Protein AF-0000000067176881 (afdb_homodimer)

pLDDT: mean 97.34, std 2.78, range [65.88, 98.94]

Structure (mmCIF, N/CA/C/O backbone):
data_AF-0000000067176881-model_v1
#
loop_
_entity.id
_entity.type
_entity.pdbx_description
1 polymer '5-oxovalerate dehydrogenase'
#
loop_
_atom_site.group_PDB
_atom_site.id
_atom_site.type_symbol
_atom_site.label_atom_id
_atom_site.label_alt_id
_atom_site.label_comp_id
_atom_site.label_asym_id
_atom_site.label_entity_id
_atom_site.label_seq_id
_atom_site.pdbx_PDB_ins_code
_atom_site.Cartn_x
_atom_site.Cartn_y
_atom_site.Cartn_z
_atom_site.occupancy
_atom_site.B_iso_or_equiv
_atom_site.auth_seq_id
_atom_site.auth_comp_id
_atom_site.auth_asym_id
_atom_site.auth_atom_id
_atom_site.pdbx_PDB_model_num
ATOM 1 N N . MET A 1 1 ? 21.344 -35.719 -14.578 1 79.88 1 MET A N 1
ATOM 2 C CA . MET A 1 1 ? 22.547 -35.281 -13.867 1 79.88 1 MET A CA 1
ATOM 3 C C . MET A 1 1 ? 22.172 -34.5 -12.602 1 79.88 1 MET A C 1
ATOM 5 O O . MET A 1 1 ? 21.234 -33.719 -12.602 1 79.88 1 MET A O 1
ATOM 9 N N . THR A 1 2 ? 22.891 -34.812 -11.594 1 92.94 2 THR A N 1
ATOM 10 C CA . THR A 1 2 ? 22.672 -34.188 -10.305 1 92.94 2 THR A CA 1
ATOM 11 C C . THR A 1 2 ? 23.344 -32.812 -10.25 1 92.94 2 THR A C 1
ATOM 13 O O . THR A 1 2 ? 24.516 -32.688 -10.633 1 92.94 2 THR A O 1
ATOM 16 N N . VAL A 1 3 ? 22.625 -31.844 -9.852 1 96.12 3 VAL A N 1
ATOM 17 C CA . VAL A 1 3 ? 23.125 -30.484 -9.836 1 96.12 3 VAL A CA 1
ATOM 18 C C . VAL A 1 3 ? 23.641 -30.125 -8.445 1 96.12 3 VAL A C 1
ATOM 20 O O . VAL A 1 3 ? 23.016 -30.484 -7.438 1 96.12 3 VAL A O 1
ATOM 23 N N . GLU A 1 4 ? 24.766 -29.531 -8.414 1 97.38 4 GLU A N 1
ATOM 24 C CA . GLU A 1 4 ? 25.234 -28.875 -7.188 1 97.38 4 GLU A CA 1
ATOM 25 C C . GLU A 1 4 ? 24.844 -27.391 -7.172 1 97.38 4 GLU A C 1
ATOM 27 O O . GLU A 1 4 ? 25.469 -26.578 -7.844 1 97.38 4 GLU A O 1
ATOM 32 N N . GLY A 1 5 ? 23.844 -27.125 -6.387 1 98.06 5 GLY A N 1
ATOM 33 C CA . GLY A 1 5 ? 23.328 -25.766 -6.34 1 98.06 5 GLY A CA 1
ATOM 34 C C . GLY A 1 5 ? 24.156 -24.844 -5.48 1 98.06 5 GLY A C 1
ATOM 35 O O . GLY A 1 5 ? 25.016 -25.281 -4.73 1 98.06 5 GLY A O 1
ATOM 36 N N . ALA A 1 6 ? 23.891 -23.562 -5.547 1 98.69 6 ALA A N 1
ATOM 37 C CA . ALA A 1 6 ? 24.641 -22.531 -4.82 1 98.69 6 ALA A CA 1
ATOM 38 C C . ALA A 1 6 ? 23.781 -21.297 -4.562 1 98.69 6 ALA A C 1
ATOM 40 O O . ALA A 1 6 ? 22.75 -21.109 -5.211 1 98.69 6 ALA A O 1
ATOM 41 N N . ASN A 1 7 ? 24.188 -20.578 -3.52 1 98.88 7 ASN A N 1
ATOM 42 C CA . ASN A 1 7 ? 23.797 -19.172 -3.445 1 98.88 7 ASN A CA 1
ATOM 43 C C . ASN A 1 7 ? 24.562 -18.312 -4.441 1 98.88 7 ASN A C 1
ATOM 45 O O . ASN A 1 7 ? 25.594 -18.75 -4.973 1 98.88 7 ASN A O 1
ATOM 49 N N . PHE A 1 8 ? 24.047 -17.219 -4.789 1 98.94 8 PHE A N 1
ATOM 50 C CA . PHE A 1 8 ? 24.797 -16.172 -5.488 1 98.94 8 PHE A CA 1
ATOM 51 C C . PHE A 1 8 ? 24.859 -14.898 -4.656 1 98.94 8 PHE A C 1
ATOM 53 O O . PHE A 1 8 ? 23.859 -14.195 -4.512 1 98.94 8 PHE A O 1
ATOM 60 N N . ILE A 1 9 ? 26 -14.594 -4.078 1 98.44 9 ILE A N 1
ATOM 61 C CA . ILE A 1 9 ? 26.156 -13.461 -3.172 1 98.44 9 ILE A CA 1
ATOM 62 C C . ILE A 1 9 ? 27.453 -12.727 -3.502 1 98.44 9 ILE A C 1
ATOM 64 O O . ILE A 1 9 ? 28.516 -13.344 -3.611 1 98.44 9 ILE A O 1
ATOM 68 N N . ASP A 1 10 ? 27.359 -11.445 -3.73 1 95.5 10 ASP A N 1
ATOM 69 C CA . ASP A 1 10 ? 28.5 -10.578 -3.986 1 95.5 10 ASP A CA 1
ATOM 70 C C . ASP A 1 10 ? 29.281 -11.047 -5.211 1 95.5 10 ASP A C 1
ATOM 72 O O . ASP A 1 10 ? 30.516 -11.117 -5.18 1 95.5 10 ASP A O 1
ATOM 76 N N . GLY A 1 11 ? 28.5 -11.539 -6.152 1 96.94 11 GLY A N 1
ATOM 77 C CA . GLY A 1 11 ? 29.078 -11.875 -7.445 1 96.94 11 GLY A CA 1
ATOM 78 C C . GLY A 1 11 ? 29.672 -13.266 -7.488 1 96.94 11 GLY A C 1
ATOM 79 O O . GLY A 1 11 ? 30.375 -13.617 -8.445 1 96.94 11 GLY A O 1
ATOM 80 N N . GLN A 1 12 ? 29.375 -14.047 -6.492 1 98.12 12 GLN A N 1
ATOM 81 C CA . GLN A 1 12 ? 29.984 -15.375 -6.43 1 98.12 12 GLN A CA 1
ATOM 82 C C . GLN A 1 12 ? 28.938 -16.438 -6.121 1 98.12 12 GLN A C 1
ATOM 84 O O . GLN A 1 12 ? 28.031 -16.219 -5.305 1 98.12 12 GLN A O 1
ATOM 89 N N . TRP A 1 13 ? 29.047 -17.547 -6.867 1 98.75 13 TRP A N 1
ATOM 90 C CA . TRP A 1 13 ? 28.297 -18.734 -6.488 1 98.75 13 TRP A CA 1
ATOM 91 C C . TRP A 1 13 ? 28.938 -19.422 -5.293 1 98.75 13 TRP A C 1
ATOM 93 O O . TRP A 1 13 ? 30.094 -19.875 -5.367 1 98.75 13 TRP A O 1
ATOM 103 N N . ILE A 1 14 ? 28.25 -19.516 -4.102 1 98.62 14 ILE A N 1
ATOM 104 C CA . ILE A 1 14 ? 28.875 -19.984 -2.873 1 98.62 14 ILE A CA 1
ATOM 105 C C . ILE A 1 14 ? 27.922 -20.875 -2.104 1 98.62 14 ILE A C 1
ATOM 107 O O . ILE A 1 14 ? 26.703 -20.781 -2.285 1 98.62 14 ILE A O 1
ATOM 111 N N . PRO A 1 15 ? 28.391 -21.797 -1.251 1 98.5 15 PRO A N 1
ATOM 112 C CA . PRO A 1 15 ? 27.547 -22.578 -0.352 1 98.5 15 PRO A CA 1
ATOM 113 C C . PRO A 1 15 ? 26.953 -21.734 0.783 1 98.5 15 PRO A C 1
ATOM 115 O O . PRO A 1 15 ? 27.297 -20.562 0.923 1 98.5 15 PRO A O 1
ATOM 118 N N . ALA A 1 16 ? 26.109 -22.297 1.553 1 98.75 16 ALA A N 1
ATOM 119 C CA . ALA A 1 16 ? 25.656 -21.641 2.777 1 98.75 16 ALA A CA 1
ATOM 120 C C . ALA A 1 16 ? 26.828 -21.438 3.744 1 98.75 16 ALA A C 1
ATOM 122 O O . ALA A 1 16 ? 27.719 -22.266 3.85 1 98.75 16 ALA A O 1
ATOM 123 N N . ALA A 1 17 ? 26.734 -20.359 4.438 1 98.5 17 ALA A N 1
ATOM 124 C CA . ALA A 1 17 ? 27.797 -20.078 5.41 1 98.5 17 ALA A CA 1
ATOM 125 C C . ALA A 1 17 ? 27.922 -21.219 6.422 1 98.5 17 ALA A C 1
ATOM 127 O O . ALA A 1 17 ? 29.031 -21.547 6.863 1 98.5 17 ALA A O 1
ATOM 128 N N . SER A 1 18 ? 26.875 -21.844 6.793 1 98.31 18 SER A N 1
ATOM 129 C CA . SER A 1 18 ? 26.859 -22.906 7.785 1 98.31 18 SER A CA 1
ATOM 130 C C . SER A 1 18 ? 27.375 -24.219 7.199 1 98.31 18 SER A C 1
ATOM 132 O O . SER A 1 18 ? 27.688 -25.156 7.938 1 98.31 18 SER A O 1
ATOM 134 N N . GLY A 1 19 ? 27.297 -24.391 5.859 1 98.31 19 GLY A N 1
ATOM 135 C CA . GLY A 1 19 ? 27.625 -25.641 5.184 1 98.31 19 GLY A CA 1
ATOM 136 C C . GLY A 1 19 ? 26.453 -26.578 5.035 1 98.31 19 GLY A C 1
ATOM 137 O O . GLY A 1 19 ? 26.547 -27.609 4.371 1 98.31 19 GLY A O 1
ATOM 138 N N . ARG A 1 20 ? 25.344 -26.172 5.574 1 98.56 20 ARG A N 1
ATOM 139 C CA . ARG A 1 20 ? 24.156 -27.031 5.516 1 98.56 20 ARG A CA 1
ATOM 140 C C . ARG A 1 20 ? 23.578 -27.062 4.109 1 98.56 20 ARG A C 1
ATOM 142 O O . ARG A 1 20 ? 23.688 -26.078 3.361 1 98.56 20 ARG A O 1
ATOM 149 N N . THR A 1 21 ? 22.953 -28.203 3.723 1 98.62 21 THR A N 1
ATOM 150 C CA . THR A 1 21 ? 22.344 -28.375 2.406 1 98.62 21 THR A CA 1
ATOM 151 C C . THR A 1 21 ? 21.016 -29.109 2.518 1 98.62 21 THR A C 1
ATOM 153 O O . THR A 1 21 ? 20.656 -29.625 3.586 1 98.62 21 THR A O 1
ATOM 156 N N . PHE A 1 22 ? 20.266 -29.047 1.536 1 98.44 22 PHE A N 1
ATOM 157 C CA . PHE A 1 22 ? 19.094 -29.891 1.372 1 98.44 22 PHE A CA 1
ATOM 158 C C . PHE A 1 22 ? 19.031 -30.469 -0.035 1 98.44 22 PHE A C 1
ATOM 160 O O . PHE A 1 22 ? 19.625 -29.922 -0.965 1 98.44 22 PHE A O 1
ATOM 167 N N . ALA A 1 23 ? 18.359 -31.578 -0.17 1 98.44 23 ALA A N 1
ATOM 168 C CA . ALA A 1 23 ? 18.234 -32.281 -1.452 1 98.44 23 ALA A CA 1
ATOM 169 C C . ALA A 1 23 ? 16.859 -32.031 -2.076 1 98.44 23 ALA A C 1
ATOM 171 O O . ALA A 1 23 ? 15.852 -32 -1.369 1 98.44 23 ALA A O 1
ATOM 172 N N . ARG A 1 24 ? 16.875 -31.859 -3.365 1 98.5 24 ARG A N 1
ATOM 173 C CA . ARG A 1 24 ? 15.633 -31.875 -4.133 1 98.5 24 ARG A CA 1
ATOM 174 C C . ARG A 1 24 ? 15.539 -33.125 -5.004 1 98.5 24 ARG A C 1
ATOM 176 O O . ARG A 1 24 ? 16.469 -33.438 -5.746 1 98.5 24 ARG A O 1
ATOM 183 N N . HIS A 1 25 ? 14.414 -33.75 -4.859 1 98.38 25 HIS A N 1
ATOM 184 C CA . HIS A 1 25 ? 14.164 -34.969 -5.641 1 98.38 25 HIS A CA 1
ATOM 185 C C . HIS A 1 25 ? 13.016 -34.75 -6.621 1 98.38 25 HIS A C 1
ATOM 187 O O . HIS A 1 25 ? 12.141 -33.938 -6.391 1 98.38 25 HIS A O 1
ATOM 193 N N . ASN A 1 26 ? 13.039 -35.5 -7.699 1 98.56 26 ASN A N 1
ATOM 194 C CA . ASN A 1 26 ? 11.984 -35.531 -8.703 1 98.56 26 ASN A CA 1
ATOM 195 C C . ASN A 1 26 ? 10.68 -36.094 -8.133 1 98.56 26 ASN A C 1
ATOM 197 O O . ASN A 1 26 ? 10.617 -37.25 -7.707 1 98.56 26 ASN A O 1
ATOM 201 N N . PRO A 1 27 ? 9.602 -35.281 -8.117 1 98.62 27 PRO A N 1
ATOM 202 C CA . PRO A 1 27 ? 8.367 -35.781 -7.5 1 98.62 27 PRO A CA 1
ATOM 203 C C . PRO A 1 27 ? 7.746 -36.938 -8.242 1 98.62 27 PRO A C 1
ATOM 205 O O . PRO A 1 27 ? 6.965 -37.719 -7.664 1 98.62 27 PRO A O 1
ATOM 208 N N . ALA A 1 28 ? 8.039 -37.094 -9.539 1 98.25 28 ALA A N 1
ATOM 209 C CA . ALA A 1 28 ? 7.555 -38.25 -10.312 1 98.25 28 ALA A CA 1
ATOM 210 C C . ALA A 1 28 ? 8.367 -39.5 -10.016 1 98.25 28 ALA A C 1
ATOM 212 O O . ALA A 1 28 ? 7.891 -40.625 -10.211 1 98.25 28 ALA A O 1
ATOM 213 N N . ASP A 1 29 ? 9.609 -39.312 -9.57 1 97.88 29 ASP A N 1
ATOM 214 C CA . ASP A 1 29 ? 10.539 -40.375 -9.203 1 97.88 29 ASP A CA 1
ATOM 215 C C . ASP A 1 29 ? 11.43 -39.969 -8.039 1 97.88 29 ASP A C 1
ATOM 217 O O . ASP A 1 29 ? 12.586 -39.594 -8.242 1 97.88 29 ASP A O 1
ATOM 221 N N . PRO A 1 30 ? 10.953 -40.219 -6.855 1 96.81 30 PRO A N 1
ATOM 222 C CA . PRO A 1 30 ? 11.641 -39.688 -5.68 1 96.81 30 PRO A CA 1
ATOM 223 C C . PRO A 1 30 ? 13.062 -40.219 -5.531 1 96.81 30 PRO A C 1
ATOM 225 O O . PRO A 1 30 ? 13.852 -39.688 -4.742 1 96.81 30 PRO A O 1
ATOM 228 N N . ASP A 1 31 ? 13.445 -41.219 -6.246 1 97.06 31 ASP A N 1
ATOM 229 C CA . ASP A 1 31 ? 14.805 -41.75 -6.227 1 97.06 31 ASP A CA 1
ATOM 230 C C . ASP A 1 31 ? 15.719 -40.938 -7.141 1 97.06 31 ASP A C 1
ATOM 232 O O . ASP A 1 31 ? 16.953 -41.062 -7.074 1 97.06 31 ASP A O 1
ATOM 236 N N . ASP A 1 32 ? 15.148 -40.156 -8.008 1 98 32 ASP A N 1
ATOM 237 C CA . ASP A 1 32 ? 15.898 -39.312 -8.922 1 98 32 ASP A CA 1
ATOM 238 C C . ASP A 1 32 ? 16.281 -38 -8.25 1 98 32 ASP A C 1
ATOM 240 O O . ASP A 1 32 ? 15.461 -37.094 -8.109 1 98 32 ASP A O 1
ATOM 244 N N . LEU A 1 33 ? 17.547 -37.938 -7.84 1 98.44 33 LEU A N 1
ATOM 245 C CA . LEU A 1 33 ? 18.094 -36.719 -7.207 1 98.44 33 LEU A CA 1
ATOM 246 C C . LEU A 1 33 ? 18.344 -35.656 -8.242 1 98.44 33 LEU A C 1
ATOM 248 O O . LEU A 1 33 ? 19.219 -35.781 -9.102 1 98.44 33 LEU A O 1
ATOM 252 N N . VAL A 1 34 ? 17.578 -34.562 -8.172 1 98.38 34 VAL A N 1
ATOM 253 C CA . VAL A 1 34 ? 17.75 -33.406 -9.055 1 98.38 34 VAL A CA 1
ATOM 254 C C . VAL A 1 34 ? 19.047 -32.688 -8.703 1 98.38 34 VAL A C 1
ATOM 256 O O . VAL A 1 34 ? 19.844 -32.375 -9.586 1 98.38 34 VAL A O 1
ATOM 259 N N . GLY A 1 35 ? 19.125 -32.375 -7.359 1 98.5 35 GLY A N 1
ATOM 260 C CA . GLY A 1 35 ? 20.328 -31.703 -6.914 1 98.5 35 GLY A CA 1
ATOM 261 C C . GLY A 1 35 ? 20.359 -31.453 -5.418 1 98.5 35 GLY A C 1
ATOM 262 O O . GLY A 1 35 ? 19.438 -31.828 -4.703 1 98.5 35 GLY A O 1
ATOM 263 N N . VAL A 1 36 ? 21.531 -30.969 -4.969 1 98.69 36 VAL A N 1
ATOM 264 C CA . VAL A 1 36 ? 21.75 -30.562 -3.586 1 98.69 36 VAL A CA 1
ATOM 265 C C . VAL A 1 36 ? 22 -29.062 -3.521 1 98.69 36 VAL A C 1
ATOM 267 O O . VAL A 1 36 ? 22.812 -28.531 -4.293 1 98.69 36 VAL A O 1
ATOM 270 N N . PHE A 1 37 ? 21.344 -28.375 -2.621 1 98.81 37 PHE A N 1
ATOM 271 C CA . PHE A 1 37 ? 21.344 -26.922 -2.6 1 98.81 37 PHE A CA 1
ATOM 272 C C . PHE A 1 37 ? 21.641 -26.391 -1.198 1 98.81 37 PHE A C 1
ATOM 274 O O . PHE A 1 37 ? 21.453 -27.109 -0.211 1 98.81 37 PHE A O 1
ATOM 281 N N . PRO A 1 38 ? 22.047 -25.141 -1.071 1 98.81 38 PRO A N 1
ATOM 282 C CA . PRO A 1 38 ? 22.359 -24.562 0.241 1 98.81 38 PRO A CA 1
ATOM 283 C C . PRO A 1 38 ? 21.109 -24.406 1.115 1 98.81 38 PRO A C 1
ATOM 285 O O . PRO A 1 38 ? 20.062 -23.969 0.633 1 98.81 38 PRO A O 1
ATOM 288 N N . ALA A 1 39 ? 21.172 -24.859 2.361 1 98.81 39 ALA A N 1
ATOM 289 C CA . ALA A 1 39 ? 20.203 -24.531 3.395 1 98.81 39 ALA A CA 1
ATOM 290 C C . ALA A 1 39 ? 20.625 -23.281 4.176 1 98.81 39 ALA A C 1
ATOM 292 O O . ALA A 1 39 ? 21.141 -23.391 5.293 1 98.81 39 ALA A O 1
ATOM 293 N N . SER A 1 40 ? 20.344 -22.109 3.588 1 98.75 40 SER A N 1
ATOM 294 C CA . SER A 1 40 ? 20.859 -20.844 4.086 1 98.75 40 SER A CA 1
ATOM 295 C C . SER A 1 40 ? 20.016 -20.312 5.238 1 98.75 40 SER A C 1
ATOM 297 O O . SER A 1 40 ? 18.891 -20.781 5.461 1 98.75 40 SER A O 1
ATOM 299 N N . ASP A 1 41 ? 20.578 -19.391 6 1 98 41 ASP A N 1
ATOM 300 C CA . ASP A 1 41 ? 19.891 -18.781 7.133 1 98 41 ASP A CA 1
ATOM 301 C C . ASP A 1 41 ? 20.156 -17.281 7.195 1 98 41 ASP A C 1
ATOM 303 O O . ASP A 1 41 ? 20.453 -16.656 6.172 1 98 41 ASP A O 1
ATOM 307 N N . GLY A 1 42 ? 20.016 -16.688 8.367 1 98.44 42 GLY A N 1
ATOM 308 C CA . GLY A 1 42 ? 20.109 -15.242 8.547 1 98.44 42 GLY A CA 1
ATOM 309 C C . GLY A 1 42 ? 21.484 -14.688 8.219 1 98.44 42 GLY A C 1
ATOM 310 O O . GLY A 1 42 ? 21.609 -13.555 7.746 1 98.44 42 GLY A O 1
ATOM 311 N N . VAL A 1 43 ? 22.5 -15.484 8.406 1 98.62 43 VAL A N 1
ATOM 312 C CA . VAL A 1 43 ? 23.859 -15.047 8.125 1 98.62 43 VAL A CA 1
ATOM 313 C C . VAL A 1 43 ? 24.031 -14.812 6.625 1 98.62 43 VAL A C 1
ATOM 315 O O . VAL A 1 43 ? 24.594 -13.805 6.211 1 98.62 43 VAL A O 1
ATOM 318 N N . ASP A 1 44 ? 23.578 -15.766 5.84 1 98.81 44 ASP A N 1
ATOM 319 C CA . ASP A 1 44 ? 23.656 -15.656 4.387 1 98.81 44 ASP A CA 1
ATOM 320 C C . ASP A 1 44 ? 22.859 -14.445 3.883 1 98.81 44 ASP A C 1
ATOM 322 O O . ASP A 1 44 ? 23.344 -13.711 3.018 1 98.81 44 ASP A O 1
ATOM 326 N N . VAL A 1 45 ? 21.703 -14.242 4.465 1 98.88 45 VAL A N 1
ATOM 327 C CA . VAL A 1 45 ? 20.844 -13.133 4.074 1 98.88 45 VAL A CA 1
ATOM 328 C C . VAL A 1 45 ? 21.531 -11.805 4.406 1 98.88 45 VAL A C 1
ATOM 330 O O . VAL A 1 45 ? 21.562 -10.898 3.574 1 98.88 45 VAL A O 1
ATOM 333 N N . ARG A 1 46 ? 22.062 -11.664 5.582 1 98.62 46 ARG A N 1
ATOM 334 C CA . ARG A 1 46 ? 22.75 -10.445 5.992 1 98.62 46 ARG A CA 1
ATOM 335 C C . ARG A 1 46 ? 23.906 -10.125 5.07 1 98.62 46 ARG A C 1
ATOM 337 O O . ARG A 1 46 ? 24.109 -8.969 4.688 1 98.62 46 ARG A O 1
ATOM 344 N N . THR A 1 47 ? 24.672 -11.148 4.711 1 98.69 47 THR A N 1
ATOM 345 C CA . THR A 1 47 ? 25.797 -10.969 3.811 1 98.69 47 THR A CA 1
ATOM 346 C C . THR A 1 47 ? 25.328 -10.492 2.439 1 98.69 47 THR A C 1
ATOM 348 O O . THR A 1 47 ? 25.938 -9.609 1.839 1 98.69 47 THR A O 1
ATOM 351 N N . ALA A 1 48 ? 24.281 -11.117 1.982 1 98.88 48 ALA A N 1
ATOM 352 C CA . ALA A 1 48 ? 23.703 -10.719 0.705 1 98.88 48 ALA A CA 1
ATOM 353 C C . ALA A 1 48 ? 23.25 -9.266 0.744 1 98.88 48 ALA A C 1
ATOM 355 O O . ALA A 1 48 ? 23.516 -8.492 -0.182 1 98.88 48 ALA A O 1
ATOM 356 N N . VAL A 1 49 ? 22.594 -8.875 1.823 1 98.81 49 VAL A N 1
ATOM 357 C CA . VAL A 1 49 ? 22.062 -7.52 1.964 1 98.81 49 VAL A CA 1
ATOM 358 C C . VAL A 1 49 ? 23.219 -6.523 2.035 1 98.81 49 VAL A C 1
ATOM 360 O O . VAL A 1 49 ? 23.156 -5.441 1.448 1 98.81 49 VAL A O 1
ATOM 363 N N . ASP A 1 50 ? 24.281 -6.855 2.762 1 98.62 50 ASP A N 1
ATOM 364 C CA . ASP A 1 50 ? 25.469 -6.008 2.828 1 98.62 50 ASP A CA 1
ATOM 365 C C . ASP A 1 50 ? 25.984 -5.688 1.43 1 98.62 50 ASP A C 1
ATOM 367 O O . ASP A 1 50 ? 26.297 -4.531 1.123 1 98.62 50 ASP A O 1
ATOM 371 N N . ALA A 1 51 ? 26.109 -6.664 0.647 1 98.44 51 ALA A N 1
ATOM 372 C CA . ALA A 1 51 ? 26.641 -6.516 -0.705 1 98.44 51 ALA A CA 1
ATOM 373 C C . ALA A 1 51 ? 25.688 -5.688 -1.575 1 98.44 51 ALA A C 1
ATOM 375 O O . ALA A 1 51 ? 26.141 -4.793 -2.303 1 98.44 51 ALA A O 1
ATOM 376 N N . LEU A 1 52 ? 24.406 -5.98 -1.531 1 98.69 52 LEU A N 1
ATOM 377 C CA . LEU A 1 52 ? 23.406 -5.277 -2.334 1 98.69 52 LEU A CA 1
ATOM 378 C C . LEU A 1 52 ? 23.328 -3.809 -1.93 1 98.69 52 LEU A C 1
ATOM 380 O O . LEU A 1 52 ? 23.125 -2.936 -2.779 1 98.69 52 LEU A O 1
ATOM 384 N N . ASP A 1 53 ? 23.406 -3.572 -0.627 1 98 53 ASP A N 1
ATOM 385 C CA . ASP A 1 53 ? 23.328 -2.211 -0.105 1 98 53 ASP A CA 1
ATOM 386 C C . ASP A 1 53 ? 24.438 -1.341 -0.68 1 98 53 ASP A C 1
ATOM 388 O O . ASP A 1 53 ? 24.219 -0.18 -1.029 1 98 53 ASP A O 1
ATOM 392 N N . LYS A 1 54 ? 25.609 -1.893 -0.802 1 95.88 54 LYS A N 1
ATOM 393 C CA . LYS A 1 54 ? 26.766 -1.188 -1.359 1 95.88 54 LYS A CA 1
ATOM 394 C C . LYS A 1 54 ? 26.547 -0.883 -2.84 1 95.88 54 LYS A C 1
ATOM 396 O O . LYS A 1 54 ? 26.984 0.167 -3.328 1 95.88 54 LYS A O 1
ATOM 401 N N . ALA A 1 55 ? 25.875 -1.721 -3.518 1 93.81 55 ALA A N 1
ATOM 402 C CA . ALA A 1 55 ? 25.734 -1.64 -4.973 1 93.81 55 ALA A CA 1
ATOM 403 C C . ALA A 1 55 ? 24.5 -0.839 -5.371 1 93.81 55 ALA A C 1
ATOM 405 O O . ALA A 1 55 ? 24.375 -0.423 -6.523 1 93.81 55 ALA A O 1
ATOM 406 N N . ALA A 1 56 ? 23.609 -0.59 -4.484 1 95.38 56 ALA A N 1
ATOM 407 C CA . ALA A 1 56 ? 22.281 -0.043 -4.754 1 95.38 56 ALA A CA 1
ATOM 408 C C . ALA A 1 56 ? 22.375 1.293 -5.484 1 95.38 56 ALA A C 1
ATOM 410 O O . ALA A 1 56 ? 21.703 1.504 -6.5 1 95.38 56 ALA A O 1
ATOM 411 N N . PRO A 1 57 ? 23.297 2.189 -5.07 1 94.38 57 PRO A N 1
ATOM 412 C CA . PRO A 1 57 ? 23.344 3.49 -5.742 1 94.38 57 PRO A CA 1
ATOM 413 C C . PRO A 1 57 ? 23.766 3.381 -7.207 1 94.38 57 PRO A C 1
ATOM 415 O O . PRO A 1 57 ? 23.219 4.086 -8.062 1 94.38 57 PRO A O 1
ATOM 418 N N . GLU A 1 58 ? 24.656 2.502 -7.469 1 95.94 58 GLU A N 1
ATOM 419 C CA . GLU A 1 58 ? 25.141 2.342 -8.844 1 95.94 58 GLU A CA 1
ATOM 420 C C . GLU A 1 58 ? 24.031 1.789 -9.742 1 95.94 58 GLU A C 1
ATOM 422 O O . GLU A 1 58 ? 23.828 2.275 -10.859 1 95.94 58 GLU A O 1
ATOM 427 N N . TRP A 1 59 ? 23.375 0.797 -9.32 1 97.81 59 TRP A N 1
ATOM 428 C CA . TRP A 1 59 ? 22.297 0.225 -10.117 1 97.81 59 TRP A CA 1
ATOM 429 C C . TRP A 1 59 ? 21.172 1.239 -10.328 1 97.81 59 TRP A C 1
ATOM 431 O O . TRP A 1 59 ? 20.625 1.346 -11.43 1 97.81 59 TRP A O 1
ATOM 441 N N . ALA A 1 60 ? 20.844 1.978 -9.32 1 96.88 60 ALA A N 1
ATOM 442 C CA . ALA A 1 60 ? 19.812 3.006 -9.406 1 96.88 60 ALA A CA 1
ATOM 443 C C . ALA A 1 60 ? 20.172 4.059 -10.453 1 96.88 60 ALA A C 1
ATOM 445 O O . ALA A 1 60 ? 19.297 4.594 -11.141 1 96.88 60 ALA A O 1
ATOM 446 N N . ALA A 1 61 ? 21.453 4.301 -10.57 1 95.5 61 ALA A N 1
ATOM 447 C CA . ALA A 1 61 ? 21.922 5.352 -11.469 1 95.5 61 ALA A CA 1
ATOM 448 C C . ALA A 1 61 ? 22.062 4.836 -12.891 1 95.5 61 ALA A C 1
ATOM 450 O O . ALA A 1 61 ? 22.25 5.621 -13.828 1 95.5 61 ALA A O 1
ATOM 451 N N . THR A 1 62 ? 21.984 3.512 -13.086 1 97.5 62 THR A N 1
ATOM 452 C CA . THR A 1 62 ? 22.078 2.932 -14.422 1 97.5 62 THR A CA 1
ATOM 453 C C . THR A 1 62 ? 20.938 3.43 -15.305 1 97.5 62 THR A C 1
ATOM 455 O O . THR A 1 62 ? 19.766 3.418 -14.891 1 97.5 62 THR A O 1
ATOM 458 N N . PRO A 1 63 ? 21.234 3.895 -16.516 1 97.12 63 PRO A N 1
ATOM 459 C CA . PRO A 1 63 ? 20.188 4.41 -17.391 1 97.12 63 PRO A CA 1
ATOM 460 C C . PRO A 1 63 ? 19.094 3.381 -17.688 1 97.12 63 PRO A C 1
ATOM 462 O O . PRO A 1 63 ? 19.391 2.191 -17.844 1 97.12 63 PRO A O 1
ATOM 465 N N . PRO A 1 64 ? 17.875 3.857 -17.812 1 97.5 64 PRO A N 1
ATOM 466 C CA . PRO A 1 64 ? 16.766 2.932 -18.062 1 97.5 64 PRO A CA 1
ATOM 467 C C . PRO A 1 64 ? 16.953 2.117 -19.344 1 97.5 64 PRO A C 1
ATOM 469 O O . PRO A 1 64 ? 16.547 0.958 -19.406 1 97.5 64 PRO A O 1
ATOM 472 N N . GLU A 1 65 ? 17.594 2.717 -20.328 1 98.38 65 GLU A N 1
ATOM 473 C CA . GLU A 1 65 ? 17.844 2.006 -21.578 1 98.38 65 GLU A CA 1
ATOM 474 C C . GLU A 1 65 ? 18.75 0.795 -21.359 1 98.38 65 GLU A C 1
ATOM 476 O O . GLU A 1 65 ? 18.547 -0.254 -21.969 1 98.38 65 GLU A O 1
ATOM 481 N N . ARG A 1 66 ? 19.688 0.967 -20.516 1 98.56 66 ARG A N 1
ATOM 482 C CA . ARG A 1 66 ? 20.594 -0.132 -20.203 1 98.56 66 ARG A CA 1
ATOM 483 C C . ARG A 1 66 ? 19.891 -1.212 -19.391 1 98.56 66 ARG A C 1
ATOM 485 O O . ARG A 1 66 ? 20.078 -2.404 -19.641 1 98.56 66 ARG A O 1
ATOM 492 N N . ARG A 1 67 ? 19.109 -0.849 -18.422 1 98.62 67 ARG A N 1
ATOM 493 C CA . ARG A 1 67 ? 18.328 -1.818 -17.656 1 98.62 67 ARG A CA 1
ATOM 494 C C . ARG A 1 67 ? 17.375 -2.604 -18.547 1 98.62 67 ARG A C 1
ATOM 496 O O . ARG A 1 67 ? 17.281 -3.826 -18.422 1 98.62 67 ARG A O 1
ATOM 503 N N . ALA A 1 68 ? 16.734 -1.896 -19.484 1 98.75 68 ALA A N 1
ATOM 504 C CA . ALA A 1 68 ? 15.836 -2.533 -20.453 1 98.75 68 ALA A CA 1
ATOM 505 C C . ALA A 1 68 ? 16.594 -3.539 -21.312 1 98.75 68 ALA A C 1
ATOM 507 O O . ALA A 1 68 ? 16.125 -4.664 -21.516 1 98.75 68 ALA A O 1
ATOM 508 N N . ALA A 1 69 ? 17.719 -3.121 -21.781 1 98.81 69 ALA A N 1
ATOM 509 C CA . ALA A 1 69 ? 18.531 -3.973 -22.656 1 98.81 69 ALA A CA 1
ATOM 510 C C . ALA A 1 69 ? 18.953 -5.25 -21.938 1 98.81 69 ALA A C 1
ATOM 512 O O . ALA A 1 69 ? 19 -6.324 -22.531 1 98.81 69 ALA A O 1
ATOM 513 N N . ILE A 1 70 ? 19.281 -5.117 -20.703 1 98.81 70 ILE A N 1
ATOM 514 C CA . ILE A 1 70 ? 19.703 -6.258 -19.891 1 98.81 70 ILE A CA 1
ATOM 515 C C . ILE A 1 70 ? 18.547 -7.25 -19.75 1 98.81 70 ILE A C 1
ATOM 517 O O . ILE A 1 70 ? 18.734 -8.461 -19.922 1 98.81 70 ILE A O 1
ATOM 521 N N . LEU A 1 71 ? 17.344 -6.797 -19.453 1 98.88 71 LEU A N 1
ATOM 522 C CA . LEU A 1 71 ? 16.188 -7.664 -19.328 1 98.88 71 LEU A CA 1
ATOM 523 C C . LEU A 1 71 ? 15.859 -8.336 -20.656 1 98.88 71 LEU A C 1
ATOM 525 O O . LEU A 1 71 ? 15.508 -9.516 -20.703 1 98.88 71 LEU A O 1
ATOM 529 N N . GLU A 1 72 ? 16.016 -7.617 -21.75 1 98.81 72 GLU A N 1
ATOM 530 C CA . GLU A 1 72 ? 15.812 -8.18 -23.078 1 98.81 72 GLU A CA 1
ATOM 531 C C . GLU A 1 72 ? 16.828 -9.281 -23.375 1 98.81 72 GLU A C 1
ATOM 533 O O . GLU A 1 72 ? 16.484 -10.336 -23.906 1 98.81 72 GLU A O 1
ATOM 538 N N . ALA A 1 73 ? 18.016 -8.977 -23.031 1 98.88 73 ALA A N 1
ATOM 539 C CA . ALA A 1 73 ? 19.078 -9.953 -23.25 1 98.88 73 ALA A CA 1
ATOM 540 C C . ALA A 1 73 ? 18.859 -11.203 -22.406 1 98.88 73 ALA A C 1
ATOM 542 O O . ALA A 1 73 ? 19.109 -12.32 -22.859 1 98.88 73 ALA A O 1
ATOM 543 N N . ALA A 1 74 ? 18.422 -11.008 -21.188 1 98.88 74 ALA A N 1
ATOM 544 C CA . ALA A 1 74 ? 18.109 -12.148 -20.344 1 98.88 74 ALA A CA 1
ATOM 545 C C . ALA A 1 74 ? 16.984 -12.984 -20.938 1 98.88 74 ALA A C 1
ATOM 547 O O . ALA A 1 74 ? 17.016 -14.219 -20.859 1 98.88 74 ALA A O 1
ATOM 548 N N . ALA A 1 75 ? 15.992 -12.305 -21.516 1 98.88 75 ALA A N 1
ATOM 549 C CA . ALA A 1 75 ? 14.914 -13.008 -22.203 1 98.88 75 ALA A CA 1
ATOM 550 C C . ALA A 1 75 ? 15.461 -13.891 -23.312 1 98.88 75 ALA A C 1
ATOM 552 O O . ALA A 1 75 ? 15.062 -15.055 -23.453 1 98.88 75 ALA A O 1
ATOM 553 N N . VAL A 1 76 ? 16.375 -13.406 -24.031 1 98.75 76 VAL A N 1
ATOM 554 C CA . VAL A 1 76 ? 16.984 -14.141 -25.141 1 98.75 76 VAL A CA 1
ATOM 555 C C . VAL A 1 76 ? 17.75 -15.344 -24.594 1 98.75 76 VAL A C 1
ATOM 557 O O . VAL A 1 76 ? 17.703 -16.438 -25.172 1 98.75 76 VAL A O 1
ATOM 560 N N . GLN A 1 77 ? 18.438 -15.141 -23.469 1 98.69 77 GLN A N 1
ATOM 561 C CA . GLN A 1 77 ? 19.156 -16.234 -22.844 1 98.69 77 GLN A CA 1
ATOM 562 C C . GLN A 1 77 ? 18.203 -17.359 -22.438 1 98.69 77 GLN A C 1
ATOM 564 O O . GLN A 1 77 ? 18.5 -18.547 -22.656 1 98.69 77 GLN A O 1
ATOM 569 N N . LEU A 1 78 ? 17.094 -17.031 -21.906 1 98.75 78 LEU A N 1
ATOM 570 C CA . LEU A 1 78 ? 16.094 -18.016 -21.516 1 98.75 78 LEU A CA 1
ATOM 571 C C . LEU A 1 78 ? 15.555 -18.75 -22.75 1 98.75 78 LEU A C 1
ATOM 573 O O . LEU A 1 78 ? 15.414 -19.984 -22.719 1 98.75 78 LEU A O 1
ATOM 577 N N . GLU A 1 79 ? 15.266 -18.031 -23.75 1 98.62 79 GLU A N 1
ATOM 578 C CA . GLU A 1 79 ? 14.734 -18.609 -24.984 1 98.62 79 GLU A CA 1
ATOM 579 C C . GLU A 1 79 ? 15.734 -19.578 -25.609 1 98.62 79 GLU A C 1
ATOM 581 O O . GLU A 1 79 ? 15.352 -20.641 -26.109 1 98.62 79 GLU A O 1
ATOM 586 N N . SER A 1 80 ? 16.969 -19.234 -25.531 1 98.31 80 SER A N 1
ATOM 587 C CA . SER A 1 80 ? 18 -20.062 -26.141 1 98.31 80 SER A CA 1
ATOM 588 C C . SER A 1 80 ? 18.188 -21.375 -25.406 1 98.31 80 SER A C 1
ATOM 590 O O . SER A 1 80 ? 18.703 -22.344 -25.953 1 98.31 80 SER A O 1
ATOM 592 N N . ARG A 1 81 ? 17.703 -21.406 -24.172 1 97.69 81 ARG A N 1
ATOM 593 C CA . ARG A 1 81 ? 17.875 -22.578 -23.328 1 97.69 81 ARG A CA 1
ATOM 594 C C . ARG A 1 81 ? 16.547 -23.266 -23.062 1 97.69 81 ARG A C 1
ATOM 596 O O . ARG A 1 81 ? 16.422 -24.062 -22.141 1 97.69 81 ARG A O 1
ATOM 603 N N . ALA A 1 82 ? 15.555 -22.969 -23.812 1 98.44 82 ALA A N 1
ATOM 604 C CA . ALA A 1 82 ? 14.172 -23.328 -23.516 1 98.44 82 ALA A CA 1
ATOM 605 C C . ALA A 1 82 ? 14.031 -24.844 -23.344 1 98.44 82 ALA A C 1
ATOM 607 O O . ALA A 1 82 ? 13.43 -25.312 -22.375 1 98.44 82 ALA A O 1
ATOM 608 N N . ALA A 1 83 ? 14.602 -25.656 -24.25 1 98.25 83 ALA A N 1
ATOM 609 C CA . ALA A 1 83 ? 14.445 -27.109 -24.219 1 98.25 83 ALA A CA 1
ATOM 610 C C . ALA A 1 83 ? 15.023 -27.688 -22.922 1 98.25 83 ALA A C 1
ATOM 612 O O . ALA A 1 83 ? 14.398 -28.516 -22.281 1 98.25 83 ALA A O 1
ATOM 613 N N . GLU A 1 84 ? 16.172 -27.234 -22.578 1 98.12 84 GLU A N 1
ATOM 614 C CA . GLU A 1 84 ? 16.828 -27.672 -21.359 1 98.12 84 GLU A CA 1
ATOM 615 C C . GLU A 1 84 ? 16.031 -27.234 -20.125 1 98.12 84 GLU A C 1
ATOM 617 O O . GLU A 1 84 ? 15.852 -28.016 -19.188 1 98.12 84 GLU A O 1
ATOM 622 N N . LEU A 1 85 ? 15.586 -26.047 -20.125 1 98.69 85 LEU A N 1
ATOM 623 C CA . LEU A 1 85 ? 14.836 -25.5 -19 1 98.69 85 LEU A CA 1
ATOM 624 C C . LEU A 1 85 ? 13.523 -26.266 -18.812 1 98.69 85 LEU A C 1
ATOM 626 O O . LEU A 1 85 ? 13.117 -26.531 -17.688 1 98.69 85 LEU A O 1
ATOM 630 N N . ILE A 1 86 ? 12.852 -26.578 -19.906 1 98.69 86 ILE A N 1
ATOM 631 C CA . ILE A 1 86 ? 11.602 -27.328 -19.844 1 98.69 86 ILE A CA 1
ATOM 632 C C . ILE A 1 86 ? 11.852 -28.688 -19.219 1 98.69 86 ILE A C 1
ATOM 634 O O . ILE A 1 86 ? 11.125 -29.109 -18.297 1 98.69 86 ILE A O 1
ATOM 638 N N . ALA A 1 87 ? 12.891 -29.359 -19.641 1 98.44 87 ALA A N 1
ATOM 639 C CA . ALA A 1 87 ? 13.219 -30.688 -19.109 1 98.44 87 ALA A CA 1
ATOM 640 C C . ALA A 1 87 ? 13.539 -30.609 -17.625 1 98.44 87 ALA A C 1
ATOM 642 O O . ALA A 1 87 ? 13.078 -31.438 -16.844 1 98.44 87 ALA A O 1
ATOM 643 N N . GLU A 1 88 ? 14.305 -29.625 -17.25 1 98.56 88 GLU A N 1
ATOM 644 C CA . GLU A 1 88 ? 14.672 -29.453 -15.844 1 98.56 88 GLU A CA 1
ATOM 645 C C . GLU A 1 88 ? 13.453 -29.125 -14.984 1 98.56 88 GLU A C 1
ATOM 647 O O . GLU A 1 88 ? 13.336 -29.594 -13.859 1 98.56 88 GLU A O 1
ATOM 652 N N . LEU A 1 89 ? 12.609 -28.281 -15.531 1 98.75 89 LEU A N 1
ATOM 653 C CA . LEU A 1 89 ? 11.406 -27.875 -14.812 1 98.75 89 LEU A CA 1
ATOM 654 C C . LEU A 1 89 ? 10.5 -29.078 -14.555 1 98.75 89 LEU A C 1
ATOM 656 O O . LEU A 1 89 ? 10 -29.266 -13.445 1 98.75 89 LEU A O 1
ATOM 660 N N . ILE A 1 90 ? 10.281 -29.906 -15.547 1 98.69 90 ILE A N 1
ATOM 661 C CA . ILE A 1 90 ? 9.469 -31.109 -15.398 1 98.69 90 ILE A CA 1
ATOM 662 C C . ILE A 1 90 ? 10.086 -32.031 -14.344 1 98.69 90 ILE A C 1
ATOM 664 O O . ILE A 1 90 ? 9.383 -32.531 -13.461 1 98.69 90 ILE A O 1
ATOM 668 N N . ARG A 1 91 ? 11.383 -32.156 -14.43 1 98.56 91 ARG A N 1
ATOM 669 C CA . ARG A 1 91 ? 12.102 -33.062 -13.523 1 98.56 91 ARG A CA 1
ATOM 670 C C . ARG A 1 91 ? 12.031 -32.531 -12.086 1 98.56 91 ARG A C 1
ATOM 672 O O . ARG A 1 91 ? 11.828 -33.312 -11.156 1 98.56 91 ARG A O 1
ATOM 679 N N . GLU A 1 92 ? 12.133 -31.266 -11.898 1 98.62 92 GLU A N 1
ATOM 680 C CA . GLU A 1 92 ? 12.227 -30.688 -10.562 1 98.62 92 GLU A CA 1
ATOM 681 C C . GLU A 1 92 ? 10.844 -30.5 -9.945 1 98.62 92 GLU A C 1
ATOM 683 O O . GLU A 1 92 ? 10.648 -30.766 -8.75 1 98.62 92 GLU A O 1
ATOM 688 N N . GLU A 1 93 ? 9.867 -30.031 -10.68 1 98.38 93 GLU A N 1
ATOM 689 C CA . GLU A 1 93 ? 8.578 -29.594 -10.148 1 98.38 93 GLU A CA 1
ATOM 690 C C . GLU A 1 93 ? 7.48 -30.609 -10.469 1 98.38 93 GLU A C 1
ATOM 692 O O . GLU A 1 93 ? 6.523 -30.75 -9.711 1 98.38 93 GLU A O 1
ATOM 697 N N . GLY A 1 94 ? 7.578 -31.281 -11.648 1 98.25 94 GLY A N 1
ATOM 698 C CA . GLY A 1 94 ? 6.691 -32.406 -11.914 1 98.25 94 GLY A CA 1
ATOM 699 C C . GLY A 1 94 ? 5.633 -32.094 -12.953 1 98.25 94 GLY A C 1
ATOM 700 O O . GLY A 1 94 ? 4.973 -32.969 -13.469 1 98.25 94 GLY A O 1
ATOM 701 N N . LYS A 1 95 ? 5.43 -30.781 -13.414 1 98.44 95 LYS A N 1
ATOM 702 C CA . LYS A 1 95 ? 4.336 -30.453 -14.32 1 98.44 95 LYS A CA 1
ATOM 703 C C . LYS A 1 95 ? 4.535 -31.094 -15.688 1 98.44 95 LYS A C 1
ATOM 705 O O . LYS A 1 95 ? 5.621 -31.594 -15.992 1 98.44 95 LYS A O 1
ATOM 710 N N . THR A 1 96 ? 3.502 -31.094 -16.5 1 98.44 96 THR A N 1
ATOM 711 C CA . THR A 1 96 ? 3.51 -31.75 -17.797 1 98.44 96 THR A CA 1
ATOM 712 C C . THR A 1 96 ? 4.355 -30.953 -18.797 1 98.44 96 THR A C 1
ATOM 714 O O . THR A 1 96 ? 4.652 -29.781 -18.562 1 98.44 96 THR A O 1
ATOM 717 N N . THR A 1 97 ? 4.703 -31.578 -19.828 1 98.31 97 THR A N 1
ATOM 718 C CA . THR A 1 97 ? 5.484 -30.922 -20.875 1 98.31 97 THR A CA 1
ATOM 719 C C . THR A 1 97 ? 4.762 -29.703 -21.422 1 98.31 97 THR A C 1
ATOM 721 O O . THR A 1 97 ? 5.375 -28.656 -21.625 1 98.31 97 THR A O 1
ATOM 724 N N . ALA A 1 98 ? 3.482 -29.828 -21.641 1 97.69 98 ALA A N 1
ATOM 725 C CA . ALA A 1 98 ? 2.697 -28.703 -22.141 1 97.69 98 ALA A CA 1
ATOM 726 C C . ALA A 1 98 ? 2.725 -27.531 -21.172 1 97.69 98 ALA A C 1
ATOM 728 O O . ALA A 1 98 ? 2.934 -26.375 -21.578 1 97.69 98 ALA A O 1
ATOM 729 N N . GLU A 1 99 ? 2.531 -27.781 -19.922 1 98 99 GLU A N 1
ATOM 730 C CA . GLU A 1 99 ? 2.52 -26.75 -18.891 1 98 99 GLU A CA 1
ATOM 731 C C . GLU A 1 99 ? 3.9 -26.109 -18.719 1 98 99 GLU A C 1
ATOM 733 O O . GLU A 1 99 ? 4.02 -24.906 -18.562 1 98 99 GLU A O 1
ATOM 738 N N . ALA A 1 100 ? 4.945 -26.906 -18.719 1 98.62 100 ALA A N 1
ATOM 739 C CA . ALA A 1 100 ? 6.312 -26.406 -18.609 1 98.62 100 ALA A CA 1
ATOM 740 C C . ALA A 1 100 ? 6.668 -25.531 -19.812 1 98.62 100 ALA A C 1
ATOM 742 O O . ALA A 1 100 ? 7.301 -24.484 -19.641 1 98.62 100 ALA A O 1
ATOM 743 N N . THR A 1 101 ? 6.266 -26.031 -20.984 1 98.19 101 THR A N 1
ATOM 744 C CA . THR A 1 101 ? 6.523 -25.266 -22.203 1 98.19 101 THR A CA 1
ATOM 745 C C . THR A 1 101 ? 5.863 -23.891 -22.125 1 98.19 101 THR A C 1
ATOM 747 O O . THR A 1 101 ? 6.484 -22.875 -22.469 1 98.19 101 THR A O 1
ATOM 750 N N . MET A 1 102 ? 4.672 -23.875 -21.688 1 96.94 102 MET A N 1
ATOM 751 C CA . MET A 1 102 ? 3.953 -22.609 -21.547 1 96.94 102 MET A CA 1
ATOM 752 C C . MET A 1 102 ? 4.676 -21.688 -20.578 1 96.94 102 MET A C 1
ATOM 754 O O . MET A 1 102 ? 4.898 -20.516 -20.891 1 96.94 102 MET A O 1
ATOM 758 N N . GLU A 1 103 ? 5.078 -22.156 -19.453 1 97.88 103 GLU A N 1
ATOM 759 C CA . GLU A 1 103 ? 5.719 -21.312 -18.438 1 97.88 103 GLU A CA 1
ATOM 760 C C . GLU A 1 103 ? 7.066 -20.797 -18.938 1 97.88 103 GLU A C 1
ATOM 762 O O . GLU A 1 103 ? 7.359 -19.609 -18.797 1 97.88 103 GLU A O 1
ATOM 767 N N . VAL A 1 104 ? 7.871 -21.656 -19.484 1 98.44 104 VAL A N 1
ATOM 768 C CA . VAL A 1 104 ? 9.195 -21.281 -19.953 1 98.44 104 VAL A CA 1
ATOM 769 C C . VAL A 1 104 ? 9.07 -20.25 -21.078 1 98.44 104 VAL A C 1
ATOM 771 O O . VAL A 1 104 ? 9.891 -19.344 -21.203 1 98.44 104 VAL A O 1
ATOM 774 N N . SER A 1 105 ? 7.984 -20.375 -21.859 1 96.81 105 SER A N 1
ATOM 775 C CA . SER A 1 105 ? 7.777 -19.453 -22.969 1 96.81 105 SER A CA 1
ATOM 776 C C . SER A 1 105 ? 7.254 -18.109 -22.484 1 96.81 105 SER A C 1
ATOM 778 O O . SER A 1 105 ? 7.562 -17.062 -23.078 1 96.81 105 SER A O 1
ATOM 780 N N . ARG A 1 106 ? 6.512 -18.078 -21.422 1 96.5 106 ARG A N 1
ATOM 781 C CA . ARG A 1 106 ? 5.91 -16.875 -20.891 1 96.5 106 ARG A CA 1
ATOM 782 C C . ARG A 1 106 ? 6.941 -16.047 -20.125 1 96.5 106 ARG A C 1
ATOM 784 O O . ARG A 1 106 ? 6.836 -14.812 -20.062 1 96.5 106 ARG A O 1
ATOM 791 N N . THR A 1 107 ? 7.914 -16.656 -19.641 1 98.06 107 THR A N 1
ATOM 792 C CA . THR A 1 107 ? 8.875 -16.016 -18.75 1 98.06 107 THR A CA 1
ATOM 793 C C . THR A 1 107 ? 9.648 -14.93 -19.484 1 98.06 107 THR A C 1
ATOM 795 O O . THR A 1 107 ? 9.719 -13.789 -19.031 1 98.06 107 THR A O 1
ATOM 798 N N . PRO A 1 108 ? 10.203 -15.219 -20.719 1 98.44 108 PRO A N 1
ATOM 799 C CA . PRO A 1 108 ? 10.859 -14.148 -21.469 1 98.44 108 PRO A CA 1
ATOM 800 C C . PRO A 1 108 ? 9.922 -12.992 -21.812 1 98.44 108 PRO A C 1
ATOM 802 O O . PRO A 1 108 ? 10.344 -11.836 -21.828 1 98.44 108 PRO A O 1
ATOM 805 N N . ALA A 1 109 ? 8.695 -13.344 -22.062 1 97.44 109 ALA A N 1
ATOM 806 C CA . ALA A 1 109 ? 7.715 -12.312 -22.391 1 97.44 109 ALA A CA 1
ATOM 807 C C . ALA A 1 109 ? 7.52 -11.352 -21.219 1 97.44 109 ALA A C 1
ATOM 809 O O . ALA A 1 109 ? 7.379 -10.141 -21.422 1 97.44 109 ALA A O 1
ATOM 810 N N . ASN A 1 110 ? 7.512 -11.867 -20.031 1 97.75 110 ASN A N 1
ATOM 811 C CA . ASN A 1 110 ? 7.418 -11.023 -18.844 1 97.75 110 ASN A CA 1
ATOM 812 C C . ASN A 1 110 ? 8.602 -10.062 -18.75 1 97.75 110 ASN A C 1
ATOM 814 O O . ASN A 1 110 ? 8.414 -8.867 -18.5 1 97.75 110 ASN A O 1
ATOM 818 N N . LEU A 1 111 ? 9.797 -10.602 -18.922 1 98.69 111 LEU A N 1
ATOM 819 C CA . LEU A 1 111 ? 11 -9.773 -18.844 1 98.69 111 LEU A CA 1
ATOM 820 C C . LEU A 1 111 ? 10.961 -8.656 -19.891 1 98.69 111 LEU A C 1
ATOM 822 O O . LEU A 1 111 ? 11.312 -7.516 -19.594 1 98.69 111 LEU A O 1
ATOM 826 N N . ARG A 1 112 ? 10.469 -8.984 -21.094 1 98.56 112 ARG A N 1
ATOM 827 C CA . ARG A 1 112 ? 10.375 -7.988 -22.156 1 98.56 112 ARG A CA 1
ATOM 828 C C . ARG A 1 112 ? 9.344 -6.922 -21.828 1 98.56 112 ARG A C 1
ATOM 830 O O . ARG A 1 112 ? 9.547 -5.738 -22.109 1 98.56 112 ARG A O 1
ATOM 837 N N . PHE A 1 113 ? 8.242 -7.352 -21.281 1 98.12 113 PHE A N 1
ATOM 838 C CA . PHE A 1 113 ? 7.215 -6.395 -20.891 1 98.12 113 PHE A CA 1
ATOM 839 C C . PHE A 1 113 ? 7.777 -5.355 -19.922 1 98.12 113 PHE A C 1
ATOM 841 O O . PHE A 1 113 ? 7.602 -4.152 -20.125 1 98.12 113 PHE A O 1
ATOM 848 N N . TYR A 1 114 ? 8.516 -5.758 -18.969 1 98.25 114 TYR A N 1
ATOM 849 C CA . TYR A 1 114 ? 8.992 -4.824 -17.953 1 98.25 114 TYR A CA 1
ATOM 850 C C . TYR A 1 114 ? 10.242 -4.094 -18.438 1 98.25 114 TYR A C 1
ATOM 852 O O . TYR A 1 114 ? 10.57 -3.016 -17.938 1 98.25 114 TYR A O 1
ATOM 860 N N . ALA A 1 115 ? 10.961 -4.711 -19.391 1 98.62 115 ALA A N 1
ATOM 861 C CA . ALA A 1 115 ? 11.961 -3.908 -20.094 1 98.62 115 ALA A CA 1
ATOM 862 C C . ALA A 1 115 ? 11.328 -2.654 -20.703 1 98.62 115 ALA A C 1
ATOM 864 O O . ALA A 1 115 ? 11.898 -1.563 -20.609 1 98.62 115 ALA A O 1
ATOM 865 N N . GLY A 1 116 ? 10.18 -2.895 -21.312 1 98.25 116 GLY A N 1
ATOM 866 C CA . GLY A 1 116 ? 9.438 -1.753 -21.828 1 98.25 116 GLY A CA 1
ATOM 867 C C . GLY A 1 116 ? 9.047 -0.762 -20.734 1 98.25 116 GLY A C 1
ATOM 868 O O . GLY A 1 116 ? 9.141 0.451 -20.938 1 98.25 116 GLY A O 1
ATOM 869 N N . GLU A 1 117 ? 8.625 -1.244 -19.609 1 97.12 117 GLU A N 1
ATOM 870 C CA . GLU A 1 117 ? 8.188 -0.381 -18.516 1 97.12 117 GLU A CA 1
ATOM 871 C C . GLU A 1 117 ? 9.359 0.426 -17.953 1 97.12 117 GLU A C 1
ATOM 873 O O . GLU A 1 117 ? 9.164 1.528 -17.438 1 97.12 117 GLU A O 1
ATOM 878 N N . ALA A 1 118 ? 10.57 -0.097 -18.031 1 96.94 118 ALA A N 1
ATOM 879 C CA . ALA A 1 118 ? 11.75 0.652 -17.594 1 96.94 118 ALA A CA 1
ATOM 880 C C . ALA A 1 118 ? 11.836 1.993 -18.328 1 96.94 118 ALA A C 1
ATOM 882 O O . ALA A 1 118 ? 12.297 2.984 -17.75 1 96.94 118 ALA A O 1
ATOM 883 N N . LEU A 1 119 ? 11.328 2.037 -19.547 1 96.19 119 LEU A N 1
ATOM 884 C CA . LEU A 1 119 ? 11.461 3.209 -20.406 1 96.19 119 LEU A CA 1
ATOM 885 C C . LEU A 1 119 ? 10.266 4.137 -20.25 1 96.19 119 LEU A C 1
ATOM 887 O O . LEU A 1 119 ? 10.242 5.23 -20.812 1 96.19 119 LEU A O 1
ATOM 891 N N . ARG A 1 120 ? 9.32 3.684 -19.469 1 92.44 120 ARG A N 1
ATOM 892 C CA . ARG A 1 120 ? 8.07 4.43 -19.375 1 92.44 120 ARG A CA 1
ATOM 893 C C . ARG A 1 120 ? 7.82 4.902 -17.938 1 92.44 120 ARG A C 1
ATOM 895 O O . ARG A 1 120 ? 6.684 5.191 -17.562 1 92.44 120 ARG A O 1
ATOM 902 N N . SER A 1 121 ? 8.805 4.969 -17.141 1 89.12 121 SER A N 1
ATOM 903 C CA . SER A 1 121 ? 8.664 5.48 -15.773 1 89.12 121 SER A CA 1
ATOM 904 C C . SER A 1 121 ? 8.672 7.004 -15.75 1 89.12 121 SER A C 1
ATOM 906 O O . SER A 1 121 ? 9.719 7.625 -15.555 1 89.12 121 SER A O 1
ATOM 908 N N . THR A 1 122 ? 7.535 7.586 -15.883 1 91.62 122 THR A N 1
ATOM 909 C CA . THR A 1 122 ? 7.434 9.031 -16.031 1 91.62 122 THR A CA 1
ATOM 910 C C . THR A 1 122 ? 6.859 9.672 -14.766 1 91.62 122 THR A C 1
ATOM 912 O O . THR A 1 122 ? 6.195 9 -13.977 1 91.62 122 THR A O 1
ATOM 915 N N . GLY A 1 123 ? 7.258 11.008 -14.539 1 94.12 123 GLY A N 1
ATOM 916 C CA . GLY A 1 123 ? 6.535 11.859 -13.609 1 94.12 123 GLY A CA 1
ATOM 917 C C . GLY A 1 123 ? 5.398 12.625 -14.258 1 94.12 123 GLY A C 1
ATOM 918 O O . GLY A 1 123 ? 5 12.32 -15.383 1 94.12 123 GLY A O 1
ATOM 919 N N . THR A 1 124 ? 4.742 13.43 -13.461 1 95.69 124 THR A N 1
ATOM 920 C CA . THR A 1 124 ? 3.629 14.258 -13.898 1 95.69 124 THR A CA 1
ATOM 921 C C . THR A 1 124 ? 3.877 15.727 -13.562 1 95.69 124 THR A C 1
ATOM 923 O O . THR A 1 124 ? 4.441 16.031 -12.508 1 95.69 124 THR A O 1
ATOM 926 N N . THR A 1 125 ? 3.539 16.594 -14.484 1 96.69 125 THR A N 1
ATOM 927 C CA . THR A 1 125 ? 3.512 18.016 -14.18 1 96.69 125 THR A CA 1
ATOM 928 C C . THR A 1 125 ? 2.105 18.469 -13.789 1 96.69 125 THR A C 1
ATOM 930 O O . THR A 1 125 ? 1.117 17.953 -14.312 1 96.69 125 THR A O 1
ATOM 933 N N . TYR A 1 126 ? 2.057 19.391 -12.828 1 95.62 126 TYR A N 1
ATOM 934 C CA . TYR A 1 126 ? 0.778 19.891 -12.344 1 95.62 126 TYR A CA 1
ATOM 935 C C . TYR A 1 126 ? 0.69 21.406 -12.523 1 95.62 126 TYR A C 1
ATOM 937 O O . TYR A 1 126 ? 1.691 22.109 -12.383 1 95.62 126 TYR A O 1
ATOM 945 N N . PRO A 1 127 ? -0.515 21.906 -12.82 1 91.62 127 PRO A N 1
ATOM 946 C CA . PRO A 1 127 ? -0.678 23.359 -12.836 1 91.62 127 PRO A CA 1
ATOM 947 C C . PRO A 1 127 ? -0.306 24 -11.508 1 91.62 127 PRO A C 1
ATOM 949 O O . PRO A 1 127 ? -0.613 23.453 -10.438 1 91.62 127 PRO A O 1
ATOM 952 N N . ALA A 1 128 ? 0.454 25.031 -11.555 1 90.25 128 ALA A N 1
ATOM 953 C CA . ALA A 1 128 ? 0.901 25.781 -10.383 1 90.25 128 ALA A CA 1
ATOM 954 C C . ALA A 1 128 ? 0.732 27.281 -10.602 1 90.25 128 ALA A C 1
ATOM 956 O O . ALA A 1 128 ? 0.705 27.75 -11.742 1 90.25 128 ALA A O 1
ATOM 957 N N . PRO A 1 129 ? 0.556 28.016 -9.531 1 85.06 129 PRO A N 1
ATOM 958 C CA . PRO A 1 129 ? 0.422 29.469 -9.688 1 85.06 129 PRO A CA 1
ATOM 959 C C . PRO A 1 129 ? 1.709 30.141 -10.172 1 85.06 129 PRO A C 1
ATOM 961 O O . PRO A 1 129 ? 2.807 29.656 -9.875 1 85.06 129 PRO A O 1
ATOM 964 N N . GLY A 1 130 ? 1.482 31.281 -10.945 1 87.69 130 GLY A N 1
ATOM 965 C CA . GLY A 1 130 ? 2.615 32.094 -11.367 1 87.69 130 GLY A CA 1
ATOM 966 C C . GLY A 1 130 ? 3.611 31.312 -12.219 1 87.69 130 GLY A C 1
ATOM 967 O O . GLY A 1 130 ? 3.225 30.609 -13.148 1 87.69 130 GLY A O 1
ATOM 968 N N . GLU A 1 131 ? 4.891 31.531 -11.852 1 87 131 GLU A N 1
ATOM 969 C CA . GLU A 1 131 ? 5.961 30.906 -12.617 1 87 131 GLU A CA 1
ATOM 970 C C . GLU A 1 131 ? 6.457 29.641 -11.922 1 87 131 GLU A C 1
ATOM 972 O O . GLU A 1 131 ? 7.516 29.109 -12.273 1 87 131 GLU A O 1
ATOM 977 N N . GLY A 1 132 ? 5.695 29.203 -11.047 1 91.06 132 GLY A N 1
ATOM 978 C CA . GLY A 1 132 ? 6.066 28 -10.312 1 91.06 132 GLY A CA 1
ATOM 979 C C . GLY A 1 132 ? 5.848 26.734 -11.109 1 91.06 132 GLY A C 1
ATOM 980 O O . GLY A 1 132 ? 5.086 26.719 -12.078 1 91.06 132 GLY A O 1
ATOM 981 N N . LEU A 1 133 ? 6.578 25.75 -10.812 1 93.56 133 LEU A N 1
ATOM 982 C CA . LEU A 1 133 ? 6.438 24.422 -11.398 1 93.56 133 LEU A CA 1
ATOM 983 C C . LEU A 1 133 ? 6.281 23.359 -10.312 1 93.56 133 LEU A C 1
ATOM 985 O O . LEU A 1 133 ? 7.008 23.375 -9.312 1 93.56 133 LEU A O 1
ATOM 989 N N . VAL A 1 134 ? 5.25 22.516 -10.422 1 97.31 134 VAL A N 1
ATOM 990 C CA . VAL A 1 134 ? 5.066 21.359 -9.57 1 97.31 134 VAL A CA 1
ATOM 991 C C . VAL A 1 134 ? 5.129 20.078 -10.414 1 97.31 134 VAL A C 1
ATOM 993 O O . VAL A 1 134 ? 4.414 19.953 -11.414 1 97.31 134 VAL A O 1
ATOM 996 N N . TYR A 1 135 ? 6.043 19.219 -10.109 1 97.38 135 TYR A N 1
ATOM 997 C CA . TYR A 1 135 ? 6.168 17.969 -10.852 1 97.38 135 TYR A CA 1
ATOM 998 C C . TYR A 1 135 ? 6.574 16.828 -9.93 1 97.38 135 TYR A C 1
ATOM 1000 O O . TYR A 1 135 ? 6.941 17.047 -8.773 1 97.38 135 TYR A O 1
ATOM 1008 N N . THR A 1 136 ? 6.457 15.609 -10.43 1 97.44 136 THR A N 1
ATOM 1009 C CA . THR A 1 136 ? 6.852 14.445 -9.641 1 97.44 136 THR A CA 1
ATOM 1010 C C . THR A 1 136 ? 8.008 13.703 -10.305 1 97.44 136 THR A C 1
ATOM 1012 O O . THR A 1 136 ? 8.195 13.805 -11.523 1 97.44 136 THR A O 1
ATOM 1015 N N . LEU A 1 137 ? 8.797 13.109 -9.492 1 96.25 137 LEU A N 1
ATOM 1016 C CA . LEU A 1 137 ? 9.867 12.203 -9.891 1 96.25 137 LEU A CA 1
ATOM 1017 C C . LEU A 1 137 ? 9.633 10.805 -9.328 1 96.25 137 LEU A C 1
ATOM 1019 O O . LEU A 1 137 ? 9.117 10.656 -8.219 1 96.25 137 LEU A O 1
ATOM 1023 N N . ARG A 1 138 ? 9.984 9.797 -10.133 1 95.19 138 ARG A N 1
ATOM 1024 C CA . ARG A 1 138 ? 9.953 8.422 -9.656 1 95.19 138 ARG A CA 1
ATOM 1025 C C . ARG A 1 138 ? 11.367 7.887 -9.43 1 95.19 138 ARG A C 1
ATOM 1027 O O . ARG A 1 138 ? 12.273 8.156 -10.227 1 95.19 138 ARG A O 1
ATOM 1034 N N . GLU A 1 139 ? 11.531 7.25 -8.352 1 94.94 139 GLU A N 1
ATOM 1035 C CA . GLU A 1 139 ? 12.828 6.691 -7.984 1 94.94 139 GLU A CA 1
ATOM 1036 C C . GLU A 1 139 ? 12.68 5.273 -7.438 1 94.94 139 GLU A C 1
ATOM 1038 O O . GLU A 1 139 ? 11.617 4.91 -6.918 1 94.94 139 GLU A O 1
ATOM 1043 N N . PRO A 1 140 ? 13.75 4.41 -7.586 1 97.12 140 PRO A N 1
ATOM 1044 C CA . PRO A 1 140 ? 13.664 3.062 -7.016 1 97.12 140 PRO A CA 1
ATOM 1045 C C . PRO A 1 140 ? 13.469 3.076 -5.5 1 97.12 140 PRO A C 1
ATOM 1047 O O . PRO A 1 140 ? 13.914 4.008 -4.828 1 97.12 140 PRO A O 1
ATOM 1050 N N . VAL A 1 141 ? 12.875 2.051 -4.961 1 97.19 141 VAL A N 1
ATOM 1051 C CA . VAL A 1 141 ? 12.539 1.996 -3.539 1 97.19 141 VAL A CA 1
ATOM 1052 C C . VAL A 1 141 ? 13.773 1.568 -2.738 1 97.19 141 VAL A C 1
ATOM 1054 O O . VAL A 1 141 ? 13.867 1.853 -1.543 1 97.19 141 VAL A O 1
ATOM 1057 N N . GLY A 1 142 ? 14.719 0.833 -3.322 1 97.56 142 GLY A N 1
ATOM 1058 C CA . GLY 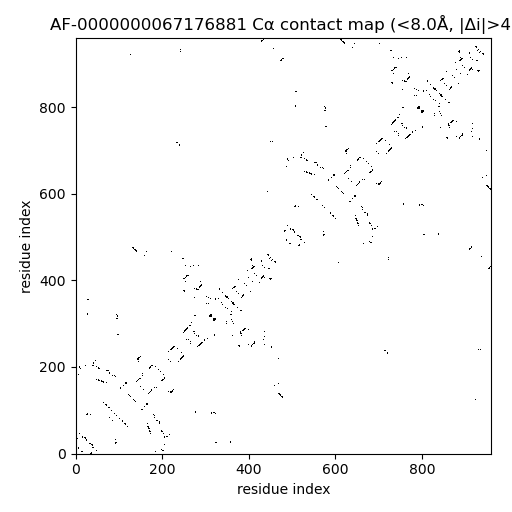A 1 142 ? 15.836 0.204 -2.645 1 97.56 142 GLY A CA 1
ATOM 1059 C C . GLY A 1 142 ? 15.898 -1.298 -2.854 1 97.56 142 GLY A C 1
ATOM 1060 O O . GLY A 1 142 ? 15.375 -1.812 -3.848 1 97.56 142 GLY A O 1
ATOM 1061 N N . ILE A 1 143 ? 16.531 -2.027 -1.913 1 98.75 143 ILE A N 1
ATOM 1062 C CA . ILE A 1 143 ? 16.672 -3.475 -2.035 1 98.75 143 ILE A CA 1
ATOM 1063 C C . ILE A 1 143 ? 15.281 -4.121 -1.967 1 98.75 143 ILE A C 1
ATOM 1065 O O . ILE A 1 143 ? 14.516 -3.861 -1.04 1 98.75 143 ILE A O 1
ATOM 1069 N N . VAL A 1 144 ? 14.977 -4.934 -2.951 1 98.88 144 VAL A N 1
ATOM 1070 C CA . VAL A 1 144 ? 13.719 -5.668 -2.986 1 98.88 144 VAL A CA 1
ATOM 1071 C C . VAL A 1 144 ? 13.969 -7.137 -2.641 1 98.88 144 VAL A C 1
ATOM 1073 O O . VAL A 1 144 ? 14.766 -7.809 -3.297 1 98.88 144 VAL A O 1
ATOM 1076 N N . GLY A 1 145 ? 13.391 -7.578 -1.534 1 98.88 145 GLY A N 1
ATOM 1077 C CA . GLY A 1 145 ? 13.352 -9 -1.238 1 98.88 145 GLY A CA 1
ATOM 1078 C C . GLY A 1 145 ? 12.219 -9.727 -1.936 1 98.88 145 GLY A C 1
ATOM 1079 O O . GLY A 1 145 ? 11.047 -9.422 -1.711 1 98.88 145 GLY A O 1
ATOM 1080 N N . ALA A 1 146 ? 12.523 -10.68 -2.787 1 98.94 146 ALA A N 1
ATOM 1081 C CA . ALA A 1 146 ? 11.531 -11.469 -3.514 1 98.94 146 ALA A CA 1
ATOM 1082 C C . ALA A 1 146 ? 11.492 -12.906 -3.01 1 98.94 146 ALA A C 1
ATOM 1084 O O . ALA A 1 146 ? 12.469 -13.648 -3.156 1 98.94 146 ALA A O 1
ATOM 1085 N N . ILE A 1 147 ? 10.406 -13.289 -2.396 1 98.88 147 ILE A N 1
ATOM 1086 C CA . ILE A 1 147 ? 10.172 -14.648 -1.919 1 98.88 147 ILE A CA 1
ATOM 1087 C C . ILE A 1 147 ? 9.102 -15.312 -2.779 1 98.88 147 ILE A C 1
ATOM 1089 O O . ILE A 1 147 ? 7.945 -14.898 -2.777 1 98.88 147 ILE A O 1
ATOM 1093 N N . THR A 1 148 ? 9.477 -16.344 -3.506 1 98.69 148 THR A N 1
ATOM 1094 C CA . THR A 1 148 ? 8.594 -16.812 -4.566 1 98.69 148 THR A CA 1
ATOM 1095 C C . THR A 1 148 ? 8.219 -18.281 -4.355 1 98.69 148 THR A C 1
ATOM 1097 O O . THR A 1 148 ? 8.938 -19.016 -3.684 1 98.69 148 THR A O 1
ATOM 1100 N N . PRO A 1 149 ? 7.113 -18.719 -4.883 1 98.25 149 PRO A N 1
ATOM 1101 C CA . PRO A 1 149 ? 6.605 -20.078 -4.695 1 98.25 149 PRO A CA 1
ATOM 1102 C C . PRO A 1 149 ? 7.195 -21.078 -5.695 1 98.25 149 PRO A C 1
ATOM 1104 O O . PRO A 1 149 ? 8 -20.703 -6.547 1 98.25 149 PRO A O 1
ATOM 1107 N N . TRP A 1 150 ? 6.77 -22.312 -5.562 1 98.56 150 TRP A N 1
ATOM 1108 C CA . TRP A 1 150 ? 7.379 -23.375 -6.352 1 98.56 150 TRP A CA 1
ATOM 1109 C C . TRP A 1 150 ? 6.512 -23.734 -7.555 1 98.56 150 TRP A C 1
ATOM 1111 O O . TRP A 1 150 ? 6.961 -24.422 -8.477 1 98.56 150 TRP A O 1
ATOM 1121 N N . ASN A 1 151 ? 5.285 -23.25 -7.586 1 98.12 151 ASN A N 1
ATOM 1122 C CA . ASN A 1 151 ? 4.371 -23.812 -8.578 1 98.12 151 ASN A CA 1
ATOM 1123 C C . ASN A 1 151 ? 4.582 -23.172 -9.953 1 98.12 151 ASN A C 1
ATOM 1125 O O . ASN A 1 151 ? 4.281 -23.797 -10.977 1 98.12 151 ASN A O 1
ATOM 1129 N N . PHE A 1 152 ? 4.996 -21.922 -10.008 1 98.31 152 PHE A N 1
ATOM 1130 C CA . PHE A 1 152 ? 5.488 -21.266 -11.219 1 98.31 152 PHE A CA 1
ATOM 1131 C C . PHE A 1 152 ? 6.867 -20.672 -10.984 1 98.31 152 PHE A C 1
ATOM 1133 O O . PHE A 1 152 ? 7.012 -19.438 -10.922 1 98.31 152 PHE A O 1
ATOM 1140 N N . PRO A 1 153 ? 7.848 -21.469 -10.984 1 98.56 153 PRO A N 1
ATOM 1141 C CA . PRO A 1 153 ? 9.156 -21.062 -10.477 1 98.56 153 PRO A CA 1
ATOM 1142 C C . PRO A 1 153 ? 9.938 -20.203 -11.461 1 98.56 153 PRO A C 1
ATOM 1144 O O . PRO A 1 153 ? 11.016 -19.703 -11.133 1 98.56 153 PRO A O 1
ATOM 1147 N N . PHE A 1 154 ? 9.406 -19.984 -12.688 1 98.31 154 PHE A N 1
ATOM 1148 C CA . PHE A 1 154 ? 9.961 -19.031 -13.641 1 98.31 154 PHE A CA 1
ATOM 1149 C C . PHE A 1 154 ? 9.047 -17.828 -13.805 1 98.31 154 PHE A C 1
ATOM 1151 O O . PHE A 1 154 ? 9.477 -16.688 -13.664 1 98.31 154 PHE A O 1
ATOM 1158 N N . ASN A 1 155 ? 7.82 -18.156 -13.969 1 97.81 155 ASN A N 1
ATOM 1159 C CA . ASN A 1 155 ? 6.848 -17.109 -14.305 1 97.81 155 ASN A CA 1
ATOM 1160 C C . ASN A 1 155 ? 6.684 -16.109 -13.172 1 97.81 155 ASN A C 1
ATOM 1162 O O . ASN A 1 155 ? 6.82 -14.898 -13.383 1 97.81 155 ASN A O 1
ATOM 1166 N N . ILE A 1 156 ? 6.422 -16.562 -11.977 1 98.25 156 ILE A N 1
ATOM 1167 C CA . ILE A 1 156 ? 6.133 -15.672 -10.859 1 98.25 156 ILE A CA 1
ATOM 1168 C C . ILE A 1 156 ? 7.383 -14.875 -10.492 1 98.25 156 ILE A C 1
ATOM 1170 O O . ILE A 1 156 ? 7.34 -13.648 -10.398 1 98.25 156 ILE A O 1
ATOM 1174 N N . PRO A 1 157 ? 8.562 -15.5 -10.375 1 98.62 157 PRO A N 1
ATOM 1175 C CA . PRO A 1 157 ? 9.75 -14.695 -10.07 1 98.62 157 PRO A CA 1
ATOM 1176 C C . PRO A 1 157 ? 10.062 -13.68 -11.164 1 98.62 157 PRO A C 1
ATOM 1178 O O . PRO A 1 157 ? 10.562 -12.586 -10.875 1 98.62 157 PRO A O 1
ATOM 1181 N N . SER A 1 158 ? 9.836 -14.023 -12.414 1 98.31 158 SER A N 1
ATOM 1182 C CA . SER A 1 158 ? 10.133 -13.078 -13.484 1 98.31 158 SER A CA 1
ATOM 1183 C C . SER A 1 158 ? 9.273 -11.828 -13.375 1 98.31 158 SER A C 1
ATOM 1185 O O . SER A 1 158 ? 9.703 -10.742 -13.758 1 98.31 158 SER A O 1
ATOM 1187 N N . ARG A 1 159 ? 8.094 -11.992 -12.82 1 97.56 159 ARG A N 1
ATOM 1188 C CA . ARG A 1 159 ? 7.168 -10.875 -12.633 1 97.56 159 ARG A CA 1
ATOM 1189 C C . ARG A 1 159 ? 7.496 -10.094 -11.367 1 97.56 159 ARG A C 1
ATOM 1191 O O . ARG A 1 159 ? 6.883 -9.062 -11.094 1 97.56 159 ARG A O 1
ATOM 1198 N N . LYS A 1 160 ? 8.391 -10.57 -10.594 1 98.62 160 LYS A N 1
ATOM 1199 C CA . LYS A 1 160 ? 8.836 -9.859 -9.398 1 98.62 160 LYS A CA 1
ATOM 1200 C C . LYS A 1 160 ? 10.227 -9.258 -9.609 1 98.62 160 LYS A C 1
ATOM 1202 O O . LYS A 1 160 ? 10.422 -8.055 -9.406 1 98.62 160 LYS A O 1
ATOM 1207 N N . LEU A 1 161 ? 11.164 -10.055 -10.148 1 98.88 161 LEU A N 1
ATOM 1208 C CA . LEU A 1 161 ? 12.523 -9.594 -10.383 1 98.88 161 LEU A CA 1
ATOM 1209 C C . LEU A 1 161 ? 12.57 -8.609 -11.547 1 98.88 161 LEU A C 1
ATOM 1211 O O . LEU A 1 161 ? 13.273 -7.598 -11.484 1 98.88 161 LEU A O 1
ATOM 1215 N N . GLY A 1 162 ? 11.82 -8.898 -12.602 1 98.69 162 GLY A N 1
ATOM 1216 C CA . GLY A 1 162 ? 11.805 -8.062 -13.797 1 98.69 162 GLY A CA 1
ATOM 1217 C C . GLY A 1 162 ? 11.492 -6.605 -13.5 1 98.69 162 GLY A C 1
ATOM 1218 O O . GLY A 1 162 ? 12.328 -5.73 -13.734 1 98.69 162 GLY A O 1
ATOM 1219 N N . PRO A 1 163 ? 10.297 -6.371 -12.914 1 98.56 163 PRO A N 1
ATOM 1220 C CA . PRO A 1 163 ? 9.945 -4.977 -12.633 1 98.56 163 PRO A CA 1
ATOM 1221 C C . PRO A 1 163 ? 10.852 -4.34 -11.578 1 98.56 163 PRO A C 1
ATOM 1223 O O . PRO A 1 163 ? 11.125 -3.139 -11.641 1 98.56 163 PRO A O 1
ATOM 1226 N N . ALA A 1 164 ? 11.305 -5.102 -10.594 1 98.75 164 ALA A N 1
ATOM 1227 C CA . ALA A 1 164 ? 12.227 -4.562 -9.594 1 98.75 164 ALA A CA 1
ATOM 1228 C C . ALA A 1 164 ? 13.508 -4.059 -10.242 1 98.75 164 ALA A C 1
ATOM 1230 O O . ALA A 1 164 ? 13.922 -2.918 -10.016 1 98.75 164 ALA A O 1
ATOM 1231 N N . LEU A 1 165 ? 14.078 -4.887 -11.062 1 98.88 165 LEU A N 1
ATOM 1232 C CA . LEU A 1 165 ? 15.312 -4.539 -11.75 1 98.88 165 LEU A CA 1
ATOM 1233 C C . LEU A 1 165 ? 15.078 -3.41 -12.75 1 98.88 165 LEU A C 1
ATOM 1235 O O . LEU A 1 165 ? 15.906 -2.504 -12.867 1 98.88 165 LEU A O 1
ATOM 1239 N N . ALA A 1 166 ? 13.953 -3.465 -13.453 1 98.69 166 ALA A N 1
ATOM 1240 C CA . ALA A 1 166 ? 13.602 -2.426 -14.414 1 98.69 166 ALA A CA 1
ATOM 1241 C C . ALA A 1 166 ? 13.547 -1.056 -13.75 1 98.69 166 ALA A C 1
ATOM 1243 O O . ALA A 1 166 ? 13.945 -0.053 -14.344 1 98.69 166 ALA A O 1
ATOM 1244 N N . ALA A 1 167 ? 13.094 -1.007 -12.531 1 98.19 167 ALA A N 1
ATOM 1245 C CA . ALA A 1 167 ? 12.898 0.247 -11.812 1 98.19 167 ALA A CA 1
ATOM 1246 C C . ALA A 1 167 ? 14.211 0.735 -11.203 1 98.19 167 ALA A C 1
ATOM 1248 O O . ALA A 1 167 ? 14.289 1.853 -10.688 1 98.19 167 ALA A O 1
ATOM 1249 N N . GLY A 1 168 ? 15.258 -0.133 -11.188 1 98.31 168 GLY A N 1
ATOM 1250 C CA . GLY A 1 168 ? 16.547 0.264 -10.672 1 98.31 168 GLY A CA 1
ATOM 1251 C C . GLY A 1 168 ? 16.812 -0.249 -9.266 1 98.31 168 GLY A C 1
ATOM 1252 O O . GLY A 1 168 ? 17.688 0.272 -8.562 1 98.31 168 GLY A O 1
ATOM 1253 N N . ASN A 1 169 ? 16.062 -1.208 -8.812 1 98.75 169 ASN A N 1
ATOM 1254 C CA . ASN A 1 169 ? 16.234 -1.814 -7.496 1 98.75 169 ASN A CA 1
ATOM 1255 C C . ASN A 1 169 ? 17.109 -3.059 -7.566 1 98.75 169 ASN A C 1
ATOM 1257 O O . ASN A 1 169 ? 16.891 -3.934 -8.406 1 98.75 169 ASN A O 1
ATOM 1261 N N . PRO A 1 170 ? 18.141 -3.184 -6.695 1 98.75 170 PRO A N 1
ATOM 1262 C CA . PRO A 1 170 ? 18.719 -4.52 -6.547 1 98.75 170 PRO A CA 1
ATOM 1263 C C . PRO A 1 170 ? 17.766 -5.52 -5.914 1 98.75 170 PRO A C 1
ATOM 1265 O O . PRO A 1 170 ? 16.812 -5.121 -5.227 1 98.75 170 PRO A O 1
ATOM 1268 N N . VAL A 1 171 ? 18.031 -6.797 -6.16 1 98.88 171 VAL A N 1
ATOM 1269 C CA . VAL A 1 171 ? 17.062 -7.793 -5.734 1 98.88 171 VAL A CA 1
ATOM 1270 C C . VAL A 1 171 ? 17.75 -8.867 -4.898 1 98.88 171 VAL A C 1
ATOM 1272 O O . VAL A 1 171 ? 18.812 -9.367 -5.27 1 98.88 171 VAL A O 1
ATOM 1275 N N . LEU A 1 172 ? 17.25 -9.156 -3.75 1 98.94 172 LEU A N 1
ATOM 1276 C CA . LEU A 1 172 ? 17.516 -10.359 -2.971 1 98.94 172 LEU A CA 1
ATOM 1277 C C . LEU A 1 172 ? 16.453 -11.422 -3.238 1 98.94 172 LEU A C 1
ATOM 1279 O O . LEU A 1 172 ? 15.312 -11.297 -2.77 1 98.94 172 LEU A O 1
ATOM 1283 N N . TYR A 1 173 ? 16.844 -12.438 -3.961 1 98.94 173 TYR A N 1
ATOM 1284 C CA . TYR A 1 173 ? 15.891 -13.438 -4.441 1 98.94 173 TYR A CA 1
ATOM 1285 C C . TYR A 1 173 ? 15.977 -14.711 -3.605 1 98.94 173 TYR A C 1
ATOM 1287 O O . TYR A 1 173 ? 17.062 -15.297 -3.461 1 98.94 173 TYR A O 1
ATOM 1295 N N . LYS A 1 174 ? 14.922 -15.086 -2.969 1 98.94 174 LYS A N 1
ATOM 1296 C CA . LYS A 1 174 ? 14.773 -16.344 -2.234 1 98.94 174 LYS A CA 1
ATOM 1297 C C . LYS A 1 174 ? 13.703 -17.234 -2.865 1 98.94 174 LYS A C 1
ATOM 1299 O O . LYS A 1 174 ? 12.523 -17.125 -2.531 1 98.94 174 LYS A O 1
ATOM 1304 N N . PRO A 1 175 ? 14.062 -18.203 -3.697 1 98.81 175 PRO A N 1
ATOM 1305 C CA . PRO A 1 175 ? 13.094 -19.141 -4.277 1 98.81 175 PRO A CA 1
ATOM 1306 C C . PRO A 1 175 ? 12.648 -20.219 -3.295 1 98.81 175 PRO A C 1
ATOM 1308 O O . PRO A 1 175 ? 13.203 -20.328 -2.197 1 98.81 175 PRO A O 1
ATOM 1311 N N . SER A 1 176 ? 11.641 -20.938 -3.674 1 98.69 176 SER A N 1
ATOM 1312 C CA . SER A 1 176 ? 11.164 -22.062 -2.861 1 98.69 176 SER A CA 1
ATOM 1313 C C . SER A 1 176 ? 12.188 -23.188 -2.822 1 98.69 176 SER A C 1
ATOM 1315 O O . SER A 1 176 ? 12.859 -23.453 -3.822 1 98.69 176 SER A O 1
ATOM 1317 N N . GLU A 1 177 ? 12.266 -23.875 -1.729 1 98.31 177 GLU A N 1
ATOM 1318 C CA . GLU A 1 177 ? 13.141 -25.031 -1.574 1 98.31 177 GLU A CA 1
ATOM 1319 C C . GLU A 1 177 ? 12.664 -26.203 -2.42 1 98.31 177 GLU A C 1
ATOM 1321 O O . GLU A 1 177 ? 13.398 -27.172 -2.611 1 98.31 177 GLU A O 1
ATOM 1326 N N . LEU A 1 178 ? 11.477 -26.094 -3.006 1 98.5 178 LEU A N 1
ATOM 1327 C CA . LEU A 1 178 ? 10.953 -27.156 -3.85 1 98.5 178 LEU A CA 1
ATOM 1328 C C . LEU A 1 178 ? 11.367 -26.969 -5.305 1 98.5 178 LEU A C 1
ATOM 1330 O O . LEU A 1 178 ? 11.258 -27.875 -6.117 1 98.5 178 LEU A O 1
ATOM 1334 N N . THR A 1 179 ? 11.797 -25.734 -5.648 1 98.69 179 THR A N 1
ATOM 1335 C CA . THR A 1 179 ? 12.273 -25.469 -7.004 1 98.69 179 THR A CA 1
ATOM 1336 C C . THR A 1 179 ? 13.508 -24.578 -6.98 1 98.69 179 THR A C 1
ATOM 1338 O O . THR A 1 179 ? 13.539 -23.547 -7.656 1 98.69 179 THR A O 1
ATOM 1341 N N . PRO A 1 180 ? 14.516 -24.938 -6.301 1 98.81 180 PRO A N 1
ATOM 1342 C CA . PRO A 1 180 ? 15.727 -24.125 -6.184 1 98.81 180 PRO A CA 1
ATOM 1343 C C . PRO A 1 180 ? 16.5 -24.031 -7.492 1 98.81 180 PRO A C 1
ATOM 1345 O O . PRO A 1 180 ? 17.141 -23.016 -7.77 1 98.81 180 PRO A O 1
ATOM 1348 N N . LEU A 1 181 ? 16.469 -25.078 -8.273 1 98.75 181 LEU A N 1
ATOM 1349 C CA . LEU A 1 181 ? 17.219 -25.094 -9.523 1 98.75 181 LEU A CA 1
ATOM 1350 C C . LEU A 1 181 ? 16.672 -24.062 -10.508 1 98.75 181 LEU A C 1
ATOM 1352 O O . LEU A 1 181 ? 17.453 -23.328 -11.133 1 98.75 181 LEU A O 1
ATOM 1356 N N . MET A 1 182 ? 15.359 -24.016 -10.633 1 98.69 182 MET A N 1
ATOM 1357 C CA . MET A 1 182 ? 14.758 -23.016 -11.516 1 98.69 182 MET A CA 1
ATOM 1358 C C . MET A 1 182 ? 15.117 -21.594 -11.062 1 98.69 182 MET A C 1
ATOM 1360 O O . MET A 1 182 ? 15.352 -20.719 -11.891 1 98.69 182 MET A O 1
ATOM 1364 N N . GLY A 1 183 ? 15.117 -21.391 -9.734 1 98.69 183 GLY A N 1
ATOM 1365 C CA . GLY A 1 183 ? 15.57 -20.109 -9.227 1 98.69 183 GLY A CA 1
ATOM 1366 C C . GLY A 1 183 ? 16.984 -19.766 -9.656 1 98.69 183 GLY A C 1
ATOM 1367 O O . GLY A 1 183 ? 17.234 -18.641 -10.102 1 98.69 183 GLY A O 1
ATOM 1368 N N . GLN A 1 184 ? 17.844 -20.719 -9.516 1 98.81 184 GLN A N 1
ATOM 1369 C CA . GLN A 1 184 ? 19.234 -20.531 -9.914 1 98.81 184 GLN A CA 1
ATOM 1370 C C . GLN A 1 184 ? 19.344 -20.25 -11.414 1 98.81 184 GLN A C 1
ATOM 1372 O O . GLN A 1 184 ? 20.094 -19.375 -11.828 1 98.81 184 GLN A O 1
ATOM 1377 N N . ARG A 1 185 ? 18.594 -21.031 -12.258 1 98.75 185 ARG A N 1
ATOM 1378 C CA . ARG A 1 185 ? 18.625 -20.859 -13.711 1 98.75 185 ARG A CA 1
ATOM 1379 C C . ARG A 1 185 ? 18.188 -19.453 -14.109 1 98.75 185 ARG A C 1
ATOM 1381 O O . ARG A 1 185 ? 18.734 -18.875 -15.047 1 98.75 185 ARG A O 1
ATOM 1388 N N . LEU A 1 186 ? 17.172 -18.906 -13.383 1 98.88 186 LEU A N 1
ATOM 1389 C CA . LEU A 1 186 ? 16.703 -17.562 -13.68 1 98.88 186 LEU A CA 1
ATOM 1390 C C . LEU A 1 186 ? 17.797 -16.531 -13.406 1 98.88 186 LEU A C 1
ATOM 1392 O O . LEU A 1 186 ? 18.031 -15.633 -14.219 1 98.88 186 LEU A O 1
ATOM 1396 N N . VAL A 1 187 ? 18.484 -16.641 -12.281 1 98.88 187 VAL A N 1
ATOM 1397 C CA . VAL A 1 187 ? 19.562 -15.719 -11.93 1 98.88 187 VAL A CA 1
ATOM 1398 C C . VAL A 1 187 ? 20.703 -15.836 -12.945 1 98.88 187 VAL A C 1
ATOM 1400 O O . VAL A 1 187 ? 21.25 -14.828 -13.383 1 98.88 187 VAL A O 1
ATOM 1403 N N . GLU A 1 188 ? 21.031 -17.109 -13.352 1 98.81 188 GLU A N 1
ATOM 1404 C CA . GLU A 1 188 ? 22.047 -17.312 -14.383 1 98.81 188 GLU A CA 1
ATOM 1405 C C . GLU A 1 188 ? 21.688 -16.594 -15.672 1 98.81 188 GLU A C 1
ATOM 1407 O O . GLU A 1 188 ? 22.547 -15.945 -16.281 1 98.81 188 GLU A O 1
ATOM 1412 N N . ALA A 1 189 ? 20.438 -16.688 -16.047 1 98.81 189 ALA A N 1
ATOM 1413 C CA . ALA A 1 189 ? 20 -16.031 -17.281 1 98.81 189 ALA A CA 1
ATOM 1414 C C . ALA A 1 189 ? 20.141 -14.516 -17.172 1 98.81 189 ALA A C 1
ATOM 1416 O O . ALA A 1 189 ? 20.516 -13.852 -18.125 1 98.81 189 ALA A O 1
ATOM 1417 N N . LEU A 1 190 ? 19.766 -13.938 -16.031 1 98.88 190 LEU A N 1
ATOM 1418 C CA . LEU A 1 190 ? 19.906 -12.508 -15.797 1 98.88 190 LEU A CA 1
ATOM 1419 C C . LEU A 1 190 ? 21.375 -12.078 -15.891 1 98.88 190 LEU A C 1
ATOM 1421 O O . LEU A 1 190 ? 21.688 -11.086 -16.547 1 98.88 190 LEU A O 1
ATOM 1425 N N . LEU A 1 191 ? 22.25 -12.867 -15.258 1 98.81 191 LEU A N 1
ATOM 1426 C CA . LEU A 1 191 ? 23.672 -12.578 -15.297 1 98.81 191 LEU A CA 1
ATOM 1427 C C . LEU A 1 191 ? 24.219 -12.672 -16.719 1 98.81 191 LEU A C 1
ATOM 1429 O O . LEU A 1 191 ? 24.938 -11.781 -17.172 1 98.81 191 LEU A O 1
ATOM 1433 N N . ASP A 1 192 ? 23.828 -13.711 -17.406 1 98.69 192 ASP A N 1
ATOM 1434 C CA . ASP A 1 192 ? 24.266 -13.906 -18.781 1 98.69 192 ASP A CA 1
ATOM 1435 C C . ASP A 1 192 ? 23.734 -12.789 -19.688 1 98.69 192 ASP A C 1
ATOM 1437 O O . ASP A 1 192 ? 24.344 -12.477 -20.719 1 98.69 192 ASP A O 1
ATOM 1441 N N . GLY A 1 193 ? 22.609 -12.234 -19.297 1 98.56 193 GLY A N 1
ATOM 1442 C CA . GLY A 1 193 ? 22.047 -11.109 -20.031 1 98.56 193 GLY A CA 1
ATOM 1443 C C . GLY A 1 193 ? 22.766 -9.805 -19.75 1 98.56 193 GLY A C 1
ATOM 1444 O O . GLY A 1 193 ? 22.453 -8.773 -20.359 1 98.56 193 GLY A O 1
ATOM 1445 N N . GLY A 1 194 ? 23.656 -9.805 -18.797 1 98.56 194 GLY A N 1
ATOM 1446 C CA . GLY A 1 194 ? 24.469 -8.625 -18.562 1 98.56 194 GLY A CA 1
ATOM 1447 C C . GLY A 1 194 ? 24.125 -7.926 -17.25 1 98.56 194 GLY A C 1
ATOM 1448 O O . GLY A 1 194 ? 24.625 -6.828 -16.984 1 98.56 194 GLY A O 1
ATOM 1449 N N . LEU A 1 195 ? 23.297 -8.461 -16.453 1 98.75 195 LEU A N 1
ATOM 1450 C CA . LEU A 1 195 ? 23.016 -7.863 -15.148 1 98.75 195 LEU A CA 1
ATOM 1451 C C . LEU A 1 195 ? 24.281 -7.789 -14.297 1 98.75 195 LEU A C 1
ATOM 1453 O O . LEU A 1 195 ? 25 -8.781 -14.164 1 98.75 195 LEU A O 1
ATOM 1457 N N . PRO A 1 196 ? 24.609 -6.582 -13.781 1 98.38 196 PRO A N 1
ATOM 1458 C CA . PRO A 1 196 ? 25.75 -6.535 -12.867 1 98.38 196 PRO A CA 1
ATOM 1459 C C . PRO A 1 196 ? 25.625 -7.512 -11.703 1 98.38 196 PRO A C 1
ATOM 1461 O O . PRO A 1 196 ? 24.578 -7.551 -11.039 1 98.38 196 PRO A O 1
ATOM 1464 N N . PRO A 1 197 ? 26.609 -8.273 -11.461 1 98.06 197 PRO A N 1
ATOM 1465 C CA . PRO A 1 197 ? 26.531 -9.258 -10.375 1 98.06 197 PRO A CA 1
ATOM 1466 C C . PRO A 1 197 ? 26.156 -8.625 -9.039 1 98.06 197 PRO A C 1
ATOM 1468 O O . PRO A 1 197 ? 25.578 -9.297 -8.18 1 98.06 197 PRO A O 1
ATOM 1471 N N . SER A 1 198 ? 26.453 -7.422 -8.859 1 96.75 198 SER A N 1
ATOM 1472 C CA . SER A 1 198 ? 26.203 -6.738 -7.598 1 96.75 198 SER A CA 1
ATOM 1473 C C . SER A 1 198 ? 24.734 -6.344 -7.469 1 96.75 198 SER A C 1
ATOM 1475 O O . SER A 1 198 ? 24.281 -5.957 -6.391 1 96.75 198 SER A O 1
ATOM 1477 N N . ALA A 1 199 ? 23.906 -6.441 -8.539 1 98.25 199 ALA A N 1
ATOM 1478 C CA . ALA A 1 199 ? 22.531 -5.969 -8.531 1 98.25 199 ALA A CA 1
ATOM 1479 C C . ALA A 1 199 ? 21.562 -7.086 -8.141 1 98.25 199 ALA A C 1
ATOM 1481 O O . ALA A 1 199 ? 20.359 -6.875 -8.07 1 98.25 199 ALA A O 1
ATOM 1482 N N . VAL A 1 200 ? 22.109 -8.312 -7.91 1 98.88 200 VAL A N 1
ATOM 1483 C CA . VAL A 1 200 ? 21.234 -9.422 -7.559 1 98.88 200 VAL A CA 1
ATOM 1484 C C . VAL A 1 200 ? 21.938 -10.359 -6.582 1 98.88 200 VAL A C 1
ATOM 1486 O O . VAL A 1 200 ? 23.156 -10.523 -6.652 1 98.88 200 VAL A O 1
ATOM 1489 N N . ALA A 1 201 ? 21.234 -10.859 -5.66 1 98.94 201 ALA A N 1
ATOM 1490 C CA . ALA A 1 201 ? 21.656 -11.953 -4.797 1 98.94 201 ALA A CA 1
ATOM 1491 C C . ALA A 1 201 ? 20.609 -13.062 -4.77 1 98.94 201 ALA A C 1
ATOM 1493 O O . ALA A 1 201 ? 19.406 -12.797 -4.789 1 98.94 201 ALA A O 1
ATOM 1494 N N . LEU A 1 202 ? 21.047 -14.258 -4.793 1 98.94 202 LEU A N 1
ATOM 1495 C CA . LEU A 1 202 ? 20.219 -15.453 -4.637 1 98.94 202 LEU A CA 1
ATOM 1496 C C . LEU A 1 202 ? 20.547 -16.172 -3.328 1 98.94 202 LEU A C 1
ATOM 1498 O O . LEU A 1 202 ? 21.688 -16.516 -3.072 1 98.94 202 LEU A O 1
ATOM 1502 N N . VAL A 1 203 ? 19.594 -16.328 -2.525 1 98.94 203 VAL A N 1
ATOM 1503 C CA . VAL A 1 203 ? 19.75 -17.094 -1.289 1 98.94 203 VAL A CA 1
ATOM 1504 C C . VAL A 1 203 ? 18.766 -18.266 -1.28 1 98.94 203 VAL A C 1
ATOM 1506 O O . VAL A 1 203 ? 17.547 -18.078 -1.259 1 98.94 203 VAL A O 1
ATOM 1509 N N . GLN A 1 204 ? 19.312 -19.469 -1.314 1 98.81 204 GLN A N 1
ATOM 1510 C CA . GLN A 1 204 ? 18.516 -20.703 -1.252 1 98.81 204 GLN A CA 1
ATOM 1511 C C . GLN A 1 204 ? 18.172 -21.062 0.19 1 98.81 204 GLN A C 1
ATOM 1513 O O . GLN A 1 204 ? 18.828 -20.594 1.126 1 98.81 204 GLN A O 1
ATOM 1518 N N . GLY A 1 205 ? 17.156 -21.828 0.344 1 98.31 205 GLY A N 1
ATOM 1519 C CA . GLY A 1 205 ? 16.797 -22.281 1.678 1 98.31 205 GLY A CA 1
ATOM 1520 C C . GLY A 1 205 ? 15.297 -22.359 1.896 1 98.31 205 GLY A C 1
ATOM 1521 O O . GLY A 1 205 ? 14.516 -22.188 0.956 1 98.31 205 GLY A O 1
ATOM 1522 N N . ASP A 1 206 ? 14.914 -22.672 3.158 1 97.5 206 ASP A N 1
ATOM 1523 C CA . ASP A 1 206 ? 13.508 -22.828 3.5 1 97.5 206 ASP A CA 1
ATOM 1524 C C . ASP A 1 206 ? 12.969 -21.594 4.215 1 97.5 206 ASP A C 1
ATOM 1526 O O . ASP A 1 206 ? 13.352 -20.469 3.883 1 97.5 206 ASP A O 1
ATOM 1530 N N . GLY A 1 207 ? 12.016 -21.766 5.047 1 96.81 207 GLY A N 1
ATOM 1531 C CA . GLY A 1 207 ? 11.352 -20.672 5.738 1 96.81 207 GLY A CA 1
ATOM 1532 C C . GLY A 1 207 ? 12.289 -19.844 6.594 1 96.81 207 GLY A C 1
ATOM 1533 O O . GLY A 1 207 ? 12.047 -18.656 6.805 1 96.81 207 GLY A O 1
ATOM 1534 N N . VAL A 1 208 ? 13.352 -20.438 7.059 1 97.62 208 VAL A N 1
ATOM 1535 C CA . VAL A 1 208 ? 14.32 -19.719 7.883 1 97.62 208 VAL A CA 1
ATOM 1536 C C . VAL A 1 208 ? 14.961 -18.594 7.066 1 97.62 208 VAL A C 1
ATOM 1538 O O . VAL A 1 208 ? 15.047 -17.453 7.523 1 97.62 208 VAL A O 1
ATOM 1541 N N . ALA A 1 209 ? 15.43 -18.875 5.883 1 98.25 209 ALA A N 1
ATOM 1542 C CA . ALA A 1 209 ? 15.992 -17.875 4.988 1 98.25 209 ALA A CA 1
ATOM 1543 C C . ALA A 1 209 ? 14.945 -16.828 4.617 1 98.25 209 ALA A C 1
ATOM 1545 O O . ALA A 1 209 ? 15.234 -15.625 4.609 1 98.25 209 ALA A O 1
ATOM 1546 N N . GLY A 1 210 ? 13.75 -17.312 4.316 1 98.12 210 GLY A N 1
ATOM 1547 C CA . GLY A 1 210 ? 12.672 -16.406 3.961 1 98.12 210 GLY A CA 1
ATOM 1548 C C . GLY A 1 210 ? 12.352 -15.414 5.062 1 98.12 210 GLY A C 1
ATOM 1549 O O . GLY A 1 210 ? 12.188 -14.219 4.801 1 98.12 210 GLY A O 1
ATOM 1550 N N . ALA A 1 211 ? 12.219 -15.898 6.273 1 98.06 211 ALA A N 1
ATOM 1551 C CA . ALA A 1 211 ? 11.93 -15.039 7.418 1 98.06 211 ALA A CA 1
ATOM 1552 C C . ALA A 1 211 ? 13.023 -14 7.625 1 98.06 211 ALA A C 1
ATOM 1554 O O . ALA A 1 211 ? 12.742 -12.859 7.996 1 98.06 211 ALA A O 1
ATOM 1555 N N . ALA A 1 212 ? 14.281 -14.414 7.355 1 98.5 212 ALA A N 1
ATOM 1556 C CA . ALA A 1 212 ? 15.414 -13.5 7.5 1 98.5 212 ALA A CA 1
ATOM 1557 C C . ALA A 1 212 ? 15.344 -12.375 6.477 1 98.5 212 ALA A C 1
ATOM 1559 O O . ALA A 1 212 ? 15.695 -11.227 6.781 1 98.5 212 ALA A O 1
ATOM 1560 N N . VAL A 1 213 ? 14.922 -12.656 5.262 1 98.56 213 VAL A N 1
ATOM 1561 C CA . VAL A 1 213 ? 14.758 -11.641 4.223 1 98.56 213 VAL A CA 1
ATOM 1562 C C . VAL A 1 213 ? 13.766 -10.578 4.684 1 98.56 213 VAL A C 1
ATOM 1564 O O . VAL A 1 213 ? 14.047 -9.383 4.602 1 98.56 213 VAL A O 1
ATOM 1567 N N . ALA A 1 214 ? 12.625 -10.992 5.223 1 97.88 214 ALA A N 1
ATOM 1568 C CA . ALA A 1 214 ? 11.562 -10.086 5.652 1 97.88 214 ALA A CA 1
ATOM 1569 C C . ALA A 1 214 ? 11.984 -9.297 6.887 1 97.88 214 ALA A C 1
ATOM 1571 O O . ALA A 1 214 ? 11.547 -8.164 7.09 1 97.88 214 ALA A O 1
ATOM 1572 N N . ALA A 1 215 ? 12.859 -9.852 7.652 1 97.31 215 ALA A N 1
ATOM 1573 C CA . ALA A 1 215 ? 13.203 -9.273 8.953 1 97.31 215 ALA A CA 1
ATOM 1574 C C . ALA A 1 215 ? 14.266 -8.188 8.805 1 97.31 215 ALA A C 1
ATOM 1576 O O . ALA A 1 215 ? 14.414 -7.34 9.68 1 97.31 215 ALA A O 1
ATOM 1577 N N . ASP A 1 216 ? 15.094 -8.211 7.742 1 98.06 216 ASP A N 1
ATOM 1578 C CA . ASP A 1 216 ? 16.172 -7.246 7.59 1 98.06 216 ASP A CA 1
ATOM 1579 C C . ASP A 1 216 ? 15.633 -5.867 7.227 1 98.06 216 ASP A C 1
ATOM 1581 O O . ASP A 1 216 ? 15.047 -5.684 6.156 1 98.06 216 ASP A O 1
ATOM 1585 N N . PRO A 1 217 ? 15.828 -4.852 8.086 1 95.94 217 PRO A N 1
ATOM 1586 C CA . PRO A 1 217 ? 15.227 -3.537 7.867 1 95.94 217 PRO A CA 1
ATOM 1587 C C . PRO A 1 217 ? 15.797 -2.814 6.648 1 95.94 217 PRO A C 1
ATOM 1589 O O . PRO A 1 217 ? 15.219 -1.829 6.184 1 95.94 217 PRO A O 1
ATOM 1592 N N . ARG A 1 218 ? 16.969 -3.244 6.145 1 97.38 218 ARG A N 1
ATOM 1593 C CA . ARG A 1 218 ? 17.578 -2.617 4.969 1 97.38 218 ARG A CA 1
ATOM 1594 C C . ARG A 1 218 ? 16.859 -3.059 3.693 1 97.38 218 ARG A C 1
ATOM 1596 O O . ARG A 1 218 ? 17.031 -2.436 2.641 1 97.38 218 ARG A O 1
ATOM 1603 N N . VAL A 1 219 ? 16.078 -4.18 3.721 1 98.56 219 VAL A N 1
ATOM 1604 C CA . VAL A 1 219 ? 15.219 -4.562 2.609 1 98.56 219 VAL A CA 1
ATOM 1605 C C . VAL A 1 219 ? 13.992 -3.645 2.562 1 98.56 219 VAL A C 1
ATOM 1607 O O . VAL A 1 219 ? 13.055 -3.811 3.346 1 98.56 219 VAL A O 1
ATOM 1610 N N . ALA A 1 220 ? 14.008 -2.807 1.6 1 97.94 220 ALA A N 1
ATOM 1611 C CA . ALA A 1 220 ? 13.047 -1.709 1.562 1 97.94 220 ALA A CA 1
ATOM 1612 C C . ALA A 1 220 ? 11.664 -2.207 1.155 1 97.94 220 ALA A C 1
ATOM 1614 O O . ALA A 1 220 ? 10.648 -1.615 1.529 1 97.94 220 ALA A O 1
ATOM 1615 N N . ALA A 1 221 ? 11.594 -3.238 0.38 1 98.5 221 ALA A N 1
ATOM 1616 C CA . ALA A 1 221 ? 10.336 -3.807 -0.098 1 98.5 221 ALA A CA 1
ATOM 1617 C C . ALA A 1 221 ? 10.406 -5.332 -0.137 1 98.5 221 ALA A C 1
ATOM 1619 O O . ALA A 1 221 ? 11.422 -5.902 -0.534 1 98.5 221 ALA A O 1
ATOM 1620 N N . VAL A 1 222 ? 9.359 -5.953 0.337 1 98.62 222 VAL A N 1
ATOM 1621 C CA . VAL A 1 222 ? 9.242 -7.406 0.27 1 98.62 222 VAL A CA 1
ATOM 1622 C C . VAL A 1 222 ? 8.062 -7.789 -0.617 1 98.62 222 VAL A C 1
ATOM 1624 O O . VAL A 1 222 ? 6.938 -7.32 -0.406 1 98.62 222 VAL A O 1
ATOM 1627 N N . THR A 1 223 ? 8.273 -8.523 -1.651 1 98.69 223 THR A N 1
ATOM 1628 C CA . THR A 1 223 ? 7.23 -9.133 -2.473 1 98.69 223 THR A CA 1
ATOM 1629 C C . THR A 1 223 ? 7.195 -10.648 -2.268 1 98.69 223 THR A C 1
ATOM 1631 O O . THR A 1 223 ? 8.242 -11.305 -2.266 1 98.69 223 THR A O 1
ATOM 1634 N N . PHE A 1 224 ? 5.98 -11.125 -2.033 1 98.62 224 PHE A N 1
ATOM 1635 C CA . PHE A 1 224 ? 5.824 -12.523 -1.633 1 98.62 224 PHE A CA 1
ATOM 1636 C C . PHE A 1 224 ? 4.645 -13.164 -2.352 1 98.62 224 PHE A C 1
ATOM 1638 O O . PHE A 1 224 ? 3.609 -12.523 -2.549 1 98.62 224 PHE A O 1
ATOM 1645 N N . THR A 1 225 ? 4.805 -14.328 -2.807 1 98.5 225 THR A N 1
ATOM 1646 C CA . THR A 1 225 ? 3.713 -15.211 -3.205 1 98.5 225 THR A CA 1
ATOM 1647 C C . THR A 1 225 ? 3.797 -16.547 -2.467 1 98.5 225 THR A C 1
ATOM 1649 O O . THR A 1 225 ? 4.844 -17.203 -2.471 1 98.5 225 THR A O 1
ATOM 1652 N N . GLY A 1 226 ? 2.771 -16.938 -1.798 1 97.25 226 GLY A N 1
ATOM 1653 C CA . GLY A 1 226 ? 2.719 -18.188 -1.035 1 97.25 226 GLY A CA 1
ATOM 1654 C C . GLY A 1 226 ? 1.476 -18.297 -0.174 1 97.25 226 GLY A C 1
ATOM 1655 O O . GLY A 1 226 ? 0.405 -17.812 -0.552 1 97.25 226 GLY A O 1
ATOM 1656 N N . SER A 1 227 ? 1.601 -18.984 0.931 1 95.62 227 SER A N 1
ATOM 1657 C CA . SER A 1 227 ? 0.436 -19.25 1.769 1 95.62 227 SER A CA 1
ATOM 1658 C C . SER A 1 227 ? 0.006 -18 2.533 1 95.62 227 SER A C 1
ATOM 1660 O O . SER A 1 227 ? 0.827 -17.125 2.816 1 95.62 227 SER A O 1
ATOM 1662 N N . THR A 1 228 ? -1.259 -17.953 2.879 1 95.25 228 THR A N 1
ATOM 1663 C CA . THR A 1 228 ? -1.832 -16.844 3.623 1 95.25 228 THR A CA 1
ATOM 1664 C C . THR A 1 228 ? -1.173 -16.703 4.992 1 95.25 228 THR A C 1
ATOM 1666 O O . THR A 1 228 ? -0.872 -15.594 5.438 1 95.25 228 THR A O 1
ATOM 1669 N N . ALA A 1 229 ? -0.899 -17.812 5.613 1 94.88 229 ALA A N 1
ATOM 1670 C CA . ALA A 1 229 ? -0.29 -17.812 6.941 1 94.88 229 ALA A CA 1
ATOM 1671 C C . ALA A 1 229 ? 1.09 -17.156 6.906 1 94.88 229 ALA A C 1
ATOM 1673 O O . ALA A 1 229 ? 1.405 -16.312 7.746 1 94.88 229 ALA A O 1
ATOM 1674 N N . VAL A 1 230 ? 1.881 -17.516 5.945 1 96.19 230 VAL A N 1
ATOM 1675 C CA . VAL A 1 230 ? 3.223 -16.953 5.816 1 96.19 230 VAL A CA 1
ATOM 1676 C C . VAL A 1 230 ? 3.131 -15.484 5.438 1 96.19 230 VAL A C 1
ATOM 1678 O O . VAL A 1 230 ? 3.879 -14.656 5.957 1 96.19 230 VAL A O 1
ATOM 1681 N N . GLY A 1 231 ? 2.201 -15.172 4.504 1 97.12 231 GLY A N 1
ATOM 1682 C CA . GLY A 1 231 ? 1.994 -13.781 4.145 1 97.12 231 GLY A CA 1
ATOM 1683 C C . GLY A 1 231 ? 1.669 -12.898 5.336 1 97.12 231 GLY A C 1
ATOM 1684 O O . GLY A 1 231 ? 2.217 -11.805 5.473 1 97.12 231 GLY A O 1
ATOM 1685 N N . ARG A 1 232 ? 0.795 -13.352 6.215 1 95.81 232 ARG A N 1
ATOM 1686 C CA . ARG A 1 232 ? 0.425 -12.617 7.418 1 95.81 232 ARG A CA 1
ATOM 1687 C C . ARG A 1 232 ? 1.633 -12.406 8.328 1 95.81 232 ARG A C 1
ATOM 1689 O O . ARG A 1 232 ? 1.813 -11.328 8.883 1 95.81 232 ARG A O 1
ATOM 1696 N N . ALA A 1 233 ? 2.457 -13.414 8.422 1 96.19 233 ALA A N 1
ATOM 1697 C CA . ALA A 1 233 ? 3.658 -13.32 9.242 1 96.19 233 ALA A CA 1
ATOM 1698 C C . ALA A 1 233 ? 4.629 -12.281 8.688 1 96.19 233 ALA A C 1
ATOM 1700 O O . ALA A 1 233 ? 5.223 -11.508 9.438 1 96.19 233 ALA A O 1
ATOM 1701 N N . ILE A 1 234 ? 4.824 -12.289 7.379 1 97.06 234 ILE A N 1
ATOM 1702 C CA . ILE A 1 234 ? 5.703 -11.336 6.719 1 97.06 234 ILE A CA 1
ATOM 1703 C C . ILE A 1 234 ? 5.188 -9.914 6.949 1 97.06 234 ILE A C 1
ATOM 1705 O O . ILE A 1 234 ? 5.953 -9.016 7.301 1 97.06 234 ILE A O 1
ATOM 1709 N N . HIS A 1 235 ? 3.883 -9.688 6.777 1 96.25 235 HIS A N 1
ATOM 1710 C CA . HIS A 1 235 ? 3.281 -8.375 6.98 1 96.25 235 HIS A CA 1
ATOM 1711 C C . HIS A 1 235 ? 3.545 -7.855 8.391 1 96.25 235 HIS A C 1
ATOM 1713 O O . HIS A 1 235 ? 3.848 -6.676 8.578 1 96.25 235 HIS A O 1
ATOM 1719 N N . GLN A 1 236 ? 3.447 -8.727 9.328 1 93.25 236 GLN A N 1
ATOM 1720 C CA . GLN A 1 236 ? 3.645 -8.352 10.727 1 93.25 236 GLN A CA 1
ATOM 1721 C C . GLN A 1 236 ? 5.082 -7.902 10.977 1 93.25 236 GLN A C 1
ATOM 1723 O O . GLN A 1 236 ? 5.332 -7.062 11.836 1 93.25 236 GLN A O 1
ATOM 1728 N N . GLN A 1 237 ? 5.945 -8.461 10.164 1 92.94 237 GLN A N 1
ATOM 1729 C CA . GLN A 1 237 ? 7.363 -8.164 10.352 1 92.94 237 GLN A CA 1
ATOM 1730 C C . GLN A 1 237 ? 7.746 -6.863 9.648 1 92.94 237 GLN A C 1
ATOM 1732 O O . GLN A 1 237 ? 8.68 -6.176 10.07 1 92.94 237 GLN A O 1
ATOM 1737 N N . VAL A 1 238 ? 7.074 -6.586 8.594 1 94.31 238 VAL A N 1
ATOM 1738 C CA . VAL A 1 238 ? 7.406 -5.426 7.777 1 94.31 238 VAL A CA 1
ATOM 1739 C C . VAL A 1 238 ? 6.684 -4.191 8.312 1 94.31 238 VAL A C 1
ATOM 1741 O O . VAL A 1 238 ? 5.453 -4.121 8.273 1 94.31 238 VAL A O 1
ATOM 1744 N N . GLY A 1 239 ? 7.234 -3.26 8.938 1 91.5 239 GLY A N 1
ATOM 1745 C CA . GLY A 1 239 ? 6.672 -2.029 9.461 1 91.5 239 GLY A CA 1
ATOM 1746 C C . GLY A 1 239 ? 6.238 -1.058 8.383 1 91.5 239 GLY A C 1
ATOM 1747 O O . GLY A 1 239 ? 6.488 -1.291 7.195 1 91.5 239 GLY A O 1
ATOM 1748 N N . PRO A 1 240 ? 5.633 0.057 8.742 1 94.56 240 PRO A N 1
ATOM 1749 C CA . PRO A 1 240 ? 5.059 1.006 7.785 1 94.56 240 PRO A CA 1
ATOM 1750 C C . PRO A 1 240 ? 6.125 1.743 6.973 1 94.56 240 PRO A C 1
ATOM 1752 O O . PRO A 1 240 ? 5.82 2.311 5.922 1 94.56 240 PRO A O 1
ATOM 1755 N N . GLN A 1 241 ? 7.371 1.73 7.438 1 95.31 241 GLN A N 1
ATOM 1756 C CA . GLN A 1 241 ? 8.43 2.469 6.762 1 95.31 241 GLN A CA 1
ATOM 1757 C C . GLN A 1 241 ? 9 1.665 5.598 1 95.31 241 GLN A C 1
ATOM 1759 O O . GLN A 1 241 ? 9.891 2.143 4.879 1 95.31 241 GLN A O 1
ATOM 1764 N N . ARG A 1 242 ? 8.586 0.406 5.422 1 96.31 242 ARG A N 1
ATOM 1765 C CA . ARG A 1 242 ? 8.938 -0.482 4.32 1 96.31 242 ARG A CA 1
ATOM 1766 C C . ARG A 1 242 ? 7.703 -0.884 3.525 1 96.31 242 ARG A C 1
ATOM 1768 O O . ARG A 1 242 ? 6.586 -0.485 3.861 1 96.31 242 ARG A O 1
ATOM 1775 N N . ARG A 1 243 ? 7.91 -1.554 2.4 1 97.12 243 ARG A N 1
ATOM 1776 C CA . ARG A 1 243 ? 6.816 -1.987 1.538 1 97.12 243 ARG A CA 1
ATOM 1777 C C . ARG A 1 243 ? 6.641 -3.502 1.597 1 97.12 243 ARG A C 1
ATOM 1779 O O . ARG A 1 243 ? 7.609 -4.238 1.79 1 97.12 243 ARG A O 1
ATOM 1786 N N . VAL A 1 244 ? 5.395 -3.895 1.411 1 97.19 244 VAL A N 1
ATOM 1787 C CA . VAL A 1 244 ? 5.113 -5.324 1.35 1 97.19 244 VAL A CA 1
ATOM 1788 C C . VAL A 1 244 ? 3.977 -5.59 0.367 1 97.19 244 VAL A C 1
ATOM 1790 O O . VAL A 1 244 ? 3 -4.836 0.322 1 97.19 244 VAL A O 1
ATOM 1793 N N . GLN A 1 245 ? 4.102 -6.465 -0.504 1 97.25 245 GLN A N 1
ATOM 1794 C CA . GLN A 1 245 ? 3.072 -6.973 -1.408 1 97.25 245 GLN A CA 1
ATOM 1795 C C . GLN A 1 245 ? 2.984 -8.492 -1.341 1 97.25 245 GLN A C 1
ATOM 1797 O O . GLN A 1 245 ? 3.984 -9.188 -1.54 1 97.25 245 GLN A O 1
ATOM 1802 N N . LEU A 1 246 ? 1.778 -8.984 -1.104 1 97.88 246 LEU A N 1
ATOM 1803 C CA . LEU A 1 246 ? 1.562 -10.398 -0.83 1 97.88 246 LEU A CA 1
ATOM 1804 C C . LEU A 1 246 ? 0.519 -10.984 -1.777 1 97.88 246 LEU A C 1
ATOM 1806 O O . LEU A 1 246 ? -0.572 -10.43 -1.925 1 97.88 246 LEU A O 1
ATOM 1810 N N . GLU A 1 247 ? 0.848 -11.945 -2.479 1 97.56 247 GLU A N 1
ATOM 1811 C CA . GLU A 1 247 ? -0.084 -12.812 -3.191 1 97.56 247 GLU A CA 1
ATOM 1812 C C . GLU A 1 247 ? -0.254 -14.148 -2.475 1 97.56 247 GLU A C 1
ATOM 1814 O O . GLU A 1 247 ? 0.711 -14.898 -2.307 1 97.56 247 GLU A O 1
ATOM 1819 N N . MET A 1 248 ? -1.47 -14.406 -2.111 1 97.06 248 MET A N 1
ATOM 1820 C CA . MET A 1 248 ? -1.693 -15.5 -1.167 1 97.06 248 MET A CA 1
ATOM 1821 C C . MET A 1 248 ? -2.777 -16.438 -1.674 1 97.06 248 MET A C 1
ATOM 1823 O O . MET A 1 248 ? -2.945 -16.609 -2.883 1 97.06 248 MET A O 1
ATOM 1827 N N . GLY A 1 249 ? -3.354 -17.172 -0.766 1 94.31 249 GLY A N 1
ATOM 1828 C CA . GLY A 1 249 ? -4.203 -18.297 -1.148 1 94.31 249 GLY A CA 1
ATOM 1829 C C . GLY A 1 249 ? -5.5 -17.859 -1.802 1 94.31 249 GLY A C 1
ATOM 1830 O O . GLY A 1 249 ? -5.816 -16.672 -1.842 1 94.31 249 GLY A O 1
ATOM 1831 N N . GLY A 1 250 ? -6.199 -18.844 -2.385 1 96.19 250 GLY A N 1
ATOM 1832 C CA . GLY A 1 250 ? -7.5 -18.656 -3.01 1 96.19 250 GLY A CA 1
ATOM 1833 C C . GLY A 1 250 ? -8.414 -19.844 -2.861 1 96.19 250 GLY A C 1
ATOM 1834 O O . GLY A 1 250 ? -7.969 -20.938 -2.5 1 96.19 250 GLY A O 1
ATOM 1835 N N . LYS A 1 251 ? -9.648 -19.672 -2.973 1 98.25 251 LYS A N 1
ATOM 1836 C CA . LYS A 1 251 ? -10.711 -20.688 -3.057 1 98.25 251 LYS A CA 1
ATOM 1837 C C . LYS A 1 251 ? -11.68 -20.359 -4.184 1 98.25 251 LYS A C 1
ATOM 1839 O O . LYS A 1 251 ? -12.852 -20.047 -3.936 1 98.25 251 LYS A O 1
ATOM 1844 N N . ASN A 1 252 ? -11.289 -20.562 -5.375 1 98.81 252 ASN A N 1
ATOM 1845 C CA . ASN A 1 252 ? -11.805 -19.922 -6.586 1 98.81 252 ASN A CA 1
ATOM 1846 C C . ASN A 1 252 ? -13.023 -20.672 -7.133 1 98.81 252 ASN A C 1
ATOM 1848 O O . ASN A 1 252 ? -12.922 -21.844 -7.504 1 98.81 252 ASN A O 1
ATOM 1852 N N . PRO A 1 253 ? -14.164 -20.031 -7.254 1 98.88 253 PRO A N 1
ATOM 1853 C CA . PRO A 1 253 ? -15.398 -20.672 -7.715 1 98.88 253 PRO A CA 1
ATOM 1854 C C . PRO A 1 253 ? -15.641 -20.469 -9.211 1 98.88 253 PRO A C 1
ATOM 1856 O O . PRO A 1 253 ? -15.266 -19.438 -9.766 1 98.88 253 PRO A O 1
ATOM 1859 N N . VAL A 1 254 ? -16.234 -21.453 -9.797 1 98.88 254 VAL A N 1
ATOM 1860 C CA . VAL A 1 254 ? -16.906 -21.312 -11.086 1 98.88 254 VAL A CA 1
ATOM 1861 C C . VAL A 1 254 ? -18.422 -21.406 -10.898 1 98.88 254 VAL A C 1
ATOM 1863 O O . VAL A 1 254 ? -18.922 -22.453 -10.461 1 98.88 254 VAL A O 1
ATOM 1866 N N . VAL A 1 255 ? -19.031 -20.344 -11.172 1 98.88 255 VAL A N 1
ATOM 1867 C CA . VAL A 1 255 ? -20.5 -20.328 -11.172 1 98.88 255 VAL A CA 1
ATOM 1868 C C . VAL A 1 255 ? -21.016 -20.734 -12.547 1 98.88 255 VAL A C 1
ATOM 1870 O O . VAL A 1 255 ? -20.547 -20.25 -13.57 1 98.88 255 VAL A O 1
ATOM 1873 N N . VAL A 1 256 ? -21.984 -21.688 -12.594 1 98.81 256 VAL A N 1
ATOM 1874 C CA . VAL A 1 256 ? -22.531 -22.141 -13.867 1 98.81 256 VAL A CA 1
ATOM 1875 C C . VAL A 1 256 ? -24.031 -21.859 -13.914 1 98.81 256 VAL A C 1
ATOM 1877 O O . VAL A 1 256 ? -24.797 -22.422 -13.133 1 98.81 256 VAL A O 1
ATOM 1880 N N . ALA A 1 257 ? -24.406 -21 -14.844 1 98.19 257 ALA A N 1
ATOM 1881 C CA . ALA A 1 257 ? -25.797 -20.578 -15 1 98.19 257 ALA A CA 1
ATOM 1882 C C . ALA A 1 257 ? -26.609 -21.609 -15.781 1 98.19 257 ALA A C 1
ATOM 1884 O O . ALA A 1 257 ? -26.031 -22.531 -16.375 1 98.19 257 ALA A O 1
ATOM 1885 N N . GLY A 1 258 ? -27.953 -21.391 -15.781 1 97.5 258 GLY A N 1
ATOM 1886 C CA . GLY A 1 258 ? -28.859 -22.344 -16.422 1 97.5 258 GLY A CA 1
ATOM 1887 C C . GLY A 1 258 ? -28.703 -22.375 -17.938 1 97.5 258 GLY A C 1
ATOM 1888 O O . GLY A 1 258 ? -29.016 -23.391 -18.562 1 97.5 258 GLY A O 1
ATOM 1889 N N . ASP A 1 259 ? -28.156 -21.375 -18.516 1 96.31 259 ASP A N 1
ATOM 1890 C CA . ASP A 1 259 ? -28.062 -21.266 -19.969 1 96.31 259 ASP A CA 1
ATOM 1891 C C . ASP A 1 259 ? -26.672 -21.703 -20.453 1 96.31 259 ASP A C 1
ATOM 1893 O O . ASP A 1 259 ? -26.359 -21.578 -21.641 1 96.31 259 ASP A O 1
ATOM 1897 N N . ALA A 1 260 ? -25.844 -22.219 -19.562 1 96.31 260 ALA A N 1
ATOM 1898 C CA . ALA A 1 260 ? -24.453 -22.547 -19.891 1 96.31 260 ALA A CA 1
ATOM 1899 C C . ALA A 1 260 ? -24.375 -23.719 -20.859 1 96.31 260 ALA A C 1
ATOM 1901 O O . ALA A 1 260 ? -25.188 -24.641 -20.797 1 96.31 260 ALA A O 1
ATOM 1902 N N . ASP A 1 261 ? -23.391 -23.641 -21.719 1 96.25 261 ASP A N 1
ATOM 1903 C CA . ASP A 1 261 ? -22.984 -24.844 -22.453 1 96.25 261 ASP A CA 1
ATOM 1904 C C . ASP A 1 261 ? -22.25 -25.812 -21.531 1 96.25 261 ASP A C 1
ATOM 1906 O O . ASP A 1 261 ? -21.109 -25.578 -21.141 1 96.25 261 ASP A O 1
ATOM 1910 N N . LEU A 1 262 ? -22.859 -26.906 -21.281 1 97.44 262 LEU A N 1
ATOM 1911 C CA . LEU A 1 262 ? -22.375 -27.781 -20.219 1 97.44 262 LEU A CA 1
ATOM 1912 C C . LEU A 1 262 ? -21.078 -28.469 -20.641 1 97.44 262 LEU A C 1
ATOM 1914 O O . LEU A 1 262 ? -20.219 -28.75 -19.797 1 97.44 262 LEU A O 1
ATOM 1918 N N . ASP A 1 263 ? -20.953 -28.797 -21.922 1 97.62 263 ASP A N 1
ATOM 1919 C CA . ASP A 1 263 ? -19.703 -29.391 -22.375 1 97.62 263 ASP A CA 1
ATOM 1920 C C . ASP A 1 263 ? -18.531 -28.422 -22.234 1 97.62 263 ASP A C 1
ATOM 1922 O O . ASP A 1 263 ? -17.453 -28.797 -21.75 1 97.62 263 ASP A O 1
ATOM 1926 N N . ALA A 1 264 ? -18.781 -27.266 -22.625 1 96.94 264 ALA A N 1
ATOM 1927 C CA . ALA A 1 264 ? -17.766 -26.219 -22.5 1 96.94 264 ALA A CA 1
ATOM 1928 C C . ALA A 1 264 ? -17.453 -25.938 -21.031 1 96.94 264 ALA A C 1
ATOM 1930 O O . ALA A 1 264 ? -16.281 -25.766 -20.656 1 96.94 264 ALA A O 1
ATOM 1931 N N . ALA A 1 265 ? -18.5 -25.844 -20.25 1 98 265 ALA A N 1
ATOM 1932 C CA . ALA A 1 265 ? -18.328 -25.609 -18.828 1 98 265 ALA A CA 1
ATOM 1933 C C . ALA A 1 265 ? -17.484 -26.719 -18.188 1 98 265 ALA A C 1
ATOM 1935 O O . ALA A 1 265 ? -16.562 -26.438 -17.422 1 98 265 ALA A O 1
ATOM 1936 N N . ALA A 1 266 ? -17.828 -27.938 -18.531 1 98.69 266 ALA A N 1
ATOM 1937 C CA . ALA A 1 266 ? -17.094 -29.062 -17.984 1 98.69 266 ALA A CA 1
ATOM 1938 C C . ALA A 1 266 ? -15.617 -29 -18.375 1 98.69 266 ALA A C 1
ATOM 1940 O O . ALA A 1 266 ? -14.734 -29.25 -17.547 1 98.69 266 ALA A O 1
ATOM 1941 N N . ALA A 1 267 ? -15.422 -28.734 -19.609 1 97.81 267 ALA A N 1
ATOM 1942 C CA . ALA A 1 267 ? -14.055 -28.656 -20.109 1 97.81 267 ALA A CA 1
ATOM 1943 C C . ALA A 1 267 ? -13.258 -27.594 -19.359 1 97.81 267 ALA A C 1
ATOM 1945 O O . ALA A 1 267 ? -12.125 -27.828 -18.938 1 97.81 267 ALA A O 1
ATOM 1946 N N . LEU A 1 268 ? -13.836 -26.422 -19.219 1 97.38 268 LEU A N 1
ATOM 1947 C CA . LEU A 1 268 ? -13.141 -25.328 -18.562 1 97.38 268 LEU A CA 1
ATOM 1948 C C . LEU A 1 268 ? -12.914 -25.609 -17.078 1 97.38 268 LEU A C 1
ATOM 1950 O O . LEU A 1 268 ? -11.883 -25.234 -16.516 1 97.38 268 LEU A O 1
ATOM 1954 N N . ILE A 1 269 ? -13.875 -26.203 -16.406 1 98.69 269 ILE A N 1
ATOM 1955 C CA . ILE A 1 269 ? -13.758 -26.562 -15 1 98.69 269 ILE A CA 1
ATOM 1956 C C . ILE A 1 269 ? -12.602 -27.547 -14.812 1 98.69 269 ILE A C 1
ATOM 1958 O O . ILE A 1 269 ? -11.766 -27.375 -13.93 1 98.69 269 ILE A O 1
ATOM 1962 N N . VAL A 1 270 ? -12.57 -28.562 -15.672 1 98.75 270 VAL A N 1
ATOM 1963 C CA . VAL A 1 270 ? -11.547 -29.609 -15.578 1 98.75 270 VAL A CA 1
ATOM 1964 C C . VAL A 1 270 ? -10.172 -29 -15.828 1 98.75 270 VAL A C 1
ATOM 1966 O O . VAL A 1 270 ? -9.219 -29.281 -15.109 1 98.75 270 VAL A O 1
ATOM 1969 N N . LYS A 1 271 ? -10.117 -28.188 -16.766 1 97.81 271 LYS A N 1
ATOM 1970 C CA . LYS A 1 271 ? -8.859 -27.516 -17.062 1 97.81 271 LYS A CA 1
ATOM 1971 C C . LYS A 1 271 ? -8.398 -26.672 -15.883 1 97.81 271 LYS A C 1
ATOM 1973 O O . LYS A 1 271 ? -7.23 -26.75 -15.484 1 97.81 271 LYS A O 1
ATOM 1978 N N . GLY A 1 272 ? -9.258 -25.891 -15.312 1 98.44 272 GLY A N 1
ATOM 1979 C CA . GLY A 1 272 ? -8.93 -25.016 -14.195 1 98.44 272 GLY A CA 1
ATOM 1980 C C . GLY A 1 272 ? -8.625 -25.766 -12.914 1 98.44 272 GLY A C 1
ATOM 1981 O O . GLY A 1 272 ? -7.781 -25.344 -12.125 1 98.44 272 GLY A O 1
ATOM 1982 N N . ALA A 1 273 ? -9.266 -26.844 -12.68 1 98.75 273 ALA A N 1
ATOM 1983 C CA . ALA A 1 273 ? -9.195 -27.562 -11.406 1 98.75 273 ALA A CA 1
ATOM 1984 C C . ALA A 1 273 ? -7.992 -28.5 -11.375 1 98.75 273 ALA A C 1
ATOM 1986 O O . ALA A 1 273 ? -7.363 -28.672 -10.328 1 98.75 273 ALA A O 1
ATOM 1987 N N . PHE A 1 274 ? -7.684 -29.062 -12.523 1 98.69 274 PHE A N 1
ATOM 1988 C CA . PHE A 1 274 ? -6.75 -30.188 -12.469 1 98.69 274 PHE A CA 1
ATOM 1989 C C . PHE A 1 274 ? -5.477 -29.859 -13.25 1 98.69 274 PHE A C 1
ATOM 1991 O O . PHE A 1 274 ? -4.5 -30.609 -13.172 1 98.69 274 PHE A O 1
ATOM 1998 N N . GLY A 1 275 ? -5.543 -28.672 -14.008 1 97.81 275 GLY A N 1
ATOM 1999 C CA . GLY A 1 275 ? -4.27 -28.188 -14.523 1 97.81 275 GLY A CA 1
ATOM 2000 C C . GLY A 1 275 ? -3.229 -27.984 -13.438 1 97.81 275 GLY A C 1
ATOM 2001 O O . GLY A 1 275 ? -3.555 -27.516 -12.344 1 97.81 275 GLY A O 1
ATOM 2002 N N . LEU A 1 276 ? -1.982 -28.328 -13.781 1 97.94 276 LEU A N 1
ATOM 2003 C CA . LEU A 1 276 ? -0.889 -28.234 -12.82 1 97.94 276 LEU A CA 1
ATOM 2004 C C . LEU A 1 276 ? -1.196 -29.031 -11.562 1 97.94 276 LEU A C 1
ATOM 2006 O O . LEU A 1 276 ? -0.875 -28.609 -10.453 1 97.94 276 LEU A O 1
ATOM 2010 N N . SER A 1 277 ? -1.96 -30.109 -11.734 1 98.25 277 SER A N 1
ATOM 2011 C CA . SER A 1 277 ? -2.391 -30.984 -10.641 1 98.25 277 SER A CA 1
ATOM 2012 C C . SER A 1 277 ? -3.111 -30.172 -9.562 1 98.25 277 SER A C 1
ATOM 2014 O O . SER A 1 277 ? -2.92 -30.422 -8.367 1 98.25 277 SER A O 1
ATOM 2016 N N . GLY A 1 278 ? -3.791 -29.172 -9.953 1 98.19 278 GLY A N 1
ATOM 2017 C CA . GLY A 1 278 ? -4.566 -28.344 -9.039 1 98.19 278 GLY A CA 1
ATOM 2018 C C . GLY A 1 278 ? -3.707 -27.438 -8.18 1 98.19 278 GLY A C 1
ATOM 2019 O O . GLY A 1 278 ? -4.195 -26.844 -7.219 1 98.19 278 GLY A O 1
ATOM 2020 N N . GLN A 1 279 ? -2.428 -27.312 -8.5 1 98.12 279 GLN A N 1
ATOM 2021 C CA . GLN A 1 279 ? -1.496 -26.547 -7.676 1 98.12 279 GLN A CA 1
ATOM 2022 C C . GLN A 1 279 ? -1.25 -25.172 -8.273 1 98.12 279 GLN A C 1
ATOM 2024 O O . GLN A 1 279 ? -0.101 -24.75 -8.43 1 98.12 279 GLN A O 1
ATOM 2029 N N . ALA A 1 280 ? -2.305 -24.484 -8.555 1 97.5 280 ALA A N 1
ATOM 2030 C CA . ALA A 1 280 ? -2.326 -23.094 -9.008 1 97.5 280 ALA A CA 1
ATOM 2031 C C . ALA A 1 280 ? -3.141 -22.219 -8.055 1 97.5 280 ALA A C 1
ATOM 2033 O O . ALA A 1 280 ? -4.246 -22.594 -7.656 1 97.5 280 ALA A O 1
ATOM 2034 N N . CYS A 1 281 ? -2.639 -21.094 -7.715 1 96.44 281 CYS A N 1
ATOM 2035 C CA . CYS A 1 281 ? -3.311 -20.219 -6.762 1 96.44 281 CYS A CA 1
ATOM 2036 C C . CYS A 1 281 ? -4.691 -19.812 -7.266 1 96.44 281 CYS A C 1
ATOM 2038 O O . CYS A 1 281 ? -5.621 -19.641 -6.477 1 96.44 281 CYS A O 1
ATOM 2040 N N . THR A 1 282 ? -4.812 -19.688 -8.609 1 97.81 282 THR A N 1
ATOM 2041 C CA . THR A 1 282 ? -6.086 -19.297 -9.203 1 97.81 282 THR A CA 1
ATOM 2042 C C . THR A 1 282 ? -6.871 -20.531 -9.648 1 97.81 282 THR A C 1
ATOM 2044 O O . THR A 1 282 ? -7.871 -20.406 -10.359 1 97.81 282 THR A O 1
ATOM 2047 N N . GLY A 1 283 ? -6.488 -21.688 -9.328 1 98.44 283 GLY A N 1
ATOM 2048 C CA . GLY A 1 283 ? -7.137 -22.922 -9.766 1 98.44 283 GLY A CA 1
ATOM 2049 C C . GLY A 1 283 ? -8.578 -23.031 -9.305 1 98.44 283 GLY A C 1
ATOM 2050 O O . GLY A 1 283 ? -8.914 -22.625 -8.188 1 98.44 283 GLY A O 1
ATOM 2051 N N . THR A 1 284 ? -9.414 -23.625 -10.133 1 98.69 284 THR A N 1
ATOM 2052 C CA . THR A 1 284 ? -10.805 -23.859 -9.766 1 98.69 284 THR A CA 1
ATOM 2053 C C . THR A 1 284 ? -10.906 -24.859 -8.609 1 98.69 284 THR A C 1
ATOM 2055 O O . THR A 1 284 ? -10.398 -25.969 -8.695 1 98.69 284 THR A O 1
ATOM 2058 N N . SER A 1 285 ? -11.516 -24.484 -7.57 1 98.31 285 SER A N 1
ATOM 2059 C CA . SER A 1 285 ? -11.586 -25.328 -6.387 1 98.31 285 SER A CA 1
ATOM 2060 C C . SER A 1 285 ? -13.031 -25.656 -6.031 1 98.31 285 SER A C 1
ATOM 2062 O O . SER A 1 285 ? -13.297 -26.625 -5.305 1 98.31 285 SER A O 1
ATOM 2064 N N . ARG A 1 286 ? -13.93 -24.797 -6.52 1 98.75 286 ARG A N 1
ATOM 2065 C CA . ARG A 1 286 ? -15.359 -24.969 -6.281 1 98.75 286 ARG A CA 1
ATOM 2066 C C . ARG A 1 286 ? -16.156 -24.75 -7.559 1 98.75 286 ARG A C 1
ATOM 2068 O O . ARG A 1 286 ? -15.781 -23.938 -8.406 1 98.75 286 ARG A O 1
ATOM 2075 N N . VAL A 1 287 ? -17.203 -25.516 -7.652 1 98.94 287 VAL A N 1
ATOM 2076 C CA . VAL A 1 287 ? -18.188 -25.312 -8.703 1 98.94 287 VAL A CA 1
ATOM 2077 C C . VAL A 1 287 ? -19.562 -25.094 -8.086 1 98.94 287 VAL A C 1
ATOM 2079 O O . VAL A 1 287 ? -20 -25.906 -7.258 1 98.94 287 VAL A O 1
ATOM 2082 N N . ILE A 1 288 ? -20.156 -24.031 -8.406 1 98.94 288 ILE A N 1
ATOM 2083 C CA . ILE A 1 288 ? -21.5 -23.734 -7.938 1 98.94 288 ILE A CA 1
ATOM 2084 C C . ILE A 1 288 ? -22.453 -23.656 -9.125 1 98.94 288 ILE A C 1
ATOM 2086 O O . ILE A 1 288 ? -22.484 -22.656 -9.844 1 98.94 288 ILE A O 1
ATOM 2090 N N . ALA A 1 289 ? -23.266 -24.672 -9.289 1 98.81 289 ALA A N 1
ATOM 2091 C CA . ALA A 1 289 ? -24.172 -24.766 -10.43 1 98.81 289 ALA A CA 1
ATOM 2092 C C . ALA A 1 289 ? -25.625 -24.625 -9.984 1 98.81 289 ALA A C 1
ATOM 2094 O O . ALA A 1 289 ? -26.016 -25.141 -8.938 1 98.81 289 ALA A O 1
ATOM 2095 N N . VAL A 1 290 ? -26.375 -23.938 -10.781 1 98.5 290 VAL A N 1
ATOM 2096 C CA . VAL A 1 290 ? -27.797 -23.859 -10.484 1 98.5 290 VAL A CA 1
ATOM 2097 C C . VAL A 1 290 ? -28.438 -25.234 -10.664 1 98.5 290 VAL A C 1
ATOM 2099 O O . VAL A 1 290 ? -27.938 -26.062 -11.445 1 98.5 290 VAL A O 1
ATOM 2102 N N . ASP A 1 291 ? -29.531 -25.406 -10.031 1 97.88 291 ASP A N 1
ATOM 2103 C CA . ASP A 1 291 ? -30.172 -26.703 -9.883 1 97.88 291 ASP A CA 1
ATOM 2104 C C . ASP A 1 291 ? -30.438 -27.344 -11.242 1 97.88 291 ASP A C 1
ATOM 2106 O O . ASP A 1 291 ? -30.156 -28.531 -11.438 1 97.88 291 ASP A O 1
ATOM 2110 N N . GLU A 1 292 ? -30.812 -26.625 -12.164 1 97.19 292 GLU A N 1
ATOM 2111 C CA . GLU A 1 292 ? -31.266 -27.094 -13.469 1 97.19 292 GLU A CA 1
ATOM 2112 C C . GLU A 1 292 ? -30.125 -27.812 -14.211 1 97.19 292 GLU A C 1
ATOM 2114 O O . GLU A 1 292 ? -30.375 -28.719 -15.008 1 97.19 292 GLU A O 1
ATOM 2119 N N . VAL A 1 293 ? -28.891 -27.438 -13.953 1 98.12 293 VAL A N 1
ATOM 2120 C CA . VAL A 1 293 ? -27.797 -27.953 -14.773 1 98.12 293 VAL A CA 1
ATOM 2121 C C . VAL A 1 293 ? -26.828 -28.719 -13.891 1 98.12 293 VAL A C 1
ATOM 2123 O O . VAL A 1 293 ? -25.875 -29.344 -14.391 1 98.12 293 VAL A O 1
ATOM 2126 N N . HIS A 1 294 ? -27.047 -28.75 -12.633 1 98.56 294 HIS A N 1
ATOM 2127 C CA . HIS A 1 294 ? -26.062 -29.234 -11.656 1 98.56 294 HIS A CA 1
ATOM 2128 C C . HIS A 1 294 ? -25.672 -30.672 -11.938 1 98.56 294 HIS A C 1
ATOM 2130 O O . HIS A 1 294 ? -24.484 -30.969 -12.141 1 98.56 294 HIS A O 1
ATOM 2136 N N . ASP A 1 295 ? -26.625 -31.609 -12.016 1 98.69 295 ASP A N 1
ATOM 2137 C CA . ASP A 1 295 ? -26.328 -33.031 -12.102 1 98.69 295 ASP A CA 1
ATOM 2138 C C . ASP A 1 295 ? -25.688 -33.375 -13.445 1 98.69 295 ASP A C 1
ATOM 2140 O O . ASP A 1 295 ? -24.719 -34.156 -13.508 1 98.69 295 ASP A O 1
ATOM 2144 N N . ALA A 1 296 ? -26.266 -32.812 -14.469 1 98.75 296 ALA A N 1
ATOM 2145 C CA . ALA A 1 296 ? -25.719 -33.062 -15.805 1 98.75 296 ALA A CA 1
ATOM 2146 C C . ALA A 1 296 ? -24.281 -32.562 -15.906 1 98.75 296 ALA A C 1
ATOM 2148 O O . ALA A 1 296 ? -23.438 -33.219 -16.531 1 98.75 296 ALA A O 1
ATOM 2149 N N . LEU A 1 297 ? -24 -31.453 -15.352 1 98.81 297 LEU A N 1
ATOM 2150 C CA . LEU A 1 297 ? -22.641 -30.891 -15.352 1 98.81 297 LEU A CA 1
ATOM 2151 C C . LEU A 1 297 ? -21.703 -31.766 -14.523 1 98.81 297 LEU A C 1
ATOM 2153 O O . LEU A 1 297 ? -20.594 -32.062 -14.961 1 98.81 297 LEU A O 1
ATOM 2157 N N . LEU A 1 298 ? -22.125 -32.125 -13.359 1 98.88 298 LEU A N 1
ATOM 2158 C CA . LEU A 1 298 ? -21.328 -32.969 -12.469 1 98.88 298 LEU A CA 1
ATOM 2159 C C . LEU A 1 298 ? -20.891 -34.25 -13.172 1 98.88 298 LEU A C 1
ATOM 2161 O O . LEU A 1 298 ? -19.719 -34.656 -13.117 1 98.88 298 LEU A O 1
ATOM 2165 N N . ASP A 1 299 ? -21.844 -34.875 -13.828 1 98.81 299 ASP A N 1
ATOM 2166 C CA . ASP A 1 299 ? -21.562 -36.125 -14.531 1 98.81 299 ASP A CA 1
ATOM 2167 C C . ASP A 1 299 ? -20.469 -35.906 -15.586 1 98.81 299 ASP A C 1
ATOM 2169 O O . ASP A 1 299 ? -19.578 -36.75 -15.742 1 98.81 299 ASP A O 1
ATOM 2173 N N . ARG A 1 300 ? -20.594 -34.844 -16.281 1 98.75 300 ARG A N 1
ATOM 2174 C CA . ARG A 1 300 ? -19.625 -34.562 -17.328 1 98.75 300 ARG A CA 1
ATOM 2175 C C . ARG A 1 300 ? -18.234 -34.281 -16.734 1 98.75 300 ARG A C 1
ATOM 2177 O O . ARG A 1 300 ? -17.234 -34.75 -17.281 1 98.75 300 ARG A O 1
ATOM 2184 N N . VAL A 1 301 ? -18.188 -33.531 -15.656 1 98.88 301 VAL A N 1
ATOM 2185 C CA . VAL A 1 301 ? -16.906 -33.219 -15.016 1 98.88 301 VAL A CA 1
ATOM 2186 C C . VAL A 1 301 ? -16.281 -34.5 -14.469 1 98.88 301 VAL A C 1
ATOM 2188 O O . VAL A 1 301 ? -15.078 -34.719 -14.609 1 98.88 301 VAL A O 1
ATOM 2191 N N . VAL A 1 302 ? -17.094 -35.375 -13.852 1 98.81 302 VAL A N 1
ATOM 2192 C CA . VAL A 1 302 ? -16.625 -36.625 -13.312 1 98.81 302 VAL A CA 1
ATOM 2193 C C . VAL A 1 302 ? -16.031 -37.469 -14.438 1 98.81 302 VAL A C 1
ATOM 2195 O O . VAL A 1 302 ? -14.945 -38.031 -14.297 1 98.81 302 VAL A O 1
ATOM 2198 N N . ALA A 1 303 ? -16.75 -37.531 -15.508 1 98.75 303 ALA A N 1
ATOM 2199 C CA . ALA A 1 303 ? -16.312 -38.344 -16.641 1 98.75 303 ALA A CA 1
ATOM 2200 C C . ALA A 1 303 ? -14.969 -37.844 -17.172 1 98.75 303 ALA A C 1
ATOM 2202 O O . ALA A 1 303 ? -14.062 -38.625 -17.453 1 98.75 303 ALA A O 1
ATOM 2203 N N . LYS A 1 304 ? -14.883 -36.594 -17.328 1 98.62 304 LYS A N 1
ATOM 2204 C CA . LYS A 1 304 ? -13.641 -36 -17.828 1 98.62 304 LYS A CA 1
ATOM 2205 C C . LYS A 1 304 ? -12.5 -36.156 -16.828 1 98.62 304 LYS A C 1
ATOM 2207 O O . LYS A 1 304 ? -11.367 -36.438 -17.219 1 98.62 304 LYS A O 1
ATOM 2212 N N . ALA A 1 305 ? -12.766 -36 -15.555 1 98.5 305 ALA A N 1
ATOM 2213 C CA . ALA A 1 305 ? -11.758 -36.156 -14.516 1 98.5 305 ALA A CA 1
ATOM 2214 C C . ALA A 1 305 ? -11.234 -37.594 -14.492 1 98.5 305 ALA A C 1
ATOM 2216 O O . ALA A 1 305 ? -10.023 -37.812 -14.391 1 98.5 305 ALA A O 1
ATOM 2217 N N . ASP A 1 306 ? -12.156 -38.5 -14.633 1 97.25 306 ASP A N 1
ATOM 2218 C CA . ASP A 1 306 ? -11.812 -39.938 -14.602 1 97.25 306 ASP A CA 1
ATOM 2219 C C . ASP A 1 306 ? -10.969 -40.312 -15.812 1 97.25 306 ASP A C 1
ATOM 2221 O O . ASP A 1 306 ? -10.172 -41.25 -15.75 1 97.25 306 ASP A O 1
ATOM 2225 N N . ALA A 1 307 ? -11.109 -39.594 -16.828 1 97.5 307 ALA A N 1
ATOM 2226 C CA . ALA A 1 307 ? -10.453 -39.906 -18.094 1 97.5 307 ALA A CA 1
ATOM 2227 C C . ALA A 1 307 ? -9.047 -39.344 -18.141 1 97.5 307 ALA A C 1
ATOM 2229 O O . ALA A 1 307 ? -8.25 -39.688 -19.016 1 97.5 307 ALA A O 1
ATOM 2230 N N . LEU A 1 308 ? -8.695 -38.469 -17.25 1 97.88 308 LEU A N 1
ATOM 2231 C CA . LEU A 1 308 ? -7.379 -37.844 -17.266 1 97.88 308 LEU A CA 1
ATOM 2232 C C . LEU A 1 308 ? -6.273 -38.875 -17.078 1 97.88 308 LEU A C 1
ATOM 2234 O O . LEU A 1 308 ? -6.348 -39.688 -16.156 1 97.88 308 LEU A O 1
ATOM 2238 N N . GLN A 1 309 ? -5.305 -38.812 -17.891 1 97.75 309 GLN A N 1
ATOM 2239 C CA . GLN A 1 309 ? -4.133 -39.688 -17.734 1 97.75 309 GLN A CA 1
ATOM 2240 C C . GLN A 1 309 ? -3.119 -39.062 -16.766 1 97.75 309 GLN A C 1
ATOM 2242 O O . GLN A 1 309 ? -2.562 -38 -17.062 1 97.75 309 GLN A O 1
ATOM 2247 N N . VAL A 1 310 ? -2.867 -39.75 -15.672 1 98.12 310 VAL A N 1
ATOM 2248 C CA . VAL A 1 310 ? -1.938 -39.281 -14.641 1 98.12 310 VAL A CA 1
ATOM 2249 C C . VAL A 1 310 ? -0.604 -40.031 -14.789 1 98.12 310 VAL A C 1
ATOM 2251 O O . VAL A 1 310 ? -0.571 -41.25 -15.016 1 98.12 310 VAL A O 1
ATOM 2254 N N . GLY A 1 311 ? 0.446 -39.281 -14.773 1 97.88 311 GLY A N 1
ATOM 2255 C CA . GLY A 1 311 ? 1.763 -39.875 -14.898 1 97.88 311 GLY A CA 1
ATOM 2256 C C . GLY A 1 311 ? 2.887 -38.875 -14.914 1 97.88 311 GLY A C 1
ATOM 2257 O O . GLY A 1 311 ? 2.662 -37.688 -14.664 1 97.88 311 GLY A O 1
ATOM 2258 N N . PRO A 1 312 ? 4.074 -39.375 -15.133 1 97.94 312 PRO A N 1
ATOM 2259 C CA . PRO A 1 312 ? 5.211 -38.438 -15.219 1 97.94 312 PRO A CA 1
ATOM 2260 C C . PRO A 1 312 ? 5.027 -37.375 -16.312 1 97.94 312 PRO A C 1
ATOM 2262 O O . PRO A 1 312 ? 4.574 -37.688 -17.406 1 97.94 312 PRO A O 1
ATOM 2265 N N . GLY A 1 313 ? 5.34 -36.188 -16 1 97.19 313 GLY A N 1
ATOM 2266 C CA . GLY A 1 313 ? 5.051 -35.031 -16.844 1 97.19 313 GLY A CA 1
ATOM 2267 C C . GLY A 1 313 ? 5.711 -35.094 -18.203 1 97.19 313 GLY A C 1
ATOM 2268 O O . GLY A 1 313 ? 5.258 -34.469 -19.156 1 97.19 313 GLY A O 1
ATOM 2269 N N . ASN A 1 314 ? 6.789 -35.812 -18.281 1 96.75 314 ASN A N 1
ATOM 2270 C CA . ASN A 1 314 ? 7.535 -35.906 -19.531 1 96.75 314 ASN A CA 1
ATOM 2271 C C . ASN A 1 314 ? 7.035 -37.031 -20.422 1 96.75 314 ASN A C 1
ATOM 2273 O O . ASN A 1 314 ? 7.555 -37.25 -21.516 1 96.75 314 ASN A O 1
ATOM 2277 N N . GLU A 1 315 ? 6.059 -37.781 -20 1 97 315 GLU A N 1
ATOM 2278 C CA . GLU A 1 315 ? 5.512 -38.875 -20.797 1 97 315 GLU A CA 1
ATOM 2279 C C . GLU A 1 315 ? 4.426 -38.406 -21.734 1 97 315 GLU A C 1
ATOM 2281 O O . GLU A 1 315 ? 3.561 -37.625 -21.344 1 97 315 GLU A O 1
ATOM 2286 N N . PRO A 1 316 ? 4.477 -38.875 -22.938 1 96.44 316 PRO A N 1
ATOM 2287 C CA . PRO A 1 316 ? 3.461 -38.438 -23.906 1 96.44 316 PRO A CA 1
ATOM 2288 C C . PRO A 1 316 ? 2.047 -38.812 -23.484 1 96.44 316 PRO A C 1
ATOM 2290 O O . PRO A 1 316 ? 1.828 -39.938 -22.953 1 96.44 316 PRO A O 1
ATOM 2293 N N . GLY A 1 317 ? 1.204 -37.969 -23.641 1 95.5 317 GLY A N 1
ATOM 2294 C CA . GLY A 1 317 ? -0.201 -38.25 -23.391 1 95.5 317 GLY A CA 1
ATOM 2295 C C . GLY A 1 317 ? -0.625 -37.906 -21.969 1 95.5 317 GLY A C 1
ATOM 2296 O O . GLY A 1 317 ? -1.819 -37.812 -21.672 1 95.5 317 GLY A O 1
ATOM 2297 N N . VAL A 1 318 ? 0.334 -37.812 -21.062 1 97.31 318 VAL A N 1
ATOM 2298 C CA . VAL A 1 318 ? 0.022 -37.469 -19.672 1 97.31 318 VAL A CA 1
ATOM 2299 C C . VAL A 1 318 ? -0.6 -36.094 -19.609 1 97.31 318 VAL A C 1
ATOM 2301 O O . VAL A 1 318 ? -0.086 -35.125 -20.203 1 97.31 318 VAL A O 1
ATOM 2304 N N . GLN A 1 319 ? -1.682 -36 -18.859 1 97.69 319 GLN A N 1
ATOM 2305 C CA . GLN A 1 319 ? -2.43 -34.75 -18.766 1 97.69 319 GLN A CA 1
ATOM 2306 C C . GLN A 1 319 ? -2.34 -34.188 -17.359 1 97.69 319 GLN A C 1
ATOM 2308 O O . GLN A 1 319 ? -2.682 -33 -17.141 1 97.69 319 GLN A O 1
ATOM 2313 N N . MET A 1 320 ? -1.896 -34.906 -16.438 1 98.44 320 MET A N 1
ATOM 2314 C CA . MET A 1 320 ? -1.706 -34.438 -15.062 1 98.44 320 MET A CA 1
ATOM 2315 C C . MET A 1 320 ? -0.471 -35.062 -14.43 1 98.44 320 MET A C 1
ATOM 2317 O O . MET A 1 320 ? -0.329 -36.281 -14.422 1 98.44 320 MET A O 1
ATOM 2321 N N . GLY A 1 321 ? 0.423 -34.219 -14.008 1 98.5 321 GLY A N 1
ATOM 2322 C CA . GLY A 1 321 ? 1.649 -34.656 -13.367 1 98.5 321 GLY A CA 1
ATOM 2323 C C . GLY A 1 321 ? 1.479 -34.969 -11.891 1 98.5 321 GLY A C 1
ATOM 2324 O O . GLY A 1 321 ? 0.355 -35.031 -11.383 1 98.5 321 GLY A O 1
ATOM 2325 N N . PRO A 1 322 ? 2.555 -35.25 -11.219 1 98.69 322 PRO A N 1
ATOM 2326 C CA . PRO A 1 322 ? 2.518 -35.5 -9.781 1 98.69 322 PRO A CA 1
ATOM 2327 C C . PRO A 1 322 ? 2.279 -34.219 -8.969 1 98.69 322 PRO A C 1
ATOM 2329 O O . PRO A 1 322 ? 2.389 -33.125 -9.508 1 98.69 322 PRO A O 1
ATOM 2332 N N . LEU A 1 323 ? 1.869 -34.438 -7.727 1 98.62 323 LEU A N 1
ATOM 2333 C CA . LEU A 1 323 ? 1.99 -33.344 -6.77 1 98.62 323 LEU A CA 1
ATOM 2334 C C . LEU A 1 323 ? 3.455 -33.031 -6.477 1 98.62 323 LEU A C 1
ATOM 2336 O O . LEU A 1 323 ? 4.316 -33.906 -6.621 1 98.62 323 LEU A O 1
ATOM 2340 N N . ALA A 1 324 ? 3.785 -31.844 -6.059 1 98.12 324 ALA A N 1
ATOM 2341 C CA . ALA A 1 324 ? 5.141 -31.297 -6.043 1 98.12 324 ALA A CA 1
ATOM 2342 C C . ALA A 1 324 ? 5.98 -31.953 -4.949 1 98.12 324 ALA A C 1
ATOM 2344 O O . ALA A 1 324 ? 7.211 -31.906 -4.996 1 98.12 324 ALA A O 1
ATOM 2345 N N . SER A 1 325 ? 5.355 -32.531 -3.914 1 98.12 325 SER A N 1
ATOM 2346 C CA . SER A 1 325 ? 6.078 -33.125 -2.797 1 98.12 325 SER A CA 1
ATOM 2347 C C . SER A 1 325 ? 5.207 -34.125 -2.053 1 98.12 325 SER A C 1
ATOM 2349 O O . SER A 1 325 ? 4.004 -34.219 -2.301 1 98.12 325 SER A O 1
ATOM 2351 N N . ALA A 1 326 ? 5.883 -34.844 -1.148 1 97.81 326 ALA A N 1
ATOM 2352 C CA . ALA A 1 326 ? 5.156 -35.781 -0.279 1 97.81 326 ALA A CA 1
ATOM 2353 C C . ALA A 1 326 ? 4.18 -35.031 0.619 1 97.81 326 ALA A C 1
ATOM 2355 O O . ALA A 1 326 ? 3.061 -35.5 0.854 1 97.81 326 ALA A O 1
ATOM 2356 N N . ALA A 1 327 ? 4.598 -33.906 1.07 1 97.75 327 ALA A N 1
ATOM 2357 C CA . ALA A 1 327 ? 3.746 -33.094 1.933 1 97.75 327 ALA A CA 1
ATOM 2358 C C . ALA A 1 327 ? 2.484 -32.656 1.199 1 97.75 327 ALA A C 1
ATOM 2360 O O . ALA A 1 327 ? 1.398 -32.625 1.783 1 97.75 327 ALA A O 1
ATOM 2361 N N . GLN A 1 328 ? 2.605 -32.281 -0.083 1 98.12 328 GLN A N 1
ATOM 2362 C CA . GLN A 1 328 ? 1.45 -31.875 -0.884 1 98.12 328 GLN A CA 1
ATOM 2363 C C . GLN A 1 328 ? 0.49 -33.031 -1.075 1 98.12 328 GLN A C 1
ATOM 2365 O O . GLN A 1 328 ? -0.729 -32.875 -1.063 1 98.12 328 GLN A O 1
ATOM 2370 N N . ARG A 1 329 ? 1.07 -34.219 -1.276 1 98.19 329 ARG A N 1
ATOM 2371 C CA . ARG A 1 329 ? 0.235 -35.406 -1.413 1 98.19 329 ARG A CA 1
ATOM 2372 C C . ARG A 1 329 ? -0.534 -35.688 -0.126 1 98.19 329 ARG A C 1
ATOM 2374 O O . ARG A 1 329 ? -1.735 -35.969 -0.161 1 98.19 329 ARG A O 1
ATOM 2381 N N . GLU A 1 330 ? 0.172 -35.625 0.975 1 98.25 330 GLU A N 1
ATOM 2382 C CA . GLU A 1 330 ? -0.469 -35.844 2.266 1 98.25 330 GLU A CA 1
ATOM 2383 C C . GLU A 1 330 ? -1.569 -34.812 2.529 1 98.25 330 GLU A C 1
ATOM 2385 O O . GLU A 1 330 ? -2.633 -35.188 3.051 1 98.25 330 GLU A O 1
ATOM 2390 N N . LYS A 1 331 ? -1.289 -33.625 2.191 1 98.31 331 LYS A N 1
ATOM 2391 C CA . LYS A 1 331 ? -2.285 -32.562 2.34 1 98.31 331 LYS A CA 1
ATOM 2392 C C . LYS A 1 331 ? -3.527 -32.875 1.5 1 98.31 331 LYS A C 1
ATOM 2394 O O . LYS A 1 331 ? -4.652 -32.719 1.982 1 98.31 331 LYS A O 1
ATOM 2399 N N . PHE A 1 332 ? -3.33 -33.219 0.278 1 98.56 332 PHE A N 1
ATOM 2400 C CA . PHE A 1 332 ? -4.43 -33.594 -0.61 1 98.56 332 PHE A CA 1
ATOM 2401 C C . PHE A 1 332 ? -5.27 -34.719 -0.01 1 98.56 332 PHE A C 1
ATOM 2403 O O . PHE A 1 332 ? -6.496 -34.594 0.079 1 98.56 332 PHE A O 1
ATOM 2410 N N . LEU A 1 333 ? -4.602 -35.719 0.414 1 98.69 333 LEU A N 1
ATOM 2411 C CA . LEU A 1 333 ? -5.305 -36.875 0.964 1 98.69 333 LEU A CA 1
ATOM 2412 C C . LEU A 1 333 ? -6.043 -36.5 2.246 1 98.69 333 LEU A C 1
ATOM 2414 O O . LEU A 1 333 ? -7.129 -37.031 2.512 1 98.69 333 LEU A O 1
ATOM 2418 N N . HIS A 1 334 ? -5.434 -35.688 2.988 1 98.69 334 HIS A N 1
ATOM 2419 C CA . HIS A 1 334 ? -6.078 -35.188 4.191 1 98.69 334 HIS A CA 1
ATOM 2420 C C . HIS A 1 334 ? -7.41 -34.531 3.859 1 98.69 334 HIS A C 1
ATOM 2422 O O . HIS A 1 334 ? -8.414 -34.75 4.535 1 98.69 334 HIS A O 1
ATOM 2428 N N . TYR A 1 335 ? -7.484 -33.75 2.828 1 98.81 335 TYR A N 1
ATOM 2429 C CA . TYR A 1 335 ? -8.711 -33.031 2.471 1 98.81 335 TYR A CA 1
ATOM 2430 C C . TYR A 1 335 ? -9.719 -33.969 1.837 1 98.81 335 TYR A C 1
ATOM 2432 O O . TYR A 1 335 ? -10.93 -33.812 2.012 1 98.81 335 TYR A O 1
ATOM 2440 N N . VAL A 1 336 ? -9.234 -34.938 1.095 1 98.81 336 VAL A N 1
ATOM 2441 C CA . VAL A 1 336 ? -10.148 -35.938 0.584 1 98.81 336 VAL A CA 1
ATOM 2442 C C . VAL A 1 336 ? -10.859 -36.625 1.748 1 98.81 336 VAL A C 1
ATOM 2444 O O . VAL A 1 336 ? -12.086 -36.75 1.745 1 98.81 336 VAL A O 1
ATOM 2447 N N . HIS A 1 337 ? -10.086 -37 2.713 1 98.75 337 HIS A N 1
ATOM 2448 C CA . HIS A 1 337 ? -10.648 -37.656 3.895 1 98.75 337 HIS A CA 1
ATOM 2449 C C . HIS A 1 337 ? -11.617 -36.719 4.613 1 98.75 337 HIS A C 1
ATOM 2451 O O . HIS A 1 337 ? -12.695 -37.125 5.047 1 98.75 337 HIS A O 1
ATOM 2457 N N . ALA A 1 338 ? -11.266 -35.5 4.758 1 98.75 338 ALA A N 1
ATOM 2458 C CA . ALA A 1 338 ? -12.125 -34.5 5.406 1 98.75 338 ALA A CA 1
ATOM 2459 C C . ALA A 1 338 ? -13.453 -34.344 4.672 1 98.75 338 ALA A C 1
ATOM 2461 O O . ALA A 1 338 ? -14.516 -34.281 5.301 1 98.75 338 ALA A O 1
ATOM 2462 N N . GLY A 1 339 ? -13.383 -34.25 3.301 1 98.62 339 GLY A N 1
ATOM 2463 C CA . GLY A 1 339 ? -14.609 -34.156 2.52 1 98.62 339 GLY A CA 1
ATOM 2464 C C . GLY A 1 339 ? -15.562 -35.312 2.764 1 98.62 339 GLY A C 1
ATOM 2465 O O . GLY A 1 339 ? -16.766 -35.125 2.979 1 98.62 339 GLY A O 1
ATOM 2466 N N . ILE A 1 340 ? -15.016 -36.5 2.834 1 98.56 340 ILE A N 1
ATOM 2467 C CA . ILE A 1 340 ? -15.82 -37.688 3.049 1 98.56 340 ILE A CA 1
ATOM 2468 C C . ILE A 1 340 ? -16.406 -37.688 4.461 1 98.56 340 ILE A C 1
ATOM 2470 O O . ILE A 1 340 ? -17.609 -37.875 4.645 1 98.56 340 ILE A O 1
ATOM 2474 N N . THR A 1 341 ? -15.555 -37.375 5.418 1 98.44 341 THR A N 1
ATOM 2475 C CA . THR A 1 341 ? -15.945 -37.438 6.824 1 98.44 341 THR A CA 1
ATOM 2476 C C . THR A 1 341 ? -16.984 -36.344 7.137 1 98.44 341 THR A C 1
ATOM 2478 O O . THR A 1 341 ? -17.875 -36.562 7.973 1 98.44 341 THR A O 1
ATOM 2481 N N . GLU A 1 342 ? -16.891 -35.312 6.445 1 98.5 342 GLU A N 1
ATOM 2482 C CA . GLU A 1 342 ? -17.797 -34.188 6.73 1 98.5 342 GLU A CA 1
ATOM 2483 C C . GLU A 1 342 ? -19.094 -34.312 5.938 1 98.5 342 GLU A C 1
ATOM 2485 O O . GLU A 1 342 ? -20 -33.5 6.094 1 98.5 342 GLU A O 1
ATOM 2490 N N . GLY A 1 343 ? -19.172 -35.25 5.082 1 98.31 343 GLY A N 1
ATOM 2491 C CA . GLY A 1 343 ? -20.469 -35.625 4.555 1 98.31 343 GLY A CA 1
ATOM 2492 C C . GLY A 1 343 ? -20.609 -35.344 3.068 1 98.31 343 GLY A C 1
ATOM 2493 O O . GLY A 1 343 ? -21.672 -35.594 2.484 1 98.31 343 GLY A O 1
ATOM 2494 N N . ALA A 1 344 ? -19.594 -34.812 2.395 1 98.69 344 ALA A N 1
ATOM 2495 C CA . ALA A 1 344 ? -19.641 -34.688 0.939 1 98.69 344 ALA A CA 1
ATOM 2496 C C . ALA A 1 344 ? -19.562 -36.062 0.268 1 98.69 344 ALA A C 1
ATOM 2498 O O . ALA A 1 344 ? -19.156 -37.062 0.895 1 98.69 344 ALA A O 1
ATOM 2499 N N . THR A 1 345 ? -20.016 -36.125 -0.918 1 98.81 345 THR A N 1
ATOM 2500 C CA . THR A 1 345 ? -20 -37.375 -1.655 1 98.81 345 THR A CA 1
ATOM 2501 C C . THR A 1 345 ? -18.844 -37.406 -2.656 1 98.81 345 THR A C 1
ATOM 2503 O O . THR A 1 345 ? -18.828 -36.625 -3.611 1 98.81 345 THR A O 1
ATOM 2506 N N . LEU A 1 346 ? -17.906 -38.281 -2.432 1 98.81 346 LEU A N 1
ATOM 2507 C CA . LEU A 1 346 ? -16.828 -38.469 -3.395 1 98.81 346 LEU A CA 1
ATOM 2508 C C . LEU A 1 346 ? -17.328 -39.188 -4.645 1 98.81 346 LEU A C 1
ATOM 2510 O O . LEU A 1 346 ? -17.734 -40.344 -4.578 1 98.81 346 LEU A O 1
ATOM 2514 N N . ARG A 1 347 ? -17.328 -38.531 -5.762 1 98.69 347 ARG A N 1
ATOM 2515 C CA . ARG A 1 347 ? -17.891 -39.062 -6.996 1 98.69 347 ARG A CA 1
ATOM 2516 C C . ARG A 1 347 ? -16.828 -39.781 -7.809 1 98.69 347 ARG A C 1
ATOM 2518 O O . ARG A 1 347 ? -17.156 -40.719 -8.562 1 98.69 347 ARG A O 1
ATOM 2525 N N . CYS A 1 348 ? -15.586 -39.344 -7.695 1 97.94 348 CYS A N 1
ATOM 2526 C CA . CYS A 1 348 ? -14.484 -40.062 -8.328 1 97.94 348 CYS A CA 1
ATOM 2527 C C . CYS A 1 348 ? -13.148 -39.625 -7.738 1 97.94 348 CYS A C 1
ATOM 2529 O O . CYS A 1 348 ? -13.062 -38.625 -7.051 1 97.94 348 CYS A O 1
ATOM 2531 N N . GLY A 1 349 ? -12.141 -40.469 -7.91 1 98.19 349 GLY A N 1
ATOM 2532 C CA . GLY A 1 349 ? -10.75 -40.156 -7.605 1 98.19 349 GLY A CA 1
ATOM 2533 C C . GLY A 1 349 ? -10.461 -40.125 -6.117 1 98.19 349 GLY A C 1
ATOM 2534 O O . GLY A 1 349 ? -11.016 -40.906 -5.352 1 98.19 349 GLY A O 1
ATOM 2535 N N . GLY A 1 350 ? -9.422 -39.312 -5.688 1 97.75 350 GLY A N 1
ATOM 2536 C CA . GLY A 1 350 ? -9.07 -39.125 -4.289 1 97.75 350 GLY A CA 1
ATOM 2537 C C . GLY A 1 350 ? -8.094 -40.156 -3.762 1 97.75 350 GLY A C 1
ATOM 2538 O O . GLY A 1 350 ? -7.891 -40.25 -2.551 1 97.75 350 GLY A O 1
ATOM 2539 N N . THR A 1 351 ? -7.508 -40.844 -4.688 1 97.81 351 THR A N 1
ATOM 2540 C CA . THR A 1 351 ? -6.578 -41.906 -4.27 1 97.81 351 THR A CA 1
ATOM 2541 C C . THR A 1 351 ? -5.203 -41.688 -4.895 1 97.81 351 THR A C 1
ATOM 2543 O O . THR A 1 351 ? -5.062 -40.906 -5.848 1 97.81 351 THR A O 1
ATOM 2546 N N . THR A 1 352 ? -4.242 -42.344 -4.328 1 97.75 352 THR A N 1
ATOM 2547 C CA . THR A 1 352 ? -2.91 -42.344 -4.922 1 97.75 352 THR A CA 1
ATOM 2548 C C . THR A 1 352 ? -2.875 -43.188 -6.184 1 97.75 352 THR A C 1
ATOM 2550 O O . THR A 1 352 ? -3.74 -44.062 -6.379 1 97.75 352 THR A O 1
ATOM 2553 N N . VAL A 1 353 ? -2.018 -42.844 -7.047 1 96.62 353 VAL A N 1
ATOM 2554 C CA . VAL A 1 353 ? -1.77 -43.656 -8.242 1 96.62 353 VAL A CA 1
ATOM 2555 C C . VAL A 1 353 ? -0.385 -44.281 -8.164 1 96.62 353 VAL A C 1
ATOM 2557 O O . VAL A 1 353 ? 0.625 -43.594 -8.07 1 96.62 353 VAL A O 1
ATOM 2560 N N . GLY A 1 354 ? -0.369 -45.594 -8.188 1 91.69 354 GLY A N 1
ATOM 2561 C CA . GLY A 1 354 ? 0.903 -46.281 -8.109 1 91.69 354 GLY A CA 1
ATOM 2562 C C . GLY A 1 354 ? 1.567 -46.156 -6.75 1 91.69 354 GLY A C 1
ATOM 2563 O O . GLY A 1 354 ? 0.988 -45.594 -5.816 1 91.69 354 GLY A O 1
ATOM 2564 N N . ASP A 1 355 ? 2.812 -46.719 -6.641 1 89.62 355 ASP A N 1
ATOM 2565 C CA . ASP A 1 355 ? 3.508 -46.75 -5.355 1 89.62 355 ASP A CA 1
ATOM 2566 C C . ASP A 1 355 ? 4.801 -45.938 -5.414 1 89.62 355 ASP A C 1
ATOM 2568 O O . ASP A 1 355 ? 5.594 -45.938 -4.473 1 89.62 355 ASP A O 1
ATOM 2572 N N . HIS A 1 356 ? 4.969 -45.375 -6.52 1 93.5 356 HIS A N 1
ATOM 2573 C CA . HIS A 1 356 ? 6.188 -44.594 -6.715 1 93.5 356 HIS A CA 1
ATOM 2574 C C . HIS A 1 356 ? 5.875 -43.219 -7.305 1 93.5 356 HIS A C 1
ATOM 2576 O O . HIS A 1 356 ? 5.16 -43.125 -8.305 1 93.5 356 HIS A O 1
ATOM 2582 N N . GLY A 1 357 ? 6.367 -42.156 -6.684 1 97.06 357 GLY A N 1
ATOM 2583 C CA . GLY A 1 357 ? 6.035 -40.781 -7.082 1 97.06 357 GLY A CA 1
ATOM 2584 C C . GLY A 1 357 ? 4.809 -40.25 -6.375 1 97.06 357 GLY A C 1
ATOM 2585 O O . GLY A 1 357 ? 4.094 -40.969 -5.699 1 97.06 357 GLY A O 1
ATOM 2586 N N . PHE A 1 358 ? 4.578 -39 -6.469 1 98.56 358 PHE A N 1
ATOM 2587 C CA . PHE A 1 358 ? 3.508 -38.375 -5.707 1 98.56 358 PHE A CA 1
ATOM 2588 C C . PHE A 1 358 ? 2.283 -38.125 -6.582 1 98.56 358 PHE A C 1
ATOM 2590 O O . PHE A 1 358 ? 1.807 -37 -6.703 1 98.56 358 PHE A O 1
ATOM 2597 N N . PHE A 1 359 ? 1.754 -39.219 -7.211 1 98.69 359 PHE A N 1
ATOM 2598 C CA . PHE A 1 359 ? 0.627 -39.188 -8.141 1 98.69 359 PHE A CA 1
ATOM 2599 C C . PHE A 1 359 ? -0.684 -39.438 -7.406 1 98.69 359 PHE A C 1
ATOM 2601 O O . PHE A 1 359 ? -0.744 -40.312 -6.52 1 98.69 359 PHE A O 1
ATOM 2608 N N . VAL A 1 360 ? -1.702 -38.688 -7.766 1 98.69 360 VAL A N 1
ATOM 2609 C CA . VAL A 1 360 ? -3.039 -38.938 -7.227 1 98.69 360 VAL A CA 1
ATOM 2610 C C . VAL A 1 360 ? -4.07 -38.844 -8.352 1 98.69 360 VAL A C 1
ATOM 2612 O O . VAL A 1 360 ? -3.803 -38.25 -9.406 1 98.69 360 VAL A O 1
ATOM 2615 N N . ARG A 1 361 ? -5.207 -39.438 -8.164 1 98.44 361 ARG A N 1
ATOM 2616 C CA . ARG A 1 361 ? -6.359 -39.25 -9.039 1 98.44 361 ARG A CA 1
ATOM 2617 C C . ARG A 1 361 ? -7.129 -37.969 -8.648 1 98.44 361 ARG A C 1
ATOM 2619 O O . ARG A 1 361 ? -7.367 -37.75 -7.465 1 98.44 361 ARG A O 1
ATOM 2626 N N . PRO A 1 362 ? -7.473 -37.188 -9.625 1 98.69 362 PRO A N 1
ATOM 2627 C CA . PRO A 1 362 ? -8.25 -36 -9.289 1 98.69 362 PRO A CA 1
ATOM 2628 C C . PRO A 1 362 ? -9.57 -36.312 -8.594 1 98.69 362 PRO A C 1
ATOM 2630 O O . PRO A 1 362 ? -10.25 -37.281 -8.977 1 98.69 362 PRO A O 1
ATOM 2633 N N . ALA A 1 363 ? -9.922 -35.531 -7.598 1 98.88 363 ALA A N 1
ATOM 2634 C CA . ALA A 1 363 ? -11.102 -35.812 -6.785 1 98.88 363 ALA A CA 1
ATOM 2635 C C . ALA A 1 363 ? -12.234 -34.844 -7.117 1 98.88 363 ALA A C 1
ATOM 2637 O O . ALA A 1 363 ? -12.016 -33.625 -7.211 1 98.88 363 ALA A O 1
ATOM 2638 N N . VAL A 1 364 ? -13.414 -35.375 -7.34 1 98.94 364 VAL A N 1
ATOM 2639 C CA . VAL A 1 364 ? -14.617 -34.562 -7.523 1 98.94 364 VAL A CA 1
ATOM 2640 C C . VAL A 1 364 ? -15.633 -34.875 -6.426 1 98.94 364 VAL A C 1
ATOM 2642 O O . VAL A 1 364 ? -16.031 -36.062 -6.266 1 98.94 364 VAL A O 1
ATOM 2645 N N . PHE A 1 365 ? -15.977 -33.906 -5.66 1 98.94 365 PHE A N 1
ATOM 2646 C CA . PHE A 1 365 ? -16.953 -34.062 -4.59 1 98.94 365 PHE A CA 1
ATOM 2647 C C . PHE A 1 365 ? -18.297 -33.438 -4.977 1 98.94 365 PHE A C 1
ATOM 2649 O O . PHE A 1 365 ? -18.328 -32.344 -5.551 1 98.94 365 PHE A O 1
ATOM 2656 N N . ALA A 1 366 ? -19.359 -34.094 -4.73 1 98.69 366 ALA A N 1
ATOM 2657 C CA . ALA A 1 366 ? -20.703 -33.531 -4.773 1 98.69 366 ALA A CA 1
ATOM 2658 C C . ALA A 1 366 ? -21.234 -33.281 -3.369 1 98.69 366 ALA A C 1
ATOM 2660 O O . ALA A 1 366 ? -20.609 -33.656 -2.379 1 98.69 366 ALA A O 1
ATOM 2661 N N . ASP A 1 367 ? -22.312 -32.531 -3.289 1 98.44 367 ASP A N 1
ATOM 2662 C CA . ASP A 1 367 ? -23.047 -32.281 -2.047 1 98.44 367 ASP A CA 1
ATOM 2663 C C . ASP A 1 367 ? -22.172 -31.547 -1.034 1 98.44 367 ASP A C 1
ATOM 2665 O O . ASP A 1 367 ? -22.203 -31.844 0.16 1 98.44 367 ASP A O 1
ATOM 2669 N N . ALA A 1 368 ? -21.297 -30.719 -1.53 1 98.5 368 ALA A N 1
ATOM 2670 C CA . ALA A 1 368 ? -20.453 -29.969 -0.619 1 98.5 368 ALA A CA 1
ATOM 2671 C C . ALA A 1 368 ? -21.234 -28.812 0.025 1 98.5 368 ALA A C 1
ATOM 2673 O O . ALA A 1 368 ? -21.875 -28.031 -0.669 1 98.5 368 ALA A O 1
ATOM 2674 N N . LEU A 1 369 ? -21.156 -28.703 1.286 1 97.88 369 LEU A N 1
ATOM 2675 C CA . LEU A 1 369 ? -21.812 -27.641 2.039 1 97.88 369 LEU A CA 1
ATOM 2676 C C . LEU A 1 369 ? -20.844 -26.5 2.322 1 97.88 369 LEU A C 1
ATOM 2678 O O . LEU A 1 369 ? -19.625 -26.703 2.373 1 97.88 369 LEU A O 1
ATOM 2682 N N . PRO A 1 370 ? -21.406 -25.297 2.531 1 97.19 370 PRO A N 1
ATOM 2683 C CA . PRO A 1 370 ? -20.578 -24.109 2.695 1 97.19 370 PRO A CA 1
ATOM 2684 C C . PRO A 1 370 ? -19.641 -24.203 3.906 1 97.19 370 PRO A C 1
ATOM 2686 O O . PRO A 1 370 ? -18.625 -23.516 3.965 1 97.19 370 PRO A O 1
ATOM 2689 N N . THR A 1 371 ? -19.891 -25.047 4.816 1 97.06 371 THR A N 1
ATOM 2690 C CA . THR A 1 371 ? -19.156 -25.078 6.066 1 97.06 371 THR A CA 1
ATOM 2691 C C . THR A 1 371 ? -18.031 -26.109 6.012 1 97.06 371 THR A C 1
ATOM 2693 O O . THR A 1 371 ? -17.188 -26.172 6.91 1 97.06 371 THR A O 1
ATOM 2696 N N . MET A 1 372 ? -18.016 -26.969 4.984 1 98.44 372 MET A N 1
ATOM 2697 C CA . MET A 1 372 ? -17.031 -28.047 4.891 1 98.44 372 MET A CA 1
ATOM 2698 C C . MET A 1 372 ? -15.641 -27.469 4.609 1 98.44 372 MET A C 1
ATOM 2700 O O . MET A 1 372 ? -15.508 -26.484 3.875 1 98.44 372 MET A O 1
ATOM 2704 N N . ARG A 1 373 ? -14.664 -28.172 5.102 1 98.06 373 ARG A N 1
ATOM 2705 C CA . ARG A 1 373 ? -13.281 -27.719 4.953 1 98.06 373 ARG A CA 1
ATOM 2706 C C . ARG A 1 373 ? -12.859 -27.719 3.488 1 98.06 373 ARG A C 1
ATOM 2708 O O . ARG A 1 373 ? -12.07 -26.875 3.062 1 98.06 373 ARG A O 1
ATOM 2715 N N . ILE A 1 374 ? -13.305 -28.547 2.645 1 98.75 374 ILE A N 1
ATOM 2716 C CA . ILE A 1 374 ? -12.961 -28.625 1.229 1 98.75 374 ILE A CA 1
ATOM 2717 C C . ILE A 1 374 ? -13.586 -27.453 0.484 1 98.75 374 ILE A C 1
ATOM 2719 O O . ILE A 1 374 ? -13.273 -27.203 -0.684 1 98.75 374 ILE A O 1
ATOM 2723 N N . VAL A 1 375 ? -14.484 -26.688 1.151 1 98.62 375 VAL A N 1
ATOM 2724 C CA . VAL A 1 375 ? -15.109 -25.5 0.573 1 98.62 375 VAL A CA 1
ATOM 2725 C C . VAL A 1 375 ? -14.453 -24.25 1.145 1 98.62 375 VAL A C 1
ATOM 2727 O O . VAL A 1 375 ? -14.297 -23.25 0.44 1 98.62 375 VAL A O 1
ATOM 2730 N N . THR A 1 376 ? -13.945 -24.25 2.398 1 97.69 376 THR A N 1
ATOM 2731 C CA . THR A 1 376 ? -13.562 -23.031 3.094 1 97.69 376 THR A CA 1
ATOM 2732 C C . THR A 1 376 ? -12.039 -22.875 3.105 1 97.69 376 THR A C 1
ATOM 2734 O O . THR A 1 376 ? -11.531 -21.75 3.246 1 97.69 376 THR A O 1
ATOM 2737 N N . GLU A 1 377 ? -11.266 -23.953 2.994 1 97.81 377 GLU A N 1
ATOM 2738 C CA . GLU A 1 377 ? -9.812 -23.922 3.121 1 97.81 377 GLU A CA 1
ATOM 2739 C C . GLU A 1 377 ? -9.133 -24.203 1.782 1 97.81 377 GLU A C 1
ATOM 2741 O O . GLU A 1 377 ? -9.703 -24.875 0.925 1 97.81 377 GLU A O 1
ATOM 2746 N N . GLU A 1 378 ? -8 -23.672 1.585 1 97.62 378 GLU A N 1
ATOM 2747 C CA . GLU A 1 378 ? -7.242 -23.906 0.362 1 97.62 378 GLU A CA 1
ATOM 2748 C C . GLU A 1 378 ? -6.578 -25.281 0.386 1 97.62 378 GLU A C 1
ATOM 2750 O O . GLU A 1 378 ? -5.766 -25.578 1.265 1 97.62 378 GLU A O 1
ATOM 2755 N N . VAL A 1 379 ? -6.895 -26.062 -0.568 1 97.5 379 VAL A N 1
ATOM 2756 C CA . VAL A 1 379 ? -6.344 -27.406 -0.707 1 97.5 379 VAL A CA 1
ATOM 2757 C C . VAL A 1 379 ? -5.039 -27.344 -1.496 1 97.5 379 VAL A C 1
ATOM 2759 O O . VAL A 1 379 ? -4.027 -27.922 -1.083 1 97.5 379 VAL A O 1
ATOM 2762 N N . PHE A 1 380 ? -5.035 -26.578 -2.549 1 97.88 380 PHE A N 1
ATOM 2763 C CA . PHE A 1 380 ? -3.893 -26.469 -3.447 1 97.88 380 PHE A CA 1
ATOM 2764 C C . PHE A 1 380 ? -3.494 -27.844 -3.988 1 97.88 380 PHE A C 1
ATOM 2766 O O . PHE A 1 380 ? -2.328 -28.234 -3.906 1 97.88 380 PHE A O 1
ATOM 2773 N N . GLY A 1 381 ? -4.402 -28.562 -4.504 1 98.44 381 GLY A N 1
ATOM 2774 C CA . GLY A 1 381 ? -4.363 -29.875 -5.102 1 98.44 381 GLY A CA 1
ATOM 2775 C C . GLY A 1 381 ? -5.531 -30.156 -6.027 1 98.44 381 GLY A C 1
ATOM 2776 O O . GLY A 1 381 ? -6.441 -29.328 -6.148 1 98.44 381 GLY A O 1
ATOM 2777 N N . PRO A 1 382 ? -5.527 -31.281 -6.691 1 98.75 382 PRO A N 1
ATOM 2778 C CA . PRO A 1 382 ? -6.535 -31.578 -7.715 1 98.75 382 PRO A CA 1
ATOM 2779 C C . PRO A 1 382 ? -7.855 -32.062 -7.125 1 98.75 382 PRO A C 1
ATOM 2781 O O . PRO A 1 382 ? -8.234 -33.219 -7.332 1 98.75 382 PRO A O 1
ATOM 2784 N N . LEU A 1 383 ? -8.508 -31.188 -6.422 1 98.88 383 LEU A N 1
ATOM 2785 C CA . LEU A 1 383 ? -9.797 -31.438 -5.781 1 98.88 383 LEU A CA 1
ATOM 2786 C C . LEU A 1 383 ? -10.797 -30.344 -6.109 1 98.88 383 LEU A C 1
ATOM 2788 O O . LEU A 1 383 ? -10.484 -29.156 -5.973 1 98.88 383 LEU A O 1
ATOM 2792 N N . VAL A 1 384 ? -11.984 -30.688 -6.605 1 98.81 384 VAL A N 1
ATOM 2793 C CA . VAL A 1 384 ? -13.031 -29.703 -6.859 1 98.81 384 VAL A CA 1
ATOM 2794 C C . VAL A 1 384 ? -14.305 -30.109 -6.121 1 98.81 384 VAL A C 1
ATOM 2796 O O . VAL A 1 384 ? -14.656 -31.281 -6.066 1 98.81 384 VAL A O 1
ATOM 2799 N N . ALA A 1 385 ? -14.922 -29.188 -5.457 1 98.88 385 ALA A N 1
ATOM 2800 C CA . ALA A 1 385 ? -16.141 -29.406 -4.691 1 98.88 385 ALA A CA 1
ATOM 2801 C C . ALA A 1 385 ? -17.344 -28.781 -5.395 1 98.88 385 ALA A C 1
ATOM 2803 O O . ALA A 1 385 ? -17.328 -27.594 -5.727 1 98.88 385 ALA A O 1
ATOM 2804 N N . PHE A 1 386 ? -18.391 -29.578 -5.59 1 98.88 386 PHE A N 1
ATOM 2805 C CA . PHE A 1 386 ? -19.609 -29.109 -6.234 1 98.88 386 PHE A CA 1
ATOM 2806 C C . PHE A 1 386 ? -20.641 -28.672 -5.199 1 98.88 386 PHE A C 1
ATOM 2808 O O . PHE A 1 386 ? -20.891 -29.391 -4.227 1 98.88 386 PHE A O 1
ATOM 2815 N N . GLN A 1 387 ? -21.125 -27.562 -5.418 1 98.81 387 GLN A N 1
ATOM 2816 C CA . GLN A 1 387 ? -22.25 -27.031 -4.668 1 98.81 387 GLN A CA 1
ATOM 2817 C C . GLN A 1 387 ? -23.438 -26.766 -5.59 1 98.81 387 GLN A C 1
ATOM 2819 O O . GLN A 1 387 ? -23.266 -26.484 -6.777 1 98.81 387 GLN A O 1
ATOM 2824 N N . ARG A 1 388 ? -24.625 -26.969 -5.027 1 98.44 388 ARG A N 1
ATOM 2825 C CA . ARG A 1 388 ? -25.891 -26.719 -5.73 1 98.44 388 ARG A CA 1
ATOM 2826 C C . ARG A 1 388 ? -26.531 -25.422 -5.254 1 98.44 388 ARG A C 1
ATOM 2828 O O . ARG A 1 388 ? -26.562 -25.141 -4.055 1 98.44 388 ARG A O 1
ATOM 2835 N N . ALA A 1 389 ? -26.938 -24.594 -6.207 1 98.56 389 ALA A N 1
ATOM 2836 C CA . ALA A 1 389 ? -27.641 -23.359 -5.867 1 98.56 389 ALA A CA 1
ATOM 2837 C C . ALA A 1 389 ? -29.031 -23.328 -6.48 1 98.56 389 ALA A C 1
ATOM 2839 O O . ALA A 1 389 ? -29.234 -23.781 -7.613 1 98.56 389 ALA A O 1
ATOM 2840 N N . ALA A 1 390 ? -29.984 -22.703 -5.801 1 98 390 ALA A N 1
ATOM 2841 C CA . ALA A 1 390 ? -31.359 -22.641 -6.27 1 98 390 ALA A CA 1
ATOM 2842 C C . ALA A 1 390 ? -31.547 -21.531 -7.305 1 98 390 ALA A C 1
ATOM 2844 O O . ALA A 1 390 ? -32.5 -21.531 -8.062 1 98 390 ALA A O 1
ATOM 2845 N N . SER A 1 391 ? -30.672 -20.578 -7.273 1 97.75 391 SER A N 1
ATOM 2846 C CA . SER A 1 391 ? -30.719 -19.438 -8.18 1 97.75 391 SER A CA 1
ATOM 2847 C C . SER A 1 391 ? -29.312 -18.891 -8.438 1 97.75 391 SER A C 1
ATOM 2849 O O . SER A 1 391 ? -28.359 -19.234 -7.742 1 97.75 391 SER A O 1
ATOM 2851 N N . LEU A 1 392 ? -29.234 -18.094 -9.445 1 97.38 392 LEU A N 1
ATOM 2852 C CA . LEU A 1 392 ? -27.953 -17.453 -9.75 1 97.38 392 LEU A CA 1
ATOM 2853 C C . LEU A 1 392 ? -27.531 -16.531 -8.609 1 97.38 392 LEU A C 1
ATOM 2855 O O . LEU A 1 392 ? -26.344 -16.438 -8.281 1 97.38 392 LEU A O 1
ATOM 2859 N N . ASP A 1 393 ? -28.484 -15.859 -7.965 1 97.5 393 ASP A N 1
ATOM 2860 C CA . ASP A 1 393 ? -28.188 -14.984 -6.832 1 97.5 393 ASP A CA 1
ATOM 2861 C C . ASP A 1 393 ? -27.578 -15.773 -5.676 1 97.5 393 ASP A C 1
ATOM 2863 O O . ASP A 1 393 ? -26.609 -15.328 -5.059 1 97.5 393 ASP A O 1
ATOM 2867 N N . GLU A 1 394 ? -28.172 -16.875 -5.426 1 98.25 394 GLU A N 1
ATOM 2868 C CA . GLU A 1 394 ? -27.625 -17.719 -4.379 1 98.25 394 GLU A CA 1
ATOM 2869 C C . GLU A 1 394 ? -26.219 -18.219 -4.75 1 98.25 394 GLU A C 1
ATOM 2871 O O . GLU A 1 394 ? -25.344 -18.297 -3.895 1 98.25 394 GLU A O 1
ATOM 2876 N N . ALA A 1 395 ? -26.047 -18.562 -6.027 1 98.56 395 ALA A N 1
ATOM 2877 C CA . ALA A 1 395 ? -24.734 -19.016 -6.492 1 98.56 395 ALA A CA 1
ATOM 2878 C C . ALA A 1 395 ? -23.672 -17.953 -6.254 1 98.56 395 ALA A C 1
ATOM 2880 O O . ALA A 1 395 ? -22.562 -18.266 -5.797 1 98.56 395 ALA A O 1
ATOM 2881 N N . VAL A 1 396 ? -24.016 -16.734 -6.539 1 98.25 396 VAL A N 1
ATOM 2882 C CA . VAL A 1 396 ? -23.078 -15.633 -6.352 1 98.25 396 VAL A CA 1
ATOM 2883 C C . VAL A 1 396 ? -22.797 -15.453 -4.863 1 98.25 396 VAL A C 1
ATOM 2885 O O . VAL A 1 396 ? -21.641 -15.219 -4.469 1 98.25 396 VAL A O 1
ATOM 2888 N N . ALA A 1 397 ? -23.812 -15.547 -4.031 1 98.12 397 ALA A N 1
ATOM 2889 C CA . ALA A 1 397 ? -23.625 -15.445 -2.584 1 98.12 397 ALA A CA 1
ATOM 2890 C C . ALA A 1 397 ? -22.688 -16.516 -2.068 1 98.12 397 ALA A C 1
ATOM 2892 O O . ALA A 1 397 ? -21.797 -16.234 -1.258 1 98.12 397 ALA A O 1
ATOM 2893 N N . LEU A 1 398 ? -22.859 -17.734 -2.533 1 98.44 398 LEU A N 1
ATOM 2894 C CA . LEU A 1 398 ? -22 -18.844 -2.152 1 98.44 398 LEU A CA 1
ATOM 2895 C C . LEU A 1 398 ? -20.562 -18.609 -2.635 1 98.44 398 LEU A C 1
ATOM 2897 O O . LEU A 1 398 ? -19.609 -18.891 -1.913 1 98.44 398 LEU A O 1
ATOM 2901 N N . ALA A 1 399 ? -20.453 -18.094 -3.83 1 98.56 399 ALA A N 1
ATOM 2902 C CA . ALA A 1 399 ? -19.141 -17.812 -4.406 1 98.56 399 ALA A CA 1
ATOM 2903 C C . ALA A 1 399 ? -18.359 -16.828 -3.539 1 98.56 399 ALA A C 1
ATOM 2905 O O . ALA A 1 399 ? -17.141 -16.953 -3.383 1 98.56 399 ALA A O 1
ATOM 2906 N N . ASN A 1 400 ? -19.047 -15.898 -2.939 1 97.94 400 ASN A N 1
ATOM 2907 C CA . ASN A 1 400 ? -18.422 -14.828 -2.174 1 97.94 400 ASN A CA 1
ATOM 2908 C C . ASN A 1 400 ? -18.188 -15.242 -0.723 1 97.94 400 ASN A C 1
ATOM 2910 O O . ASN A 1 400 ? -17.516 -14.523 0.029 1 97.94 400 ASN A O 1
ATOM 2914 N N . ALA A 1 401 ? -18.703 -16.438 -0.33 1 97.12 401 ALA A N 1
ATOM 2915 C CA . ALA A 1 401 ? -18.797 -16.766 1.088 1 97.12 401 ALA A CA 1
ATOM 2916 C C . ALA A 1 401 ? -17.578 -17.531 1.562 1 97.12 401 ALA A C 1
ATOM 2918 O O . ALA A 1 401 ? -17.688 -18.578 2.207 1 97.12 401 ALA A O 1
ATOM 2919 N N . THR A 1 402 ? -16.375 -17.062 1.303 1 96.94 402 THR A N 1
ATOM 2920 C CA . THR A 1 402 ? -15.109 -17.547 1.84 1 96.94 402 THR A CA 1
ATOM 2921 C C . THR A 1 402 ? -14.211 -16.375 2.238 1 96.94 402 THR A C 1
ATOM 2923 O O . THR A 1 402 ? -14.508 -15.219 1.921 1 96.94 402 THR A O 1
ATOM 2926 N N . GLU A 1 403 ? -13.188 -16.641 2.986 1 96.31 403 GLU A N 1
ATOM 2927 C CA . GLU A 1 403 ? -12.281 -15.57 3.393 1 96.31 403 GLU A CA 1
ATOM 2928 C C . GLU A 1 403 ? -11.383 -15.141 2.234 1 96.31 403 GLU A C 1
ATOM 2930 O O . GLU A 1 403 ? -10.703 -14.109 2.316 1 96.31 403 GLU A O 1
ATOM 2935 N N . TYR A 1 404 ? -11.453 -15.852 1.134 1 97.69 404 TYR A N 1
ATOM 2936 C CA . TYR A 1 404 ? -10.578 -15.602 -0.008 1 97.69 404 TYR A CA 1
ATOM 2937 C C . TYR A 1 404 ? -11.297 -14.797 -1.083 1 97.69 404 TYR A C 1
ATOM 2939 O O . TYR A 1 404 ? -12.531 -14.75 -1.104 1 97.69 404 TYR A O 1
ATOM 2947 N N . GLY A 1 405 ? -10.578 -14.109 -1.955 1 98.06 405 GLY A N 1
ATOM 2948 C CA . GLY A 1 405 ? -11.117 -13.336 -3.062 1 98.06 405 GLY A CA 1
ATOM 2949 C C . GLY A 1 405 ? -10.141 -13.172 -4.211 1 98.06 405 GLY A C 1
ATOM 2950 O O . GLY A 1 405 ? -9.961 -12.07 -4.734 1 98.06 405 GLY A O 1
ATOM 2951 N N . LEU A 1 406 ? -9.508 -14.266 -4.652 1 98.06 406 LEU A N 1
ATOM 2952 C CA . LEU A 1 406 ? -8.492 -14.188 -5.703 1 98.06 406 LEU A CA 1
ATOM 2953 C C . LEU A 1 406 ? -9.148 -14.164 -7.082 1 98.06 406 LEU A C 1
ATOM 2955 O O . LEU A 1 406 ? -9.156 -13.133 -7.75 1 98.06 406 LEU A O 1
ATOM 2959 N N . ALA A 1 407 ? -9.812 -15.258 -7.461 1 98.56 407 ALA A N 1
ATOM 2960 C CA . ALA A 1 407 ? -10.414 -15.367 -8.789 1 98.56 407 ALA A CA 1
ATOM 2961 C C . ALA A 1 407 ? -11.797 -16.016 -8.711 1 98.56 407 ALA A C 1
ATOM 2963 O O . ALA A 1 407 ? -12.062 -16.828 -7.824 1 98.56 407 ALA A O 1
ATOM 2964 N N . ALA A 1 408 ? -12.664 -15.664 -9.602 1 98.75 408 ALA A N 1
ATOM 2965 C CA . ALA A 1 408 ? -13.977 -16.281 -9.781 1 98.75 408 ALA A CA 1
ATOM 2966 C C . ALA A 1 408 ? -14.375 -16.281 -11.258 1 98.75 408 ALA A C 1
ATOM 2968 O O . ALA A 1 408 ? -13.945 -15.43 -12.031 1 98.75 408 ALA A O 1
ATOM 2969 N N . SER A 1 409 ? -15.164 -17.234 -11.617 1 98.69 409 SER A N 1
ATOM 2970 C CA . SER A 1 409 ? -15.625 -17.359 -13 1 98.69 409 SER A CA 1
ATOM 2971 C C . SER A 1 409 ? -17.125 -17.625 -13.062 1 98.69 409 SER A C 1
ATOM 2973 O O . SER A 1 409 ? -17.703 -18.172 -12.125 1 98.69 409 SER A O 1
ATOM 2975 N N . ILE A 1 410 ? -17.703 -17.219 -14.164 1 98.62 410 ILE A N 1
ATOM 2976 C CA . ILE A 1 410 ? -19.078 -17.594 -14.477 1 98.62 410 ILE A CA 1
ATOM 2977 C C . ILE A 1 410 ? -19.156 -18.109 -15.914 1 98.62 410 ILE A C 1
ATOM 2979 O O . ILE A 1 410 ? -18.469 -17.609 -16.797 1 98.62 410 ILE A O 1
ATOM 2983 N N . VAL A 1 411 ? -19.922 -19.156 -16.109 1 98.38 411 VAL A N 1
ATOM 2984 C CA . VAL A 1 411 ? -20.266 -19.656 -17.438 1 98.38 411 VAL A CA 1
ATOM 2985 C C . VAL A 1 411 ? -21.719 -19.344 -17.75 1 98.38 411 VAL A C 1
ATOM 2987 O O . VAL A 1 411 ? -22.625 -19.875 -17.094 1 98.38 411 VAL A O 1
ATOM 2990 N N . THR A 1 412 ? -21.938 -18.484 -18.688 1 97.56 412 THR A N 1
ATOM 2991 C CA . THR A 1 412 ? -23.266 -18.062 -19.078 1 97.56 412 THR A CA 1
ATOM 2992 C C . THR A 1 412 ? -23.266 -17.422 -20.469 1 97.56 412 THR A C 1
ATOM 2994 O O . THR A 1 412 ? -22.219 -16.953 -20.922 1 97.56 412 THR A O 1
ATOM 2997 N N . SER A 1 413 ? -24.344 -17.531 -21.141 1 95.75 413 SER A N 1
ATOM 2998 C CA . SER A 1 413 ? -24.516 -16.828 -22.406 1 95.75 413 SER A CA 1
ATOM 2999 C C . SER A 1 413 ? -25.344 -15.555 -22.219 1 95.75 413 SER A C 1
ATOM 3001 O O . SER A 1 413 ? -25.562 -14.805 -23.172 1 95.75 413 SER A O 1
ATOM 3003 N N . ASP A 1 414 ? -25.797 -15.297 -21.016 1 95.5 414 ASP A N 1
ATOM 3004 C CA . ASP A 1 414 ? -26.641 -14.148 -20.688 1 95.5 414 ASP A CA 1
ATOM 3005 C C . ASP A 1 414 ? -25.797 -12.945 -20.281 1 95.5 414 ASP A C 1
ATOM 3007 O O . ASP A 1 414 ? -25.125 -12.969 -19.25 1 95.5 414 ASP A O 1
ATOM 3011 N N . LEU A 1 415 ? -25.906 -11.93 -21.078 1 94.62 415 LEU A N 1
ATOM 3012 C CA . LEU A 1 415 ? -25.125 -10.727 -20.859 1 94.62 415 LEU A CA 1
ATOM 3013 C C . LEU A 1 415 ? -25.453 -10.094 -19.5 1 94.62 415 LEU A C 1
ATOM 3015 O O . LEU A 1 415 ? -24.547 -9.594 -18.812 1 94.62 415 LEU A O 1
ATOM 3019 N N . ALA A 1 416 ? -26.656 -10.055 -19.141 1 96.25 416 ALA A N 1
ATOM 3020 C CA . ALA A 1 416 ? -27.062 -9.469 -17.859 1 96.25 416 ALA A CA 1
ATOM 3021 C C . ALA A 1 416 ? -26.469 -10.242 -16.688 1 96.25 416 ALA A C 1
ATOM 3023 O O . ALA A 1 416 ? -26 -9.641 -15.719 1 96.25 416 ALA A O 1
ATOM 3024 N N . ALA A 1 417 ? -26.469 -11.586 -16.812 1 96.19 417 ALA A N 1
ATOM 3025 C CA . ALA A 1 417 ? -25.891 -12.422 -15.766 1 96.19 417 ALA A CA 1
ATOM 3026 C C . ALA A 1 417 ? -24.391 -12.195 -15.648 1 96.19 417 ALA A C 1
ATOM 3028 O O . ALA A 1 417 ? -23.859 -12.062 -14.539 1 96.19 417 ALA A O 1
ATOM 302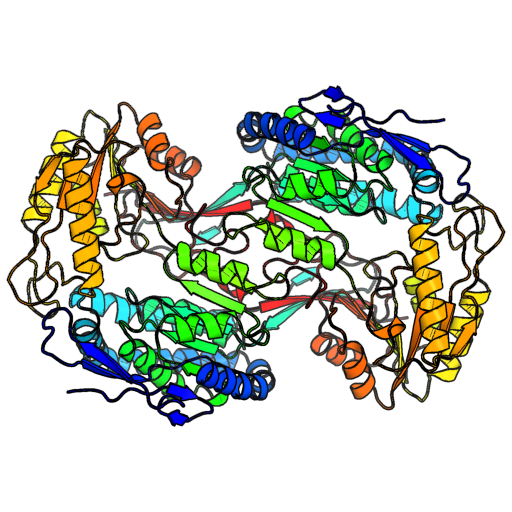9 N N . ALA A 1 418 ? -23.719 -12.141 -16.781 1 96.88 418 ALA A N 1
ATOM 3030 C CA . ALA A 1 418 ? -22.281 -11.938 -16.812 1 96.88 418 ALA A CA 1
ATOM 3031 C C . ALA A 1 418 ? -21.891 -10.602 -16.188 1 96.88 418 ALA A C 1
ATOM 3033 O O . ALA A 1 418 ? -20.984 -10.531 -15.352 1 96.88 418 ALA A O 1
ATOM 3034 N N . THR A 1 419 ? -22.594 -9.555 -16.531 1 95.75 419 THR A N 1
ATOM 3035 C CA . THR A 1 419 ? -22.297 -8.203 -16.062 1 95.75 419 THR A CA 1
ATOM 3036 C C . THR A 1 419 ? -22.594 -8.086 -14.562 1 95.75 419 THR A C 1
ATOM 3038 O O . THR A 1 419 ? -21.797 -7.492 -13.828 1 95.75 419 THR A O 1
ATOM 3041 N N . ARG A 1 420 ? -23.672 -8.656 -14.18 1 96.25 420 ARG A N 1
ATOM 3042 C CA . ARG A 1 420 ? -24.016 -8.648 -12.766 1 96.25 420 ARG A CA 1
ATOM 3043 C C . ARG A 1 420 ? -22.984 -9.398 -11.938 1 96.25 420 ARG A C 1
ATOM 3045 O O . ARG A 1 420 ? -22.594 -8.945 -10.859 1 96.25 420 ARG A O 1
ATOM 3052 N N . PHE A 1 421 ? -22.547 -10.508 -12.445 1 97.69 421 PHE A N 1
ATOM 3053 C CA . PHE A 1 421 ? -21.531 -11.297 -11.758 1 97.69 421 PHE A CA 1
ATOM 3054 C C . PHE A 1 421 ? -20.234 -10.508 -11.625 1 97.69 421 PHE A C 1
ATOM 3056 O O . PHE A 1 421 ? -19.609 -10.5 -10.555 1 97.69 421 PHE A O 1
ATOM 3063 N N . ALA A 1 422 ? -19.797 -9.867 -12.656 1 97.44 422 ALA A N 1
ATOM 3064 C CA . ALA A 1 422 ? -18.578 -9.062 -12.625 1 97.44 422 ALA A CA 1
ATOM 3065 C C . ALA A 1 422 ? -18.656 -7.984 -11.547 1 97.44 422 ALA A C 1
ATOM 3067 O O . ALA A 1 422 ? -17.672 -7.715 -10.859 1 97.44 422 ALA A O 1
ATOM 3068 N N . ARG A 1 423 ? -19.812 -7.438 -11.328 1 95.31 423 ARG A N 1
ATOM 3069 C CA . ARG A 1 423 ? -1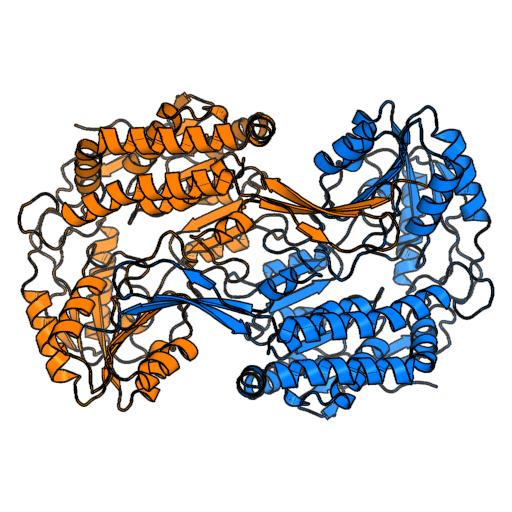9.984 -6.348 -10.375 1 95.31 423 ARG A CA 1
ATOM 3070 C C . ARG A 1 423 ? -20.109 -6.883 -8.953 1 95.31 423 ARG A C 1
ATOM 3072 O O . ARG A 1 423 ? -19.672 -6.234 -7.996 1 95.31 423 ARG A O 1
ATOM 3079 N N . GLN A 1 424 ? -20.672 -8.086 -8.836 1 96.69 424 GLN A N 1
ATOM 3080 C CA . GLN A 1 424 ? -21.031 -8.562 -7.504 1 96.69 424 GLN A CA 1
ATOM 3081 C C . GLN A 1 424 ? -19.953 -9.469 -6.93 1 96.69 424 GLN A C 1
ATOM 3083 O O . GLN A 1 424 ? -19.922 -9.727 -5.723 1 96.69 424 GLN A O 1
ATOM 3088 N N . SER A 1 425 ? -19.125 -10.016 -7.809 1 98.06 425 SER A N 1
ATOM 3089 C CA . SER A 1 425 ? -18.062 -10.891 -7.328 1 98.06 425 SER A CA 1
ATOM 3090 C C . SER A 1 425 ? -17.094 -10.141 -6.422 1 98.06 425 SER A C 1
ATOM 3092 O O . SER A 1 425 ? -16.641 -9.039 -6.758 1 98.06 425 SER A O 1
ATOM 3094 N N . LYS A 1 426 ? -16.812 -10.688 -5.262 1 97.44 426 LYS A N 1
ATOM 3095 C CA . LYS A 1 426 ? -15.867 -10.086 -4.328 1 97.44 426 LYS A CA 1
ATOM 3096 C C . LYS A 1 426 ? -14.469 -10.688 -4.492 1 97.44 426 LYS A C 1
ATOM 3098 O O . LYS A 1 426 ? -13.859 -11.125 -3.516 1 97.44 426 LYS A O 1
ATOM 3103 N N . THR A 1 427 ? -14.008 -10.703 -5.738 1 98.25 427 THR A N 1
ATOM 3104 C CA . THR A 1 427 ? -12.695 -11.211 -6.125 1 98.25 427 THR A CA 1
ATOM 3105 C C . THR A 1 427 ? -11.945 -10.195 -6.973 1 98.25 427 THR A C 1
ATOM 3107 O O . THR A 1 427 ? -12.555 -9.336 -7.613 1 98.25 427 THR A O 1
ATOM 3110 N N . GLY A 1 428 ? -10.617 -10.305 -6.93 1 97.88 428 GLY A N 1
ATOM 3111 C CA . GLY A 1 428 ? -9.805 -9.391 -7.715 1 97.88 428 GLY A CA 1
ATOM 3112 C C . GLY A 1 428 ? -9.781 -9.727 -9.195 1 97.88 428 GLY A C 1
ATOM 3113 O O . GLY A 1 428 ? -9.555 -8.852 -10.031 1 97.88 428 GLY A O 1
ATOM 3114 N N . LEU A 1 429 ? -9.992 -10.969 -9.555 1 98.44 429 LEU A N 1
ATOM 3115 C CA . LEU A 1 429 ? -10.07 -11.453 -10.93 1 98.44 429 LEU A CA 1
ATOM 3116 C C . LEU A 1 429 ? -11.438 -12.062 -11.211 1 98.44 429 LEU A C 1
ATOM 3118 O O . LEU A 1 429 ? -11.906 -12.922 -10.461 1 98.44 429 LEU A O 1
ATOM 3122 N N . VAL A 1 430 ? -12.062 -11.633 -12.242 1 98.69 430 VAL A N 1
ATOM 3123 C CA . VAL A 1 430 ? -13.352 -12.195 -12.656 1 98.69 430 VAL A CA 1
ATOM 3124 C C . VAL A 1 430 ? -13.258 -12.688 -14.094 1 98.69 430 VAL A C 1
ATOM 3126 O O . VAL A 1 430 ? -12.867 -11.938 -14.992 1 98.69 430 VAL A O 1
ATOM 3129 N N . LYS A 1 431 ? -13.602 -13.945 -14.258 1 98.31 431 LYS A N 1
ATOM 3130 C CA . LYS A 1 431 ? -13.57 -14.602 -15.562 1 98.31 431 LYS A CA 1
ATOM 3131 C C . LYS A 1 431 ? -14.977 -14.898 -16.062 1 98.31 431 LYS A C 1
ATOM 3133 O O . LYS A 1 431 ? -15.797 -15.469 -15.328 1 98.31 431 LYS A O 1
ATOM 3138 N N . ILE A 1 432 ? -15.242 -14.445 -17.234 1 97.88 432 ILE A N 1
ATOM 3139 C CA . ILE A 1 432 ? -16.5 -14.797 -17.891 1 97.88 432 ILE A CA 1
ATOM 3140 C C . ILE A 1 432 ? -16.234 -15.773 -19.031 1 97.88 432 ILE A C 1
ATOM 3142 O O . ILE A 1 432 ? -15.602 -15.414 -20.031 1 97.88 432 ILE A O 1
ATOM 3146 N N . ASN A 1 433 ? -16.688 -16.984 -18.875 1 97.06 433 ASN A N 1
ATOM 3147 C CA . ASN A 1 433 ? -16.531 -18.078 -19.844 1 97.06 433 ASN A CA 1
ATOM 3148 C C . ASN A 1 433 ? -15.07 -18.438 -20.047 1 97.06 433 ASN A C 1
ATOM 3150 O O . ASN A 1 433 ? -14.648 -18.703 -21.172 1 97.06 433 ASN A O 1
ATOM 3154 N N . GLN A 1 434 ? -14.352 -18.422 -18.984 1 96.38 434 GLN A N 1
ATOM 3155 C CA . GLN A 1 434 ? -12.953 -18.844 -18.891 1 96.38 434 GLN A CA 1
ATOM 3156 C C . GLN A 1 434 ? -12.68 -19.562 -17.578 1 96.38 434 GLN A C 1
ATOM 3158 O O . GLN A 1 434 ? -13.43 -19.406 -16.609 1 96.38 434 GLN A O 1
ATOM 3163 N N . PRO A 1 435 ? -11.664 -20.391 -17.578 1 97.25 435 PRO A N 1
ATOM 3164 C CA . PRO A 1 435 ? -11.273 -20.953 -16.281 1 97.25 435 PRO A CA 1
ATOM 3165 C C . PRO A 1 435 ? -10.82 -19.875 -15.289 1 97.25 435 PRO A C 1
ATOM 3167 O O . PRO A 1 435 ? -10.469 -18.766 -15.695 1 97.25 435 PRO A O 1
ATOM 3170 N N . THR A 1 436 ? -10.852 -20.219 -14.023 1 98.19 436 THR A N 1
ATOM 3171 C CA . THR A 1 436 ? -10.375 -19.281 -13.016 1 98.19 436 THR A CA 1
ATOM 3172 C C . THR A 1 436 ? -8.875 -19.047 -13.164 1 98.19 436 THR A C 1
ATOM 3174 O O . THR A 1 436 ? -8.336 -18.078 -12.648 1 98.19 436 THR A O 1
ATOM 3177 N N . THR A 1 437 ? -8.18 -19.953 -13.844 1 96.69 437 THR A N 1
ATOM 3178 C CA . THR A 1 437 ? -6.746 -19.828 -14.086 1 96.69 437 THR A CA 1
ATOM 3179 C C . THR A 1 437 ? -6.477 -18.922 -15.289 1 96.69 437 THR A C 1
ATOM 3181 O O . THR A 1 437 ? -7.375 -18.672 -16.094 1 96.69 437 THR A O 1
ATOM 3184 N N . GLY A 1 438 ? -5.246 -18.469 -15.336 1 91.12 438 GLY A N 1
ATOM 3185 C CA . GLY A 1 438 ? -4.84 -17.641 -16.469 1 91.12 438 GLY A CA 1
ATOM 3186 C C . GLY A 1 438 ? -4.801 -16.156 -16.125 1 91.12 438 GLY A C 1
ATOM 3187 O O . GLY A 1 438 ? -5.562 -15.695 -15.273 1 91.12 438 GLY A O 1
ATOM 3188 N N . MET A 1 439 ? -3.932 -15.516 -16.781 1 91.12 439 MET A N 1
ATOM 3189 C CA . MET A 1 439 ? -3.797 -14.078 -16.594 1 91.12 439 MET A CA 1
ATOM 3190 C C . MET A 1 439 ? -3.148 -13.422 -17.797 1 91.12 439 MET A C 1
ATOM 3192 O O . MET A 1 439 ? -2.373 -14.062 -18.516 1 91.12 439 MET A O 1
ATOM 3196 N N . ALA A 1 440 ? -3.602 -12.289 -18.078 1 93.5 440 ALA A N 1
ATOM 3197 C CA . ALA A 1 440 ? -2.902 -11.445 -19.047 1 93.5 440 ALA A CA 1
ATOM 3198 C C . ALA A 1 440 ? -1.72 -10.734 -18.406 1 93.5 440 ALA A C 1
ATOM 3200 O O . ALA A 1 440 ? -1.852 -10.156 -17.312 1 93.5 440 ALA A O 1
ATOM 3201 N N . MET A 1 441 ? -0.617 -10.781 -19.062 1 92.56 441 MET A N 1
ATOM 3202 C CA . MET A 1 441 ? 0.601 -10.18 -18.516 1 92.56 441 MET A CA 1
ATOM 3203 C C . MET A 1 441 ? 0.462 -8.664 -18.406 1 92.56 441 MET A C 1
ATOM 3205 O O . MET A 1 441 ? 1.059 -8.047 -17.531 1 92.56 441 MET A O 1
ATOM 3209 N N . ASN A 1 442 ? -0.343 -8.094 -19.281 1 95 442 ASN A N 1
ATOM 3210 C CA . ASN A 1 442 ? -0.402 -6.645 -19.391 1 95 442 ASN A CA 1
ATOM 3211 C C . ASN A 1 442 ? -1.501 -6.055 -18.516 1 95 442 ASN A C 1
ATOM 3213 O O . ASN A 1 442 ? -1.704 -4.84 -18.5 1 95 442 ASN A O 1
ATOM 3217 N N . ALA A 1 443 ? -2.246 -6.918 -17.797 1 96.81 443 ALA A N 1
ATOM 3218 C CA . ALA A 1 443 ? -3.348 -6.438 -16.969 1 96.81 443 ALA A CA 1
ATOM 3219 C C . ALA A 1 443 ? -3.041 -6.637 -15.492 1 96.81 443 ALA A C 1
ATOM 3221 O O . ALA A 1 443 ? -2.293 -7.543 -15.117 1 96.81 443 ALA A O 1
ATOM 3222 N N . PRO A 1 444 ? -3.668 -5.758 -14.641 1 96.69 444 PRO A N 1
ATOM 3223 C CA . PRO A 1 444 ? -3.455 -5.922 -13.203 1 96.69 444 PRO A CA 1
ATOM 3224 C C . PRO A 1 444 ? -3.91 -7.285 -12.688 1 96.69 444 PRO A C 1
ATOM 3226 O O . PRO A 1 444 ? -4.945 -7.797 -13.125 1 96.69 444 PRO A O 1
ATOM 3229 N N . PHE A 1 445 ? -3.084 -7.855 -11.836 1 97.19 445 PHE A N 1
ATOM 3230 C CA . PHE A 1 445 ? -3.338 -9.141 -11.188 1 97.19 445 PHE A CA 1
ATOM 3231 C C . PHE A 1 445 ? -3.248 -9.016 -9.672 1 97.19 445 PHE A C 1
ATOM 3233 O O . PHE A 1 445 ? -2.285 -8.453 -9.148 1 97.19 445 PHE A O 1
ATOM 3240 N N . GLY A 1 446 ? -4.246 -9.484 -8.891 1 95.62 446 GLY A N 1
ATOM 3241 C CA . GLY A 1 446 ? -4.25 -9.484 -7.441 1 95.62 446 GLY A CA 1
ATOM 3242 C C . GLY A 1 446 ? -5.621 -9.742 -6.848 1 95.62 446 GLY A C 1
ATOM 3243 O O . GLY A 1 446 ? -6.637 -9.359 -7.43 1 95.62 446 GLY A O 1
ATOM 3244 N N . GLY A 1 447 ? -5.676 -10.344 -5.75 1 97.25 447 GLY A N 1
ATOM 3245 C CA . GLY A 1 447 ? -6.922 -10.766 -5.137 1 97.25 447 GLY A CA 1
ATOM 3246 C C . GLY A 1 447 ? -7.438 -9.789 -4.094 1 97.25 447 GLY A C 1
ATOM 3247 O O . GLY A 1 447 ? -6.719 -8.875 -3.686 1 97.25 447 GLY A O 1
ATOM 3248 N N . TYR A 1 448 ? -8.719 -9.961 -3.75 1 97.25 448 TYR A N 1
ATOM 3249 C CA . TYR A 1 448 ? -9.352 -9.281 -2.625 1 97.25 448 TYR A CA 1
ATOM 3250 C C . TYR A 1 448 ? -9.219 -10.102 -1.348 1 97.25 448 TYR A C 1
ATOM 3252 O O . TYR A 1 448 ? -8.656 -11.203 -1.363 1 97.25 448 TYR A O 1
ATOM 3260 N N . LYS A 1 449 ? -9.672 -9.578 -0.259 1 96.56 449 LYS A N 1
ATOM 3261 C CA . LYS A 1 449 ? -9.805 -10.266 1.024 1 96.56 449 LYS A CA 1
ATOM 3262 C C . LYS A 1 449 ? -8.484 -10.883 1.462 1 96.56 449 LYS A C 1
ATOM 3264 O O . LYS A 1 449 ? -7.453 -10.203 1.482 1 96.56 449 LYS A O 1
ATOM 3269 N N . ALA A 1 450 ? -8.469 -12.141 1.824 1 96.62 450 ALA A N 1
ATOM 3270 C CA . ALA A 1 450 ? -7.285 -12.773 2.402 1 96.62 450 ALA A CA 1
ATOM 3271 C C . ALA A 1 450 ? -6.359 -13.305 1.313 1 96.62 450 ALA A C 1
ATOM 3273 O O . ALA A 1 450 ? -5.348 -13.953 1.608 1 96.62 450 ALA A O 1
ATOM 3274 N N . SER A 1 451 ? -6.691 -12.992 0.07 1 97.88 451 SER A N 1
ATOM 3275 C CA . SER A 1 451 ? -5.91 -13.547 -1.034 1 97.88 451 SER A CA 1
ATOM 3276 C C . SER A 1 451 ? -4.738 -12.633 -1.386 1 97.88 451 SER A C 1
ATOM 3278 O O . SER A 1 451 ? -3.828 -13.039 -2.115 1 97.88 451 SER A O 1
ATOM 3280 N N . SER A 1 452 ? -4.734 -11.406 -0.893 1 97.44 452 SER A N 1
ATOM 3281 C CA . SER A 1 452 ? -3.652 -10.477 -1.186 1 97.44 452 SER A CA 1
ATOM 3282 C C . SER A 1 452 ? -3.564 -9.383 -0.128 1 97.44 452 SER A C 1
ATOM 3284 O O . SER A 1 452 ? -4.508 -9.172 0.636 1 97.44 452 SER A O 1
ATOM 3286 N N . THR A 1 453 ? -2.432 -8.742 -0.091 1 96.19 453 THR A N 1
ATOM 3287 C CA . THR A 1 453 ? -2.396 -7.441 0.572 1 96.19 453 THR A CA 1
ATOM 3288 C C . THR A 1 453 ? -3.326 -6.449 -0.126 1 96.19 453 THR A C 1
ATOM 3290 O O . THR A 1 453 ? -3.334 -6.359 -1.354 1 96.19 453 THR A O 1
ATOM 3293 N N . GLN A 1 454 ? -4.082 -5.684 0.689 1 95.06 454 GLN A N 1
ATOM 3294 C CA . GLN A 1 454 ? -5.094 -4.832 0.071 1 95.06 454 GLN A CA 1
ATOM 3295 C C . GLN A 1 454 ? -4.574 -3.412 -0.13 1 95.06 454 GLN A C 1
ATOM 3297 O O . GLN A 1 454 ? -5.145 -2.639 -0.9 1 95.06 454 GLN A O 1
ATOM 3302 N N . THR A 1 455 ? -3.521 -3.055 0.485 1 93.75 455 THR A N 1
ATOM 3303 C CA . THR A 1 455 ? -2.994 -1.711 0.281 1 93.75 455 THR A CA 1
ATOM 3304 C C . THR A 1 455 ? -2.355 -1.584 -1.1 1 93.75 455 THR A C 1
ATOM 3306 O O . THR A 1 455 ? -2.467 -0.541 -1.747 1 93.75 455 THR A O 1
ATOM 3309 N N . PHE A 1 456 ? -1.729 -2.666 -1.591 1 93.12 456 PHE A N 1
ATOM 3310 C CA . PHE A 1 456 ? -1.193 -2.779 -2.943 1 93.12 456 PHE A CA 1
ATOM 3311 C C . PHE A 1 456 ? -1.2 -4.23 -3.408 1 93.12 456 PHE A C 1
ATOM 3313 O O . PHE A 1 456 ? -0.253 -4.973 -3.15 1 93.12 456 PHE A O 1
ATOM 3320 N N . LYS A 1 457 ? -2.162 -4.559 -4.152 1 93.25 457 LYS A N 1
ATOM 3321 C CA . LYS A 1 457 ? -2.344 -5.984 -4.402 1 93.25 457 LYS A CA 1
ATOM 3322 C C . LYS A 1 457 ? -1.77 -6.383 -5.758 1 93.25 457 LYS A C 1
ATOM 3324 O O . LYS A 1 457 ? -1.682 -7.57 -6.078 1 93.25 457 LYS A O 1
ATOM 3329 N N . GLU A 1 458 ? -1.368 -5.469 -6.621 1 92.94 458 GLU A N 1
ATOM 3330 C CA . GLU A 1 458 ? -1.015 -5.75 -8.008 1 92.94 458 GLU A CA 1
ATOM 3331 C C . GLU A 1 458 ? 0.283 -6.547 -8.094 1 92.94 458 GLU A C 1
ATOM 3333 O O . GLU A 1 458 ? 1.275 -6.203 -7.453 1 92.94 458 GLU A O 1
ATOM 3338 N N . GLN A 1 459 ? 0.227 -7.578 -8.922 1 95.56 459 GLN A N 1
ATOM 3339 C CA . GLN A 1 459 ? 1.38 -8.453 -9.125 1 95.56 459 GLN A CA 1
ATOM 3340 C C . GLN A 1 459 ? 1.687 -8.625 -10.609 1 95.56 459 GLN A C 1
ATOM 3342 O O . GLN A 1 459 ? 2.439 -9.523 -10.984 1 95.56 459 GLN A O 1
ATOM 3347 N N . ALA A 1 460 ? 1.075 -7.883 -11.469 1 96.5 460 ALA A N 1
ATOM 3348 C CA . ALA A 1 460 ? 1.303 -7.848 -12.914 1 96.5 460 ALA A CA 1
ATOM 3349 C C . ALA A 1 460 ? 0.794 -6.539 -13.516 1 96.5 460 ALA A C 1
ATOM 3351 O O . ALA A 1 460 ? 0.144 -5.746 -12.828 1 96.5 460 ALA A O 1
ATOM 3352 N N . GLY A 1 461 ? 1.138 -6.309 -14.812 1 95.62 461 GLY A N 1
ATOM 3353 C CA . GLY A 1 461 ? 0.684 -5.117 -15.508 1 95.62 461 GLY A CA 1
ATOM 3354 C C . GLY A 1 461 ? 1.557 -3.904 -15.25 1 95.62 461 GLY A C 1
ATOM 3355 O O . GLY A 1 461 ? 2.469 -3.955 -14.422 1 95.62 461 GLY A O 1
ATOM 3356 N N . PRO A 1 462 ? 1.271 -2.846 -15.922 1 95.06 462 PRO A N 1
ATOM 3357 C CA . PRO A 1 462 ? 2.084 -1.637 -15.766 1 95.06 462 PRO A CA 1
ATOM 3358 C C . PRO A 1 462 ? 1.94 -1.004 -14.383 1 95.06 462 PRO A C 1
ATOM 3360 O O . PRO A 1 4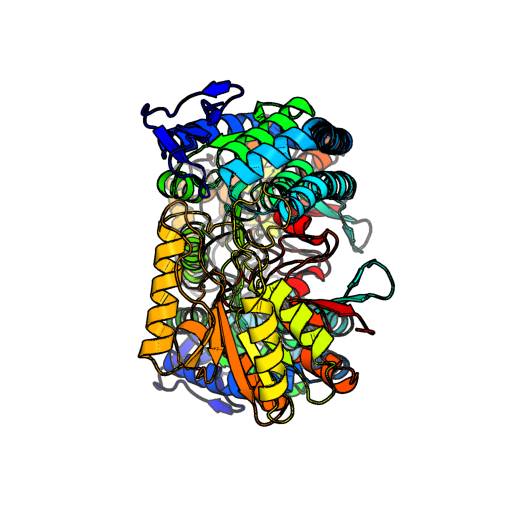62 ? 2.893 -0.41 -13.867 1 95.06 462 PRO A O 1
ATOM 3363 N N . THR A 1 463 ? 0.784 -1.178 -13.766 1 93.38 463 THR A N 1
ATOM 3364 C CA . THR A 1 463 ? 0.526 -0.554 -12.477 1 93.38 463 THR A CA 1
ATOM 3365 C C . THR A 1 463 ? 1.435 -1.145 -11.398 1 93.38 463 THR A C 1
ATOM 3367 O O . THR A 1 463 ? 1.618 -0.546 -10.336 1 93.38 463 THR A O 1
ATOM 3370 N N . LEU A 1 464 ? 1.973 -2.326 -11.711 1 95.75 464 LEU A N 1
ATOM 3371 C CA . LEU A 1 464 ? 2.889 -2.988 -10.789 1 95.75 464 LEU A CA 1
ATOM 3372 C C . LEU A 1 464 ? 4.125 -2.131 -10.539 1 95.75 464 LEU A C 1
ATOM 3374 O O . LEU A 1 464 ? 4.746 -2.223 -9.484 1 95.75 464 LEU A O 1
ATOM 3378 N N . MET A 1 465 ? 4.523 -1.246 -11.461 1 96.62 465 MET A N 1
ATOM 3379 C CA . MET A 1 465 ? 5.719 -0.416 -11.352 1 96.62 465 MET A CA 1
ATOM 3380 C C . MET A 1 465 ? 5.598 0.563 -10.188 1 96.62 465 MET A C 1
ATOM 3382 O O . MET A 1 465 ? 6.609 1.01 -9.641 1 96.62 465 MET A O 1
ATOM 3386 N N . GLU A 1 466 ? 4.355 0.806 -9.812 1 94.94 466 GLU A N 1
ATOM 3387 C CA . GLU A 1 466 ? 4.137 1.726 -8.703 1 94.94 466 GLU A CA 1
ATOM 3388 C C . GLU A 1 466 ? 4.676 1.148 -7.395 1 94.94 466 GLU A C 1
ATOM 3390 O O . GLU A 1 466 ? 5.121 1.893 -6.52 1 94.94 466 GLU A O 1
ATOM 3395 N N . PHE A 1 467 ? 4.641 -0.154 -7.223 1 97.25 467 PHE A N 1
ATOM 3396 C CA . PHE A 1 467 ? 5.16 -0.797 -6.02 1 97.25 467 PHE A CA 1
ATOM 3397 C C . PHE A 1 467 ? 6.676 -0.66 -5.945 1 97.25 467 PHE A C 1
ATOM 3399 O O . PHE A 1 467 ? 7.238 -0.518 -4.859 1 97.25 467 PHE A O 1
ATOM 3406 N N . TYR A 1 468 ? 7.336 -0.595 -7.09 1 98.06 468 TYR A N 1
ATOM 3407 C CA . TYR A 1 468 ? 8.789 -0.68 -7.125 1 98.06 468 TYR A CA 1
ATOM 3408 C C . TYR A 1 468 ? 9.414 0.705 -7.242 1 98.06 468 TYR A C 1
ATOM 3410 O O . TYR A 1 468 ? 10.641 0.836 -7.336 1 98.06 468 TYR A O 1
ATOM 3418 N N . THR A 1 469 ? 8.609 1.74 -7.266 1 96.62 469 THR A N 1
ATOM 3419 C CA . THR A 1 469 ? 9.117 3.107 -7.336 1 96.62 469 THR A CA 1
ATOM 3420 C C . THR A 1 469 ? 8.438 3.988 -6.289 1 96.62 469 THR A C 1
ATOM 3422 O O . THR A 1 469 ? 7.289 3.746 -5.918 1 96.62 469 THR A O 1
ATOM 3425 N N . LEU A 1 470 ? 9.172 4.945 -5.828 1 95 470 LEU A N 1
ATOM 3426 C CA . LEU A 1 470 ? 8.641 6.012 -4.988 1 95 470 LEU A CA 1
ATOM 3427 C C . LEU A 1 470 ? 8.391 7.273 -5.805 1 95 470 LEU A C 1
ATOM 3429 O O . LEU A 1 470 ? 9.141 7.582 -6.73 1 95 470 LEU A O 1
ATOM 3433 N N . GLU A 1 471 ? 7.371 7.965 -5.41 1 95.19 471 GLU A N 1
ATOM 3434 C CA . GLU A 1 471 ? 7.047 9.219 -6.09 1 95.19 471 GLU A CA 1
ATOM 3435 C C . GLU A 1 471 ? 7.336 10.422 -5.195 1 95.19 471 GLU A C 1
ATOM 3437 O O . GLU A 1 471 ? 6.852 10.484 -4.062 1 95.19 471 GLU A O 1
ATOM 3442 N N . LYS A 1 472 ? 8.141 11.289 -5.711 1 96.69 472 LYS A N 1
ATOM 3443 C CA . LYS A 1 472 ? 8.516 12.523 -5.035 1 96.69 472 LYS A CA 1
ATOM 3444 C C . LYS A 1 472 ? 7.883 13.734 -5.711 1 96.69 472 LYS A C 1
ATOM 3446 O O . LYS A 1 472 ? 7.918 13.859 -6.938 1 96.69 472 LYS A O 1
ATOM 3451 N N . THR A 1 473 ? 7.277 14.594 -4.926 1 98.38 473 THR A N 1
ATOM 3452 C CA . THR A 1 473 ? 6.73 15.836 -5.473 1 98.38 473 THR A CA 1
ATOM 3453 C C . THR A 1 473 ? 7.711 16.984 -5.285 1 98.38 473 THR A C 1
ATOM 3455 O O . THR A 1 473 ? 8.172 17.25 -4.168 1 98.38 473 THR A O 1
ATOM 3458 N N . VAL A 1 474 ? 8.008 17.688 -6.324 1 98.25 474 VAL A N 1
ATOM 3459 C CA . VAL A 1 474 ? 8.953 18.797 -6.312 1 98.25 474 VAL A CA 1
ATOM 3460 C C . VAL A 1 474 ? 8.227 20.094 -6.633 1 98.25 474 VAL A C 1
ATOM 3462 O O . VAL A 1 474 ? 7.488 20.188 -7.617 1 98.25 474 VAL A O 1
ATOM 3465 N N . TYR A 1 475 ? 8.375 21.031 -5.766 1 97.62 475 TYR A N 1
ATOM 3466 C CA . TYR A 1 475 ? 7.891 22.406 -5.961 1 97.62 475 TYR A CA 1
ATOM 3467 C C . TYR A 1 475 ? 9.039 23.344 -6.301 1 97.62 475 TYR A C 1
ATOM 3469 O O . TYR A 1 475 ? 9.984 23.484 -5.52 1 97.62 475 TYR A O 1
ATOM 3477 N N . LEU A 1 476 ? 8.93 23.938 -7.418 1 95.38 476 LEU A N 1
ATOM 3478 C CA . LEU A 1 476 ? 10.016 24.781 -7.883 1 95.38 476 LEU A CA 1
ATOM 3479 C C . LEU A 1 476 ? 9.523 26.219 -8.109 1 95.38 476 LEU A C 1
ATOM 3481 O O . LEU A 1 476 ? 8.578 26.438 -8.867 1 95.38 476 LEU A O 1
ATOM 3485 N N . THR A 1 477 ? 10.102 27.156 -7.363 1 92.88 477 THR A N 1
ATOM 3486 C CA . THR A 1 477 ? 9.938 28.594 -7.598 1 92.88 477 THR A CA 1
ATOM 3487 C C . THR A 1 477 ? 11.25 29.203 -8.078 1 92.88 477 THR A C 1
ATOM 3489 O O . THR A 1 477 ? 12.227 29.266 -7.324 1 92.88 477 THR A O 1
ATOM 3492 N N . PRO A 1 478 ? 11.375 29.625 -9.32 1 82.56 478 PRO A N 1
ATOM 3493 C CA . PRO A 1 478 ? 12.641 30.109 -9.883 1 82.56 478 PRO A CA 1
ATOM 3494 C C . PRO A 1 478 ? 13.148 31.375 -9.195 1 82.56 478 PRO A C 1
ATOM 3496 O O . PRO A 1 478 ? 14.359 31.562 -9.047 1 82.56 478 PRO A O 1
ATOM 3499 N N . ALA A 1 479 ? 12.32 32.344 -8.969 1 73.38 479 ALA A N 1
ATOM 3500 C CA . ALA A 1 479 ? 12.82 33.656 -8.523 1 73.38 479 ALA A CA 1
ATOM 3501 C C . ALA A 1 479 ? 12.375 33.938 -7.094 1 73.38 479 ALA A C 1
ATOM 3503 O O . ALA A 1 479 ? 11.211 33.75 -6.742 1 73.38 479 ALA A O 1
ATOM 3504 N N . LEU A 1 480 ? 13.414 33.938 -6.195 1 65.88 480 LEU A N 1
ATOM 3505 C CA . LEU A 1 480 ? 12.977 34.594 -4.961 1 65.88 480 LEU A CA 1
ATOM 3506 C C . LEU A 1 480 ? 13.086 36.125 -5.07 1 65.88 480 LEU A C 1
ATOM 3508 O O . LEU A 1 480 ? 13.961 36.625 -5.77 1 65.88 480 LEU A O 1
ATOM 3512 N N . MET B 1 1 ? -19.766 31.25 23.469 1 80.12 1 MET B N 1
ATOM 3513 C CA . MET B 1 1 ? -20.781 30.281 23.875 1 80.12 1 MET B CA 1
ATOM 3514 C C . MET B 1 1 ? -20.188 28.875 23.969 1 80.12 1 MET B C 1
ATOM 3516 O O . MET B 1 1 ? -19.375 28.484 23.141 1 80.12 1 MET B O 1
ATOM 3520 N N . THR B 1 2 ? -20.578 28.219 25 1 93 2 THR B N 1
ATOM 3521 C CA . THR B 1 2 ? -20.094 26.859 25.234 1 93 2 THR B CA 1
ATOM 3522 C C . THR B 1 2 ? -20.906 25.859 24.422 1 93 2 THR B C 1
ATOM 3524 O O . THR B 1 2 ? -22.141 25.922 24.391 1 93 2 THR B O 1
ATOM 3527 N N . VAL B 1 3 ? -20.219 25.016 23.75 1 96.12 3 VAL B N 1
ATOM 3528 C CA . VAL B 1 3 ? -20.859 24.062 22.859 1 96.12 3 VAL B CA 1
ATOM 3529 C C . VAL B 1 3 ? -21.031 22.719 23.578 1 96.12 3 VAL B C 1
ATOM 3531 O O . VAL B 1 3 ? -20.125 22.266 24.281 1 96.12 3 VAL B O 1
ATOM 3534 N N . GLU B 1 4 ? -22.188 22.172 23.438 1 97.38 4 GLU B N 1
ATOM 3535 C CA . GLU B 1 4 ? -22.375 20.766 23.797 1 97.38 4 GLU B CA 1
ATOM 3536 C C . GLU B 1 4 ? -22.188 19.844 22.594 1 97.38 4 GLU B C 1
ATOM 3538 O O . GLU B 1 4 ? -23.062 19.734 21.75 1 97.38 4 GLU B O 1
ATOM 3543 N N . GLY B 1 5 ? -21.062 19.203 22.609 1 98.06 5 GLY B N 1
ATOM 3544 C CA . GLY B 1 5 ? -20.719 18.344 21.484 1 98.06 5 GLY B CA 1
ATOM 3545 C C . GLY B 1 5 ? -21.406 17 21.531 1 98.06 5 GLY B C 1
ATOM 3546 O O . GLY B 1 5 ? -21.984 16.625 22.547 1 98.06 5 GLY B O 1
ATOM 3547 N N . ALA B 1 6 ? -21.312 16.25 20.453 1 98.69 6 ALA B N 1
ATOM 3548 C CA . ALA B 1 6 ? -21.969 14.953 20.328 1 98.69 6 ALA B CA 1
ATOM 3549 C C . ALA B 1 6 ? -21.219 14.062 19.328 1 98.69 6 ALA B C 1
ATOM 3551 O O . ALA B 1 6 ? -20.422 14.555 18.531 1 98.69 6 ALA B O 1
ATOM 3552 N N . ASN B 1 7 ? -21.438 12.75 19.516 1 98.88 7 ASN B N 1
ATOM 3553 C CA . ASN B 1 7 ? -21.203 11.836 18.406 1 98.88 7 ASN B CA 1
ATOM 3554 C C . ASN B 1 7 ? -22.312 11.938 17.359 1 98.88 7 ASN B C 1
ATOM 3556 O O . ASN B 1 7 ? -23.391 12.492 17.641 1 98.88 7 ASN B O 1
ATOM 3560 N N . PHE B 1 8 ? -22.031 11.555 16.188 1 98.94 8 PHE B N 1
ATOM 3561 C CA . PHE B 1 8 ? -23.062 11.312 15.188 1 98.94 8 PHE B CA 1
ATOM 3562 C C . PHE B 1 8 ? -23.062 9.852 14.742 1 98.94 8 PHE B C 1
ATOM 3564 O O . PHE B 1 8 ? -22.156 9.414 14.047 1 98.94 8 PHE B O 1
ATOM 3571 N N . ILE B 1 9 ? -24.047 9.078 15.164 1 98.5 9 ILE B N 1
ATOM 3572 C CA . ILE B 1 9 ? -24.109 7.64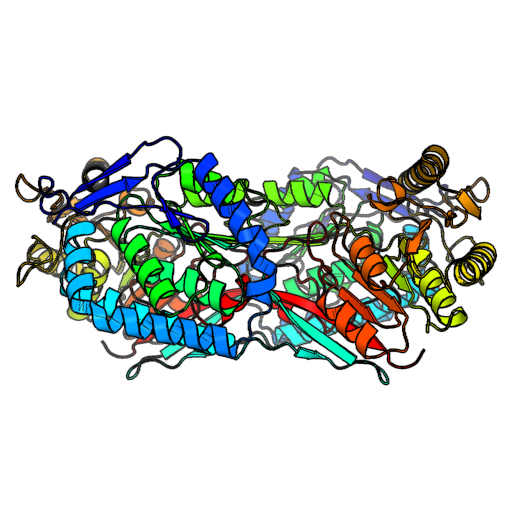8 14.906 1 98.5 9 ILE B CA 1
ATOM 3573 C C . ILE B 1 9 ? -25.516 7.258 14.492 1 98.5 9 ILE B C 1
ATOM 3575 O O . ILE B 1 9 ? -26.484 7.605 15.172 1 98.5 9 ILE B O 1
ATOM 3579 N N . ASP B 1 10 ? -25.641 6.609 13.367 1 95.56 10 ASP B N 1
ATOM 3580 C CA . ASP B 1 10 ? -26.906 6.098 12.859 1 95.56 10 ASP B CA 1
ATOM 3581 C C . ASP B 1 10 ? -27.922 7.227 12.672 1 95.56 10 ASP B C 1
ATOM 3583 O O . ASP B 1 10 ? -29.078 7.098 13.07 1 95.56 10 ASP B O 1
ATOM 3587 N N . GLY B 1 11 ? -27.359 8.359 12.266 1 96.94 11 GLY B N 1
ATOM 3588 C CA . GLY B 1 11 ? -28.203 9.477 11.891 1 96.94 11 GLY B CA 1
ATOM 3589 C C . GLY B 1 11 ? -28.625 10.336 13.07 1 96.94 11 GLY B C 1
ATOM 3590 O O . GLY B 1 11 ? -29.484 11.195 12.938 1 96.94 11 GLY B O 1
ATOM 3591 N N . GLN B 1 12 ? -27.984 10.125 14.188 1 98.12 12 GLN B N 1
ATOM 3592 C CA . GLN B 1 12 ? -28.375 10.867 15.391 1 98.12 12 GLN B CA 1
ATOM 3593 C C . GLN B 1 12 ? -27.156 11.453 16.094 1 98.12 12 GLN B C 1
ATOM 3595 O O . GLN B 1 12 ? -26.109 10.805 16.188 1 98.12 12 GLN B O 1
ATOM 3600 N N . TRP B 1 13 ? -27.328 12.711 16.484 1 98.75 13 TRP B N 1
ATOM 3601 C CA . TRP B 1 13 ? -26.359 13.289 17.422 1 98.75 13 TRP B CA 1
ATOM 3602 C C . TRP B 1 13 ? -26.578 12.758 18.828 1 98.75 13 TRP B C 1
ATOM 3604 O O . TRP B 1 13 ? -27.641 12.969 19.422 1 98.75 13 TRP B O 1
ATOM 3614 N N . ILE B 1 14 ? -25.594 12.008 19.438 1 98.62 14 ILE B N 1
ATOM 3615 C CA . ILE B 1 14 ? -25.812 11.312 20.703 1 98.62 14 ILE B CA 1
ATOM 3616 C C . ILE B 1 14 ? -24.578 11.43 21.578 1 98.62 14 ILE B C 1
ATOM 3618 O O . ILE B 1 14 ? -23.469 11.656 21.078 1 98.62 14 ILE B O 1
ATOM 3622 N N . PRO B 1 15 ? -24.703 11.328 22.922 1 98.5 15 PRO B N 1
ATOM 3623 C CA . PRO B 1 15 ? -23.562 11.258 23.828 1 98.5 15 PRO B CA 1
ATOM 3624 C C . PRO B 1 15 ? -22.812 9.938 23.719 1 98.5 15 PRO B C 1
ATOM 3626 O O . PRO B 1 15 ? -23.234 9.023 23.016 1 98.5 15 PRO B O 1
ATOM 3629 N N . ALA B 1 16 ? -21.734 9.828 24.375 1 98.75 16 ALA B N 1
ATOM 3630 C CA . ALA B 1 16 ? -21.062 8.531 24.516 1 98.75 16 ALA B CA 1
ATOM 3631 C C . ALA B 1 16 ? -21.938 7.523 25.234 1 98.75 16 ALA B C 1
ATOM 3633 O O . ALA B 1 16 ? -22.672 7.883 26.172 1 98.75 16 ALA B O 1
ATOM 3634 N N . ALA B 1 17 ? -21.812 6.324 24.844 1 98.5 17 ALA B N 1
ATOM 3635 C CA . ALA B 1 17 ? -22.594 5.281 25.5 1 98.5 17 ALA B CA 1
ATOM 3636 C C . ALA B 1 17 ? -22.328 5.246 27 1 98.5 17 ALA B C 1
ATOM 3638 O O . ALA B 1 17 ? -23.234 4.988 27.797 1 98.5 17 ALA B O 1
ATOM 3639 N N . SER B 1 18 ? -21.141 5.5 27.422 1 98.31 18 SER B N 1
ATOM 3640 C CA . SER B 1 18 ? -20.734 5.453 28.812 1 98.31 18 SER B CA 1
ATOM 3641 C C . SER B 1 18 ? -21.219 6.684 29.578 1 98.31 18 SER B C 1
ATOM 3643 O O . SER B 1 18 ? -21.219 6.699 30.812 1 98.31 18 SER B O 1
ATOM 3645 N N . GLY B 1 19 ? -21.469 7.805 28.875 1 98.31 19 GLY B N 1
ATOM 3646 C CA . GLY B 1 19 ? -21.828 9.078 29.484 1 98.31 19 GLY B CA 1
ATOM 3647 C C . GLY B 1 19 ? -20.609 9.945 29.781 1 98.31 19 GLY B C 1
ATOM 3648 O O . GLY B 1 19 ? -20.766 11.102 30.188 1 98.31 19 GLY B O 1
ATOM 3649 N N . ARG B 1 20 ? -19.453 9.406 29.531 1 98.56 20 ARG B N 1
ATOM 3650 C CA . ARG B 1 20 ? -18.25 10.156 29.828 1 98.56 20 ARG B CA 1
ATOM 3651 C C . ARG B 1 20 ? -18.047 11.305 28.844 1 98.56 20 ARG B C 1
ATOM 3653 O O . ARG B 1 20 ? -18.469 11.219 27.688 1 98.56 20 ARG B O 1
ATOM 3660 N N . THR B 1 21 ? -17.406 12.422 29.297 1 98.62 21 THR B N 1
ATOM 3661 C CA . THR B 1 21 ? -17.156 13.602 28.484 1 98.62 21 THR B CA 1
ATOM 3662 C C . THR B 1 21 ? -15.766 14.156 28.75 1 98.62 21 THR B C 1
ATOM 3664 O O . THR B 1 21 ? -15.086 13.727 29.688 1 98.62 21 THR B O 1
ATOM 3667 N N . PHE B 1 22 ? -15.312 14.938 27.922 1 98.44 22 PHE B N 1
ATOM 3668 C CA . PHE B 1 22 ? -14.125 15.758 28.141 1 98.44 22 PHE B CA 1
ATOM 3669 C C . PHE B 1 22 ? -14.375 17.203 27.719 1 98.44 22 PHE B C 1
ATOM 3671 O O . PHE B 1 22 ? -15.25 17.469 26.891 1 98.44 22 PHE B O 1
ATOM 3678 N N . ALA B 1 23 ? -13.625 18.094 28.281 1 98.44 23 ALA B N 1
ATOM 3679 C CA . ALA B 1 23 ? -13.766 19.516 28 1 98.44 23 ALA B CA 1
ATOM 3680 C C . ALA B 1 23 ? -12.641 20.016 27.094 1 98.44 23 ALA B C 1
ATOM 3682 O O . ALA B 1 23 ? -11.492 19.578 27.219 1 98.44 23 ALA B O 1
ATOM 3683 N N . ARG B 1 24 ? -13.008 20.859 26.188 1 98.5 24 ARG B N 1
ATOM 3684 C CA . ARG B 1 24 ? -12.023 21.594 25.391 1 98.5 24 ARG B CA 1
ATOM 3685 C C . ARG B 1 24 ? -12.008 23.078 25.781 1 98.5 24 ARG B C 1
ATOM 3687 O O . ARG B 1 24 ? -13.055 23.719 25.812 1 98.5 24 ARG B O 1
ATOM 3694 N N . HIS B 1 25 ? -10.812 23.531 26.062 1 98.38 25 HIS B N 1
ATOM 3695 C CA . HIS B 1 25 ? -10.633 24.922 26.422 1 98.38 25 HIS B CA 1
ATOM 3696 C C . HIS B 1 25 ? -9.82 25.672 25.375 1 98.38 25 HIS B C 1
ATOM 3698 O O . HIS B 1 25 ? -9.016 25.062 24.656 1 98.38 25 HIS B O 1
ATOM 3704 N N . ASN B 1 26 ? -10.031 26.969 25.297 1 98.56 26 ASN B N 1
ATOM 3705 C CA . ASN B 1 26 ? -9.281 27.875 24.422 1 98.56 26 ASN B CA 1
ATOM 3706 C C . ASN B 1 26 ? -7.82 27.953 24.844 1 98.56 26 ASN B C 1
ATOM 3708 O O . ASN B 1 26 ? -7.508 28.406 25.953 1 98.56 26 ASN B O 1
ATOM 3712 N N . PRO B 1 27 ? -6.887 27.562 23.969 1 98.62 27 PRO B N 1
ATOM 3713 C CA . PRO B 1 27 ? -5.48 27.547 24.375 1 98.62 27 PRO B CA 1
ATOM 3714 C C . PRO B 1 27 ? -4.938 28.953 24.641 1 98.62 27 PRO B C 1
ATOM 3716 O O . PRO B 1 27 ? -3.943 29.109 25.359 1 98.62 27 PRO B O 1
ATOM 3719 N N . ALA B 1 28 ? -5.539 29.984 24.062 1 98.31 28 ALA B N 1
ATOM 3720 C CA . ALA B 1 28 ? -5.145 31.375 24.312 1 98.31 28 ALA B CA 1
ATOM 3721 C C . ALA B 1 28 ? -5.688 31.859 25.641 1 98.31 28 ALA B C 1
ATOM 3723 O O . ALA B 1 28 ? -5.145 32.781 26.234 1 98.31 28 ALA B O 1
ATOM 3724 N N . ASP B 1 29 ? -6.785 31.266 26.109 1 97.81 29 ASP B N 1
ATOM 3725 C CA . ASP B 1 29 ? -7.445 31.562 27.375 1 97.81 29 ASP B CA 1
ATOM 3726 C C . ASP B 1 29 ? -8.047 30.297 28 1 97.81 29 ASP B C 1
ATOM 3728 O O . ASP B 1 29 ? -9.25 30.062 27.891 1 97.81 29 ASP B O 1
ATOM 3732 N N . PRO B 1 30 ? -7.242 29.625 28.781 1 96.81 30 PRO B N 1
ATOM 3733 C CA . PRO B 1 30 ? -7.664 28.312 29.266 1 96.81 30 PRO B CA 1
ATOM 3734 C C . PRO B 1 30 ? -8.914 28.391 30.141 1 96.81 30 PRO B C 1
ATOM 3736 O O . PRO B 1 30 ? -9.523 27.359 30.438 1 96.81 30 PRO B O 1
ATOM 3739 N N . ASP B 1 31 ? -9.352 29.531 30.562 1 97 31 ASP B N 1
ATOM 3740 C CA . ASP B 1 31 ? -10.578 29.688 31.328 1 97 31 ASP B CA 1
ATOM 3741 C C . ASP B 1 31 ? -11.797 29.734 30.406 1 97 31 ASP B C 1
ATOM 3743 O O . ASP B 1 31 ? -12.938 29.625 30.859 1 97 31 ASP B O 1
ATOM 3747 N N . ASP B 1 32 ? -11.57 29.938 29.141 1 97.94 32 ASP B N 1
ATOM 3748 C CA . ASP B 1 32 ? -12.641 29.984 28.141 1 97.94 32 ASP B CA 1
ATOM 3749 C C . ASP B 1 32 ? -12.992 28.578 27.656 1 97.94 32 ASP B C 1
ATOM 3751 O O . ASP B 1 32 ? -12.273 28 26.844 1 97.94 32 ASP B O 1
ATOM 3755 N N . LEU B 1 33 ? -14.102 28.078 28.203 1 98.44 33 LEU B N 1
ATOM 3756 C CA . LEU B 1 33 ? -14.594 26.766 27.828 1 98.44 33 LEU B CA 1
ATOM 3757 C C . LEU B 1 33 ? -15.242 26.797 26.438 1 98.44 33 LEU B C 1
ATOM 3759 O O . LEU B 1 33 ? -16.297 27.422 26.266 1 98.44 33 LEU B O 1
ATOM 3763 N N . VAL B 1 34 ? -14.625 26.141 25.484 1 98.44 34 VAL B N 1
ATOM 3764 C CA . VAL B 1 34 ? -15.164 26.031 24.125 1 98.44 34 VAL B CA 1
ATOM 3765 C C . VAL B 1 34 ? -16.391 25.141 24.125 1 98.44 34 VAL B C 1
ATOM 3767 O O . VAL B 1 34 ? -17.438 25.5 23.562 1 98.44 34 VAL B O 1
ATOM 3770 N N . GLY B 1 35 ? -16.156 23.922 24.734 1 98.5 35 GLY B N 1
ATOM 3771 C CA . GLY B 1 35 ? -17.281 23 24.797 1 98.5 35 GLY B CA 1
ATOM 3772 C C . GLY B 1 35 ? -16.953 21.719 25.531 1 98.5 35 GLY B C 1
ATOM 3773 O O . GLY B 1 35 ? -15.82 21.531 26 1 98.5 35 GLY B O 1
ATOM 3774 N N . VAL B 1 36 ? -18 20.906 25.75 1 98.75 36 VAL B N 1
ATOM 3775 C CA . VAL B 1 36 ? -17.906 19.578 26.344 1 98.75 36 VAL B CA 1
ATOM 3776 C C . VAL B 1 36 ? -18.312 18.531 25.328 1 98.75 36 VAL B C 1
ATOM 3778 O O . VAL B 1 36 ? -19.344 18.656 24.672 1 98.75 36 VAL B O 1
ATOM 3781 N N . PHE B 1 37 ? -17.531 17.484 25.172 1 98.81 37 PHE B N 1
ATOM 3782 C CA . PHE B 1 37 ? -17.703 16.531 24.094 1 98.81 37 PHE B CA 1
ATOM 3783 C C . PHE B 1 37 ? -17.672 15.102 24.625 1 98.81 37 PHE B C 1
ATOM 3785 O O . PHE B 1 37 ? -17.141 14.844 25.703 1 98.81 37 PHE B O 1
ATOM 3792 N N . PRO B 1 38 ? -18.188 14.148 23.875 1 98.81 38 PRO B N 1
ATOM 3793 C CA . PRO B 1 38 ? -18.203 12.75 24.312 1 98.81 38 PRO B CA 1
ATOM 3794 C C . PRO B 1 38 ? -16.797 12.148 24.391 1 98.81 38 PRO B C 1
ATOM 3796 O O . PRO B 1 38 ? -15.977 12.359 23.5 1 98.81 38 PRO B O 1
ATOM 3799 N N . ALA B 1 39 ? -16.484 11.477 25.5 1 98.81 39 ALA B N 1
ATOM 3800 C CA . ALA B 1 39 ? -15.32 10.609 25.625 1 98.81 39 ALA B CA 1
ATOM 3801 C C . ALA B 1 39 ? -15.672 9.164 25.266 1 98.81 39 ALA B C 1
ATOM 3803 O O . ALA B 1 39 ? -15.852 8.328 26.156 1 98.81 39 ALA B O 1
ATOM 3804 N N . SER B 1 40 ? -15.695 8.883 23.953 1 98.75 40 SER B N 1
ATOM 3805 C CA . SER B 1 40 ? -16.219 7.625 23.438 1 98.75 40 SER B CA 1
ATOM 3806 C C . SER B 1 40 ? -15.164 6.52 23.516 1 98.75 40 SER B C 1
ATOM 3808 O O . SER B 1 40 ? -13.977 6.797 23.703 1 98.75 40 SER B O 1
ATOM 3810 N N . ASP B 1 41 ? -15.617 5.281 23.438 1 98 41 ASP B N 1
ATOM 3811 C CA . ASP B 1 41 ? -14.742 4.117 23.484 1 98 41 ASP B CA 1
ATOM 3812 C C . ASP B 1 41 ? -15.164 3.061 22.469 1 98 41 ASP B C 1
ATOM 3814 O O . ASP B 1 41 ? -15.797 3.385 21.469 1 98 41 ASP B O 1
ATOM 3818 N N . GLY B 1 42 ? -14.797 1.812 22.703 1 98.5 42 GLY B N 1
ATOM 3819 C CA . GLY B 1 42 ? -15.016 0.731 21.75 1 98.5 42 GLY B CA 1
ATOM 3820 C C . GLY B 1 42 ? -16.484 0.45 21.5 1 98.5 42 GLY B C 1
ATOM 3821 O O . GLY B 1 42 ? -16.875 0.05 20.391 1 98.5 42 GLY B O 1
ATOM 3822 N N . VAL B 1 43 ? -17.297 0.7 22.469 1 98.62 43 VAL B N 1
ATOM 3823 C CA . VAL B 1 43 ? -18.734 0.461 22.328 1 98.62 43 VAL B CA 1
ATOM 3824 C C . VAL B 1 43 ? -19.312 1.415 21.297 1 98.62 43 VAL B C 1
ATOM 3826 O O . VAL B 1 43 ? -20.094 1 20.422 1 98.62 43 VAL B O 1
ATOM 3829 N N . ASP B 1 44 ? -18.984 2.68 21.406 1 98.81 44 ASP B N 1
ATOM 3830 C CA . ASP B 1 44 ? -19.453 3.686 20.469 1 98.81 44 ASP B CA 1
ATOM 3831 C C . ASP B 1 44 ? -18.984 3.377 19.047 1 98.81 44 ASP B C 1
ATOM 3833 O O . ASP B 1 44 ? -19.75 3.488 18.094 1 98.81 44 ASP B O 1
ATOM 3837 N N . VAL B 1 45 ? -17.734 2.953 18.938 1 98.88 45 VAL B N 1
ATOM 3838 C CA . VAL B 1 45 ? -17.141 2.631 17.641 1 98.88 45 VAL B CA 1
ATOM 3839 C C . VAL B 1 45 ? -17.875 1.438 17.031 1 98.88 45 VAL B C 1
ATOM 3841 O O . VAL B 1 45 ? -18.234 1.469 15.852 1 98.88 45 VAL B O 1
ATOM 3844 N N . ARG B 1 46 ? -18.094 0.407 17.781 1 98.62 46 ARG B N 1
ATOM 3845 C CA . ARG B 1 46 ? -18.781 -0.781 17.281 1 98.62 46 ARG B CA 1
ATOM 3846 C C . ARG B 1 46 ? -20.188 -0.438 16.797 1 98.62 46 ARG B C 1
ATOM 3848 O O . ARG B 1 46 ? -20.625 -0.926 15.742 1 98.62 46 ARG B O 1
ATOM 3855 N N . THR B 1 47 ? -20.875 0.397 17.547 1 98.69 47 THR B N 1
ATOM 3856 C CA . THR B 1 47 ? -22.219 0.818 17.172 1 98.69 47 THR B CA 1
ATOM 3857 C C . THR B 1 47 ? -22.188 1.597 15.859 1 98.69 47 THR B C 1
ATOM 3859 O O . THR B 1 47 ? -23.031 1.399 14.992 1 98.69 47 THR B O 1
ATOM 3862 N N . ALA B 1 48 ? -21.234 2.48 15.773 1 98.88 48 ALA B N 1
ATOM 3863 C CA . ALA B 1 48 ? -21.062 3.252 14.547 1 98.88 48 ALA B CA 1
ATOM 3864 C C . ALA B 1 48 ? -20.797 2.336 13.359 1 98.88 48 ALA B C 1
ATOM 3866 O O . ALA B 1 48 ? -21.391 2.5 12.289 1 98.88 48 ALA B O 1
ATOM 3867 N N . VAL B 1 49 ? -19.922 1.346 13.547 1 98.88 49 VAL B N 1
ATOM 3868 C CA . VAL B 1 49 ? -19.562 0.427 12.477 1 98.88 49 VAL B CA 1
ATOM 3869 C C . VAL B 1 49 ? -20.766 -0.417 12.07 1 98.88 49 VAL B C 1
ATOM 3871 O O . VAL B 1 49 ? -20.984 -0.671 10.891 1 98.88 49 VAL B O 1
ATOM 3874 N N . ASP B 1 50 ? -21.547 -0.875 13.039 1 98.62 50 ASP B N 1
ATOM 3875 C CA . ASP B 1 50 ? -22.766 -1.622 12.758 1 98.62 50 ASP B CA 1
ATOM 3876 C C . ASP B 1 50 ? -23.672 -0.844 11.805 1 98.62 50 ASP B C 1
ATOM 3878 O O . ASP B 1 50 ? -24.188 -1.4 10.828 1 98.62 50 ASP B O 1
ATOM 3882 N N . ALA B 1 51 ? -23.875 0.366 12.094 1 98.44 51 ALA B N 1
ATOM 3883 C CA . ALA B 1 51 ? -24.75 1.219 11.297 1 98.44 51 ALA B CA 1
ATOM 3884 C C . ALA B 1 51 ? -24.172 1.451 9.906 1 98.44 51 ALA B C 1
ATOM 3886 O O . ALA B 1 51 ? -24.906 1.364 8.906 1 98.44 51 ALA B O 1
ATOM 3887 N N . LEU B 1 52 ? -22.906 1.773 9.82 1 98.75 52 LEU B N 1
ATOM 3888 C CA . LEU B 1 52 ? -22.25 2.041 8.539 1 98.75 52 LEU B CA 1
ATOM 3889 C C . LEU B 1 52 ? -22.234 0.795 7.664 1 98.75 52 LEU B C 1
ATOM 3891 O O . LEU B 1 52 ? -22.391 0.89 6.441 1 98.75 52 LEU B O 1
ATOM 3895 N N . ASP B 1 53 ? -21.984 -0.344 8.289 1 98 53 ASP B N 1
ATOM 3896 C CA . ASP B 1 53 ? -21.953 -1.609 7.566 1 98 53 ASP B CA 1
ATOM 3897 C C . ASP B 1 53 ? -23.281 -1.878 6.859 1 98 53 ASP B C 1
ATOM 3899 O O . ASP B 1 53 ? -23.297 -2.34 5.715 1 98 53 ASP B O 1
ATOM 3903 N N . LYS B 1 54 ? -24.359 -1.58 7.504 1 95.88 54 LYS B N 1
ATOM 3904 C CA . LYS B 1 54 ? -25.688 -1.762 6.941 1 95.88 54 LYS B CA 1
ATOM 3905 C C . LYS B 1 54 ? -25.922 -0.823 5.762 1 95.88 54 LYS B C 1
ATOM 3907 O O . LYS B 1 54 ? -26.578 -1.191 4.789 1 95.88 54 LYS B O 1
ATOM 3912 N N . ALA B 1 55 ? -25.344 0.313 5.801 1 94 55 ALA B N 1
ATOM 3913 C CA . ALA B 1 55 ? -25.625 1.366 4.828 1 94 55 ALA B CA 1
ATOM 3914 C C . ALA B 1 55 ? -24.641 1.301 3.658 1 94 55 ALA B C 1
ATOM 3916 O O . ALA B 1 55 ? -24.875 1.913 2.613 1 94 55 ALA B O 1
ATOM 3917 N N . ALA B 1 56 ? -23.578 0.581 3.775 1 95.5 56 ALA B N 1
ATOM 3918 C CA . ALA B 1 56 ? -22.453 0.598 2.854 1 95.5 56 ALA B CA 1
ATOM 3919 C C . ALA B 1 56 ? -22.891 0.267 1.432 1 95.5 56 ALA B C 1
ATOM 3921 O O . ALA B 1 56 ? -22.547 0.975 0.484 1 95.5 56 ALA B O 1
ATOM 3922 N N . PRO B 1 57 ? -23.766 -0.738 1.249 1 94.56 57 PRO B N 1
ATOM 3923 C CA . PRO B 1 57 ? -24.156 -1.084 -0.122 1 94.56 57 PRO B CA 1
ATOM 3924 C C . PRO B 1 57 ? -24.922 0.037 -0.82 1 94.56 57 PRO B C 1
ATOM 3926 O O . PRO B 1 57 ? -24.719 0.284 -2.012 1 94.56 57 PRO B O 1
ATOM 3929 N N . GLU B 1 58 ? -25.75 0.692 -0.083 1 96 58 GLU B N 1
ATOM 3930 C CA . GLU B 1 58 ? -26.531 1.769 -0.67 1 96 58 GLU B CA 1
ATOM 3931 C C . GLU B 1 58 ? -25.656 2.938 -1.091 1 96 58 GLU B C 1
ATOM 3933 O O . GLU B 1 58 ? -25.812 3.484 -2.184 1 96 58 GLU B O 1
ATOM 3938 N N . TRP B 1 59 ? -24.781 3.348 -0.264 1 97.88 59 TRP B N 1
ATOM 3939 C CA . TRP B 1 59 ? -23.891 4.449 -0.604 1 97.88 59 TRP B CA 1
ATOM 3940 C C . TRP B 1 59 ? -23 4.086 -1.788 1 97.88 59 TRP B C 1
ATOM 3942 O O . TRP B 1 59 ? -22.781 4.91 -2.68 1 97.88 59 TRP B O 1
ATOM 3952 N N . ALA B 1 60 ? -22.516 2.885 -1.816 1 97 60 ALA B N 1
ATOM 3953 C CA . ALA B 1 60 ? -21.672 2.412 -2.916 1 97 60 ALA B CA 1
ATOM 3954 C C . ALA B 1 60 ? -22.422 2.467 -4.242 1 97 60 ALA B C 1
ATOM 3956 O O . ALA B 1 60 ? -21.828 2.738 -5.289 1 97 60 ALA B O 1
ATOM 3957 N N . ALA B 1 61 ? -23.703 2.248 -4.16 1 95.69 61 ALA B N 1
ATOM 3958 C CA . ALA B 1 61 ? -24.516 2.178 -5.367 1 95.69 61 ALA B CA 1
ATOM 3959 C C . ALA B 1 61 ? -24.969 3.57 -5.809 1 95.69 61 ALA B C 1
ATOM 3961 O O . ALA B 1 61 ? -25.484 3.74 -6.914 1 95.69 61 ALA B O 1
ATOM 3962 N N . THR B 1 62 ? -24.766 4.582 -4.949 1 97.56 62 THR B N 1
ATOM 3963 C CA . THR B 1 62 ? -25.141 5.949 -5.301 1 97.56 62 THR B CA 1
ATOM 3964 C C . THR B 1 62 ? -24.344 6.43 -6.508 1 97.56 62 THR B C 1
ATOM 3966 O O . THR B 1 62 ? -23.109 6.277 -6.551 1 97.56 62 THR B O 1
ATOM 3969 N N . PRO B 1 63 ? -24.984 6.996 -7.512 1 97.12 63 PRO B N 1
ATOM 3970 C CA . PRO B 1 63 ? -24.281 7.453 -8.711 1 97.12 63 PRO B CA 1
ATOM 3971 C C . PRO B 1 63 ? -23.188 8.477 -8.398 1 97.12 63 PRO B C 1
ATOM 3973 O O . PRO B 1 63 ? -23.375 9.328 -7.52 1 97.12 63 PRO B O 1
ATOM 3976 N N . PRO B 1 64 ? -22.109 8.398 -9.148 1 97.56 64 PRO B N 1
ATOM 3977 C CA . PRO B 1 64 ? -21 9.328 -8.891 1 97.56 64 PRO B CA 1
ATOM 3978 C C . PRO B 1 64 ? -21.422 10.789 -9.008 1 97.56 64 PRO B C 1
ATOM 3980 O O . PRO B 1 64 ? -20.906 11.648 -8.289 1 97.56 64 PRO B O 1
ATOM 3983 N N . GLU B 1 65 ? -22.375 11.078 -9.891 1 98.38 65 GLU B N 1
ATOM 3984 C CA . GLU B 1 65 ? -22.859 12.445 -10.047 1 98.38 65 GLU B CA 1
ATOM 3985 C C . GLU B 1 65 ? -23.516 12.953 -8.766 1 98.38 65 GLU B C 1
ATOM 3987 O O . GLU B 1 65 ? -23.359 14.125 -8.406 1 98.38 65 GLU B O 1
ATOM 3992 N N . ARG B 1 66 ? -24.203 12.086 -8.141 1 98.56 66 ARG B N 1
ATOM 3993 C CA . ARG B 1 66 ? -24.859 12.453 -6.891 1 98.56 66 ARG B CA 1
ATOM 3994 C C . ARG B 1 66 ? -23.844 12.633 -5.77 1 98.56 66 ARG B C 1
ATOM 3996 O O . ARG B 1 66 ? -23.938 13.57 -4.98 1 98.56 66 ARG B O 1
ATOM 4003 N N . ARG B 1 67 ? -22.875 11.773 -5.672 1 98.62 67 ARG B N 1
ATOM 4004 C CA . ARG B 1 67 ? -21.828 11.914 -4.672 1 98.62 67 ARG B CA 1
ATOM 4005 C C . ARG B 1 67 ? -21.047 13.211 -4.871 1 98.62 67 ARG B C 1
ATOM 4007 O O . ARG B 1 67 ? -20.766 13.93 -3.91 1 98.62 67 ARG B O 1
ATOM 4014 N N . ALA B 1 68 ? -20.766 13.539 -6.148 1 98.75 68 ALA B N 1
ATOM 4015 C CA . ALA B 1 68 ? -20.078 14.789 -6.488 1 98.75 68 ALA B CA 1
ATOM 4016 C C . ALA B 1 68 ? -20.906 16 -6.062 1 98.75 68 ALA B C 1
ATOM 4018 O O . ALA B 1 68 ? -20.375 16.938 -5.457 1 98.75 68 ALA B O 1
ATOM 4019 N N . ALA B 1 69 ? -22.172 15.945 -6.355 1 98.81 69 ALA B N 1
ATOM 4020 C CA . ALA B 1 69 ? -23.062 17.047 -6.035 1 98.81 69 ALA B CA 1
ATOM 4021 C C . ALA B 1 69 ? -23.125 17.281 -4.531 1 98.81 69 ALA B C 1
ATOM 4023 O O . ALA B 1 69 ? -23.188 18.422 -4.074 1 98.81 69 ALA B O 1
ATOM 4024 N N . ILE B 1 70 ? -23.125 16.234 -3.791 1 98.81 70 ILE B N 1
ATOM 4025 C CA . ILE B 1 70 ? -23.188 16.312 -2.336 1 98.81 70 ILE B CA 1
ATOM 4026 C C . ILE B 1 70 ? -21.922 17 -1.812 1 98.81 70 ILE B C 1
ATOM 4028 O O . ILE B 1 70 ? -22 17.875 -0.955 1 98.81 70 ILE B O 1
ATOM 4032 N N . LEU B 1 71 ? -20.766 16.625 -2.291 1 98.88 71 LEU B N 1
ATOM 4033 C CA . LEU B 1 71 ? -19.5 17.234 -1.866 1 98.88 71 LEU B CA 1
ATOM 4034 C C . LEU B 1 71 ? -19.453 18.719 -2.254 1 98.88 71 LEU B C 1
ATOM 4036 O O . LEU B 1 71 ? -18.984 19.547 -1.479 1 98.88 71 LEU B O 1
ATOM 4040 N N . GLU B 1 72 ? -19.969 19.047 -3.416 1 98.81 72 GLU B N 1
ATOM 4041 C CA . GLU B 1 72 ? -20.062 20.438 -3.848 1 98.81 72 GLU B CA 1
ATOM 4042 C C . GLU B 1 72 ? -20.984 21.25 -2.934 1 98.81 72 GLU B C 1
ATOM 4044 O O . GLU B 1 72 ? -20.656 22.375 -2.559 1 98.81 72 GLU B O 1
ATOM 4049 N N . ALA B 1 73 ? -22.062 20.641 -2.641 1 98.88 73 ALA B N 1
ATOM 4050 C CA . ALA B 1 73 ? -23.016 21.312 -1.761 1 98.88 73 ALA B CA 1
ATOM 4051 C C . ALA B 1 73 ? -22.422 21.516 -0.367 1 98.88 73 ALA B C 1
ATOM 4053 O O . ALA B 1 73 ? -22.656 22.547 0.265 1 98.88 73 ALA B O 1
ATOM 4054 N N . ALA B 1 74 ? -21.734 20.531 0.105 1 98.88 74 ALA B N 1
ATOM 4055 C CA . ALA B 1 74 ? -21.062 20.656 1.395 1 98.88 74 ALA B CA 1
ATOM 4056 C C . ALA B 1 74 ? -20.047 21.797 1.368 1 98.88 74 ALA B C 1
ATOM 4058 O O . ALA B 1 74 ? -19.906 22.531 2.348 1 98.88 74 ALA B O 1
ATOM 4059 N N . ALA B 1 75 ? -19.312 21.906 0.252 1 98.88 75 ALA B N 1
ATOM 4060 C CA . ALA B 1 75 ? -18.375 23.016 0.081 1 98.88 75 ALA B CA 1
ATOM 4061 C C . ALA B 1 75 ? -19.094 24.359 0.206 1 98.88 75 ALA B C 1
ATOM 4063 O O . ALA B 1 75 ? -18.609 25.266 0.893 1 98.88 75 ALA B O 1
ATOM 4064 N N . VAL B 1 76 ? -20.203 24.469 -0.348 1 98.75 76 VAL B N 1
ATOM 4065 C CA . VAL B 1 76 ? -21 25.703 -0.3 1 98.75 76 VAL B CA 1
ATOM 4066 C C . VAL B 1 76 ? -21.438 25.969 1.137 1 98.75 76 VAL B C 1
ATOM 4068 O O . VAL B 1 76 ? -21.422 27.125 1.583 1 98.75 76 VAL B O 1
ATOM 4071 N N . GLN B 1 77 ? -21.828 24.906 1.834 1 98.69 77 GLN B N 1
ATOM 4072 C CA . GLN B 1 77 ? -22.219 25.062 3.23 1 98.69 77 GLN B CA 1
ATOM 4073 C C . GLN B 1 77 ? -21.062 25.609 4.07 1 98.69 77 GLN B C 1
ATOM 4075 O O . GLN B 1 77 ? -21.266 26.5 4.906 1 98.69 77 GLN B O 1
ATOM 4080 N N . LEU B 1 78 ? -19.906 25.125 3.848 1 98.75 78 LEU B N 1
ATOM 4081 C CA . LEU B 1 78 ? -18.719 25.609 4.566 1 98.75 78 LEU B CA 1
ATOM 4082 C C . LEU B 1 78 ? -18.438 27.062 4.234 1 98.75 78 LEU B C 1
ATOM 4084 O O . LEU B 1 78 ? -18.156 27.859 5.129 1 98.75 78 LEU B O 1
ATOM 4088 N N . GLU B 1 79 ? -18.5 27.391 3.002 1 98.62 79 GLU B N 1
ATOM 4089 C CA . GLU B 1 79 ? -18.25 28.766 2.561 1 98.62 79 GLU B CA 1
ATOM 4090 C C . GLU B 1 79 ? -19.25 29.734 3.164 1 98.62 79 GLU B C 1
ATOM 4092 O O . GLU B 1 79 ? -18.891 30.844 3.561 1 98.62 79 GLU B O 1
ATOM 4097 N N . SER B 1 80 ? -20.453 29.312 3.281 1 98.31 80 SER B N 1
ATOM 4098 C CA . SER B 1 80 ? -21.516 30.172 3.795 1 98.31 80 SER B CA 1
ATOM 4099 C C . SER B 1 80 ? -21.328 30.453 5.285 1 98.31 80 SER B C 1
ATOM 4101 O O . SER B 1 80 ? -21.859 31.438 5.809 1 98.31 80 SER B O 1
ATOM 4103 N N . ARG B 1 81 ? -20.547 29.594 5.918 1 97.69 81 ARG B N 1
ATOM 4104 C CA . ARG B 1 81 ? -20.344 29.703 7.359 1 97.69 81 ARG B CA 1
ATOM 4105 C C . ARG B 1 81 ? -18.922 30.125 7.684 1 97.69 81 ARG B C 1
ATOM 4107 O O . ARG B 1 81 ? -18.453 29.969 8.82 1 97.69 81 ARG B O 1
ATOM 4114 N N . ALA B 1 82 ? -18.203 30.609 6.754 1 98.44 82 ALA B N 1
ATOM 4115 C CA . ALA B 1 82 ? -16.766 30.797 6.848 1 98.44 82 ALA B CA 1
ATOM 4116 C C . ALA B 1 82 ? -16.391 31.672 8.055 1 98.44 82 ALA B C 1
ATOM 4118 O O . ALA B 1 82 ? -15.508 31.312 8.828 1 98.44 82 ALA B O 1
ATOM 4119 N N . ALA B 1 83 ? -17.078 32.812 8.258 1 98.25 83 ALA B N 1
ATOM 4120 C CA . ALA B 1 83 ? -16.75 33.75 9.336 1 98.25 83 ALA B CA 1
ATOM 4121 C C . ALA B 1 83 ? -16.891 33.062 10.703 1 98.25 83 ALA B C 1
ATOM 4123 O O . ALA B 1 83 ? -16.016 33.219 11.562 1 98.25 83 ALA B O 1
ATOM 4124 N N . GLU B 1 84 ? -17.953 32.375 10.867 1 98.12 84 GLU B N 1
ATOM 4125 C CA . GLU B 1 84 ? -18.203 31.672 12.117 1 98.12 84 GLU B CA 1
ATOM 4126 C C . GLU B 1 84 ? -17.172 30.562 12.336 1 98.12 84 GLU B C 1
ATOM 4128 O O . GLU B 1 84 ? -16.672 30.391 13.438 1 98.12 84 GLU B O 1
ATOM 4133 N N . LEU B 1 85 ? -16.891 29.828 11.305 1 98.69 85 LEU B N 1
ATOM 4134 C CA . LEU B 1 85 ? -15.938 28.734 11.391 1 98.69 85 LEU B CA 1
ATOM 4135 C C . LEU B 1 85 ? -14.547 29.25 11.727 1 98.69 85 LEU B C 1
ATOM 4137 O O . LEU B 1 85 ? -13.82 28.625 12.516 1 98.69 85 LEU B O 1
ATOM 4141 N N . ILE B 1 86 ? -14.156 30.359 11.125 1 98.69 86 ILE B N 1
ATOM 4142 C CA . ILE B 1 86 ? -12.852 30.969 11.398 1 98.69 86 ILE B CA 1
ATOM 4143 C C . ILE B 1 86 ? -12.758 31.344 12.875 1 98.69 86 ILE B C 1
ATOM 4145 O O . ILE B 1 86 ? -11.773 31.016 13.539 1 98.69 86 ILE B O 1
ATOM 4149 N N . ALA B 1 87 ? -13.781 31.969 13.383 1 98.5 87 ALA B N 1
ATOM 4150 C CA . ALA B 1 87 ? -13.797 32.375 14.781 1 98.5 87 ALA B CA 1
ATOM 4151 C C . ALA B 1 87 ? -13.719 31.172 15.711 1 98.5 87 ALA B C 1
ATOM 4153 O O . ALA B 1 87 ? -12.977 31.188 16.688 1 98.5 87 ALA B O 1
ATOM 4154 N N . GLU B 1 88 ? -14.469 30.156 15.406 1 98.56 88 GLU B N 1
ATOM 4155 C CA . GLU B 1 88 ? -14.477 28.953 16.234 1 98.56 88 GLU B CA 1
ATOM 4156 C C . GLU B 1 88 ? -13.125 28.234 16.172 1 98.56 88 GLU B C 1
ATOM 4158 O O . GLU B 1 88 ? -12.656 27.719 17.188 1 98.56 88 GLU B O 1
ATOM 4163 N N . LEU B 1 89 ? -12.562 28.219 14.992 1 98.75 89 LEU B N 1
ATOM 4164 C CA . LEU B 1 89 ? -11.266 27.562 14.812 1 98.75 89 LEU B CA 1
ATOM 4165 C C . LEU B 1 89 ? -10.188 28.266 15.633 1 98.75 89 LEU B C 1
ATOM 4167 O O . LEU B 1 89 ? -9.398 27.609 16.312 1 98.75 89 LEU B O 1
ATOM 4171 N N . ILE B 1 90 ? -10.141 29.578 15.594 1 98.69 90 ILE B N 1
ATOM 4172 C CA . ILE B 1 90 ? -9.18 30.344 16.375 1 98.69 90 ILE B CA 1
ATOM 4173 C C . ILE B 1 90 ? -9.383 30.062 17.859 1 98.69 90 ILE B C 1
ATOM 4175 O O . ILE B 1 90 ? -8.422 29.828 18.594 1 98.69 90 ILE B O 1
ATOM 4179 N N . ARG B 1 91 ? -10.633 30.062 18.25 1 98.56 91 ARG B N 1
ATOM 4180 C CA . ARG B 1 91 ? -10.977 29.859 19.656 1 98.56 91 ARG B CA 1
ATOM 4181 C C . ARG B 1 91 ? -10.594 28.453 20.125 1 98.56 91 ARG B C 1
ATOM 4183 O O . ARG B 1 91 ? -10.062 28.281 21.219 1 98.56 91 ARG B O 1
ATOM 4190 N N . GLU B 1 92 ? -10.797 27.469 19.312 1 98.62 92 GLU B N 1
ATOM 4191 C CA . GLU B 1 92 ? -10.602 26.078 19.703 1 98.62 92 GLU B CA 1
ATOM 4192 C C . GLU B 1 92 ? -9.141 25.672 19.594 1 98.62 92 GLU B C 1
ATOM 4194 O O . GLU B 1 92 ? -8.617 24.969 20.453 1 98.62 92 GLU B O 1
ATOM 4199 N N . GLU B 1 93 ? -8.453 26.047 18.531 1 98.38 93 GLU B N 1
ATOM 4200 C CA . GLU B 1 93 ? -7.133 25.516 18.188 1 98.38 93 GLU B CA 1
ATOM 4201 C C . GLU B 1 93 ? -6.043 26.547 18.469 1 98.38 93 GLU B C 1
ATOM 4203 O O . GLU B 1 93 ? -4.91 26.203 18.797 1 98.38 93 GLU B O 1
ATOM 4208 N N . GLY B 1 94 ? -6.363 27.859 18.281 1 98.25 94 GLY B N 1
ATOM 4209 C CA . GLY B 1 94 ? -5.445 28.906 18.719 1 98.25 94 GLY B CA 1
ATOM 4210 C C . GLY B 1 94 ? -4.742 29.609 17.578 1 98.25 94 GLY B C 1
ATOM 4211 O O . GLY B 1 94 ? -4.148 30.672 17.766 1 98.25 94 GLY B O 1
ATOM 4212 N N . LYS B 1 95 ? -4.828 29.125 16.281 1 98.44 95 LYS B N 1
ATOM 4213 C CA . LYS B 1 95 ? -4.059 29.719 15.195 1 98.44 95 LYS B CA 1
ATOM 4214 C C . LYS B 1 95 ? -4.527 31.141 14.898 1 98.44 95 LYS B C 1
ATOM 4216 O O . LYS B 1 95 ? -5.59 31.562 15.367 1 98.44 95 LYS B O 1
ATOM 4221 N N . THR B 1 96 ? -3.752 31.875 14.133 1 98.44 96 THR B N 1
ATOM 4222 C CA . THR B 1 96 ? -4.023 33.281 13.836 1 98.44 96 THR B CA 1
ATOM 4223 C C . THR B 1 96 ? -5.191 33.406 12.859 1 98.44 96 THR B C 1
ATOM 4225 O O . THR B 1 96 ? -5.555 32.438 12.188 1 98.44 96 THR B O 1
ATOM 4228 N N . THR B 1 97 ? -5.727 34.531 12.789 1 98.31 97 THR B N 1
ATOM 4229 C CA . THR B 1 97 ? -6.828 34.812 11.875 1 98.31 97 THR B CA 1
ATOM 4230 C C . THR B 1 97 ? -6.426 34.5 10.438 1 98.31 97 THR B C 1
ATOM 4232 O O . THR B 1 97 ? -7.195 33.906 9.68 1 98.31 97 THR B O 1
ATOM 4235 N N . ALA B 1 98 ? -5.246 34.906 10.062 1 97.69 98 ALA B N 1
ATOM 4236 C CA . ALA B 1 98 ? -4.762 34.656 8.711 1 97.69 98 ALA B CA 1
ATOM 4237 C C . ALA B 1 98 ? -4.676 33.156 8.422 1 97.69 98 ALA B C 1
ATOM 4239 O O . ALA B 1 98 ? -5.121 32.719 7.371 1 97.69 98 ALA B O 1
ATOM 4240 N N . GLU B 1 99 ? -4.133 32.406 9.32 1 98 99 GLU B N 1
ATOM 4241 C CA . GLU B 1 99 ? -3.975 30.969 9.164 1 98 99 GLU B CA 1
ATOM 4242 C C . GLU B 1 99 ? -5.328 30.266 9.156 1 98 99 GLU B C 1
ATOM 4244 O O . GLU B 1 99 ? -5.551 29.344 8.367 1 98 99 GLU B O 1
ATOM 4249 N N . ALA B 1 100 ? -6.227 30.656 10.023 1 98.62 100 ALA B N 1
ATOM 4250 C CA . ALA B 1 100 ? -7.57 30.078 10.078 1 98.62 100 ALA B CA 1
ATOM 4251 C C . ALA B 1 100 ? -8.336 30.359 8.781 1 98.62 100 ALA B C 1
ATOM 4253 O O . ALA B 1 100 ? -9.023 29.484 8.258 1 98.62 100 ALA B O 1
ATOM 4254 N N . THR B 1 101 ? -8.195 31.625 8.336 1 98.19 101 THR B N 1
ATOM 4255 C CA . THR B 1 101 ? -8.859 32 7.098 1 98.19 101 THR B CA 1
ATOM 4256 C C . THR B 1 101 ? -8.375 31.156 5.934 1 98.19 101 THR B C 1
ATOM 4258 O O . THR B 1 101 ? -9.18 30.672 5.129 1 98.19 101 THR B O 1
ATOM 4261 N N . MET B 1 102 ? -7.117 30.953 5.887 1 96.94 102 MET B N 1
ATOM 4262 C CA . MET B 1 102 ? -6.547 30.125 4.832 1 96.94 102 MET B CA 1
ATOM 4263 C C . MET B 1 102 ? -7.098 28.703 4.902 1 96.94 102 MET B C 1
ATOM 4265 O O . MET B 1 102 ? -7.535 28.141 3.891 1 96.94 102 MET B O 1
ATOM 4269 N N . GLU B 1 103 ? -7.125 28.109 6.043 1 97.88 103 GLU B N 1
ATOM 4270 C CA . GLU B 1 103 ? -7.578 26.734 6.191 1 97.88 103 GLU B CA 1
ATOM 4271 C C . GLU B 1 103 ? -9.062 26.594 5.855 1 97.88 103 GLU B C 1
ATOM 4273 O O . GLU B 1 103 ? -9.453 25.688 5.113 1 97.88 103 GLU B O 1
ATOM 4278 N N . VAL B 1 104 ? -9.867 27.469 6.379 1 98.44 104 VAL B N 1
ATOM 4279 C CA . VAL B 1 104 ? -11.305 27.406 6.152 1 98.44 104 VAL B CA 1
ATOM 4280 C C . VAL B 1 104 ? -11.602 27.609 4.668 1 98.44 104 VAL B C 1
ATOM 4282 O O . VAL B 1 104 ? -12.531 27 4.129 1 98.44 104 VAL B O 1
ATOM 4285 N N . SER B 1 105 ? -10.758 28.406 4.004 1 96.81 105 SER B N 1
ATOM 4286 C CA . SER B 1 105 ? -10.969 28.672 2.586 1 96.81 105 SER B CA 1
ATOM 4287 C C . SER B 1 105 ? -10.5 27.5 1.727 1 96.81 105 SER B C 1
ATOM 4289 O O . SER B 1 105 ? -11.078 27.234 0.667 1 96.81 105 SER B O 1
ATOM 4291 N N . ARG B 1 106 ? -9.516 26.781 2.156 1 96.5 106 ARG B N 1
ATOM 4292 C CA . ARG B 1 106 ? -8.953 25.672 1.406 1 96.5 106 ARG B CA 1
ATOM 4293 C C . ARG B 1 106 ? -9.836 24.422 1.518 1 96.5 106 ARG B C 1
ATOM 4295 O O . ARG B 1 106 ? -9.867 23.594 0.607 1 96.5 106 ARG B O 1
ATOM 4302 N N . THR B 1 107 ? -10.562 24.344 2.537 1 98.06 107 THR B N 1
ATOM 4303 C CA . THR B 1 107 ? -11.32 23.141 2.846 1 98.06 107 THR B CA 1
ATOM 4304 C C . THR B 1 107 ? -12.391 22.891 1.788 1 98.06 107 THR B C 1
ATOM 4306 O O . THR B 1 107 ? -12.477 21.781 1.229 1 98.06 107 THR B O 1
ATOM 4309 N N . PRO B 1 108 ? -13.203 23.922 1.403 1 98.44 108 PRO B N 1
ATOM 4310 C CA . PRO B 1 108 ? -14.172 23.719 0.321 1 98.44 108 PRO B CA 1
ATOM 4311 C C . PRO B 1 108 ? -13.508 23.328 -0.999 1 98.44 108 PRO B C 1
ATOM 4313 O O . PRO B 1 108 ? -14.055 22.547 -1.768 1 98.44 108 PRO B O 1
ATOM 4316 N N . ALA B 1 109 ? -12.359 23.906 -1.221 1 97.38 109 ALA B N 1
ATOM 4317 C CA . ALA B 1 109 ? -11.633 23.594 -2.449 1 97.38 109 ALA B CA 1
ATOM 4318 C C . ALA B 1 109 ? -11.258 22.125 -2.514 1 97.38 109 ALA B C 1
ATOM 4320 O O . ALA B 1 109 ? -11.32 21.5 -3.578 1 97.38 109 ALA B O 1
ATOM 4321 N N . ASN B 1 110 ? -10.867 21.562 -1.409 1 97.69 110 ASN B N 1
ATOM 4322 C CA . ASN B 1 110 ? -10.562 20.125 -1.35 1 97.69 110 ASN B CA 1
ATOM 4323 C C . ASN B 1 110 ? -11.789 19.281 -1.697 1 97.69 110 ASN B C 1
ATOM 43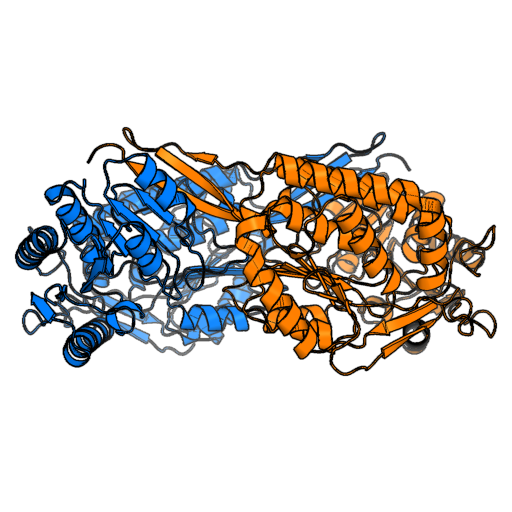25 O O . ASN B 1 110 ? -11.695 18.344 -2.482 1 97.69 110 ASN B O 1
ATOM 4329 N N . LEU B 1 111 ? -12.914 19.625 -1.079 1 98.69 111 LEU B N 1
ATOM 4330 C CA . LEU B 1 111 ? -14.141 18.875 -1.336 1 98.69 111 LEU B CA 1
ATOM 4331 C C . LEU B 1 111 ? -14.516 18.938 -2.812 1 98.69 111 LEU B C 1
ATOM 4333 O O . LEU B 1 111 ? -14.922 17.938 -3.4 1 98.69 111 LEU B O 1
ATOM 4337 N N . ARG B 1 112 ? -14.328 20.125 -3.432 1 98.56 112 ARG B N 1
ATOM 4338 C CA . ARG B 1 112 ? -14.648 20.281 -4.848 1 98.56 112 ARG B CA 1
ATOM 4339 C C . ARG B 1 112 ? -13.695 19.469 -5.715 1 98.56 112 ARG B C 1
ATOM 4341 O O . ARG B 1 112 ? -14.109 18.891 -6.727 1 98.56 112 ARG B O 1
ATOM 4348 N N . PHE B 1 113 ? -12.453 19.469 -5.355 1 98.12 113 PHE B N 1
ATOM 4349 C CA . PHE B 1 113 ? -11.484 18.672 -6.109 1 98.12 113 PHE B CA 1
ATOM 4350 C C . PHE B 1 113 ? -11.898 17.219 -6.156 1 98.12 113 PHE B C 1
ATOM 4352 O O . PHE B 1 113 ? -11.93 16.609 -7.23 1 98.12 113 PHE B O 1
ATOM 4359 N N . TYR B 1 114 ? -12.297 16.672 -5.074 1 98.25 114 TYR B N 1
ATOM 4360 C CA . TYR B 1 114 ? -12.609 15.242 -5.039 1 98.25 114 TYR B CA 1
ATOM 4361 C C . TYR B 1 114 ? -14.016 14.977 -5.555 1 98.25 114 TYR B C 1
ATOM 4363 O O . TYR B 1 114 ? -14.336 13.859 -5.969 1 98.25 114 TYR B O 1
ATOM 4371 N N . ALA B 1 115 ? -14.883 16.016 -5.48 1 98.62 115 ALA B N 1
ATOM 4372 C CA . ALA B 1 115 ? -16.109 15.891 -6.246 1 98.62 115 ALA B CA 1
ATOM 4373 C C . ALA B 1 115 ? -15.82 15.609 -7.719 1 98.62 115 ALA B C 1
ATOM 4375 O O . ALA B 1 115 ? -16.469 14.758 -8.336 1 98.62 115 ALA B O 1
ATOM 4376 N N . GLY B 1 116 ? -14.852 16.359 -8.219 1 98.25 116 GLY B N 1
ATOM 4377 C CA . GLY B 1 116 ? -14.414 16.094 -9.578 1 98.25 116 GLY B CA 1
ATOM 4378 C C . GLY B 1 116 ? -13.883 14.688 -9.766 1 98.25 116 GLY B C 1
ATOM 4379 O O . GLY B 1 116 ? -14.172 14.039 -10.773 1 98.25 116 GLY B O 1
ATOM 4380 N N . GLU B 1 117 ? -13.125 14.203 -8.82 1 97.25 117 GLU B N 1
ATOM 4381 C CA . GLU B 1 117 ? -12.523 12.875 -8.922 1 97.25 117 GLU B CA 1
ATOM 4382 C C . GLU B 1 117 ? -13.586 11.789 -8.875 1 97.25 117 GLU B C 1
ATOM 4384 O O . GLU B 1 117 ? -13.406 10.711 -9.438 1 97.25 117 GLU B O 1
ATOM 4389 N N . ALA B 1 118 ? -14.703 12.031 -8.203 1 97 118 ALA B N 1
ATOM 4390 C CA . ALA B 1 118 ? -15.805 11.078 -8.203 1 97 118 ALA B CA 1
ATOM 4391 C C . ALA B 1 118 ? -16.234 10.734 -9.625 1 97 118 ALA B C 1
ATOM 4393 O O . ALA B 1 118 ? -16.641 9.602 -9.898 1 97 118 ALA B O 1
ATOM 4394 N N . LEU B 1 119 ? -16.094 11.695 -10.531 1 96.25 119 LEU B N 1
ATOM 4395 C CA . LEU B 1 119 ? -16.578 11.555 -11.898 1 96.25 119 LEU B CA 1
ATOM 4396 C C . LEU B 1 119 ? -15.5 10.984 -12.812 1 96.25 119 LEU B C 1
ATOM 4398 O O . LEU B 1 119 ? -15.758 10.703 -13.984 1 96.25 119 LEU B O 1
ATOM 4402 N N . ARG B 1 120 ? -14.344 10.805 -12.234 1 92.81 120 ARG B N 1
ATOM 4403 C CA . ARG B 1 120 ? -13.211 10.406 -13.07 1 92.81 120 ARG B CA 1
ATOM 4404 C C . ARG B 1 120 ? -12.656 9.055 -12.625 1 92.81 120 ARG B C 1
ATOM 4406 O O . ARG B 1 120 ? -11.5 8.734 -12.906 1 92.81 120 ARG B O 1
ATOM 4413 N N . SER B 1 121 ? -13.383 8.273 -11.922 1 89.69 121 SER B N 1
ATOM 4414 C CA . SER B 1 121 ? -12.961 6.941 -11.523 1 89.69 121 SER B CA 1
ATOM 4415 C C . SER B 1 121 ? -13.148 5.938 -12.648 1 89.69 121 SER B C 1
ATOM 4417 O O . SER B 1 121 ? -14.156 5.223 -12.695 1 89.69 121 SER B O 1
ATOM 4419 N N . THR B 1 122 ? -12.18 5.82 -13.484 1 91.94 122 THR B N 1
ATOM 4420 C CA . THR B 1 122 ? -12.305 5.016 -14.695 1 91.94 122 THR B CA 1
ATOM 4421 C C . THR B 1 122 ? -11.508 3.723 -14.562 1 91.94 122 THR B C 1
ATOM 4423 O O . THR B 1 122 ? -10.586 3.633 -13.758 1 91.94 122 THR B O 1
ATOM 4426 N N . GLY B 1 123 ? -11.992 2.641 -15.336 1 94.25 123 GLY B N 1
ATOM 4427 C CA . GLY B 1 123 ? -11.172 1.47 -15.609 1 94.25 123 GLY B CA 1
ATOM 4428 C C . GLY B 1 123 ? -10.344 1.595 -16.875 1 94.25 123 GLY B C 1
ATOM 4429 O O . GLY B 1 123 ? -10.227 2.684 -17.438 1 94.25 123 GLY B O 1
ATOM 4430 N N . THR B 1 124 ? -9.609 0.556 -17.172 1 95.88 124 THR B N 1
ATOM 4431 C CA . THR B 1 124 ? -8.758 0.487 -18.344 1 95.88 124 THR B CA 1
ATOM 4432 C C . THR B 1 124 ? -9.078 -0.755 -19.172 1 95.88 124 THR B C 1
ATOM 4434 O O . THR B 1 124 ? -9.375 -1.815 -18.625 1 95.88 124 THR B O 1
ATOM 4437 N N . THR B 1 125 ? -9.117 -0.586 -20.484 1 96.81 125 THR B N 1
ATOM 4438 C CA . THR B 1 125 ? -9.18 -1.74 -21.375 1 96.81 125 THR B CA 1
ATOM 4439 C C . THR B 1 125 ? -7.785 -2.15 -21.828 1 96.81 125 THR B C 1
ATOM 4441 O O . THR B 1 125 ? -6.918 -1.299 -22.047 1 96.81 125 THR B O 1
ATOM 4444 N N . TYR B 1 126 ? -7.598 -3.461 -21.953 1 95.69 126 TYR B N 1
ATOM 4445 C CA . TYR B 1 126 ? -6.309 -3.998 -22.375 1 95.69 126 TYR B CA 1
ATOM 4446 C C . TYR B 1 126 ? -6.453 -4.836 -23.641 1 95.69 126 TYR B C 1
ATOM 4448 O O . TYR B 1 126 ? -7.457 -5.527 -23.812 1 95.69 126 TYR B O 1
ATOM 4456 N N . PRO B 1 127 ? -5.426 -4.781 -24.484 1 91.81 127 PRO B N 1
ATOM 4457 C CA . PRO B 1 127 ? -5.445 -5.695 -25.641 1 91.81 127 PRO B CA 1
ATOM 4458 C C . PRO B 1 127 ? -5.531 -7.164 -25.219 1 91.81 127 PRO B C 1
ATOM 4460 O O . PRO B 1 127 ? -4.898 -7.566 -24.234 1 91.81 127 PRO B O 1
ATOM 4463 N N . ALA B 1 128 ? -6.395 -7.891 -25.828 1 90.38 128 ALA B N 1
ATOM 4464 C CA . ALA B 1 128 ? -6.605 -9.312 -25.562 1 90.38 128 ALA B CA 1
ATOM 4465 C C . ALA B 1 128 ? -6.676 -10.109 -26.859 1 90.38 128 ALA B C 1
ATOM 4467 O O . ALA B 1 128 ? -7.012 -9.555 -27.906 1 90.38 128 ALA B O 1
ATOM 4468 N N . PRO B 1 129 ? -6.316 -11.359 -26.812 1 85.19 129 PRO B N 1
ATOM 4469 C CA . PRO B 1 129 ? -6.402 -12.172 -28.031 1 85.19 129 PRO B CA 1
ATOM 4470 C C . PRO B 1 129 ? -7.84 -12.398 -28.484 1 85.19 129 PRO B C 1
ATOM 4472 O O . PRO B 1 129 ? -8.758 -12.453 -27.656 1 85.19 129 PRO B O 1
ATOM 4475 N N . GLY B 1 130 ? -7.965 -12.539 -29.859 1 87.62 130 GLY B N 1
ATOM 4476 C CA . GLY B 1 130 ? -9.258 -12.891 -30.438 1 87.62 130 GLY B CA 1
ATOM 4477 C C . GLY B 1 130 ? -10.344 -11.883 -30.109 1 87.62 130 GLY B C 1
ATOM 4478 O O . GLY B 1 130 ? -10.133 -10.672 -30.25 1 87.62 130 GLY B O 1
ATOM 4479 N N . GLU B 1 131 ? -11.508 -12.453 -29.719 1 86.94 131 GLU B N 1
ATOM 4480 C CA . GLU B 1 131 ? -12.656 -11.602 -29.438 1 86.94 131 GLU B CA 1
ATOM 4481 C C . GLU B 1 131 ? -12.805 -11.359 -27.938 1 86.94 131 GLU B C 1
ATOM 4483 O O . GLU B 1 131 ? -13.844 -10.883 -27.484 1 86.94 131 GLU B O 1
ATOM 4488 N N . GLY B 1 132 ? -11.781 -11.641 -27.266 1 91.12 132 GLY B N 1
ATOM 4489 C CA . GLY B 1 132 ? -11.797 -11.453 -25.828 1 91.12 132 GLY B CA 1
ATOM 4490 C C . GLY B 1 132 ? -11.648 -10 -25.422 1 91.12 132 GLY B C 1
ATOM 4491 O O . GLY B 1 132 ? -11.164 -9.172 -26.188 1 91.12 132 GLY B O 1
ATOM 4492 N N . LEU B 1 133 ? -12.156 -9.672 -24.312 1 93.56 133 LEU B N 1
ATOM 4493 C CA . LEU B 1 133 ? -12.023 -8.352 -23.703 1 93.56 133 LEU B CA 1
ATOM 4494 C C . LEU B 1 133 ? -11.453 -8.461 -22.297 1 93.56 133 LEU B C 1
ATOM 4496 O O . LEU B 1 133 ? -11.891 -9.305 -21.516 1 93.56 133 LEU B O 1
ATOM 4500 N N . VAL B 1 134 ? -10.391 -7.699 -22 1 97.38 134 VAL B N 1
ATOM 4501 C CA . VAL B 1 134 ? -9.852 -7.555 -20.656 1 97.38 134 VAL B CA 1
ATOM 4502 C C . VAL B 1 134 ? -9.977 -6.105 -20.203 1 97.38 134 VAL B C 1
ATOM 4504 O O . VAL B 1 134 ? -9.539 -5.184 -20.891 1 97.38 134 VAL B O 1
ATOM 4507 N N . TYR B 1 135 ? -10.672 -5.883 -19.125 1 97.38 135 TYR B N 1
ATOM 4508 C CA . TYR B 1 135 ? -10.836 -4.527 -18.609 1 97.38 135 TYR B CA 1
ATOM 4509 C C . TYR B 1 135 ? -10.844 -4.52 -17.094 1 97.38 135 TYR B C 1
ATOM 4511 O O . TYR B 1 135 ? -10.914 -5.578 -16.453 1 97.38 135 TYR B O 1
ATOM 4519 N N . THR B 1 136 ? -10.711 -3.346 -16.5 1 97.5 136 THR B N 1
ATOM 4520 C CA . THR B 1 136 ? -10.742 -3.229 -15.055 1 97.5 136 THR B CA 1
ATOM 4521 C C . THR B 1 136 ? -11.93 -2.393 -14.602 1 97.5 136 THR B C 1
ATOM 4523 O O . THR B 1 136 ? -12.445 -1.568 -15.359 1 97.5 136 THR B O 1
ATOM 4526 N N . LEU B 1 137 ? -12.391 -2.719 -13.445 1 96.38 137 LEU B N 1
ATOM 4527 C CA . LEU B 1 137 ? -13.406 -1.96 -12.727 1 96.38 137 LEU B CA 1
ATOM 4528 C C . LEU B 1 137 ? -12.859 -1.446 -11.398 1 96.38 137 LEU B C 1
ATOM 4530 O O . LEU B 1 137 ? -12.055 -2.119 -10.75 1 96.38 137 LEU B O 1
ATOM 4534 N N . ARG B 1 138 ? -13.289 -0.244 -11.031 1 95.31 138 ARG B N 1
ATOM 4535 C CA . ARG B 1 138 ? -12.961 0.293 -9.719 1 95.31 138 ARG B CA 1
ATOM 4536 C C . ARG B 1 138 ? -14.188 0.301 -8.805 1 95.31 138 ARG B C 1
ATOM 4538 O O . ARG B 1 138 ? -15.289 0.615 -9.25 1 95.31 138 ARG B O 1
ATOM 4545 N N . GLU B 1 139 ? -13.977 -0.107 -7.633 1 95.06 139 GLU B N 1
ATOM 4546 C CA . GLU B 1 139 ? -15.047 -0.187 -6.645 1 95.06 139 GLU B CA 1
ATOM 4547 C C . GLU B 1 139 ? -14.594 0.343 -5.289 1 95.06 139 GLU B C 1
ATOM 4549 O O . GLU B 1 139 ? -13.398 0.319 -4.977 1 95.06 139 GLU B O 1
ATOM 4554 N N . PRO B 1 140 ? -15.555 0.887 -4.453 1 97.12 140 PRO B N 1
ATOM 4555 C CA . PRO B 1 140 ? -15.156 1.341 -3.119 1 97.12 140 PRO B CA 1
ATOM 4556 C C . PRO B 1 140 ? -14.578 0.217 -2.264 1 97.12 140 PRO B C 1
ATOM 4558 O O . PRO B 1 140 ? -14.945 -0.948 -2.438 1 97.12 140 PRO B O 1
ATOM 4561 N N . VAL B 1 141 ? -13.734 0.547 -1.318 1 97.19 141 VAL B N 1
ATOM 4562 C CA . VAL B 1 141 ? -13.039 -0.446 -0.507 1 97.19 141 VAL B CA 1
ATOM 4563 C C . VAL B 1 141 ? -13.953 -0.919 0.624 1 97.19 141 VAL B C 1
ATOM 4565 O O . VAL B 1 141 ? -13.766 -2.012 1.166 1 97.19 141 VAL B O 1
ATOM 4568 N N . GLY B 1 142 ? -14.93 -0.117 1.076 1 97.56 142 GLY B N 1
ATOM 4569 C CA . GLY B 1 142 ? -15.742 -0.355 2.256 1 97.56 142 GLY B CA 1
ATOM 4570 C C . GLY B 1 142 ? -15.664 0.771 3.271 1 97.56 142 GLY B C 1
ATOM 4571 O O . GLY B 1 142 ? -15.367 1.913 2.918 1 97.56 142 GLY B O 1
ATOM 4572 N N . ILE B 1 143 ? -15.953 0.459 4.559 1 98.75 143 ILE B N 1
ATOM 4573 C CA . ILE B 1 143 ? -15.93 1.476 5.605 1 98.75 143 ILE B CA 1
ATOM 4574 C C . ILE B 1 143 ? -14.508 2.014 5.766 1 98.75 143 ILE B C 1
ATOM 4576 O O . ILE B 1 143 ? -13.555 1.243 5.926 1 98.75 143 ILE B O 1
ATOM 4580 N N . VAL B 1 144 ? -14.375 3.311 5.703 1 98.88 144 VAL B N 1
ATOM 4581 C CA . VAL B 1 144 ? -13.086 3.971 5.91 1 98.88 144 VAL B CA 1
ATOM 4582 C C . VAL B 1 144 ? -13.062 4.633 7.285 1 98.88 144 VAL B C 1
ATOM 4584 O O . VAL B 1 144 ? -13.914 5.465 7.598 1 98.88 144 VAL B O 1
ATOM 4587 N N . GLY B 1 145 ? -12.156 4.168 8.133 1 98.88 145 GLY B N 1
ATOM 4588 C CA . GLY B 1 145 ? -11.875 4.875 9.375 1 98.88 145 GLY B CA 1
ATOM 4589 C C . GLY B 1 145 ? -10.883 6.008 9.195 1 98.88 145 GLY B C 1
ATOM 4590 O O . GLY B 1 145 ? -9.734 5.781 8.797 1 98.88 145 GLY B O 1
ATOM 4591 N N . ALA B 1 146 ? -11.273 7.219 9.477 1 98.94 146 ALA B N 1
ATOM 4592 C CA . ALA B 1 146 ? -10.422 8.398 9.367 1 98.94 146 ALA B CA 1
ATOM 4593 C C . ALA B 1 146 ? -10.078 8.953 10.75 1 98.94 146 ALA B C 1
ATOM 4595 O O . ALA B 1 146 ? -10.961 9.422 11.477 1 98.94 146 ALA B O 1
ATOM 4596 N N . ILE B 1 147 ? -8.836 8.883 11.125 1 98.88 147 ILE B N 1
ATOM 4597 C CA . ILE B 1 147 ? -8.32 9.43 12.367 1 98.88 147 ILE B CA 1
ATOM 4598 C C . ILE B 1 147 ? -7.438 10.648 12.07 1 98.88 147 ILE B C 1
ATOM 4600 O O . ILE B 1 147 ? -6.375 10.516 11.461 1 98.88 147 ILE B O 1
ATOM 4604 N N . THR B 1 148 ? -7.859 11.812 12.492 1 98.69 148 THR B N 1
ATOM 4605 C CA . THR B 1 148 ? -7.234 13.023 11.969 1 98.69 148 THR B CA 1
ATOM 4606 C C . THR B 1 148 ? -6.645 13.859 13.094 1 98.69 148 THR B C 1
ATOM 4608 O O . THR B 1 148 ? -7.074 13.758 14.242 1 98.69 148 THR B O 1
ATOM 4611 N N . PRO B 1 149 ? -5.672 14.688 12.82 1 98.31 149 PRO B N 1
ATOM 4612 C CA . PRO B 1 149 ? -4.969 15.492 13.82 1 98.31 149 PRO B CA 1
ATOM 4613 C C . PRO B 1 149 ? -5.676 16.812 14.117 1 98.31 149 PRO B C 1
ATOM 4615 O O . PRO B 1 149 ? -6.719 17.109 13.531 1 98.31 149 PRO B O 1
ATOM 4618 N N . TRP B 1 150 ? -5.086 17.578 15.023 1 98.56 150 TRP B N 1
ATOM 4619 C CA . TRP B 1 150 ? -5.742 18.781 15.508 1 98.56 150 TRP B CA 1
ATOM 4620 C C . TRP B 1 150 ? -5.184 20.016 14.812 1 98.56 150 TRP B C 1
ATOM 4622 O O . TRP B 1 150 ? -5.773 21.109 14.891 1 98.56 150 TRP B O 1
ATOM 4632 N N . ASN B 1 151 ? -4.078 19.891 14.109 1 98.12 151 ASN B N 1
ATOM 4633 C CA . ASN B 1 151 ? -3.395 21.109 13.688 1 98.12 151 ASN B CA 1
ATOM 4634 C C . ASN B 1 151 ? -4.031 21.703 12.43 1 98.12 151 ASN B C 1
ATOM 4636 O O . ASN B 1 151 ? -3.939 22.906 12.203 1 98.12 151 ASN B O 1
ATOM 4640 N N . PHE B 1 152 ? -4.598 20.875 11.562 1 98.31 152 PHE B N 1
ATOM 4641 C CA . PHE B 1 152 ? -5.465 21.297 10.469 1 98.31 152 PHE B CA 1
ATOM 4642 C C . PHE B 1 152 ? -6.797 20.562 10.516 1 98.31 152 PHE B C 1
ATOM 4644 O O . PHE B 1 152 ? -7.066 19.703 9.672 1 98.31 152 PHE B O 1
ATOM 4651 N N . PRO B 1 153 ? -7.633 20.969 11.383 1 98.56 153 PRO B N 1
ATOM 4652 C CA . PRO B 1 153 ? -8.797 20.156 11.734 1 98.56 153 PRO B CA 1
ATOM 4653 C C . PRO B 1 153 ? -9.906 20.234 10.688 1 98.56 153 PRO B C 1
ATOM 4655 O O . PRO B 1 153 ? -10.922 19.531 10.797 1 98.56 153 PRO B O 1
ATOM 4658 N N . PHE B 1 154 ? -9.758 21.078 9.648 1 98.31 154 PHE B N 1
ATOM 4659 C CA . PHE B 1 154 ? -10.664 21.109 8.508 1 98.31 154 PHE B CA 1
ATOM 4660 C C . PHE B 1 154 ? -9.977 20.562 7.262 1 98.31 154 PHE B C 1
ATOM 4662 O O . PHE B 1 154 ? -10.492 19.656 6.602 1 98.31 154 PHE B O 1
ATOM 4669 N N . ASN B 1 155 ? -8.805 21.047 7.07 1 97.81 155 ASN B N 1
ATOM 4670 C CA . ASN B 1 155 ? -8.094 20.75 5.832 1 97.81 155 ASN B CA 1
ATOM 4671 C C . ASN B 1 155 ? -7.762 19.266 5.719 1 97.81 155 ASN B C 1
ATOM 4673 O O . ASN B 1 155 ? -8.102 18.625 4.723 1 97.81 155 ASN B O 1
ATOM 4677 N N . ILE B 1 156 ? -7.141 18.688 6.719 1 98.25 156 ILE B N 1
ATOM 4678 C CA . ILE B 1 156 ? -6.68 17.312 6.656 1 98.25 156 ILE B CA 1
ATOM 4679 C C . ILE B 1 156 ? -7.879 16.359 6.609 1 98.25 156 ILE B C 1
ATOM 4681 O O . ILE B 1 156 ? -7.961 15.5 5.73 1 98.25 156 ILE B O 1
ATOM 4685 N N . PRO B 1 157 ? -8.891 16.531 7.461 1 98.62 157 PRO B N 1
ATOM 4686 C CA . PRO B 1 157 ? -10.047 15.641 7.348 1 98.62 157 PRO B CA 1
ATOM 4687 C C . PRO B 1 157 ? -10.758 15.766 6.004 1 98.62 157 PRO B C 1
ATOM 4689 O O . PRO B 1 157 ? -11.289 14.773 5.484 1 98.62 157 PRO B O 1
ATOM 4692 N N . SER B 1 158 ? -10.828 16.953 5.453 1 98.31 158 SER B N 1
ATOM 4693 C CA . SER B 1 158 ? -11.516 17.109 4.172 1 98.31 158 SER B CA 1
ATOM 4694 C C . SER B 1 158 ? -10.812 16.328 3.07 1 98.31 158 SER B C 1
ATOM 4696 O O . SER B 1 158 ? -11.453 15.844 2.133 1 98.31 158 SER B O 1
ATOM 4698 N N . ARG B 1 159 ? -9.516 16.156 3.221 1 97.56 159 ARG B N 1
ATOM 4699 C CA . ARG B 1 159 ? -8.719 15.406 2.25 1 97.56 159 ARG B CA 1
ATOM 4700 C C . ARG B 1 159 ? -8.797 13.914 2.52 1 97.56 159 ARG B C 1
ATOM 4702 O O . ARG B 1 159 ? -8.266 13.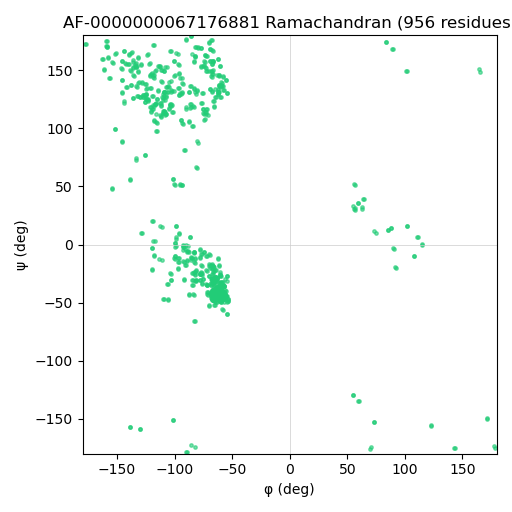109 1.749 1 97.56 159 ARG B O 1
ATOM 4709 N N . LYS B 1 160 ? -9.391 13.523 3.568 1 98.62 160 LYS B N 1
ATOM 4710 C CA . LYS B 1 160 ? -9.594 12.117 3.877 1 98.62 160 LYS B CA 1
ATOM 4711 C C . LYS B 1 160 ? -11.047 11.703 3.662 1 98.62 160 LYS B C 1
ATOM 4713 O O . LYS B 1 160 ? -11.328 10.75 2.934 1 98.62 160 LYS B O 1
ATOM 4718 N N . LEU B 1 161 ? -11.992 12.508 4.195 1 98.88 161 LEU B N 1
ATOM 4719 C CA . LEU B 1 161 ? -13.414 12.219 4.062 1 98.88 161 LEU B CA 1
ATOM 4720 C C . LEU B 1 161 ? -13.883 12.445 2.627 1 98.88 161 LEU B C 1
ATOM 4722 O O . LEU B 1 161 ? -14.656 11.648 2.09 1 98.88 161 LEU B O 1
ATOM 4726 N N . GLY B 1 162 ? -13.398 13.516 2 1 98.69 162 GLY B N 1
ATOM 4727 C CA . GLY B 1 162 ? -13.797 13.867 0.647 1 98.69 162 GLY B CA 1
ATOM 4728 C C . GLY B 1 162 ? -13.602 12.734 -0.346 1 98.69 162 GLY B C 1
ATOM 4729 O O . GLY B 1 162 ? -14.57 12.242 -0.929 1 98.69 162 GLY B O 1
ATOM 4730 N N . PRO B 1 163 ? -12.336 12.289 -0.478 1 98.56 163 PRO B N 1
ATOM 4731 C CA . PRO B 1 163 ? -12.094 11.219 -1.447 1 98.56 163 PRO B CA 1
ATOM 4732 C C . PRO B 1 163 ? -12.758 9.906 -1.051 1 98.56 163 PRO B C 1
ATOM 4734 O O . PRO B 1 163 ? -13.18 9.133 -1.919 1 98.56 163 PRO B O 1
ATOM 4737 N N . ALA B 1 164 ? -12.844 9.609 0.238 1 98.81 164 ALA B N 1
ATOM 4738 C CA . ALA B 1 164 ? -13.531 8.398 0.678 1 98.81 164 ALA B CA 1
ATOM 4739 C C . ALA B 1 164 ? -14.992 8.398 0.239 1 98.81 164 ALA B C 1
ATOM 4741 O O . ALA B 1 164 ? -15.469 7.441 -0.373 1 98.81 164 ALA B O 1
ATOM 4742 N N . LEU B 1 165 ? -15.648 9.484 0.516 1 98.88 165 LEU B N 1
ATOM 4743 C CA . LEU B 1 165 ? -17.062 9.617 0.157 1 98.88 165 LEU B CA 1
ATOM 4744 C C . LEU B 1 165 ? -17.234 9.664 -1.357 1 98.88 165 LEU B C 1
ATOM 4746 O O . LEU B 1 165 ? -18.156 9.07 -1.898 1 98.88 165 LEU B O 1
ATOM 4750 N N . ALA B 1 166 ? -16.328 10.359 -2.029 1 98.75 166 ALA B N 1
ATOM 4751 C CA . ALA B 1 166 ? -16.359 10.453 -3.486 1 98.75 166 ALA B CA 1
ATOM 4752 C C . ALA B 1 166 ? -16.297 9.07 -4.125 1 98.75 166 ALA B C 1
ATOM 4754 O O . ALA B 1 166 ? -16.969 8.812 -5.137 1 98.75 166 ALA B O 1
ATOM 4755 N N . ALA B 1 167 ? -15.562 8.18 -3.545 1 98.25 167 ALA B N 1
ATOM 4756 C CA . ALA B 1 167 ? -15.336 6.848 -4.098 1 98.25 167 ALA B CA 1
ATOM 4757 C C . ALA B 1 167 ? -16.5 5.914 -3.754 1 98.25 167 ALA B C 1
ATOM 4759 O O . ALA B 1 167 ? -16.562 4.793 -4.262 1 98.25 167 ALA B O 1
ATOM 4760 N N . GLY B 1 168 ? -17.391 6.34 -2.826 1 98.38 168 GLY B N 1
ATOM 4761 C CA . GLY B 1 168 ? -18.547 5.535 -2.471 1 98.38 168 GLY B CA 1
ATOM 4762 C C . GLY B 1 168 ? -18.375 4.785 -1.164 1 98.38 168 GLY B C 1
ATOM 4763 O O . GLY B 1 168 ? -19.078 3.812 -0.901 1 98.38 168 GLY B O 1
ATOM 4764 N N . ASN B 1 169 ? -17.406 5.16 -0.363 1 98.75 169 ASN B N 1
ATOM 4765 C CA . ASN B 1 169 ? -17.156 4.547 0.938 1 98.75 169 ASN B CA 1
ATOM 4766 C C . ASN B 1 169 ? -17.859 5.297 2.059 1 98.75 169 ASN B C 1
ATOM 4768 O O . ASN B 1 169 ? -17.766 6.523 2.15 1 98.75 169 ASN B O 1
ATOM 4772 N N . PRO B 1 170 ? -18.594 4.609 2.953 1 98.75 170 PRO B N 1
ATOM 4773 C CA . PRO B 1 170 ? -18.953 5.293 4.199 1 98.75 170 PRO B CA 1
ATOM 4774 C C . PRO B 1 170 ? -17.75 5.586 5.082 1 98.75 170 PRO B C 1
ATOM 4776 O O . PRO B 1 170 ? -16.703 4.926 4.953 1 98.75 170 PRO B O 1
ATOM 4779 N N . VAL B 1 171 ? -17.922 6.559 5.957 1 98.88 171 VAL B N 1
ATOM 4780 C CA . VAL B 1 171 ? -16.75 7.008 6.707 1 98.88 171 VAL B CA 1
ATOM 4781 C C . VAL B 1 171 ? -17.062 6.988 8.203 1 98.88 171 VAL B C 1
ATOM 4783 O O . VAL B 1 171 ? -18.109 7.453 8.633 1 98.88 171 VAL B O 1
ATOM 4786 N N . LEU B 1 172 ? -16.25 6.383 8.992 1 98.94 172 LEU B N 1
ATOM 4787 C CA . LEU B 1 172 ? -16.141 6.547 10.438 1 98.94 172 LEU B CA 1
ATOM 4788 C C . LEU B 1 172 ? -15.062 7.562 10.789 1 98.94 172 LEU B C 1
ATOM 4790 O O . LEU B 1 172 ? -13.867 7.273 10.688 1 98.94 172 LEU B O 1
ATOM 4794 N N . TYR B 1 173 ? -15.508 8.703 11.211 1 98.94 173 TYR B N 1
ATOM 4795 C CA . TYR B 1 173 ? -14.602 9.836 11.43 1 98.94 173 TYR B CA 1
ATOM 4796 C C . TYR B 1 173 ? -14.312 10.023 12.914 1 98.94 173 TYR B C 1
ATOM 4798 O O . TYR B 1 173 ? -15.234 10.156 13.719 1 98.94 173 TYR B O 1
ATOM 4806 N N . LYS B 1 174 ? -13.086 9.93 13.305 1 98.94 174 LYS B N 1
ATOM 4807 C CA . LYS B 1 174 ? -12.602 10.211 14.648 1 98.94 174 LYS B CA 1
ATOM 4808 C C . LYS B 1 174 ? -11.633 11.391 14.656 1 98.94 174 LYS B C 1
ATOM 4810 O O . LYS B 1 174 ? -10.43 11.211 14.469 1 98.94 174 LYS B O 1
ATOM 4815 N N . PRO B 1 175 ? -12.07 12.602 14.977 1 98.81 175 PRO B N 1
ATOM 4816 C CA . PRO B 1 175 ? -11.18 13.766 15.07 1 98.81 175 PRO B CA 1
ATOM 4817 C C . PRO B 1 175 ? -10.367 13.781 16.359 1 98.81 175 PRO B C 1
ATOM 4819 O O . PRO B 1 175 ? -10.602 12.961 17.25 1 98.81 175 PRO B O 1
ATOM 4822 N N . SER B 1 176 ? -9.406 14.648 16.406 1 98.69 176 SER B N 1
ATOM 4823 C CA . SER B 1 176 ? -8.602 14.828 17.609 1 98.69 176 SER B CA 1
ATOM 4824 C C . SER B 1 176 ? -9.438 15.406 18.75 1 98.69 176 SER B C 1
ATOM 4826 O O . SER B 1 176 ? -10.312 16.25 18.516 1 98.69 176 SER B O 1
ATOM 4828 N N . GLU B 1 177 ? -9.141 15.031 19.953 1 98.38 177 GLU B N 1
ATOM 4829 C CA . GLU B 1 177 ? -9.805 15.555 21.141 1 98.38 177 GLU B CA 1
ATOM 4830 C C . GLU B 1 177 ? -9.422 17.016 21.391 1 98.38 177 GLU B C 1
ATOM 4832 O O . GLU B 1 177 ? -10.062 17.703 22.188 1 98.38 177 GLU B O 1
ATOM 4837 N N . LEU B 1 178 ? -8.461 17.531 20.641 1 98.5 178 LEU B N 1
ATOM 4838 C CA . LEU B 1 178 ? -8.047 18.922 20.797 1 98.5 178 LEU B CA 1
ATOM 4839 C C . LEU B 1 178 ? -8.852 19.828 19.875 1 98.5 178 LEU B C 1
ATOM 4841 O O . LEU B 1 178 ? -8.844 21.047 20.047 1 98.5 178 LEU B O 1
ATOM 4845 N N . THR B 1 179 ? -9.5 19.234 18.844 1 98.69 179 THR B N 1
ATOM 4846 C CA . THR B 1 179 ? -10.344 20.031 17.969 1 98.69 179 THR B CA 1
ATOM 4847 C C . THR B 1 179 ? -11.633 19.281 17.625 1 98.69 179 THR B C 1
ATOM 4849 O O . THR B 1 179 ? -11.969 19.109 16.453 1 98.69 179 THR B O 1
ATOM 4852 N N . PRO B 1 180 ? -12.367 18.875 18.578 1 98.81 180 PRO B N 1
ATOM 4853 C CA . PRO B 1 180 ? -13.594 18.109 18.344 1 98.81 180 PRO B CA 1
ATOM 4854 C C . PRO B 1 180 ? -14.695 18.938 17.688 1 98.81 180 PRO B C 1
ATOM 4856 O O . PRO B 1 180 ? -15.492 18.391 16.922 1 98.81 180 PRO B O 1
ATOM 4859 N N . LEU B 1 181 ? -14.734 20.203 18 1 98.75 181 LEU B N 1
ATOM 4860 C CA . LEU B 1 181 ? -15.773 21.062 17.453 1 98.75 181 LEU B CA 1
ATOM 4861 C C . LEU B 1 181 ? -15.641 21.188 15.938 1 98.75 181 LEU B C 1
ATOM 4863 O O . LEU B 1 181 ? -16.641 21.094 15.219 1 98.75 181 LEU B O 1
ATOM 4867 N N . MET B 1 182 ? -14.422 21.422 15.477 1 98.69 182 MET B N 1
ATOM 4868 C CA . MET B 1 182 ? -14.203 21.516 14.039 1 98.69 182 MET B CA 1
ATOM 4869 C C . MET B 1 182 ? -14.594 20.203 13.344 1 98.69 182 MET B C 1
ATOM 4871 O O . MET B 1 182 ? -15.148 20.234 12.242 1 98.69 182 MET B O 1
ATOM 4875 N N . GLY B 1 183 ? -14.273 19.078 13.992 1 98.69 183 GLY B N 1
ATOM 4876 C CA . GLY B 1 183 ? -14.734 17.812 13.445 1 98.69 183 GLY B CA 1
ATOM 4877 C C . GLY B 1 183 ? -16.234 17.734 13.297 1 98.69 183 GLY B C 1
ATOM 4878 O O . GLY B 1 183 ? -16.75 17.312 12.25 1 98.69 183 GLY B O 1
ATOM 4879 N N . GLN B 1 184 ? -16.906 18.141 14.328 1 98.81 184 GLN B N 1
ATOM 4880 C CA . GLN B 1 184 ? -18.375 18.141 14.312 1 98.81 184 GLN B CA 1
ATOM 4881 C C . GLN B 1 184 ? -18.906 19.078 13.234 1 98.81 184 GLN B C 1
ATOM 4883 O O . GLN B 1 184 ? -19.844 18.719 12.508 1 98.81 184 GLN B O 1
ATOM 4888 N N . ARG B 1 185 ? -18.312 20.312 13.094 1 98.75 185 ARG B N 1
ATOM 4889 C CA . ARG B 1 185 ? -18.75 21.281 12.102 1 98.75 185 ARG B CA 1
ATOM 4890 C C . ARG B 1 185 ? -18.609 20.719 10.688 1 98.75 185 ARG B C 1
ATOM 4892 O O . ARG B 1 185 ? -19.438 20.984 9.82 1 98.75 185 ARG B O 1
ATOM 4899 N N . LEU B 1 186 ? -17.516 19.953 10.453 1 98.88 186 LEU B N 1
ATOM 4900 C CA . LEU B 1 186 ? -17.312 19.359 9.133 1 98.88 186 LEU B CA 1
ATOM 4901 C C . LEU B 1 186 ? -18.406 18.344 8.82 1 98.88 186 LEU B C 1
ATOM 4903 O O . LEU B 1 186 ? -18.953 18.344 7.715 1 98.88 186 LEU B O 1
ATOM 4907 N N . VAL B 1 187 ? -18.75 17.484 9.758 1 98.88 187 VAL B N 1
ATOM 4908 C CA . VAL B 1 187 ? -19.797 16.5 9.562 1 98.88 187 VAL B CA 1
ATOM 4909 C C . VAL B 1 187 ? -21.141 17.188 9.336 1 98.88 187 VAL B C 1
ATOM 4911 O O . VAL B 1 187 ? -21.906 16.797 8.461 1 98.88 187 VAL B O 1
ATOM 4914 N N . GLU B 1 188 ? -21.406 18.281 10.117 1 98.81 188 GLU B N 1
ATOM 4915 C CA . GLU B 1 188 ? -22.625 19.062 9.922 1 98.81 188 GLU B CA 1
ATOM 4916 C C . GLU B 1 188 ? -22.719 19.594 8.5 1 98.81 188 GLU B C 1
ATOM 4918 O O . GLU B 1 188 ? -23.766 19.531 7.867 1 98.81 188 GLU B O 1
ATOM 4923 N N . ALA B 1 189 ? -21.609 20.109 8.023 1 98.81 189 ALA B N 1
ATOM 4924 C CA . ALA B 1 189 ? -21.594 20.656 6.672 1 98.81 189 ALA B CA 1
ATOM 4925 C C . ALA B 1 189 ? -21.875 19.578 5.633 1 98.81 189 ALA B C 1
ATOM 4927 O O . ALA B 1 189 ? -22.578 19.812 4.652 1 98.81 189 ALA B O 1
ATOM 4928 N N . LEU B 1 190 ? -21.297 18.391 5.797 1 98.88 190 LEU B N 1
ATOM 4929 C CA . LEU B 1 190 ? -21.547 17.266 4.895 1 98.88 190 LEU B CA 1
ATOM 4930 C C . LEU B 1 190 ? -23.016 16.875 4.906 1 98.88 190 LEU B C 1
ATOM 4932 O O . LEU B 1 190 ? -23.609 16.688 3.846 1 98.88 190 LEU B O 1
ATOM 4936 N N . LEU B 1 191 ? -23.594 16.812 6.113 1 98.81 191 LEU B N 1
ATOM 4937 C CA . LEU B 1 191 ? -25.016 16.469 6.25 1 98.81 191 LEU B CA 1
ATOM 4938 C C . LEU B 1 191 ? -25.891 17.531 5.598 1 98.81 191 LEU B C 1
ATOM 4940 O O . LEU B 1 191 ? -26.812 17.219 4.844 1 98.81 191 LEU B O 1
ATOM 4944 N N . ASP B 1 192 ? -25.562 18.781 5.852 1 98.69 192 ASP B N 1
ATOM 4945 C CA . ASP B 1 192 ? -26.312 19.891 5.27 1 98.69 192 ASP B CA 1
ATOM 4946 C C . ASP B 1 192 ? -26.188 19.906 3.75 1 98.69 192 ASP B C 1
ATOM 4948 O O . ASP B 1 192 ? -27.078 20.391 3.051 1 98.69 192 ASP B O 1
ATOM 4952 N N . GLY B 1 193 ? -25.078 19.391 3.281 1 98.56 193 GLY B N 1
ATOM 4953 C CA . GLY B 1 193 ? -24.875 19.281 1.848 1 98.56 193 GLY B CA 1
ATOM 4954 C C . GLY B 1 193 ? -25.641 18.141 1.222 1 98.56 193 GLY B C 1
ATOM 4955 O O . GLY B 1 193 ? -25.625 17.969 0.001 1 98.56 193 GLY B O 1
ATOM 4956 N N . GLY B 1 194 ? -26.234 17.312 2.021 1 98.56 194 GLY B N 1
ATOM 4957 C CA . GLY B 1 194 ? -27.109 16.266 1.494 1 98.56 194 GLY B CA 1
ATOM 4958 C C . GLY B 1 194 ? -26.531 14.875 1.673 1 98.56 194 GLY B C 1
ATOM 4959 O O . GLY B 1 194 ? -27.062 13.906 1.135 1 98.56 194 GLY B O 1
ATOM 4960 N N . LEU B 1 195 ? -25.453 14.719 2.344 1 98.75 195 LEU B N 1
ATOM 4961 C CA . LEU B 1 195 ? -24.922 13.383 2.611 1 98.75 195 LEU B CA 1
ATOM 4962 C C . LEU B 1 195 ? -25.922 12.547 3.398 1 98.75 195 LEU B C 1
ATOM 4964 O O . LEU B 1 195 ? -26.453 13 4.418 1 98.75 195 LEU B O 1
ATOM 4968 N N . PRO B 1 196 ? -26.234 11.344 2.895 1 98.38 196 PRO B N 1
ATOM 4969 C CA . PRO B 1 196 ? -27.094 10.484 3.713 1 98.38 196 PRO B CA 1
ATOM 4970 C C . PRO B 1 196 ? -26.547 10.258 5.117 1 98.38 196 PRO B C 1
ATOM 4972 O O . PRO B 1 196 ? -25.359 9.922 5.273 1 98.38 196 PRO B O 1
ATOM 4975 N N . PRO B 1 197 ? -27.328 10.445 6.098 1 98.06 197 PRO B N 1
ATOM 4976 C CA . PRO B 1 197 ? -26.859 10.281 7.473 1 98.06 197 PRO B CA 1
ATOM 4977 C C . PRO B 1 197 ? -26.219 8.914 7.715 1 98.06 197 PRO B C 1
ATOM 4979 O O . PRO B 1 197 ? -25.359 8.773 8.586 1 98.06 197 PRO B O 1
ATOM 4982 N N . SER B 1 198 ? -26.609 7.961 6.996 1 96.69 198 SER B N 1
ATOM 4983 C CA . SER B 1 198 ? -26.125 6.602 7.18 1 96.69 198 SER B CA 1
ATOM 4984 C C . SER B 1 198 ? -24.719 6.43 6.578 1 96.69 198 SER B C 1
ATOM 4986 O O . SER B 1 198 ? -24.062 5.426 6.824 1 96.69 198 SER B O 1
ATOM 4988 N N . ALA B 1 199 ? -24.219 7.395 5.785 1 98.19 199 ALA B N 1
ATOM 4989 C CA . ALA B 1 199 ? -22.953 7.254 5.07 1 98.19 199 ALA B CA 1
ATOM 4990 C C . ALA B 1 199 ? -21.797 7.801 5.895 1 98.19 199 ALA B C 1
ATOM 4992 O O . ALA B 1 199 ? -20.641 7.758 5.461 1 98.19 199 ALA B O 1
ATOM 4993 N N . VAL B 1 200 ? -22.094 8.359 7.098 1 98.88 200 VAL B N 1
ATOM 4994 C CA . VAL B 1 200 ? -21.031 8.922 7.918 1 98.88 200 VAL B CA 1
ATOM 4995 C C . VAL B 1 200 ? -21.328 8.711 9.398 1 98.88 200 VAL B C 1
ATOM 4997 O O . VAL B 1 200 ? -22.5 8.719 9.797 1 98.88 200 VAL B O 1
ATOM 5000 N N . ALA B 1 201 ? -20.344 8.422 10.148 1 98.94 201 ALA B N 1
ATOM 5001 C CA . ALA B 1 201 ? -20.391 8.438 11.609 1 98.94 201 ALA B CA 1
ATOM 5002 C C . ALA B 1 201 ? -19.25 9.266 12.188 1 98.94 201 ALA B C 1
ATOM 5004 O O . ALA B 1 201 ? -18.141 9.258 11.656 1 98.94 201 ALA B O 1
ATOM 5005 N N . LEU B 1 202 ? -19.531 10.008 13.18 1 98.94 202 LEU B N 1
ATOM 5006 C CA . LEU B 1 202 ? -18.547 10.766 13.953 1 98.94 202 LEU B CA 1
ATOM 5007 C C . LEU B 1 202 ? -18.422 10.211 15.367 1 98.94 202 LEU B C 1
ATOM 5009 O O . LEU B 1 202 ? -19.422 10.102 16.094 1 98.94 202 LEU B O 1
ATOM 5013 N N . VAL B 1 203 ? -17.281 9.82 15.734 1 98.94 203 VAL B N 1
ATOM 5014 C CA . VAL B 1 203 ? -17.016 9.367 17.094 1 98.94 203 VAL B CA 1
ATOM 5015 C C . VAL B 1 203 ? -15.938 10.242 17.734 1 98.94 203 VAL B C 1
ATOM 5017 O O . VAL B 1 203 ? -14.789 10.25 17.281 1 98.94 203 VAL B O 1
ATOM 5020 N N . GLN B 1 204 ? -16.328 10.984 18.75 1 98.81 204 GLN B N 1
ATOM 5021 C CA . GLN B 1 204 ? -15.406 11.836 19.5 1 98.81 204 GLN B CA 1
ATOM 5022 C C . GLN B 1 204 ? -14.656 11.031 20.562 1 98.81 204 GLN B C 1
ATOM 5024 O O . GLN B 1 204 ? -15.102 9.953 20.953 1 98.81 204 GLN B O 1
ATOM 5029 N N . GLY B 1 205 ? -13.539 11.531 20.953 1 98.38 205 GLY B N 1
ATOM 5030 C CA . GLY B 1 205 ? -12.789 10.867 22.016 1 98.38 205 GLY B CA 1
ATOM 5031 C C . GLY B 1 205 ? -11.289 10.938 21.812 1 98.38 205 GLY B C 1
ATOM 5032 O O . GLY B 1 205 ? -10.805 11.633 20.906 1 98.38 205 GLY B O 1
ATOM 5033 N N . ASP B 1 206 ? -10.547 10.25 22.703 1 97.56 206 ASP B N 1
ATOM 5034 C CA . ASP B 1 206 ? -9.086 10.273 22.672 1 97.56 206 ASP B CA 1
ATOM 5035 C C . ASP B 1 206 ? -8.539 9 22.031 1 97.56 206 ASP B C 1
ATOM 5037 O O . ASP B 1 206 ? -9.117 8.477 21.078 1 97.56 206 ASP B O 1
ATOM 5041 N N . GLY B 1 207 ? -7.387 8.602 22.422 1 96.94 207 GLY B N 1
ATOM 5042 C CA . GLY B 1 207 ? -6.699 7.457 21.844 1 96.94 207 GLY B CA 1
ATOM 5043 C C . GLY B 1 207 ? -7.473 6.16 21.984 1 96.94 207 GLY B C 1
ATOM 5044 O O . GLY B 1 207 ? -7.336 5.258 21.156 1 96.94 207 GLY B O 1
ATOM 5045 N N . VAL B 1 208 ? -8.305 6.062 22.984 1 97.69 208 VAL B N 1
ATOM 5046 C CA . VAL B 1 208 ? -9.102 4.859 23.203 1 97.69 208 VAL B CA 1
ATOM 5047 C C . VAL B 1 208 ? -10.062 4.664 22.031 1 97.69 208 VAL B C 1
ATOM 5049 O O . VAL B 1 208 ? -10.164 3.57 21.469 1 97.69 208 VAL B O 1
ATOM 5052 N N . ALA B 1 209 ? -10.789 5.684 21.656 1 98.25 209 ALA B N 1
ATOM 5053 C CA . ALA B 1 209 ? -11.68 5.629 20.5 1 98.25 209 ALA B CA 1
ATOM 5054 C C . ALA B 1 209 ? -10.906 5.355 19.219 1 98.25 209 ALA B C 1
ATOM 5056 O O . ALA B 1 209 ? -11.336 4.547 18.391 1 98.25 209 ALA B O 1
ATOM 5057 N N . GLY B 1 210 ? -9.781 6.051 19.078 1 98.19 210 GLY B N 1
ATOM 5058 C CA . GLY B 1 210 ? -8.961 5.855 17.906 1 98.19 210 GLY B CA 1
ATOM 5059 C C . GLY B 1 210 ? -8.477 4.426 17.734 1 98.19 210 GLY B C 1
ATOM 5060 O O . GLY B 1 210 ? -8.539 3.865 16.641 1 98.19 210 GLY B O 1
ATOM 5061 N N . ALA B 1 211 ? -7.973 3.852 18.797 1 98.12 211 ALA B N 1
ATOM 5062 C CA . ALA B 1 211 ? -7.492 2.473 18.781 1 98.12 211 ALA B CA 1
ATOM 5063 C C . ALA B 1 211 ? -8.617 1.509 18.406 1 98.12 211 ALA B C 1
ATOM 5065 O O . ALA B 1 211 ? -8.391 0.522 17.703 1 98.12 211 ALA B O 1
ATOM 5066 N N . ALA B 1 212 ? -9.844 1.816 18.891 1 98.56 212 ALA B N 1
ATOM 5067 C CA . ALA B 1 212 ? -11 0.977 18.594 1 98.56 212 ALA B CA 1
ATOM 5068 C C . ALA B 1 212 ? -11.336 1.018 17.094 1 98.56 212 ALA B C 1
ATOM 5070 O O . ALA B 1 212 ? -11.727 0.003 16.516 1 98.56 212 ALA B O 1
ATOM 5071 N N . VAL B 1 213 ? -11.219 2.16 16.469 1 98.56 213 VAL B N 1
ATOM 5072 C CA . VAL B 1 213 ? -11.461 2.307 15.031 1 98.56 213 VAL B CA 1
ATOM 5073 C C . VAL B 1 213 ? -10.523 1.393 14.25 1 98.56 213 VAL B C 1
ATOM 5075 O O . VAL B 1 213 ? -10.953 0.639 13.383 1 98.56 213 VAL B O 1
ATOM 5078 N N . ALA B 1 214 ? -9.234 1.401 14.586 1 97.94 214 ALA B N 1
ATOM 5079 C CA . ALA B 1 214 ? -8.219 0.623 13.883 1 97.94 214 ALA B CA 1
ATOM 5080 C C . ALA B 1 214 ? -8.391 -0.87 14.148 1 97.94 214 ALA B C 1
ATOM 5082 O O . ALA B 1 214 ? -8.047 -1.701 13.305 1 97.94 214 ALA B O 1
ATOM 5083 N N . ALA B 1 215 ? -8.953 -1.185 15.266 1 97.38 215 ALA B N 1
ATOM 5084 C CA . ALA B 1 215 ? -9.008 -2.576 15.703 1 97.38 215 ALA B CA 1
ATOM 5085 C C . ALA B 1 215 ? -10.195 -3.303 15.078 1 97.38 215 ALA B C 1
ATOM 5087 O O . ALA B 1 215 ? -10.219 -4.535 15.016 1 97.38 215 ALA B O 1
ATOM 5088 N N . ASP B 1 216 ? -11.266 -2.596 14.68 1 98.06 216 ASP B N 1
ATOM 5089 C CA . ASP B 1 216 ? -12.461 -3.242 14.141 1 98.06 216 ASP B CA 1
ATOM 5090 C C . ASP B 1 216 ? -12.211 -3.799 12.742 1 98.06 216 ASP B C 1
ATOM 5092 O O . ASP B 1 216 ? -11.953 -3.043 11.805 1 98.06 216 ASP B O 1
ATOM 5096 N N . PRO B 1 217 ? -12.297 -5.133 12.555 1 96 217 PRO B N 1
ATOM 5097 C CA . PRO B 1 217 ? -11.938 -5.75 11.273 1 96 217 PRO B CA 1
ATOM 5098 C C . PRO B 1 217 ? -12.898 -5.379 10.148 1 96 217 PRO B C 1
ATOM 5100 O O . PRO B 1 217 ? -12.594 -5.602 8.969 1 96 217 PRO B O 1
ATOM 5103 N N . ARG B 1 218 ? -14.102 -4.855 10.477 1 97.38 218 ARG B N 1
ATOM 5104 C CA . ARG B 1 218 ? -15.062 -4.457 9.453 1 97.38 218 ARG B CA 1
ATOM 5105 C C . ARG B 1 218 ? -14.664 -3.125 8.82 1 97.38 218 ARG B C 1
ATOM 5107 O O . ARG B 1 218 ? -15.18 -2.758 7.762 1 97.38 218 ARG B O 1
ATOM 5114 N N . VAL B 1 219 ? -13.773 -2.322 9.477 1 98.56 219 VAL B N 1
ATOM 5115 C CA . VAL B 1 219 ? -13.195 -1.133 8.859 1 98.56 219 VAL B CA 1
ATOM 5116 C C . VAL B 1 219 ? -12.148 -1.542 7.82 1 98.56 219 VAL B C 1
ATOM 5118 O O . VAL B 1 219 ? -11.023 -1.907 8.172 1 98.56 219 VAL B O 1
ATOM 5121 N N . ALA B 1 220 ? -12.516 -1.358 6.613 1 97.94 220 ALA B N 1
ATOM 5122 C CA . ALA B 1 220 ? -11.742 -1.922 5.512 1 97.94 220 ALA B CA 1
ATOM 5123 C C . ALA B 1 220 ? -10.461 -1.123 5.277 1 97.94 220 ALA B C 1
ATOM 5125 O O . ALA B 1 220 ? -9.461 -1.664 4.797 1 97.94 220 ALA B O 1
ATOM 5126 N N . ALA B 1 221 ? -10.469 0.137 5.566 1 98.5 221 ALA B N 1
ATOM 5127 C CA . ALA B 1 221 ? -9.32 1.019 5.375 1 98.5 221 ALA B CA 1
ATOM 5128 C C . ALA B 1 221 ? -9.203 2.027 6.516 1 98.5 221 ALA B C 1
ATOM 5130 O O . ALA B 1 221 ? -10.219 2.574 6.969 1 98.5 221 ALA B O 1
ATOM 5131 N N . VAL B 1 222 ? -8.008 2.205 6.996 1 98.69 222 VAL B N 1
ATOM 5132 C CA . VAL B 1 222 ? -7.734 3.213 8.016 1 98.69 222 VAL B CA 1
ATOM 5133 C C . VAL B 1 222 ? -6.789 4.273 7.457 1 98.69 222 VAL B C 1
ATOM 5135 O O . VAL B 1 222 ? -5.715 3.945 6.941 1 98.69 222 VAL B O 1
ATOM 5138 N N . THR B 1 223 ? -7.168 5.492 7.43 1 98.69 223 THR B N 1
ATOM 5139 C CA . THR B 1 223 ? -6.312 6.633 7.117 1 98.69 223 THR B CA 1
ATOM 5140 C C . THR B 1 223 ? -6.039 7.465 8.367 1 98.69 223 THR B C 1
ATOM 5142 O O . THR B 1 223 ? -6.957 7.766 9.133 1 98.69 223 THR B O 1
ATOM 5145 N N . PHE B 1 224 ? -4.758 7.754 8.555 1 98.62 224 PHE B N 1
ATOM 5146 C CA . PHE B 1 224 ? -4.336 8.383 9.797 1 98.62 224 PHE B CA 1
ATOM 5147 C C . PHE B 1 224 ? -3.316 9.484 9.539 1 98.62 224 PHE B C 1
ATOM 5149 O O . PHE B 1 224 ? -2.455 9.344 8.664 1 98.62 224 PHE B O 1
ATOM 5156 N N . THR B 1 225 ? -3.455 10.562 10.18 1 98.5 225 THR B N 1
ATOM 5157 C CA . THR B 1 225 ? -2.41 11.57 10.312 1 98.5 225 THR B CA 1
ATOM 5158 C C . THR B 1 225 ? -2.135 11.875 11.781 1 98.5 225 THR B C 1
ATOM 5160 O O . THR B 1 225 ? -3.059 12.172 12.539 1 98.5 225 THR B O 1
ATOM 5163 N N . GLY B 1 226 ? -0.934 11.758 12.219 1 97.25 226 GLY B N 1
ATOM 5164 C CA . GLY B 1 226 ? -0.533 11.992 13.594 1 97.25 226 GLY B CA 1
ATOM 5165 C C . GLY B 1 226 ? 0.897 11.578 13.883 1 97.25 226 GLY B C 1
ATOM 5166 O O . GLY B 1 226 ? 1.767 11.688 13.016 1 97.25 226 GLY B O 1
ATOM 5167 N N . SER B 1 227 ? 1.155 11.172 15.094 1 95.88 227 SER B N 1
ATOM 5168 C CA . SER B 1 227 ? 2.521 10.867 15.5 1 95.88 227 SER B CA 1
ATOM 5169 C C . SER B 1 227 ? 2.982 9.531 14.914 1 95.88 227 SER B C 1
ATOM 5171 O O . SER B 1 227 ? 2.166 8.648 14.648 1 95.88 227 SER B O 1
ATOM 5173 N N . THR B 1 228 ? 4.277 9.398 14.75 1 95.5 228 THR B N 1
ATOM 5174 C CA . THR B 1 228 ? 4.891 8.188 14.219 1 95.5 228 THR B CA 1
ATOM 5175 C C . THR B 1 228 ? 4.602 6.992 15.125 1 95.5 228 THR B C 1
ATOM 5177 O O . THR B 1 228 ? 4.301 5.898 14.641 1 95.5 228 THR B O 1
ATOM 5180 N N . ALA B 1 229 ? 4.648 7.227 16.422 1 95.19 229 ALA B N 1
ATOM 5181 C CA . ALA B 1 229 ? 4.41 6.148 17.375 1 95.19 229 ALA B CA 1
ATOM 5182 C C . ALA B 1 229 ? 3.004 5.578 17.219 1 95.19 229 ALA B C 1
ATOM 5184 O O . ALA B 1 229 ? 2.82 4.359 17.188 1 95.19 229 ALA B O 1
ATOM 5185 N N . VAL B 1 230 ? 2.035 6.438 17.125 1 96.38 230 VAL B N 1
ATOM 5186 C CA . VAL B 1 230 ? 0.649 6.004 16.969 1 96.38 230 VAL B CA 1
ATOM 5187 C C . VAL B 1 230 ? 0.46 5.34 15.609 1 96.38 230 VAL B C 1
ATOM 5189 O O . VAL B 1 230 ? -0.219 4.316 15.5 1 96.38 230 VAL B O 1
ATOM 5192 N N . GLY B 1 231 ? 1.06 5.953 14.57 1 97.25 231 GLY B N 1
ATOM 5193 C CA . GLY B 1 231 ? 0.994 5.34 13.25 1 97.25 231 GLY B CA 1
ATOM 5194 C C . GLY B 1 231 ? 1.514 3.914 13.227 1 97.25 231 GLY B C 1
ATOM 5195 O O . GLY B 1 231 ? 0.892 3.031 12.633 1 97.25 231 GLY B O 1
ATOM 5196 N N . ARG B 1 232 ? 2.643 3.672 13.875 1 95.94 232 ARG B N 1
ATOM 5197 C CA . ARG B 1 232 ? 3.225 2.336 13.953 1 95.94 232 ARG B CA 1
ATOM 5198 C C . ARG B 1 232 ? 2.281 1.37 14.664 1 95.94 232 ARG B C 1
ATOM 5200 O O . ARG B 1 232 ? 2.123 0.224 14.242 1 95.94 232 ARG B O 1
ATOM 5207 N N . ALA B 1 233 ? 1.643 1.842 15.688 1 96.25 233 ALA B N 1
ATOM 5208 C CA . ALA B 1 233 ? 0.699 1.015 16.438 1 96.25 233 ALA B CA 1
ATOM 5209 C C . ALA B 1 233 ? -0.503 0.641 15.57 1 96.25 233 ALA B C 1
ATOM 5211 O O . ALA B 1 233 ? -0.966 -0.502 15.602 1 96.25 233 ALA B O 1
ATOM 5212 N N . ILE B 1 234 ? -1.035 1.6 14.844 1 97.19 234 ILE B N 1
ATOM 5213 C CA . ILE B 1 234 ? -2.168 1.361 13.953 1 97.19 234 ILE B CA 1
ATOM 5214 C C . ILE B 1 234 ? -1.782 0.331 12.891 1 97.19 234 ILE B C 1
ATOM 5216 O O . ILE B 1 234 ? -2.533 -0.614 12.633 1 97.19 234 ILE B O 1
ATOM 5220 N N . HIS B 1 235 ? -0.614 0.476 12.266 1 96.31 235 HIS B N 1
ATOM 5221 C CA . HIS B 1 235 ? -0.144 -0.45 11.242 1 96.31 235 HIS B CA 1
ATOM 5222 C C . HIS B 1 235 ? -0.087 -1.878 11.781 1 96.31 235 HIS B C 1
ATOM 5224 O O . HIS B 1 235 ? -0.469 -2.82 11.086 1 96.31 235 HIS B O 1
ATOM 5230 N N . GLN B 1 236 ? 0.36 -2.002 12.984 1 93.38 236 GLN B N 1
ATOM 5231 C CA . GLN B 1 236 ? 0.493 -3.318 13.602 1 93.38 236 GLN B CA 1
ATOM 5232 C C . GLN B 1 236 ? -0.87 -3.979 13.789 1 93.38 236 GLN B C 1
ATOM 5234 O O . GLN B 1 236 ? -0.984 -5.203 13.742 1 93.38 236 GLN B O 1
ATOM 5239 N N . GLN B 1 237 ? -1.847 -3.117 13.938 1 93 237 GLN B N 1
ATOM 5240 C CA . GLN B 1 237 ? -3.189 -3.627 14.195 1 93 237 GLN B CA 1
ATOM 5241 C C . GLN B 1 237 ? -3.9 -3.99 12.898 1 93 237 GLN B C 1
ATOM 5243 O O . GLN B 1 237 ? -4.77 -4.863 12.883 1 93 237 GLN B O 1
ATOM 5248 N N . VAL B 1 238 ? -3.57 -3.303 11.875 1 94.5 238 VAL B N 1
ATOM 5249 C CA . VAL B 1 238 ? -4.246 -3.479 10.594 1 94.5 238 VAL B CA 1
ATOM 5250 C C . VAL B 1 238 ? -3.562 -4.586 9.797 1 94.5 238 VAL B C 1
ATOM 5252 O O . VAL B 1 238 ? -2.408 -4.441 9.391 1 94.5 238 VAL B O 1
ATOM 5255 N N . GLY B 1 239 ? -4.027 -5.727 9.641 1 91.62 239 GLY B N 1
ATOM 5256 C CA . GLY B 1 239 ? -3.498 -6.848 8.891 1 91.62 239 GLY B CA 1
ATOM 5257 C C . GLY B 1 239 ? -3.492 -6.613 7.391 1 91.62 239 GLY B C 1
ATOM 5258 O O . GLY B 1 239 ? -4.02 -5.605 6.914 1 91.62 239 GLY B O 1
ATOM 5259 N N . PRO B 1 240 ? -2.953 -7.527 6.613 1 94.56 240 PRO B N 1
ATOM 5260 C CA . PRO B 1 240 ? -2.779 -7.348 5.168 1 94.56 240 PRO B CA 1
ATOM 5261 C C . PRO B 1 240 ? -4.102 -7.359 4.406 1 94.56 240 PRO B C 1
ATOM 5263 O O . PRO B 1 240 ? -4.164 -6.906 3.262 1 94.56 240 PRO B O 1
ATOM 5266 N N . GLN B 1 241 ? -5.168 -7.848 5.027 1 95.31 241 GLN B N 1
ATOM 5267 C CA . GLN B 1 241 ? -6.453 -7.961 4.352 1 95.31 241 GLN B CA 1
ATOM 5268 C C . GLN B 1 241 ? -7.215 -6.637 4.391 1 95.31 241 GLN B C 1
ATOM 5270 O O . GLN B 1 241 ? -8.305 -6.527 3.836 1 95.31 241 GLN B O 1
ATOM 5275 N N . ARG B 1 242 ? -6.707 -5.645 5.105 1 96.31 242 ARG B N 1
ATOM 5276 C CA . ARG B 1 242 ? -7.227 -4.281 5.188 1 96.31 242 ARG B CA 1
ATOM 5277 C C . ARG B 1 242 ? -6.203 -3.273 4.684 1 96.31 242 ARG B C 1
ATOM 5279 O O . ARG B 1 242 ? -5.094 -3.646 4.293 1 96.31 242 ARG B O 1
ATOM 5286 N N . ARG B 1 243 ? -6.621 -2.021 4.559 1 97.12 243 ARG B N 1
ATOM 5287 C CA . ARG B 1 243 ? -5.742 -0.96 4.074 1 97.12 243 ARG B CA 1
ATOM 5288 C C . ARG B 1 243 ? -5.371 0 5.199 1 97.12 243 ARG B C 1
ATOM 5290 O O . ARG B 1 243 ? -6.156 0.213 6.125 1 97.12 243 ARG B O 1
ATOM 5297 N N . VAL B 1 244 ? -4.18 0.546 5.051 1 97.19 244 VAL B N 1
ATOM 5298 C CA . VAL B 1 244 ? -3.752 1.556 6.016 1 97.19 244 VAL B CA 1
ATOM 5299 C C . VAL B 1 244 ? -2.889 2.604 5.316 1 97.19 244 VAL B C 1
ATOM 5301 O O . VAL B 1 244 ? -2.059 2.266 4.465 1 97.19 244 VAL B O 1
ATOM 5304 N N . GLN B 1 245 ? -3.123 3.807 5.48 1 97.31 245 GLN B N 1
ATOM 5305 C CA . GLN B 1 245 ? -2.309 4.938 5.043 1 97.31 245 GLN B CA 1
ATOM 5306 C C . GLN B 1 245 ? -2.027 5.891 6.203 1 97.31 245 GLN B C 1
ATOM 5308 O O . GLN B 1 245 ? -2.955 6.371 6.855 1 97.31 245 GLN B O 1
ATOM 5313 N N . LEU B 1 246 ? -0.755 6.184 6.406 1 97.94 246 LEU B N 1
ATOM 5314 C CA . LEU B 1 246 ? -0.306 6.926 7.574 1 97.94 246 LEU B CA 1
ATOM 5315 C C . LEU B 1 246 ? 0.512 8.148 7.164 1 97.94 246 LEU B C 1
ATOM 5317 O O . LEU B 1 246 ? 1.446 8.031 6.367 1 97.94 246 LEU B O 1
ATOM 5321 N N . GLU B 1 247 ? 0.133 9.258 7.547 1 97.56 247 GLU B N 1
ATOM 5322 C CA . GLU B 1 247 ? 0.942 10.469 7.52 1 97.56 247 GLU B CA 1
ATOM 5323 C C . GLU B 1 247 ? 1.456 10.82 8.914 1 97.56 247 GLU B C 1
ATOM 5325 O O . GLU B 1 247 ? 0.667 11.062 9.828 1 97.56 247 GLU B O 1
ATOM 5330 N N . MET B 1 248 ? 2.748 10.859 9.008 1 97.12 248 MET B N 1
ATOM 5331 C CA . MET B 1 248 ? 3.344 10.883 10.344 1 97.12 248 MET B CA 1
ATOM 5332 C C . MET B 1 248 ? 4.363 12.008 10.461 1 97.12 248 MET B C 1
ATOM 5334 O O . MET B 1 248 ? 4.23 13.047 9.805 1 97.12 248 MET B O 1
ATOM 5338 N N . GLY B 1 249 ? 5.246 11.875 11.414 1 94.38 249 GLY B N 1
ATOM 5339 C CA . GLY B 1 249 ? 6.102 12.992 11.805 1 94.38 249 GLY B CA 1
ATOM 5340 C C . GLY B 1 249 ? 7.117 13.359 10.742 1 94.38 249 GLY B C 1
ATOM 5341 O O . GLY B 1 249 ? 7.262 12.656 9.742 1 94.38 249 GLY B O 1
ATOM 5342 N N . GLY B 1 250 ? 7.746 14.516 10.945 1 96.25 250 GLY B N 1
ATOM 5343 C CA . GLY B 1 250 ? 8.797 15.023 10.078 1 96.25 250 GLY B CA 1
ATOM 5344 C C . GLY B 1 250 ? 9.867 15.805 10.828 1 96.25 250 GLY B C 1
ATOM 5345 O O . GLY B 1 250 ? 9.664 16.172 11.992 1 96.25 250 GLY B O 1
ATOM 5346 N N . LYS B 1 251 ? 10.992 15.93 10.305 1 98.25 251 LYS B N 1
ATOM 5347 C CA . LYS B 1 251 ? 12.109 16.766 10.734 1 98.25 251 LYS B CA 1
ATOM 5348 C C . LYS B 1 251 ? 12.703 17.531 9.555 1 98.25 251 LYS B C 1
ATOM 5350 O O . LYS B 1 251 ? 13.852 17.297 9.164 1 98.25 251 LYS B O 1
ATOM 5355 N N . ASN B 1 252 ? 12.039 18.5 9.078 1 98.81 252 ASN B N 1
ATOM 5356 C CA . ASN B 1 252 ? 12.141 19.062 7.734 1 98.81 252 ASN B CA 1
ATOM 5357 C C . ASN B 1 252 ? 13.25 20.109 7.648 1 98.81 252 ASN B C 1
ATOM 5359 O O . ASN B 1 252 ? 13.203 21.125 8.336 1 98.81 252 ASN B O 1
ATOM 5363 N N . PRO B 1 253 ? 14.234 19.922 6.789 1 98.88 253 PRO B N 1
ATOM 5364 C CA . PRO B 1 253 ? 15.375 20.844 6.668 1 98.88 253 PRO B CA 1
ATOM 5365 C C . PRO B 1 253 ? 15.195 21.859 5.547 1 98.88 253 PRO B C 1
ATOM 5367 O O . PRO B 1 253 ? 14.562 21.562 4.531 1 98.88 253 PRO B O 1
ATOM 5370 N N . VAL B 1 254 ? 15.734 23.016 5.777 1 98.88 254 VAL B N 1
ATOM 5371 C CA . VAL B 1 254 ? 16.016 23.969 4.711 1 98.88 254 VAL B CA 1
ATOM 5372 C C . VAL B 1 254 ? 17.516 24.078 4.5 1 98.88 254 VAL B C 1
ATOM 5374 O O . VAL B 1 254 ? 18.25 24.484 5.41 1 98.88 254 VAL B O 1
ATOM 5377 N N . VAL B 1 255 ? 17.922 23.672 3.375 1 98.88 255 VAL B N 1
ATOM 5378 C CA . VAL B 1 255 ? 19.312 23.844 2.977 1 98.88 255 VAL B CA 1
ATOM 5379 C C . VAL B 1 255 ? 19.5 25.203 2.318 1 98.88 255 VAL B C 1
ATOM 5381 O O . VAL B 1 255 ? 18.719 25.594 1.451 1 98.88 255 VAL B O 1
ATOM 5384 N N . VAL B 1 256 ? 20.516 25.969 2.744 1 98.81 256 VAL B N 1
ATOM 5385 C CA . VAL B 1 256 ? 20.766 27.281 2.18 1 98.81 256 VAL B CA 1
ATOM 5386 C C . VAL B 1 256 ? 22.156 27.312 1.539 1 98.81 256 VAL B C 1
ATOM 5388 O O . VAL B 1 256 ? 23.172 27.188 2.23 1 98.81 256 VAL B O 1
ATOM 5391 N N . ALA B 1 257 ? 22.172 27.516 0.243 1 98.19 257 ALA B N 1
ATOM 5392 C CA . ALA B 1 257 ? 23.406 27.516 -0.532 1 98.19 257 ALA B CA 1
ATOM 5393 C C . ALA B 1 257 ? 24.109 28.875 -0.444 1 98.19 257 ALA B C 1
ATOM 5395 O O . ALA B 1 257 ? 23.516 29.844 0.048 1 98.19 257 ALA B O 1
ATOM 5396 N N . GLY B 1 258 ? 25.359 28.906 -0.961 1 97.5 258 GLY B N 1
ATOM 5397 C CA . GLY B 1 258 ? 26.172 30.109 -0.878 1 97.5 258 GLY B CA 1
ATOM 5398 C C . GLY B 1 258 ? 25.641 31.25 -1.721 1 97.5 258 GLY B C 1
ATOM 5399 O O . GLY B 1 258 ? 25.891 32.406 -1.417 1 97.5 258 GLY B O 1
ATOM 5400 N N . ASP B 1 259 ? 24.844 30.984 -2.688 1 96.38 259 ASP B N 1
ATOM 5401 C CA . ASP B 1 259 ? 24.359 31.984 -3.621 1 96.38 259 ASP B CA 1
ATOM 5402 C C . ASP B 1 259 ? 22.953 32.469 -3.236 1 96.38 259 ASP B C 1
ATOM 5404 O O . ASP B 1 259 ? 22.328 33.219 -3.969 1 96.38 259 ASP B O 1
ATOM 5408 N N . ALA B 1 260 ? 22.453 32 -2.086 1 96.38 260 ALA B N 1
ATOM 5409 C CA . ALA B 1 260 ? 21.078 32.281 -1.675 1 96.38 260 ALA B CA 1
ATOM 5410 C C . ALA B 1 260 ? 20.891 33.781 -1.357 1 96.38 260 ALA B C 1
ATOM 5412 O O . ALA B 1 260 ? 21.797 34.438 -0.839 1 96.38 260 ALA B O 1
ATOM 5413 N N . ASP B 1 261 ? 19.719 34.281 -1.689 1 96.25 261 ASP B N 1
ATOM 5414 C CA . ASP B 1 261 ? 19.281 35.531 -1.124 1 96.25 261 ASP B CA 1
ATOM 5415 C C . ASP B 1 261 ? 18.938 35.406 0.357 1 96.25 261 ASP B C 1
ATOM 5417 O O . ASP B 1 261 ? 17.922 34.812 0.709 1 96.25 261 ASP B O 1
ATOM 5421 N N . LEU B 1 262 ? 19.703 36 1.159 1 97.5 262 LEU B N 1
ATOM 5422 C CA . LEU B 1 262 ? 19.641 35.719 2.59 1 97.5 262 LEU B CA 1
ATOM 5423 C C . LEU B 1 262 ? 18.375 36.312 3.195 1 97.5 262 LEU B C 1
ATOM 5425 O O . LEU B 1 262 ? 17.812 35.75 4.141 1 97.5 262 LEU B O 1
ATOM 5429 N N . ASP B 1 263 ? 17.953 37.469 2.688 1 97.62 263 ASP B N 1
ATOM 5430 C CA . ASP B 1 263 ? 16.703 38.031 3.191 1 97.62 263 ASP B CA 1
ATOM 5431 C C . ASP B 1 263 ? 15.508 37.156 2.85 1 97.62 263 ASP B C 1
ATOM 5433 O O . ASP B 1 263 ? 14.648 36.906 3.699 1 97.62 263 ASP B O 1
ATOM 5437 N N . ALA B 1 264 ? 15.5 36.719 1.675 1 96.94 264 ALA B N 1
ATOM 5438 C CA . ALA B 1 264 ? 14.43 35.844 1.239 1 96.94 264 ALA B CA 1
ATOM 5439 C C . ALA B 1 264 ? 14.477 34.5 1.999 1 96.94 264 ALA B C 1
ATOM 5441 O O . ALA B 1 264 ? 13.445 33.969 2.406 1 96.94 264 ALA B O 1
ATOM 5442 N N . ALA B 1 265 ? 15.688 34 2.131 1 98.06 265 ALA B N 1
ATOM 5443 C CA . ALA B 1 265 ? 15.867 32.75 2.871 1 98.06 265 ALA B CA 1
ATOM 5444 C C . ALA B 1 265 ? 15.367 32.875 4.309 1 98.06 265 ALA B C 1
ATOM 5446 O O . ALA B 1 265 ? 14.656 32 4.812 1 98.06 265 ALA B O 1
ATOM 5447 N N . ALA B 1 266 ? 15.742 33.969 4.918 1 98.69 266 ALA B N 1
ATOM 5448 C CA . ALA B 1 266 ? 15.328 34.219 6.297 1 98.69 266 ALA B CA 1
ATOM 5449 C C . ALA B 1 266 ? 13.805 34.281 6.402 1 98.69 266 ALA B C 1
ATOM 5451 O O . ALA B 1 266 ? 13.211 33.719 7.316 1 98.69 266 ALA B O 1
ATOM 5452 N N . ALA B 1 267 ? 13.258 35.031 5.496 1 97.81 267 ALA B N 1
ATOM 5453 C CA . ALA B 1 267 ? 11.805 35.156 5.5 1 97.81 267 ALA B CA 1
ATOM 5454 C C . ALA B 1 267 ? 11.117 33.812 5.355 1 97.81 267 ALA B C 1
ATOM 5456 O O . ALA B 1 267 ? 10.164 33.5 6.082 1 97.81 267 ALA B O 1
ATOM 5457 N N . LEU B 1 268 ? 11.562 33.031 4.426 1 97.38 268 LEU B N 1
ATOM 5458 C CA . LEU B 1 268 ? 10.938 31.734 4.172 1 97.38 268 LEU B CA 1
ATOM 5459 C C . LEU B 1 268 ? 11.141 30.781 5.352 1 97.38 268 LEU B C 1
ATOM 5461 O O . LEU B 1 268 ? 10.258 29.984 5.68 1 97.38 268 LEU B O 1
ATOM 5465 N N . ILE B 1 269 ? 12.312 30.781 5.945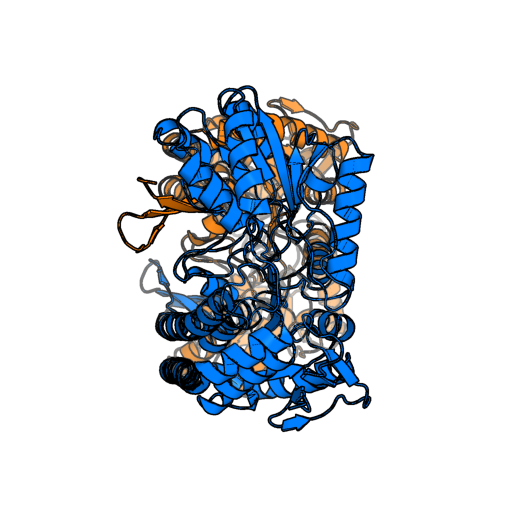 1 98.69 269 ILE B N 1
ATOM 5466 C CA . ILE B 1 269 ? 12.617 29.938 7.102 1 98.69 269 ILE B CA 1
ATOM 5467 C C . ILE B 1 269 ? 11.68 30.297 8.258 1 98.69 269 ILE B C 1
ATOM 5469 O O . ILE B 1 269 ? 11.086 29.406 8.875 1 98.69 269 ILE B O 1
ATOM 5473 N N . VAL B 1 270 ? 11.547 31.594 8.508 1 98.75 270 VAL B N 1
ATOM 5474 C CA . VAL B 1 270 ? 10.727 32.062 9.625 1 98.75 270 VAL B CA 1
ATOM 5475 C C . VAL B 1 270 ? 9.266 31.703 9.375 1 98.75 270 VAL B C 1
ATOM 5477 O O . VAL B 1 270 ? 8.578 31.234 10.281 1 98.75 270 VAL B O 1
ATOM 5480 N N . LYS B 1 271 ? 8.867 31.891 8.211 1 97.88 271 LYS B N 1
ATOM 5481 C CA . LYS B 1 271 ? 7.5 31.516 7.855 1 97.88 271 LYS B CA 1
ATOM 5482 C C . LYS B 1 271 ? 7.262 30.031 8.07 1 97.88 271 LYS B C 1
ATOM 5484 O O . LYS B 1 271 ? 6.258 29.625 8.672 1 97.88 271 LYS B O 1
ATOM 5489 N N . GLY B 1 272 ? 8.141 29.188 7.598 1 98.44 272 GLY B N 1
ATOM 5490 C CA . GLY B 1 272 ? 8.008 27.75 7.703 1 98.44 272 GLY B CA 1
ATOM 5491 C C . GLY B 1 272 ? 8.148 27.234 9.125 1 98.44 272 GLY B C 1
ATOM 5492 O O . GLY B 1 272 ? 7.492 26.266 9.516 1 98.44 272 GLY B O 1
ATOM 5493 N N . ALA B 1 273 ? 8.969 27.828 9.906 1 98.75 273 ALA B N 1
ATOM 5494 C CA . ALA B 1 273 ? 9.328 27.328 11.234 1 98.75 273 ALA B CA 1
ATOM 5495 C C . ALA B 1 273 ? 8.297 27.766 12.273 1 98.75 273 ALA B C 1
ATOM 5497 O O . ALA B 1 273 ? 7.988 27.016 13.203 1 98.75 273 ALA B O 1
ATOM 5498 N N . PHE B 1 274 ? 7.758 28.953 12.086 1 98.69 274 PHE B N 1
ATOM 5499 C CA . PHE B 1 274 ? 7.016 29.531 13.203 1 98.69 274 PHE B CA 1
ATOM 5500 C C . PHE B 1 274 ? 5.555 29.75 12.828 1 98.69 274 PHE B C 1
ATOM 5502 O O . PHE B 1 274 ? 4.727 30.047 13.688 1 98.69 274 PHE B O 1
ATOM 5509 N N . GLY B 1 275 ? 5.27 29.562 11.445 1 97.88 275 GLY B N 1
ATOM 5510 C CA . GLY B 1 275 ? 3.857 29.484 11.109 1 97.88 275 GLY B CA 1
ATOM 5511 C C . GLY B 1 275 ? 3.119 28.406 11.875 1 97.88 275 GLY B C 1
ATOM 5512 O O . GLY B 1 275 ? 3.662 27.312 12.109 1 97.88 275 GLY B O 1
ATOM 5513 N N . LEU B 1 276 ? 1.882 28.719 12.266 1 97.94 276 LEU B N 1
ATOM 5514 C CA . LEU B 1 276 ? 1.073 27.797 13.055 1 97.94 276 LEU B CA 1
ATOM 5515 C C . LEU B 1 276 ? 1.79 27.406 14.344 1 97.94 276 LEU B C 1
ATOM 5517 O O . LEU B 1 276 ? 1.706 26.266 14.781 1 97.94 276 LEU B O 1
ATOM 5521 N N . SER B 1 277 ? 2.617 28.344 14.836 1 98.25 277 SER B N 1
ATOM 5522 C CA . SER B 1 277 ? 3.42 28.125 16.047 1 98.25 277 SER B CA 1
ATOM 5523 C C . SER B 1 277 ? 4.297 26.891 15.906 1 98.25 277 SER B C 1
ATOM 5525 O O . SER B 1 277 ? 4.449 26.125 16.859 1 98.25 277 SER B O 1
ATOM 5527 N N . GLY B 1 278 ? 4.715 26.609 14.727 1 98.19 278 GLY B N 1
ATOM 5528 C CA . GLY B 1 278 ? 5.598 25.484 14.469 1 98.19 278 GLY B CA 1
ATOM 5529 C C . GLY B 1 278 ? 4.891 24.141 14.523 1 98.19 278 GLY B C 1
ATOM 5530 O O . GLY B 1 278 ? 5.535 23.094 14.531 1 98.19 278 GLY B O 1
ATOM 5531 N N . GLN B 1 279 ? 3.572 24.141 14.586 1 98.12 279 GLN B N 1
ATOM 5532 C CA . GLN B 1 279 ? 2.803 22.922 14.75 1 98.12 279 GLN B CA 1
ATOM 5533 C C . GLN B 1 279 ? 2.24 22.438 13.414 1 98.12 279 GLN B C 1
ATOM 5535 O O . GLN B 1 279 ? 1.047 22.156 13.305 1 98.12 279 GLN B O 1
ATOM 5540 N N . ALA B 1 280 ? 3.086 22.344 12.453 1 97.5 280 ALA B N 1
ATOM 5541 C CA . ALA B 1 280 ? 2.818 21.797 11.125 1 97.5 280 ALA B CA 1
ATOM 5542 C C . ALA B 1 280 ? 3.74 20.609 10.836 1 97.5 280 ALA B C 1
ATOM 5544 O O . ALA B 1 280 ? 4.949 20.688 11.062 1 97.5 280 ALA B O 1
ATOM 5545 N N . CYS B 1 281 ? 3.207 19.562 10.328 1 96.44 281 CYS B N 1
ATOM 5546 C CA . CYS B 1 281 ? 3.994 18.359 10.078 1 96.44 281 CYS B CA 1
ATOM 5547 C C . CYS B 1 281 ? 5.133 18.641 9.102 1 96.44 281 CYS B C 1
ATOM 5549 O O . CYS B 1 281 ? 6.211 18.047 9.211 1 96.44 281 CYS B O 1
ATOM 5551 N N . THR B 1 282 ? 4.887 19.578 8.164 1 97.88 282 THR B N 1
ATOM 5552 C CA . THR B 1 282 ? 5.906 19.922 7.184 1 97.88 282 THR B CA 1
ATOM 5553 C C . THR B 1 282 ? 6.695 21.156 7.633 1 97.88 282 THR B C 1
ATOM 5555 O O . THR B 1 282 ? 7.449 21.734 6.848 1 97.88 282 THR B O 1
ATOM 5558 N N . GLY B 1 283 ? 6.555 21.625 8.797 1 98.38 283 GLY B N 1
ATOM 5559 C CA . GLY B 1 283 ? 7.207 22.828 9.281 1 98.38 283 GLY B CA 1
ATOM 5560 C C . GLY B 1 283 ? 8.727 22.734 9.266 1 98.38 283 GLY B C 1
ATOM 5561 O O . GLY B 1 283 ? 9.289 21.672 9.539 1 98.38 283 GLY B O 1
ATOM 5562 N N . THR B 1 284 ? 9.383 23.844 9 1 98.75 284 THR B N 1
ATOM 5563 C CA . THR B 1 284 ? 10.844 23.891 9.023 1 98.75 284 THR B CA 1
ATOM 5564 C C . THR B 1 284 ? 11.359 23.672 10.445 1 98.75 284 THR B C 1
ATOM 5566 O O . THR B 1 284 ? 11 24.406 11.367 1 98.75 284 THR B O 1
ATOM 5569 N N . SER B 1 285 ? 12.164 22.719 10.625 1 98.31 285 SER B N 1
ATOM 5570 C CA . SER B 1 285 ? 12.648 22.391 11.961 1 98.31 285 SER B CA 1
ATOM 5571 C C . SER B 1 285 ? 14.164 22.516 12.039 1 98.31 285 SER B C 1
ATOM 5573 O O . SER B 1 285 ? 14.727 22.641 13.133 1 98.31 285 SER B O 1
ATOM 5575 N N . ARG B 1 286 ? 14.789 22.453 10.867 1 98.75 286 ARG B N 1
ATOM 5576 C CA . ARG B 1 286 ? 16.234 22.562 10.773 1 98.75 286 ARG B CA 1
ATOM 5577 C C . ARG B 1 286 ? 16.641 23.484 9.625 1 98.75 286 ARG B C 1
ATOM 5579 O O . ARG B 1 286 ? 15.961 23.531 8.594 1 98.75 286 ARG B O 1
ATOM 5586 N N . VAL B 1 287 ? 17.703 24.172 9.867 1 98.94 287 VAL B N 1
ATOM 5587 C CA . VAL B 1 287 ? 18.359 24.938 8.812 1 98.94 287 VAL B CA 1
ATOM 5588 C C . VAL B 1 287 ? 19.812 24.516 8.672 1 98.94 287 VAL B C 1
ATOM 5590 O O . VAL B 1 287 ? 20.547 24.469 9.664 1 98.94 287 VAL B O 1
ATOM 5593 N N . ILE B 1 288 ? 20.156 24.125 7.531 1 98.94 288 ILE B N 1
ATOM 5594 C CA . ILE B 1 288 ? 21.531 23.734 7.234 1 98.94 288 ILE B CA 1
ATOM 5595 C C . ILE B 1 288 ? 22.125 24.703 6.203 1 98.94 288 ILE B C 1
ATOM 5597 O O . ILE B 1 288 ? 21.844 24.594 5.008 1 98.94 288 ILE B O 1
ATOM 5601 N N . ALA B 1 289 ? 22.984 25.594 6.656 1 98.81 289 ALA B N 1
ATOM 5602 C CA . ALA B 1 289 ? 23.562 26.625 5.805 1 98.81 289 ALA B CA 1
ATOM 5603 C C . ALA B 1 289 ? 25.047 26.375 5.586 1 98.81 289 ALA B C 1
ATOM 5605 O O . ALA B 1 289 ? 25.766 25.969 6.508 1 98.81 289 ALA B O 1
ATOM 5606 N N . VAL B 1 290 ? 25.469 26.609 4.391 1 98.5 290 VAL B N 1
ATOM 5607 C CA . VAL B 1 290 ? 26.906 26.516 4.145 1 98.5 290 VAL B CA 1
ATOM 5608 C C . VAL B 1 290 ? 27.641 27.625 4.895 1 98.5 290 VAL B C 1
ATOM 5610 O O . VAL B 1 290 ? 27.062 28.672 5.172 1 98.5 290 VAL B O 1
ATOM 5613 N N . ASP B 1 291 ? 28.875 27.375 5.121 1 97.88 291 ASP B N 1
ATOM 5614 C CA . ASP B 1 291 ? 29.688 28.188 6.016 1 97.88 291 ASP B CA 1
ATOM 5615 C C . ASP B 1 291 ? 29.656 29.672 5.609 1 97.88 291 ASP B C 1
ATOM 5617 O O . ASP B 1 291 ? 29.484 30.547 6.457 1 97.88 291 ASP B O 1
ATOM 5621 N N . GLU B 1 292 ? 29.688 29.938 4.402 1 97.19 292 GLU B N 1
ATOM 5622 C CA . GLU B 1 292 ? 29.828 31.281 3.852 1 97.19 292 GLU B CA 1
ATOM 5623 C C . GLU B 1 292 ? 28.641 32.156 4.234 1 97.19 292 GLU B C 1
ATOM 5625 O O . GLU B 1 292 ? 28.781 33.375 4.367 1 97.19 292 GLU B O 1
ATOM 5630 N N . VAL B 1 293 ? 27.484 31.562 4.43 1 98.12 293 VAL B N 1
ATOM 5631 C CA . VAL B 1 293 ? 26.297 32.375 4.613 1 98.12 293 VAL B CA 1
ATOM 5632 C C . VAL B 1 293 ? 25.688 32.094 5.984 1 98.12 293 VAL B C 1
ATOM 5634 O O . VAL B 1 293 ? 24.719 32.75 6.387 1 98.12 293 VAL B O 1
ATOM 5637 N N . HIS B 1 294 ? 26.219 31.203 6.707 1 98.56 294 HIS B N 1
ATOM 5638 C CA . HIS B 1 294 ? 25.609 30.672 7.91 1 98.56 294 HIS B CA 1
ATOM 5639 C C . HIS B 1 294 ? 25.328 31.766 8.93 1 98.56 294 HIS B C 1
ATOM 5641 O O . HIS B 1 294 ? 24.172 31.969 9.336 1 98.56 294 HIS B O 1
ATOM 5647 N N . ASP B 1 295 ? 26.344 32.531 9.336 1 98.69 295 ASP B N 1
ATOM 5648 C CA . ASP B 1 295 ? 26.188 33.5 10.43 1 98.69 295 ASP B CA 1
ATOM 5649 C C . ASP B 1 295 ? 25.281 34.656 10.039 1 98.69 295 ASP B C 1
ATOM 5651 O O . ASP B 1 295 ? 24.438 35.062 10.836 1 98.69 295 ASP B O 1
ATOM 5655 N N . ALA B 1 296 ? 25.5 35.125 8.836 1 98.75 296 ALA B N 1
ATOM 5656 C CA . ALA B 1 296 ? 24.656 36.219 8.359 1 98.75 296 ALA B CA 1
ATOM 5657 C C . ALA B 1 296 ? 23.188 35.812 8.297 1 98.75 296 ALA B C 1
ATOM 5659 O O . ALA B 1 296 ? 22.297 36.594 8.633 1 98.75 296 ALA B O 1
ATOM 5660 N N . LEU B 1 297 ? 22.922 34.625 7.875 1 98.81 297 LEU B N 1
ATOM 5661 C CA . LEU B 1 297 ? 21.562 34.094 7.816 1 98.81 297 LEU B CA 1
ATOM 5662 C C . LEU B 1 297 ? 20.984 33.938 9.219 1 98.81 297 LEU B C 1
ATOM 5664 O O . LEU B 1 297 ? 19.828 34.312 9.469 1 98.81 297 LEU B O 1
ATOM 5668 N N . LEU B 1 298 ? 21.734 33.344 10.094 1 98.88 298 LEU B N 1
ATOM 5669 C CA . LEU B 1 298 ? 21.312 33.125 11.477 1 98.88 298 LEU B CA 1
ATOM 5670 C C . LEU B 1 298 ? 20.875 34.438 12.125 1 98.88 298 LEU B C 1
ATOM 5672 O O . LEU B 1 298 ? 19.812 34.5 12.75 1 98.88 298 LEU B O 1
ATOM 5676 N N . ASP B 1 299 ? 21.688 35.438 11.938 1 98.81 299 ASP B N 1
ATOM 5677 C CA . ASP B 1 299 ? 21.375 36.75 12.516 1 98.81 299 ASP B CA 1
ATOM 5678 C C . ASP B 1 299 ? 20.031 37.281 12.008 1 98.81 299 ASP B C 1
ATOM 5680 O O . ASP B 1 299 ? 19.25 37.812 12.773 1 98.81 299 ASP B O 1
ATOM 5684 N N . ARG B 1 300 ? 19.828 37.125 10.758 1 98.75 300 ARG B N 1
ATOM 5685 C CA . ARG B 1 300 ? 18.594 37.594 10.148 1 98.75 300 ARG B CA 1
ATOM 5686 C C . ARG B 1 300 ? 17.391 36.812 10.68 1 98.75 300 ARG B C 1
ATOM 5688 O O . ARG B 1 300 ? 16.344 37.406 10.961 1 98.75 300 ARG B O 1
ATOM 5695 N N . VAL B 1 301 ? 17.531 35.5 10.773 1 98.88 301 VAL B N 1
ATOM 5696 C CA . VAL B 1 301 ? 16.438 34.656 11.258 1 98.88 301 VAL B CA 1
ATOM 5697 C C . VAL B 1 301 ? 16.141 35 12.719 1 98.88 301 VAL B C 1
ATOM 5699 O O . VAL B 1 301 ? 14.977 35.094 13.109 1 98.88 301 VAL B O 1
ATOM 5702 N N . VAL B 1 302 ? 17.188 35.188 13.531 1 98.81 302 VAL B N 1
ATOM 5703 C CA . VAL B 1 302 ? 17.031 35.562 14.938 1 98.81 302 VAL B CA 1
ATOM 5704 C C . VAL B 1 302 ? 16.281 36.875 15.047 1 98.81 302 VAL B C 1
ATOM 5706 O O . VAL B 1 302 ? 15.336 37 15.836 1 98.81 302 VAL B O 1
ATOM 5709 N N . ALA B 1 303 ? 16.688 37.812 14.258 1 98.75 303 ALA B N 1
ATOM 5710 C CA . ALA B 1 303 ? 16.047 39.125 14.281 1 98.75 303 ALA B CA 1
ATOM 5711 C C . ALA B 1 303 ? 14.57 39.031 13.938 1 98.75 303 ALA B C 1
ATOM 5713 O O . ALA B 1 303 ? 13.727 39.625 14.602 1 98.75 303 ALA B O 1
ATOM 5714 N N . LYS B 1 304 ? 14.289 38.312 12.922 1 98.62 304 LYS B N 1
ATOM 5715 C CA . LYS B 1 304 ? 12.906 38.156 12.492 1 98.62 304 LYS B CA 1
ATOM 5716 C C . LYS B 1 304 ? 12.094 37.375 13.539 1 98.62 304 LYS B C 1
ATOM 5718 O O . LYS B 1 304 ? 10.938 37.719 13.797 1 98.62 304 LYS B O 1
ATOM 5723 N N . ALA B 1 305 ? 12.664 36.344 14.109 1 98.5 305 ALA B N 1
ATOM 5724 C CA . ALA B 1 305 ? 11.992 35.562 15.133 1 98.5 305 ALA B CA 1
ATOM 5725 C C . ALA B 1 305 ? 11.672 36.406 16.359 1 98.5 305 ALA B C 1
ATOM 5727 O O . ALA B 1 305 ? 10.57 36.312 16.906 1 98.5 305 ALA B O 1
ATOM 5728 N N . ASP B 1 306 ? 12.633 37.219 16.719 1 97.25 306 ASP B N 1
ATOM 5729 C CA . ASP B 1 306 ? 12.484 38.062 17.891 1 97.25 306 ASP B CA 1
ATOM 5730 C C . ASP B 1 306 ? 11.406 39.125 17.672 1 97.25 306 ASP B C 1
ATOM 5732 O O . ASP B 1 306 ? 10.781 39.594 18.625 1 97.25 306 ASP B O 1
ATOM 5736 N N . ALA B 1 307 ? 11.188 39.438 16.469 1 97.56 307 ALA B N 1
ATOM 5737 C CA . ALA B 1 307 ? 10.266 40.5 16.125 1 97.56 307 ALA B CA 1
ATOM 5738 C C . ALA B 1 307 ? 8.828 40 16.031 1 97.56 307 ALA B C 1
ATOM 5740 O O . ALA B 1 307 ? 7.887 40.781 15.992 1 97.56 307 ALA B O 1
ATOM 5741 N N . LEU B 1 308 ? 8.617 38.719 16.031 1 97.94 308 LEU B N 1
ATOM 5742 C CA . LEU B 1 308 ? 7.277 38.188 15.883 1 97.94 308 LEU B CA 1
ATOM 5743 C C . LEU B 1 308 ? 6.402 38.562 17.062 1 97.94 308 LEU B C 1
ATOM 5745 O O . LEU B 1 308 ? 6.816 38.406 18.219 1 97.94 308 LEU B O 1
ATOM 5749 N N . GLN B 1 309 ? 5.258 39 16.797 1 97.81 309 GLN B N 1
ATOM 5750 C CA . GLN B 1 309 ? 4.281 39.312 17.844 1 97.81 309 GLN B CA 1
ATOM 5751 C C . GLN B 1 309 ? 3.488 38.062 18.219 1 97.81 309 GLN B C 1
ATOM 5753 O O . GLN B 1 309 ? 2.758 37.5 17.391 1 97.81 309 GLN B O 1
ATOM 5758 N N . VAL B 1 310 ? 3.619 37.656 19.469 1 98.12 310 VAL B N 1
ATOM 5759 C CA . VAL B 1 310 ? 2.943 36.469 20 1 98.12 310 VAL B CA 1
ATOM 5760 C C . VAL B 1 310 ? 1.714 36.906 20.797 1 98.12 310 VAL B C 1
ATOM 5762 O O . VAL B 1 310 ? 1.771 37.844 21.578 1 98.12 310 VAL B O 1
ATOM 5765 N N . GLY B 1 311 ? 0.627 36.281 20.531 1 97.94 311 GLY B N 1
ATOM 5766 C CA . GLY B 1 311 ? -0.592 36.594 21.25 1 97.94 311 GLY B CA 1
ATOM 5767 C C . GLY B 1 311 ? -1.797 35.812 20.781 1 97.94 311 GLY B C 1
ATOM 5768 O O . GLY B 1 311 ? -1.659 34.875 19.984 1 97.94 311 GLY B O 1
ATOM 5769 N N . PRO B 1 312 ? -2.936 36.156 21.312 1 98 312 PRO B N 1
ATOM 5770 C CA . PRO B 1 312 ? -4.156 35.469 20.875 1 98 312 PRO B CA 1
ATOM 5771 C C . PRO B 1 312 ? -4.398 35.625 19.375 1 98 312 PRO B C 1
ATOM 5773 O O . PRO B 1 312 ? -4.215 36.719 18.812 1 98 312 PRO B O 1
ATOM 5776 N N . GLY B 1 313 ? -4.758 34.562 18.734 1 97.25 313 GLY B N 1
ATOM 5777 C CA . GLY B 1 313 ? -4.84 34.5 17.297 1 97.25 313 GLY B CA 1
ATOM 5778 C C . GLY B 1 313 ? -5.824 35.469 16.688 1 97.25 313 GLY B C 1
ATOM 5779 O O . GLY B 1 313 ? -5.711 35.844 15.516 1 97.25 313 GLY B O 1
ATOM 5780 N N . ASN B 1 314 ? -6.789 35.875 17.469 1 96.75 314 ASN B N 1
ATOM 5781 C CA . ASN B 1 314 ? -7.82 36.781 16.953 1 96.75 314 ASN B CA 1
ATOM 5782 C C . ASN B 1 314 ? -7.434 38.25 17.141 1 96.75 314 ASN B C 1
ATOM 5784 O O . ASN B 1 314 ? -8.195 39.125 16.781 1 96.75 314 ASN B O 1
ATOM 5788 N N . GLU B 1 315 ? -6.301 38.531 17.719 1 97 315 GLU B N 1
ATOM 5789 C CA . GLU B 1 315 ? -5.859 39.906 17.922 1 97 315 GLU B CA 1
ATOM 5790 C C . GLU B 1 315 ? -5.129 40.438 16.688 1 97 315 GLU B C 1
ATOM 5792 O O . GLU B 1 315 ? -4.289 39.75 16.109 1 97 315 GLU B O 1
ATOM 5797 N N . PRO B 1 316 ? -5.43 41.625 16.328 1 96.5 316 PRO B N 1
ATOM 5798 C CA . PRO B 1 316 ? -4.766 42.219 15.164 1 96.5 316 PRO B CA 1
ATOM 5799 C C . PRO B 1 316 ? -3.252 42.312 15.344 1 96.5 316 PRO B C 1
ATOM 5801 O O . PRO B 1 316 ? -2.773 42.656 16.422 1 96.5 316 PRO B O 1
ATOM 5804 N N . GLY B 1 317 ? -2.594 41.969 14.367 1 95.56 317 GLY B N 1
ATOM 5805 C CA . GLY B 1 317 ? -1.147 42.125 14.359 1 95.56 317 GLY B CA 1
ATOM 5806 C C . GLY B 1 317 ? -0.408 40.906 14.859 1 95.56 317 GLY B C 1
ATOM 5807 O O . GLY B 1 317 ? 0.8 40.781 14.648 1 95.56 317 GLY B O 1
ATOM 5808 N N . VAL B 1 318 ? -1.1 40.062 15.586 1 97.31 318 VAL B N 1
ATOM 5809 C CA . VAL B 1 318 ? -0.477 38.844 16.094 1 97.31 318 VAL B CA 1
ATOM 5810 C C . VAL B 1 318 ? -0.032 37.938 14.93 1 97.31 318 VAL B C 1
ATOM 5812 O O . VAL B 1 318 ? -0.798 37.719 13.992 1 97.31 318 VAL B O 1
ATOM 5815 N N . GLN B 1 319 ? 1.19 37.5 15.031 1 97.69 319 GLN B N 1
ATOM 5816 C CA . GLN B 1 319 ? 1.781 36.688 13.953 1 97.69 319 GLN B CA 1
ATOM 5817 C C . GLN B 1 319 ? 1.991 35.25 14.391 1 97.69 319 GLN B C 1
ATOM 5819 O O . GLN B 1 319 ? 2.234 34.375 13.555 1 97.69 319 GLN B O 1
ATOM 5824 N N . MET B 1 320 ? 1.902 34.969 15.625 1 98.44 320 MET B N 1
ATOM 5825 C CA . MET B 1 320 ? 2.02 33.625 16.141 1 98.44 320 MET B CA 1
ATOM 5826 C C . MET B 1 320 ? 1.081 33.406 17.328 1 98.44 320 MET B C 1
ATOM 5828 O O . MET B 1 320 ? 1.1 34.156 18.281 1 98.44 320 MET B O 1
ATOM 5832 N N . GLY B 1 321 ? 0.239 32.406 17.188 1 98.5 321 GLY B N 1
ATOM 5833 C CA . GLY B 1 321 ? -0.713 32.094 18.234 1 98.5 321 GLY B CA 1
ATOM 5834 C C . GLY B 1 321 ? -0.127 31.188 19.297 1 98.5 321 GLY B C 1
ATOM 5835 O O . GLY B 1 321 ? 1.087 30.969 19.359 1 98.5 321 GLY B O 1
ATOM 5836 N N . PRO B 1 322 ? -0.953 30.734 20.203 1 98.69 322 PRO B N 1
ATOM 5837 C CA . PRO B 1 322 ? -0.508 29.812 21.25 1 98.69 322 PRO B CA 1
ATOM 5838 C C . PRO B 1 322 ? -0.222 28.422 20.719 1 98.69 322 PRO B C 1
ATOM 5840 O O . PRO B 1 322 ? -0.603 28.094 19.594 1 98.69 322 PRO B O 1
ATOM 5843 N N . LEU B 1 323 ? 0.519 27.656 21.516 1 98.62 323 LEU B N 1
ATOM 5844 C CA . LEU B 1 323 ? 0.521 26.219 21.312 1 98.62 323 LEU B CA 1
ATOM 5845 C C . LEU B 1 323 ? -0.842 25.609 21.641 1 98.62 323 LEU B C 1
ATOM 5847 O O . LEU B 1 323 ? -1.599 26.188 22.422 1 98.62 323 LEU B O 1
ATOM 5851 N N . ALA B 1 324 ? -1.182 24.5 21.094 1 98.12 324 ALA B N 1
ATOM 5852 C CA . ALA B 1 324 ? -2.541 23.953 21.047 1 98.12 324 ALA B CA 1
ATOM 5853 C C . ALA B 1 324 ? -2.979 23.453 22.422 1 98.12 324 ALA B C 1
ATOM 5855 O O . ALA B 1 324 ? -4.176 23.312 22.688 1 98.12 324 ALA B O 1
ATOM 5856 N N . SER B 1 325 ? -2.035 23.125 23.312 1 98.12 325 SER B N 1
ATOM 5857 C CA . SER B 1 325 ? -2.361 22.578 24.625 1 98.12 325 SER B CA 1
ATOM 5858 C C . SER B 1 325 ? -1.211 22.781 25.609 1 98.12 325 SER B C 1
ATOM 5860 O O . SER B 1 325 ? -0.111 23.172 25.219 1 98.12 325 SER B O 1
ATOM 5862 N N . ALA B 1 326 ? -1.533 22.5 26.875 1 97.81 326 ALA B N 1
ATOM 5863 C CA . ALA B 1 326 ? -0.497 22.531 27.906 1 97.81 326 ALA B CA 1
ATOM 5864 C C . ALA B 1 326 ? 0.587 21.5 27.641 1 97.81 326 ALA B C 1
ATOM 5866 O O . ALA B 1 326 ? 1.774 21.766 27.828 1 97.81 326 ALA B O 1
ATOM 5867 N N . ALA B 1 327 ? 0.167 20.375 27.172 1 97.75 327 ALA B N 1
ATOM 5868 C CA . ALA B 1 327 ? 1.109 19.312 26.859 1 97.75 327 ALA B CA 1
ATOM 5869 C C . ALA B 1 327 ? 2.07 19.734 25.75 1 97.75 327 ALA B C 1
ATOM 5871 O O . ALA B 1 327 ? 3.258 19.391 25.797 1 97.75 327 ALA B O 1
ATOM 5872 N N . GLN B 1 328 ? 1.564 20.422 24.734 1 98.12 328 GLN B N 1
ATOM 5873 C CA . GLN B 1 328 ? 2.41 20.906 23.641 1 98.12 328 GLN B CA 1
ATOM 5874 C C . GLN B 1 328 ? 3.422 21.938 24.156 1 98.12 328 GLN B C 1
ATOM 5876 O O . GLN B 1 328 ? 4.57 21.953 23.703 1 98.12 328 GLN B O 1
ATOM 5881 N N . ARG B 1 329 ? 2.967 22.781 25.062 1 98.19 329 ARG B N 1
ATOM 5882 C CA . ARG B 1 329 ? 3.877 23.766 25.656 1 98.19 329 ARG B CA 1
ATOM 5883 C C . ARG B 1 329 ? 4.984 23.078 26.453 1 98.19 329 ARG B C 1
ATOM 5885 O O . ARG B 1 329 ? 6.16 23.422 26.312 1 98.19 329 ARG B O 1
ATOM 5892 N N . GLU B 1 330 ? 4.582 22.109 27.234 1 98.31 330 GLU B N 1
ATOM 5893 C CA . GLU B 1 330 ? 5.562 21.375 28.031 1 98.31 330 GLU B CA 1
ATOM 5894 C C . GLU B 1 330 ? 6.559 20.641 27.125 1 98.31 330 GLU B C 1
ATOM 5896 O O . GLU B 1 330 ? 7.758 20.594 27.422 1 98.31 330 GLU B O 1
ATOM 5901 N N . LYS B 1 331 ? 6.055 20.078 26.094 1 98.31 331 LYS B N 1
ATOM 5902 C CA . LYS B 1 331 ? 6.922 19.406 25.125 1 98.31 331 LYS B CA 1
ATOM 5903 C C . LYS B 1 331 ? 7.926 20.375 24.516 1 98.31 331 LYS B C 1
ATOM 5905 O O . LYS B 1 331 ? 9.117 20.062 24.422 1 98.31 331 LYS B O 1
ATOM 5910 N N . PHE B 1 332 ? 7.461 21.516 24.109 1 98.56 332 PHE B N 1
ATOM 5911 C CA . PHE B 1 332 ? 8.328 22.547 23.547 1 98.56 332 PHE B CA 1
ATOM 5912 C C . PHE B 1 332 ? 9.422 22.922 24.531 1 98.56 332 PHE B C 1
ATOM 5914 O O . PHE B 1 332 ? 10.602 22.938 24.188 1 98.56 332 PHE B O 1
ATOM 5921 N N . LEU B 1 333 ? 9.023 23.188 25.734 1 98.69 333 LEU B N 1
ATOM 5922 C CA . LEU B 1 333 ? 9.977 23.609 26.75 1 98.69 333 LEU B CA 1
ATOM 5923 C C . LEU B 1 333 ? 10.977 22.5 27.047 1 98.69 333 LEU B C 1
ATOM 5925 O O . LEU B 1 333 ? 12.148 22.766 27.312 1 98.69 333 LEU B O 1
ATOM 5929 N N . HIS B 1 334 ? 10.492 21.328 27.047 1 98.69 334 HIS B N 1
ATOM 5930 C CA . HIS B 1 334 ? 11.367 20.172 27.219 1 98.69 334 HIS B CA 1
ATOM 5931 C C . HIS B 1 334 ? 12.469 20.156 26.172 1 98.69 334 HIS B C 1
ATOM 5933 O O . HIS B 1 334 ? 13.633 19.922 26.5 1 98.69 334 HIS B O 1
ATOM 5939 N N . TYR B 1 335 ? 12.172 20.438 24.938 1 98.81 335 TYR B N 1
ATOM 5940 C CA . TYR B 1 335 ? 13.156 20.391 23.875 1 98.81 335 TYR B CA 1
ATOM 5941 C C . TYR B 1 335 ? 14.078 21.609 23.922 1 98.81 335 TYR B C 1
ATOM 5943 O O . TYR B 1 335 ? 15.258 21.516 23.594 1 98.81 335 TYR B O 1
ATOM 5951 N N . VAL B 1 336 ? 13.531 22.734 24.344 1 98.81 336 VAL B N 1
ATOM 5952 C CA . VAL B 1 336 ? 14.398 23.891 24.547 1 98.81 336 VAL B CA 1
ATOM 5953 C C . VAL B 1 336 ? 15.469 23.547 25.578 1 98.81 336 VAL B C 1
ATOM 5955 O O . VAL B 1 336 ? 16.656 23.781 25.344 1 98.81 336 VAL B O 1
ATOM 5958 N N . HIS B 1 337 ? 15.031 22.953 26.641 1 98.75 337 HIS B N 1
ATOM 5959 C CA . HIS B 1 337 ? 15.961 22.562 27.688 1 98.75 337 HIS B CA 1
ATOM 5960 C C . HIS B 1 337 ? 16.969 21.531 27.172 1 98.75 337 HIS B C 1
ATOM 5962 O O . HIS B 1 337 ? 18.156 21.609 27.469 1 98.75 337 HIS B O 1
ATOM 5968 N N . ALA B 1 338 ? 16.516 20.578 26.438 1 98.75 338 ALA B N 1
ATOM 5969 C CA . ALA B 1 338 ? 17.375 19.562 25.859 1 98.75 338 ALA B CA 1
ATOM 5970 C C . ALA B 1 338 ? 18.438 20.188 24.953 1 98.75 338 ALA B C 1
ATOM 5972 O O . ALA B 1 338 ? 19.609 19.797 25 1 98.75 338 ALA B O 1
ATOM 5973 N N . GLY B 1 339 ? 18.016 21.141 24.078 1 98.62 339 GLY B N 1
ATOM 5974 C CA . GLY B 1 339 ? 18.969 21.828 23.203 1 98.62 339 GLY B CA 1
ATOM 5975 C C . GLY B 1 339 ? 20.078 22.5 23.969 1 98.62 339 GLY B C 1
ATOM 5976 O O . GLY B 1 339 ? 21.25 22.359 23.625 1 98.62 339 GLY B O 1
ATOM 5977 N N . ILE B 1 340 ? 19.719 23.141 25.031 1 98.56 340 ILE B N 1
ATOM 5978 C CA . ILE B 1 340 ? 20.688 23.859 25.859 1 98.56 340 ILE B CA 1
ATOM 5979 C C . ILE B 1 340 ? 21.625 22.859 26.547 1 98.56 340 ILE B C 1
ATOM 5981 O O . ILE B 1 340 ? 22.844 22.984 26.484 1 98.56 340 ILE B O 1
ATOM 5985 N N . THR B 1 341 ? 21.031 21.828 27.125 1 98.44 341 THR B N 1
ATOM 5986 C CA . THR B 1 341 ? 21.766 20.859 27.906 1 98.44 341 THR B CA 1
ATOM 5987 C C . THR B 1 341 ? 22.719 20.062 27.031 1 98.44 341 THR B C 1
ATOM 5989 O O . THR B 1 341 ? 23.797 19.672 27.453 1 98.44 341 THR B O 1
ATOM 5992 N N . GLU B 1 342 ? 22.328 19.891 25.844 1 98.5 342 GLU B N 1
ATOM 5993 C CA . GLU B 1 342 ? 23.125 19.062 24.938 1 98.5 342 GLU B CA 1
ATOM 5994 C C . GLU B 1 342 ? 24.172 19.891 24.203 1 98.5 342 GLU B C 1
ATOM 5996 O O . GLU B 1 342 ? 24.969 19.344 23.438 1 98.5 342 GLU B O 1
ATOM 6001 N N . GLY B 1 343 ? 24.141 21.141 24.375 1 98.31 343 GLY B N 1
ATOM 6002 C CA . GLY B 1 343 ? 25.297 21.938 23.984 1 98.31 343 GLY B CA 1
ATOM 6003 C C . GLY B 1 343 ? 25 22.891 22.859 1 98.31 343 GLY B C 1
ATOM 6004 O O . GLY B 1 343 ? 25.891 23.625 22.406 1 98.31 343 GLY B O 1
ATOM 6005 N N . ALA B 1 344 ? 23.781 22.953 22.312 1 98.69 344 ALA B N 1
ATOM 6006 C CA . ALA B 1 344 ? 23.422 23.969 21.328 1 98.69 344 ALA B CA 1
ATOM 6007 C C . ALA B 1 344 ? 23.344 25.344 21.969 1 98.69 344 ALA B C 1
ATOM 6009 O O . ALA B 1 344 ? 23.266 25.469 23.203 1 98.69 344 ALA B O 1
ATOM 6010 N N . THR B 1 345 ? 23.469 26.328 21.172 1 98.81 345 THR B N 1
ATOM 6011 C CA . THR B 1 345 ? 23.422 27.703 21.672 1 98.81 345 THR B CA 1
ATOM 6012 C C . THR B 1 345 ? 22.062 28.328 21.391 1 98.81 345 THR B C 1
ATOM 6014 O O . THR B 1 345 ? 21.688 28.547 20.234 1 98.81 345 THR B O 1
ATOM 6017 N N . LEU B 1 346 ? 21.328 28.625 22.422 1 98.81 346 LEU B N 1
ATOM 6018 C CA . LEU B 1 346 ? 20.062 29.328 22.266 1 98.81 346 LEU B CA 1
ATOM 6019 C C . LEU B 1 346 ? 20.297 30.797 21.922 1 98.81 346 LEU B C 1
ATOM 6021 O O . LEU B 1 346 ? 20.859 31.547 22.719 1 98.81 346 LEU B O 1
ATOM 6025 N N . ARG B 1 347 ? 19.922 31.203 20.75 1 98.69 347 ARG B N 1
ATOM 6026 C CA . ARG B 1 347 ? 20.203 32.562 20.266 1 98.69 347 ARG B CA 1
ATOM 6027 C C . ARG B 1 347 ? 19.062 33.5 20.594 1 98.69 347 ARG B C 1
ATOM 6029 O O . ARG B 1 347 ? 19.281 34.719 20.75 1 98.69 347 ARG B O 1
ATOM 6036 N N . CYS B 1 348 ? 17.844 32.969 20.656 1 97.94 348 CYS B N 1
ATOM 6037 C CA . CYS B 1 348 ? 16.703 33.781 21.094 1 97.94 348 CYS B CA 1
ATOM 6038 C C . CYS B 1 348 ? 15.531 32.906 21.5 1 97.94 348 CYS B C 1
ATOM 6040 O O . CYS B 1 348 ? 15.508 31.703 21.172 1 97.94 348 CYS B O 1
ATOM 6042 N N . GLY B 1 349 ? 14.625 33.438 22.281 1 98.19 349 GLY B N 1
ATOM 6043 C CA . GLY B 1 349 ? 13.336 32.844 22.594 1 98.19 349 GLY B CA 1
ATOM 6044 C C . GLY B 1 349 ? 13.445 31.656 23.547 1 98.19 349 GLY B C 1
ATOM 6045 O O . GLY B 1 349 ? 14.273 31.672 24.453 1 98.19 349 GLY B O 1
ATOM 6046 N N . GLY B 1 350 ? 12.461 30.688 23.469 1 97.81 350 GLY B N 1
ATOM 6047 C CA . GLY B 1 350 ? 12.469 29.469 24.25 1 97.81 350 GLY B CA 1
ATOM 6048 C C . GLY B 1 350 ? 11.805 29.625 25.609 1 97.81 350 GLY B C 1
ATOM 6049 O O . GLY B 1 350 ? 11.938 28.766 26.469 1 97.81 350 GLY B O 1
ATOM 6050 N N . THR B 1 351 ? 11.094 30.703 25.734 1 97.81 351 THR B N 1
ATOM 6051 C CA . THR B 1 351 ? 10.438 30.938 27.016 1 97.81 351 THR B CA 1
ATOM 6052 C C . THR B 1 351 ? 8.93 31.094 26.828 1 97.81 351 THR B C 1
ATOM 6054 O O . THR B 1 351 ? 8.453 31.297 25.703 1 97.81 351 THR B O 1
ATOM 6057 N N . THR B 1 352 ? 8.234 30.984 27.922 1 97.75 352 THR B N 1
ATOM 6058 C CA . THR B 1 352 ? 6.801 31.266 27.906 1 97.75 352 THR B CA 1
ATOM 6059 C C . THR B 1 352 ? 6.543 32.781 27.797 1 97.75 352 THR B C 1
ATOM 6061 O O . THR B 1 352 ? 7.426 33.594 28.078 1 97.75 352 THR B O 1
ATOM 6064 N N . VAL B 1 353 ? 5.449 33.094 27.25 1 96.69 353 VAL B N 1
ATOM 6065 C CA . VAL B 1 353 ? 4.996 34.469 27.188 1 96.69 353 VAL B CA 1
ATOM 6066 C C . VAL B 1 353 ? 3.77 34.656 28.078 1 96.69 353 VAL B C 1
ATOM 6068 O O . VAL B 1 353 ? 2.738 34 27.859 1 96.69 353 VAL B O 1
ATOM 6071 N N . GLY B 1 354 ? 3.9 35.5 29.047 1 91.81 354 GLY B N 1
ATOM 6072 C CA . GLY B 1 354 ? 2.785 35.75 29.953 1 91.81 354 GLY B CA 1
ATOM 6073 C C . GLY B 1 354 ? 2.492 34.594 30.859 1 91.81 354 GLY B C 1
ATOM 6074 O O . GLY B 1 354 ? 3.225 33.594 30.859 1 91.81 354 GLY B O 1
ATOM 6075 N N . ASP B 1 355 ? 1.389 34.688 31.656 1 89.62 355 ASP B N 1
ATOM 6076 C CA . ASP B 1 355 ? 1.063 33.656 32.656 1 89.62 355 ASP B CA 1
ATOM 6077 C C . ASP B 1 355 ? -0.284 33.031 32.344 1 89.62 355 ASP B C 1
ATOM 6079 O O . ASP B 1 355 ? -0.79 32.219 33.125 1 89.62 355 ASP B O 1
ATOM 6083 N N . HIS B 1 356 ? -0.796 33.469 31.281 1 93.38 356 HIS B N 1
ATOM 6084 C CA . HIS B 1 356 ? -2.105 32.969 30.891 1 93.38 356 HIS B CA 1
ATOM 6085 C C . HIS B 1 356 ? -2.125 32.562 29.422 1 93.38 356 HIS B C 1
ATOM 6087 O O . HIS B 1 356 ? -1.714 33.312 28.562 1 93.38 356 HIS B O 1
ATOM 6093 N N . GLY B 1 357 ? -2.574 31.328 29.125 1 97.06 357 GLY B N 1
ATOM 6094 C CA . GLY B 1 357 ? -2.525 30.781 27.781 1 97.06 357 GLY B CA 1
ATOM 6095 C C . GLY B 1 357 ? -1.232 30.047 27.469 1 97.06 357 GLY B C 1
ATOM 6096 O O . GLY B 1 357 ? -0.282 30.109 28.25 1 97.06 357 GLY B O 1
ATOM 6097 N N . PHE B 1 358 ? -1.177 29.344 26.422 1 98.56 358 PHE B N 1
ATOM 6098 C CA . PHE B 1 358 ? -0.031 28.5 26.141 1 98.56 358 PHE B CA 1
ATOM 6099 C C . PHE B 1 358 ? 0.885 29.156 25.109 1 98.56 358 PHE B C 1
ATOM 6101 O O . PHE B 1 358 ? 1.175 28.562 24.062 1 98.56 358 PHE B O 1
ATOM 6108 N N . PHE B 1 359 ? 1.356 30.391 25.406 1 98.69 359 PHE B N 1
ATOM 6109 C CA . PHE B 1 359 ? 2.188 31.203 24.516 1 98.69 359 PHE B CA 1
ATOM 6110 C C . PHE B 1 359 ? 3.666 30.984 24.812 1 98.69 359 PHE B C 1
ATOM 6112 O O . PHE B 1 359 ? 4.062 30.875 25.969 1 98.69 359 PHE B O 1
ATOM 6119 N N . VAL B 1 360 ? 4.453 30.891 23.766 1 98.69 360 VAL B N 1
ATOM 6120 C CA . VAL B 1 360 ? 5.902 30.797 23.906 1 98.69 360 VAL B CA 1
ATOM 6121 C C . VAL B 1 360 ? 6.586 31.703 22.891 1 98.69 360 VAL B C 1
ATOM 6123 O O . VAL B 1 360 ? 5.98 32.094 21.891 1 98.69 360 VAL B O 1
ATOM 6126 N N . ARG B 1 361 ? 7.797 32.094 23.172 1 98.44 361 ARG B N 1
ATOM 6127 C CA . ARG B 1 361 ? 8.641 32.781 22.188 1 98.44 361 ARG B CA 1
ATOM 6128 C C . ARG B 1 361 ? 9.328 31.766 21.266 1 98.44 361 ARG B C 1
ATOM 6130 O O . ARG B 1 361 ? 9.836 30.734 21.734 1 98.44 361 ARG B O 1
ATOM 6137 N N . PRO B 1 362 ? 9.305 32.031 20 1 98.69 362 PRO B N 1
ATOM 6138 C CA . PRO B 1 362 ? 9.992 31.094 19.094 1 98.69 362 PRO B CA 1
ATOM 6139 C C . PRO B 1 362 ? 11.477 30.953 19.406 1 98.69 362 PRO B C 1
ATOM 6141 O O . PRO B 1 362 ? 12.148 31.953 19.719 1 98.69 362 PRO B O 1
ATOM 6144 N N . ALA B 1 363 ? 11.984 29.734 19.328 1 98.88 363 ALA B N 1
ATOM 6145 C CA . ALA B 1 363 ? 13.359 29.453 19.719 1 98.88 363 ALA B CA 1
ATOM 6146 C C . ALA B 1 363 ? 14.242 29.219 18.5 1 98.88 363 ALA B C 1
ATOM 6148 O O . ALA B 1 363 ? 13.852 28.469 17.594 1 98.88 363 ALA B O 1
ATOM 6149 N N . VAL B 1 364 ? 15.375 29.859 18.438 1 98.94 364 VAL B N 1
ATOM 6150 C CA . VAL B 1 364 ? 16.375 29.625 17.406 1 98.94 364 VAL B CA 1
ATOM 6151 C C . VAL B 1 364 ? 17.672 29.141 18.062 1 98.94 364 VAL B C 1
ATOM 6153 O O . VAL B 1 364 ? 18.234 29.812 18.922 1 98.94 364 VAL B O 1
ATOM 6156 N N . PHE B 1 365 ? 18.094 27.953 17.688 1 98.94 365 PHE B N 1
ATOM 6157 C CA . PHE B 1 365 ? 19.328 27.375 18.203 1 98.94 365 PHE B CA 1
ATOM 6158 C C . PHE B 1 365 ? 20.422 27.422 17.141 1 98.94 365 PHE B C 1
ATOM 6160 O O . PHE B 1 365 ? 20.172 27.141 15.969 1 98.94 365 PHE B O 1
ATOM 6167 N N . ALA B 1 366 ? 21.594 27.797 17.516 1 98.69 366 ALA B N 1
ATOM 6168 C CA . ALA B 1 366 ? 22.797 27.641 16.719 1 98.69 366 ALA B CA 1
ATOM 6169 C C . ALA B 1 366 ? 23.641 26.469 17.234 1 98.69 366 ALA B C 1
ATOM 6171 O O . ALA B 1 366 ? 23.344 25.891 18.281 1 98.69 366 ALA B O 1
ATOM 6172 N N . ASP B 1 367 ? 24.625 26.047 16.438 1 98.44 367 ASP B N 1
ATOM 6173 C CA . ASP B 1 367 ? 25.609 25.047 16.828 1 98.44 367 ASP B CA 1
ATOM 6174 C C . ASP B 1 367 ? 24.953 23.703 17.109 1 98.44 367 ASP B C 1
ATOM 6176 O O . ASP B 1 367 ? 25.344 23.016 18.047 1 98.44 367 ASP B O 1
ATOM 6180 N N . ALA B 1 368 ? 23.875 23.438 16.422 1 98.5 368 ALA B N 1
ATOM 6181 C CA . ALA B 1 368 ? 23.219 22.156 16.625 1 98.5 368 ALA B CA 1
ATOM 6182 C C . ALA B 1 368 ? 23.984 21.031 15.953 1 98.5 368 ALA B C 1
ATOM 6184 O O . ALA B 1 368 ? 24.344 21.125 14.773 1 98.5 368 ALA B O 1
ATOM 6185 N N . LEU B 1 369 ? 24.234 20 16.656 1 97.88 369 LEU B N 1
ATOM 6186 C CA . LEU B 1 369 ? 24.922 18.828 16.141 1 97.88 369 LEU B CA 1
ATOM 6187 C C . LEU B 1 369 ? 23.938 17.75 15.703 1 97.88 369 LEU B C 1
ATOM 6189 O O . LEU B 1 369 ? 22.812 17.688 16.203 1 97.88 369 LEU B O 1
ATOM 6193 N N . PRO B 1 370 ? 24.375 16.891 14.773 1 97.19 370 PRO B N 1
ATOM 6194 C CA . PRO B 1 370 ? 23.469 15.891 14.203 1 97.19 370 PRO B CA 1
ATOM 6195 C C . PRO B 1 370 ? 22.922 14.93 15.25 1 97.19 370 PRO B C 1
ATOM 6197 O O . PRO B 1 370 ? 21.875 14.312 15.031 1 97.19 370 PRO B O 1
ATOM 6200 N N . THR B 1 371 ? 23.5 14.828 16.375 1 97.06 371 THR B N 1
ATOM 6201 C CA . THR B 1 371 ? 23.109 13.812 17.344 1 97.06 371 THR B CA 1
ATOM 6202 C C . THR B 1 371 ? 22.156 14.391 18.375 1 97.06 371 THR B C 1
ATOM 6204 O O . THR B 1 371 ? 21.594 13.648 19.188 1 97.06 371 THR B O 1
ATOM 6207 N N . MET B 1 372 ? 22 15.719 18.406 1 98.44 372 MET B N 1
ATOM 6208 C CA . MET B 1 372 ? 21.156 16.359 19.406 1 98.44 372 MET B CA 1
ATOM 6209 C C . MET B 1 372 ? 19.672 16.031 19.172 1 98.44 372 MET B C 1
ATOM 6211 O O . MET B 1 372 ? 19.234 15.922 18.031 1 98.44 372 MET B O 1
ATOM 6215 N N . ARG B 1 373 ? 18.953 15.992 20.266 1 98.06 373 ARG B N 1
ATOM 6216 C CA . ARG B 1 373 ? 17.531 15.641 20.188 1 98.06 373 ARG B CA 1
ATOM 6217 C C . ARG B 1 373 ? 16.75 16.688 19.422 1 98.06 373 ARG B C 1
ATOM 6219 O O . ARG B 1 373 ? 15.773 16.375 18.734 1 98.06 373 ARG B O 1
ATOM 6226 N N . ILE B 1 374 ? 17.062 17.922 19.406 1 98.75 374 ILE B N 1
ATOM 6227 C CA . ILE B 1 374 ? 16.359 18.984 18.703 1 98.75 374 ILE B CA 1
ATOM 6228 C C . ILE B 1 374 ? 16.625 18.859 17.203 1 98.75 374 ILE B C 1
ATOM 6230 O O . ILE B 1 374 ? 15.992 19.547 16.391 1 98.75 374 ILE B O 1
ATOM 6234 N N . VAL B 1 375 ? 17.562 17.984 16.797 1 98.62 375 VAL B N 1
ATOM 6235 C CA . VAL B 1 375 ? 17.859 17.719 15.398 1 98.62 375 VAL B CA 1
ATOM 6236 C C . VAL B 1 375 ? 17.234 16.391 14.969 1 98.62 375 VAL B C 1
ATOM 6238 O O . VAL B 1 375 ? 16.781 16.25 13.828 1 98.62 375 VAL B O 1
ATOM 6241 N N . THR B 1 376 ? 17.078 15.391 15.859 1 97.75 376 THR B N 1
ATOM 6242 C CA . THR B 1 376 ? 16.734 14.031 15.469 1 97.75 376 THR B CA 1
ATOM 6243 C C . THR B 1 376 ? 15.266 13.734 15.75 1 97.75 376 THR B C 1
ATOM 6245 O O . THR B 1 376 ? 14.68 12.844 15.133 1 97.75 376 THR B O 1
ATOM 6248 N N . GLU B 1 377 ? 14.633 14.422 16.703 1 97.81 377 GLU B N 1
ATOM 6249 C CA . GLU B 1 377 ? 13.266 14.117 17.125 1 97.81 377 GLU B CA 1
ATOM 6250 C C . GLU B 1 377 ? 12.305 15.227 16.719 1 97.81 377 GLU B C 1
ATOM 6252 O O . GLU B 1 377 ? 12.703 16.375 16.562 1 97.81 377 GLU B O 1
ATOM 6257 N N . GLU B 1 378 ? 11.102 14.898 16.484 1 97.62 378 GLU B N 1
ATOM 6258 C CA . GLU B 1 378 ? 10.086 15.875 16.125 1 97.62 378 GLU B CA 1
ATOM 6259 C C . GLU B 1 378 ? 9.625 16.672 17.344 1 97.62 378 GLU B C 1
ATOM 6261 O O . GLU B 1 378 ? 9.102 16.094 18.312 1 97.62 378 GLU B O 1
ATOM 6266 N N . VAL B 1 379 ? 9.781 17.938 17.266 1 97.5 379 VAL B N 1
ATOM 6267 C CA . VAL B 1 379 ? 9.383 18.844 18.344 1 97.5 379 VAL B CA 1
ATOM 6268 C C . VAL B 1 379 ? 7.922 19.234 18.172 1 97.5 379 VAL B C 1
ATOM 6270 O O . VAL B 1 379 ? 7.141 19.188 19.109 1 97.5 379 VAL B O 1
ATOM 6273 N N . PHE B 1 380 ? 7.539 19.516 16.953 1 97.94 380 PHE B N 1
ATOM 6274 C CA . PHE B 1 380 ? 6.195 19.984 16.625 1 97.94 380 PHE B CA 1
ATOM 6275 C C . PHE B 1 380 ? 5.844 21.234 17.438 1 97.94 380 PHE B C 1
ATOM 6277 O O . PHE B 1 380 ? 4.797 21.281 18.078 1 97.94 380 PHE B O 1
ATOM 6284 N N . GLY B 1 381 ? 6.66 22.203 17.422 1 98.44 381 GLY B N 1
ATOM 6285 C CA . GLY B 1 381 ? 6.629 23.516 18.062 1 98.44 381 GLY B CA 1
ATOM 6286 C C . GLY B 1 381 ? 7.539 24.531 17.406 1 98.44 381 GLY B C 1
ATOM 6287 O O . GLY B 1 381 ? 8.273 24.188 16.469 1 98.44 381 GLY B O 1
ATOM 6288 N N . PRO B 1 382 ? 7.496 25.75 17.859 1 98.75 382 PRO B N 1
ATOM 6289 C CA . PRO B 1 382 ? 8.227 26.828 17.188 1 98.75 382 PRO B CA 1
ATOM 6290 C C . PRO B 1 382 ? 9.703 26.875 17.562 1 98.75 382 PRO B C 1
ATOM 6292 O O . PRO B 1 382 ? 10.156 27.828 18.203 1 98.75 382 PRO B O 1
ATOM 6295 N N . LEU B 1 383 ? 10.414 25.844 17.156 1 98.88 383 LEU B N 1
ATOM 6296 C CA . LEU B 1 383 ? 11.844 25.688 17.406 1 98.88 383 LEU B CA 1
ATOM 6297 C C . LEU B 1 383 ? 12.578 25.344 16.109 1 98.88 383 LEU B C 1
ATOM 6299 O O . LEU B 1 383 ? 12.172 24.438 15.391 1 98.88 383 LEU B O 1
ATOM 6303 N N . VAL B 1 384 ? 13.617 26.094 15.75 1 98.81 384 VAL B N 1
ATOM 6304 C CA . VAL B 1 384 ? 14.438 25.766 14.586 1 98.81 384 VAL B CA 1
ATOM 6305 C C . VAL B 1 384 ? 15.898 25.625 15 1 98.81 384 VAL B C 1
ATOM 6307 O O . VAL B 1 384 ? 16.391 26.391 15.828 1 98.81 384 VAL B O 1
ATOM 6310 N N . ALA B 1 385 ? 16.562 24.625 14.555 1 98.88 385 ALA B N 1
ATOM 6311 C CA . ALA B 1 385 ? 17.953 24.328 14.859 1 98.88 385 ALA B CA 1
ATOM 6312 C C . ALA B 1 385 ? 18.844 24.609 13.656 1 98.88 385 ALA B C 1
ATOM 6314 O O . ALA B 1 385 ? 18.609 24.078 12.562 1 98.88 385 ALA B O 1
ATOM 6315 N N . PHE B 1 386 ? 19.891 25.406 13.859 1 98.88 386 PHE B N 1
ATOM 6316 C CA . PHE B 1 386 ? 20.828 25.734 12.797 1 98.88 386 PHE B CA 1
ATOM 6317 C C . PHE B 1 386 ? 22.031 24.797 12.828 1 98.88 386 PHE B C 1
ATOM 6319 O O . PHE B 1 386 ? 22.609 24.562 13.891 1 98.88 386 PHE B O 1
ATOM 6326 N N . GLN B 1 387 ? 22.297 24.281 11.734 1 98.81 387 GLN B N 1
ATOM 6327 C CA . GLN B 1 387 ? 23.516 23.516 11.492 1 98.81 387 GLN B CA 1
ATOM 6328 C C . GLN B 1 387 ? 24.375 24.172 10.422 1 98.81 387 GLN B C 1
ATOM 6330 O O . GLN B 1 387 ? 23.859 24.875 9.539 1 98.81 387 GLN B O 1
ATOM 6335 N N . ARG B 1 388 ? 25.688 24.031 10.609 1 98.44 388 ARG B N 1
ATOM 6336 C CA . ARG B 1 388 ? 26.672 24.562 9.672 1 98.44 388 ARG B CA 1
ATOM 6337 C C . ARG B 1 388 ? 27.25 23.438 8.812 1 98.44 388 ARG B C 1
ATOM 6339 O O . ARG B 1 388 ? 27.562 22.359 9.32 1 98.44 388 ARG B O 1
ATOM 6346 N N . ALA B 1 389 ? 27.312 23.672 7.516 1 98.56 389 ALA B N 1
ATOM 6347 C CA . ALA B 1 389 ? 27.906 22.703 6.605 1 98.56 389 ALA B CA 1
ATOM 6348 C C . ALA B 1 389 ? 29.078 23.312 5.848 1 98.56 389 ALA B C 1
ATOM 6350 O O . ALA B 1 389 ? 29.031 24.484 5.445 1 98.56 389 ALA B O 1
ATOM 6351 N N . ALA B 1 390 ? 30.094 22.516 5.543 1 98 390 ALA B N 1
ATOM 6352 C CA . ALA B 1 390 ? 31.281 22.984 4.848 1 98 390 ALA B CA 1
ATOM 6353 C C . ALA B 1 390 ? 31.047 23.062 3.344 1 98 390 ALA B C 1
ATOM 6355 O O . ALA B 1 390 ? 31.781 23.75 2.629 1 98 390 ALA B O 1
ATOM 6356 N N . SER B 1 391 ? 30.094 22.328 2.881 1 97.75 391 SER B N 1
ATOM 6357 C CA . SER B 1 391 ? 29.766 22.266 1.461 1 97.75 391 SER B CA 1
ATOM 6358 C C . SER B 1 391 ? 28.297 21.938 1.253 1 97.75 391 SER B C 1
ATOM 6360 O O . SER B 1 391 ? 27.609 21.516 2.191 1 97.75 391 SER B O 1
ATOM 6362 N N . LEU B 1 392 ? 27.859 22.172 0.075 1 97.44 392 LEU B N 1
ATOM 6363 C CA . LEU B 1 392 ? 26.484 21.812 -0.259 1 97.44 392 LEU B CA 1
ATOM 6364 C C . LEU B 1 392 ? 26.266 20.312 -0.155 1 97.44 392 LEU B C 1
ATOM 6366 O O . LEU B 1 392 ? 25.203 19.859 0.278 1 97.44 392 LEU B O 1
ATOM 6370 N N . ASP B 1 393 ? 27.25 19.516 -0.516 1 97.56 393 ASP B N 1
ATOM 6371 C CA . ASP B 1 393 ? 27.172 18.062 -0.407 1 97.56 393 ASP B CA 1
ATOM 6372 C C . ASP B 1 393 ? 26.969 17.625 1.046 1 97.56 393 ASP B C 1
ATOM 6374 O O . ASP B 1 393 ? 26.156 16.75 1.337 1 97.56 393 ASP B O 1
ATOM 6378 N N . GLU B 1 394 ? 27.75 18.219 1.869 1 98.25 394 GLU B N 1
ATOM 6379 C CA . GLU B 1 394 ? 27.578 17.922 3.289 1 98.25 394 GLU B CA 1
ATOM 6380 C C . GLU B 1 394 ? 26.203 18.359 3.795 1 98.25 394 GLU B C 1
ATOM 6382 O O . GLU B 1 394 ? 25.594 17.656 4.613 1 98.25 394 GLU B O 1
ATOM 6387 N N . ALA B 1 395 ? 25.75 19.516 3.324 1 98.56 395 ALA B N 1
ATOM 6388 C CA . ALA B 1 395 ? 24.422 20 3.723 1 98.56 395 ALA B CA 1
ATOM 6389 C C . ALA B 1 395 ? 23.344 19 3.344 1 98.56 395 ALA B C 1
ATOM 6391 O O . ALA B 1 395 ? 22.438 18.719 4.141 1 98.56 395 ALA B O 1
ATOM 6392 N N . VAL B 1 396 ? 23.453 18.469 2.172 1 98.25 396 VAL B N 1
ATOM 6393 C CA . VAL B 1 396 ? 22.469 17.5 1.696 1 98.25 396 VAL B CA 1
ATOM 6394 C C . VAL B 1 396 ? 22.562 16.219 2.539 1 98.25 396 VAL B C 1
ATOM 6396 O O . VAL B 1 396 ? 21.531 15.641 2.9 1 98.25 396 VAL B O 1
ATOM 6399 N N . ALA B 1 397 ? 23.766 15.781 2.85 1 98.12 397 ALA B N 1
ATOM 6400 C CA . ALA B 1 397 ? 23.953 14.609 3.695 1 98.12 397 ALA B CA 1
ATOM 6401 C C . ALA B 1 397 ? 23.312 14.805 5.062 1 98.12 397 ALA B C 1
ATOM 6403 O O . ALA B 1 397 ? 22.641 13.906 5.578 1 98.12 397 ALA B O 1
ATOM 6404 N N . LEU B 1 398 ? 23.516 15.969 5.652 1 98.44 398 LEU B N 1
ATOM 6405 C CA . LEU B 1 398 ? 22.922 16.297 6.941 1 98.44 398 LEU B CA 1
ATOM 6406 C C . LEU B 1 398 ? 21.391 16.328 6.844 1 98.44 398 LEU B C 1
ATOM 6408 O O . LEU B 1 398 ? 20.703 15.859 7.746 1 98.44 398 LEU B O 1
ATOM 6412 N N . ALA B 1 399 ? 20.906 16.875 5.754 1 98.56 399 ALA B N 1
ATOM 6413 C CA . ALA B 1 399 ? 19.469 16.953 5.531 1 98.56 399 ALA B CA 1
ATOM 6414 C C . ALA B 1 399 ? 18.828 15.57 5.527 1 98.56 399 ALA B C 1
ATOM 6416 O O . ALA B 1 399 ? 17.719 15.391 6.027 1 98.56 399 ALA B O 1
ATOM 6417 N N . ASN B 1 400 ? 19.531 14.602 5.027 1 97.94 400 ASN B N 1
ATOM 6418 C CA . ASN B 1 400 ? 19 13.258 4.852 1 97.94 400 ASN B CA 1
ATOM 6419 C C . ASN B 1 400 ? 19.219 12.406 6.098 1 97.94 400 ASN B C 1
ATOM 6421 O O . ASN B 1 400 ? 18.688 11.289 6.191 1 97.94 400 ASN B O 1
ATOM 6425 N N . ALA B 1 401 ? 19.953 12.953 7.109 1 97.12 401 ALA B N 1
ATOM 6426 C CA . ALA B 1 401 ? 20.453 12.117 8.195 1 97.12 401 ALA B CA 1
ATOM 6427 C C . ALA B 1 401 ? 19.5 12.109 9.375 1 97.12 401 ALA B C 1
ATOM 6429 O O . ALA B 1 401 ? 19.906 12.32 10.523 1 97.12 401 ALA B O 1
ATOM 6430 N N . THR B 1 402 ? 18.234 11.836 9.172 1 97 402 THR B N 1
ATOM 6431 C CA . THR B 1 402 ? 17.219 11.594 10.195 1 97 402 THR B CA 1
ATOM 6432 C C . THR B 1 402 ? 16.312 10.43 9.797 1 97 402 THR B C 1
ATOM 6434 O O . THR B 1 402 ? 16.375 9.953 8.656 1 97 402 THR B O 1
ATOM 6437 N N . GLU B 1 403 ? 15.562 9.906 10.711 1 96.38 403 GLU B N 1
ATOM 6438 C CA . GLU B 1 403 ? 14.672 8.797 10.398 1 96.38 403 GLU B CA 1
ATOM 6439 C C . GLU B 1 403 ? 13.453 9.281 9.609 1 96.38 403 GLU B C 1
ATOM 6441 O O . GLU B 1 403 ? 12.695 8.469 9.07 1 96.38 403 GLU B O 1
ATOM 6446 N N . TYR B 1 404 ? 13.32 10.578 9.453 1 97.75 404 TYR B N 1
ATOM 6447 C CA . TYR B 1 404 ? 12.156 11.164 8.805 1 97.75 404 TYR B CA 1
ATOM 6448 C C . TYR B 1 404 ? 12.469 11.547 7.363 1 97.75 404 TYR B C 1
ATOM 6450 O O . TYR B 1 404 ? 13.633 11.68 6.988 1 97.75 404 TYR B O 1
ATOM 6458 N N . GLY B 1 405 ? 11.461 11.664 6.5 1 98.06 405 GLY B N 1
ATOM 6459 C CA . GLY B 1 405 ? 11.594 12.062 5.109 1 98.06 405 GLY B CA 1
ATOM 6460 C C . GLY B 1 405 ? 10.336 12.695 4.547 1 98.06 405 GLY B C 1
ATOM 6461 O O . GLY B 1 405 ? 9.898 12.352 3.445 1 98.06 405 GLY B O 1
ATOM 6462 N N . LEU B 1 406 ? 9.75 13.664 5.254 1 98.06 406 LEU B N 1
ATOM 6463 C CA . LEU B 1 406 ? 8.5 14.281 4.82 1 98.06 406 LEU B CA 1
ATOM 6464 C C . LEU B 1 406 ? 8.766 15.383 3.799 1 98.06 406 LEU B C 1
ATOM 6466 O O . LEU B 1 406 ? 8.484 15.203 2.609 1 98.06 406 LEU B O 1
ATOM 6470 N N . ALA B 1 407 ? 9.43 16.453 4.223 1 98.56 407 ALA B N 1
ATOM 6471 C CA . ALA B 1 407 ? 9.672 17.594 3.348 1 98.56 407 ALA B CA 1
ATOM 6472 C C . ALA B 1 407 ? 11.094 18.125 3.514 1 98.56 407 ALA B C 1
ATOM 6474 O O . ALA B 1 407 ? 11.68 18.016 4.594 1 98.56 407 ALA B O 1
ATOM 6475 N N . ALA B 1 408 ? 11.648 18.656 2.48 1 98.75 408 ALA B N 1
ATOM 6476 C CA . ALA B 1 408 ? 12.938 19.359 2.488 1 98.75 408 ALA B CA 1
ATOM 6477 C C . ALA B 1 408 ? 12.938 20.516 1.495 1 98.75 408 ALA B C 1
ATOM 6479 O O . ALA B 1 408 ? 12.211 20.5 0.499 1 98.75 408 ALA B O 1
ATOM 6480 N N . SER B 1 409 ? 13.703 21.516 1.792 1 98.75 409 SER B N 1
ATOM 6481 C CA . SER B 1 409 ? 13.797 22.688 0.921 1 98.75 409 SER B CA 1
ATOM 6482 C C . SER B 1 409 ? 15.25 23.078 0.684 1 98.75 409 SER B C 1
ATOM 6484 O O . SER B 1 409 ? 16.125 22.797 1.511 1 98.75 409 SER B O 1
ATOM 6486 N N . ILE B 1 410 ? 15.477 23.719 -0.444 1 98.62 410 ILE B N 1
ATOM 6487 C CA . ILE B 1 410 ? 16.75 24.375 -0.707 1 98.62 410 ILE B CA 1
ATOM 6488 C C . ILE B 1 410 ? 16.516 25.797 -1.209 1 98.62 410 ILE B C 1
ATOM 6490 O O . ILE B 1 410 ? 15.562 26.047 -1.948 1 98.62 410 ILE B O 1
ATOM 6494 N N . VAL B 1 411 ? 17.328 26.719 -0.743 1 98.38 411 VAL B N 1
ATOM 6495 C CA . VAL B 1 411 ? 17.359 28.078 -1.267 1 98.38 411 VAL B CA 1
ATOM 6496 C C . VAL B 1 411 ? 18.641 28.281 -2.068 1 98.38 411 VAL B C 1
ATOM 6498 O O . VAL B 1 411 ? 19.734 28.25 -1.512 1 98.38 411 VAL B O 1
ATOM 6501 N N . THR B 1 412 ? 18.5 28.469 -3.34 1 97.56 412 THR B N 1
ATOM 6502 C CA . THR B 1 412 ? 19.625 28.641 -4.25 1 97.56 412 THR B CA 1
ATOM 6503 C C . THR B 1 412 ? 19.172 29.281 -5.562 1 97.56 412 THR B C 1
ATOM 6505 O O . THR B 1 412 ? 18 29.172 -5.934 1 97.56 412 THR B O 1
ATOM 6508 N N . SER B 1 413 ? 20.047 30 -6.168 1 95.81 413 SER B N 1
ATOM 6509 C CA . SER B 1 413 ? 19.797 30.484 -7.516 1 95.81 413 SER B CA 1
ATOM 6510 C C . SER B 1 413 ? 20.484 29.625 -8.562 1 95.81 413 SER B C 1
ATOM 6512 O O . SER B 1 413 ? 20.359 29.875 -9.766 1 95.81 413 SER B O 1
ATOM 6514 N N . ASP B 1 414 ? 21.203 28.609 -8.141 1 95.56 414 ASP B N 1
ATOM 6515 C CA . ASP B 1 414 ? 21.953 27.734 -9.023 1 95.56 414 ASP B CA 1
ATOM 6516 C C . ASP B 1 414 ? 21.094 26.547 -9.461 1 95.56 414 ASP B C 1
ATOM 6518 O O . ASP B 1 414 ? 20.734 25.703 -8.641 1 95.56 414 ASP B O 1
ATOM 6522 N N . LEU B 1 415 ? 20.891 26.484 -10.734 1 94.56 415 LEU B N 1
ATOM 6523 C CA . LEU B 1 415 ? 20.047 25.453 -11.305 1 94.56 415 LEU B CA 1
ATOM 6524 C C . LEU B 1 415 ? 20.641 24.062 -11.039 1 94.56 415 LEU B C 1
ATOM 6526 O O . LEU B 1 415 ? 19.891 23.109 -10.773 1 94.56 415 LEU B O 1
ATOM 6530 N N . ALA B 1 416 ? 21.891 23.906 -11.164 1 96.19 416 ALA B N 1
ATOM 6531 C CA . ALA B 1 416 ? 22.531 22.625 -10.938 1 96.19 416 ALA B CA 1
ATOM 6532 C C . ALA B 1 416 ? 22.359 22.172 -9.484 1 96.19 416 ALA B C 1
ATOM 6534 O O . ALA B 1 416 ? 22.078 20.984 -9.227 1 96.19 416 ALA B O 1
ATOM 6535 N N . ALA B 1 417 ? 22.484 23.141 -8.555 1 96.19 417 ALA B N 1
ATOM 6536 C CA . ALA B 1 417 ? 22.297 22.828 -7.137 1 96.19 417 ALA B CA 1
ATOM 6537 C C . ALA B 1 417 ? 20.859 22.406 -6.848 1 96.19 417 ALA B C 1
ATOM 6539 O O . ALA B 1 417 ? 20.625 21.422 -6.145 1 96.19 417 ALA B O 1
ATOM 6540 N N . ALA B 1 418 ? 19.938 23.141 -7.391 1 96.88 418 ALA B N 1
ATOM 6541 C CA . ALA B 1 418 ? 18.516 22.844 -7.195 1 96.88 418 ALA B CA 1
ATOM 6542 C C . ALA B 1 418 ? 18.156 21.469 -7.719 1 96.88 418 ALA B C 1
ATOM 6544 O O . ALA B 1 418 ? 17.484 20.688 -7.035 1 96.88 418 ALA B O 1
ATOM 6545 N N . THR B 1 419 ? 18.609 21.141 -8.906 1 95.75 419 THR B N 1
ATOM 6546 C CA . THR B 1 419 ? 18.281 19.875 -9.555 1 95.75 419 THR B CA 1
ATOM 6547 C C . THR B 1 419 ? 18.922 18.703 -8.805 1 95.75 419 THR B C 1
ATOM 6549 O O . THR B 1 419 ? 18.297 17.672 -8.602 1 95.75 419 THR B O 1
ATOM 6552 N N . ARG B 1 420 ? 20.141 18.906 -8.438 1 96.25 420 ARG B N 1
ATOM 6553 C CA . ARG B 1 420 ? 20.828 17.875 -7.672 1 96.25 420 ARG B CA 1
ATOM 6554 C C . ARG B 1 420 ? 20.141 17.625 -6.34 1 96.25 420 ARG B C 1
ATOM 6556 O O . ARG B 1 420 ? 19.984 16.469 -5.922 1 96.25 420 ARG B O 1
ATOM 6563 N N . PHE B 1 421 ? 19.734 18.672 -5.695 1 97.69 421 PHE B N 1
ATOM 6564 C CA . PHE B 1 421 ? 19.047 18.547 -4.422 1 97.69 421 PHE B CA 1
ATOM 6565 C C . PHE B 1 421 ? 17.734 17.766 -4.59 1 97.69 421 PHE B C 1
ATOM 6567 O O . PHE B 1 421 ? 17.422 16.891 -3.787 1 97.69 421 PHE B O 1
ATOM 6574 N N . ALA B 1 422 ? 16.969 18.078 -5.594 1 97.44 422 ALA B N 1
ATOM 6575 C CA . ALA B 1 422 ? 15.719 17.391 -5.863 1 97.44 422 ALA B CA 1
ATOM 6576 C C . ALA B 1 422 ? 15.938 15.891 -6.031 1 97.44 422 ALA B C 1
ATOM 6578 O O . ALA B 1 422 ? 15.141 15.078 -5.562 1 97.44 422 ALA B O 1
ATOM 6579 N N . ARG B 1 423 ? 17.031 15.5 -6.609 1 95.31 423 ARG B N 1
ATOM 6580 C CA . ARG B 1 423 ? 17.312 14.102 -6.891 1 95.31 423 ARG B CA 1
ATOM 6581 C C . ARG B 1 423 ? 17.859 13.398 -5.656 1 95.31 423 ARG B C 1
ATOM 6583 O O . ARG B 1 423 ? 17.609 12.211 -5.449 1 95.31 423 ARG B O 1
ATOM 6590 N N . GLN B 1 424 ? 18.578 14.156 -4.832 1 96.69 424 GLN B N 1
ATOM 6591 C CA . GLN B 1 424 ? 19.344 13.508 -3.764 1 96.69 424 GLN B CA 1
ATOM 6592 C C . GLN B 1 424 ? 18.562 13.539 -2.447 1 96.69 424 GLN B C 1
ATOM 6594 O O . GLN B 1 424 ? 18.875 12.797 -1.517 1 96.69 424 GLN B O 1
ATOM 6599 N N . SER B 1 425 ? 17.609 14.453 -2.354 1 98.06 425 SER B N 1
ATOM 6600 C CA . SER B 1 425 ? 16.812 14.531 -1.129 1 98.06 425 SER B CA 1
ATOM 6601 C C . SER B 1 425 ? 16.031 13.242 -0.896 1 98.06 425 SER B C 1
ATOM 6603 O O . SER B 1 425 ? 15.391 12.727 -1.811 1 98.06 425 SER B O 1
ATOM 6605 N N . LYS B 1 426 ? 16.141 12.695 0.294 1 97.44 426 LYS B N 1
ATOM 6606 C CA . LYS B 1 426 ? 15.406 11.484 0.653 1 97.44 426 LYS B CA 1
ATOM 6607 C C . LYS B 1 426 ? 14.102 11.828 1.371 1 97.44 426 LYS B C 1
ATOM 6609 O O . LYS B 1 426 ? 13.828 11.297 2.451 1 97.44 426 LYS B O 1
ATOM 6614 N N . THR B 1 427 ? 13.336 12.703 0.743 1 98.25 427 THR B N 1
ATOM 6615 C CA . THR B 1 427 ? 12.047 13.172 1.239 1 98.25 427 THR B CA 1
ATOM 6616 C C . THR B 1 427 ? 10.977 13.047 0.157 1 98.25 427 THR B C 1
ATOM 6618 O O . THR B 1 427 ? 11.289 13.055 -1.035 1 98.25 427 THR B O 1
ATOM 6621 N N . GLY B 1 428 ? 9.727 12.938 0.617 1 97.94 428 GLY B N 1
ATOM 6622 C CA . GLY B 1 428 ? 8.633 12.828 -0.332 1 97.94 428 GLY B CA 1
ATOM 6623 C C . GLY B 1 428 ? 8.266 14.156 -0.971 1 97.94 428 GLY B C 1
ATOM 6624 O O . GLY B 1 428 ? 7.719 14.188 -2.076 1 97.94 428 GLY B O 1
ATOM 6625 N N . LEU B 1 429 ? 8.539 15.266 -0.31 1 98.44 429 LEU B N 1
ATOM 6626 C CA . LEU B 1 429 ? 8.312 16.625 -0.805 1 98.44 429 LEU B CA 1
ATOM 6627 C C . LEU B 1 429 ? 9.617 17.406 -0.872 1 98.44 429 LEU B C 1
ATOM 6629 O O . LEU B 1 429 ? 10.367 17.453 0.107 1 98.44 429 LEU B O 1
ATOM 6633 N N . VAL B 1 430 ? 9.891 17.969 -1.986 1 98.69 430 VAL B N 1
ATOM 6634 C CA . VAL B 1 430 ? 11.078 18.797 -2.152 1 98.69 430 VAL B CA 1
ATOM 6635 C C . VAL B 1 430 ? 10.672 20.188 -2.627 1 98.69 430 VAL B C 1
ATOM 6637 O O . VAL B 1 430 ? 9.977 20.328 -3.635 1 98.69 430 VAL B O 1
ATOM 6640 N N . LYS B 1 431 ? 11.117 21.172 -1.884 1 98.38 431 LYS B N 1
ATOM 6641 C CA . LYS B 1 431 ? 10.828 22.578 -2.174 1 98.38 431 LYS B CA 1
ATOM 6642 C C . LYS B 1 431 ? 12.086 23.312 -2.621 1 98.38 431 LYS B C 1
ATOM 6644 O O . LYS B 1 431 ? 13.125 23.234 -1.967 1 98.38 431 LYS B O 1
ATOM 6649 N N . ILE B 1 432 ? 11.977 23.938 -3.736 1 97.88 432 ILE B N 1
ATOM 6650 C CA . ILE B 1 432 ? 13.047 24.797 -4.199 1 97.88 432 ILE B CA 1
ATOM 6651 C C . ILE B 1 432 ? 12.617 26.266 -4.094 1 97.88 432 ILE B C 1
ATOM 6653 O O . ILE B 1 432 ? 11.703 26.703 -4.801 1 97.88 432 ILE B O 1
ATOM 6657 N N . ASN B 1 433 ? 13.242 26.984 -3.197 1 97.06 433 ASN B N 1
ATOM 6658 C CA . ASN B 1 433 ? 12.977 28.406 -2.932 1 97.06 433 ASN B CA 1
ATOM 6659 C C . ASN B 1 433 ? 11.562 28.609 -2.402 1 97.06 433 ASN B C 1
ATOM 6661 O O . ASN B 1 433 ? 10.891 29.578 -2.779 1 97.06 433 ASN B O 1
ATOM 6665 N N . GLN B 1 434 ? 11.148 27.719 -1.57 1 96.38 434 GLN B N 1
ATOM 6666 C CA . GLN B 1 434 ? 9.891 27.75 -0.841 1 96.38 434 GLN B CA 1
ATOM 6667 C C . GLN B 1 434 ? 10.055 27.188 0.569 1 96.38 434 GLN B C 1
ATOM 6669 O O . GLN B 1 434 ? 11.008 26.453 0.844 1 96.38 434 GLN B O 1
ATOM 6674 N N . PRO B 1 435 ? 9.18 27.594 1.451 1 97.25 435 PRO B N 1
ATOM 6675 C CA . PRO B 1 435 ? 9.211 26.938 2.76 1 97.25 435 PRO B CA 1
ATOM 6676 C C . PRO B 1 435 ? 8.906 25.453 2.678 1 97.25 435 PRO B C 1
ATOM 6678 O O . PRO B 1 435 ? 8.336 24.984 1.688 1 97.25 435 PRO B O 1
ATOM 6681 N N . THR B 1 436 ? 9.305 24.734 3.697 1 98.25 436 THR B N 1
ATOM 6682 C CA . THR B 1 436 ? 9 23.297 3.738 1 98.25 436 THR B CA 1
ATOM 6683 C C . THR B 1 436 ? 7.496 23.078 3.867 1 98.25 436 THR B C 1
ATOM 6685 O O . THR B 1 436 ? 7.004 21.984 3.598 1 98.25 436 THR B O 1
ATOM 6688 N N . THR B 1 437 ? 6.77 24.094 4.293 1 96.69 437 THR B N 1
ATOM 6689 C CA . THR B 1 437 ? 5.316 24 4.426 1 96.69 437 THR B CA 1
ATOM 6690 C C . THR B 1 437 ? 4.633 24.297 3.094 1 96.69 437 THR B C 1
ATOM 6692 O O . THR B 1 437 ? 5.254 24.828 2.176 1 96.69 437 THR B O 1
ATOM 6695 N N . GLY B 1 438 ? 3.381 23.906 3.043 1 91.12 438 GLY B N 1
ATOM 6696 C CA . GLY B 1 438 ? 2.596 24.156 1.847 1 91.12 438 GLY B CA 1
ATOM 6697 C C . GLY B 1 438 ? 2.465 22.938 0.951 1 91.12 438 GLY B C 1
ATOM 6698 O O . GLY B 1 438 ? 3.357 22.094 0.917 1 91.12 438 GLY B O 1
ATOM 6699 N N . MET B 1 439 ? 1.39 22.891 0.301 1 91.06 439 MET B N 1
ATOM 6700 C CA . MET B 1 439 ? 1.133 21.797 -0.627 1 91.06 439 MET B CA 1
ATOM 6701 C C . MET B 1 439 ? 0.119 22.203 -1.688 1 91.06 439 MET B C 1
ATOM 6703 O O . MET B 1 439 ? -0.721 23.078 -1.448 1 91.06 439 MET B O 1
ATOM 6707 N N . ALA B 1 440 ? 0.334 21.734 -2.816 1 93.38 440 ALA B N 1
ATOM 6708 C CA . ALA B 1 440 ? -0.688 21.828 -3.855 1 93.38 440 ALA B CA 1
ATOM 6709 C C . ALA B 1 440 ? -1.739 20.734 -3.691 1 93.38 440 ALA B C 1
ATOM 6711 O O . ALA B 1 440 ? -1.401 19.562 -3.516 1 93.38 440 ALA B O 1
ATOM 6712 N N . MET B 1 441 ? -2.969 21.125 -3.75 1 92.44 441 MET B N 1
ATOM 6713 C CA . MET B 1 441 ? -4.066 20.172 -3.553 1 92.44 441 MET B CA 1
ATOM 6714 C C . MET B 1 441 ? -4.094 19.141 -4.664 1 92.44 441 MET B C 1
ATOM 6716 O O . MET B 1 441 ? -4.516 18 -4.441 1 92.44 441 MET B O 1
ATOM 6720 N N . ASN B 1 442 ? -3.611 19.516 -5.828 1 94.94 442 ASN B N 1
ATOM 6721 C CA . ASN B 1 442 ? -3.762 18.672 -7.008 1 94.94 442 ASN B CA 1
ATOM 6722 C C . ASN B 1 442 ? -2.553 17.75 -7.203 1 94.94 442 ASN B C 1
ATOM 6724 O O . ASN B 1 442 ? -2.5 16.984 -8.164 1 94.94 442 ASN B O 1
ATOM 6728 N N . ALA B 1 443 ? -1.558 17.875 -6.312 1 96.75 443 ALA B N 1
ATOM 6729 C CA . ALA B 1 443 ? -0.345 17.062 -6.457 1 96.75 443 ALA B CA 1
ATOM 6730 C C . ALA B 1 443 ? -0.223 16.047 -5.328 1 96.75 443 ALA B C 1
ATOM 6732 O O . ALA B 1 443 ? -0.728 16.266 -4.227 1 96.75 443 ALA B O 1
ATOM 6733 N N . PRO B 1 444 ? 0.494 14.922 -5.641 1 96.69 444 PRO B N 1
ATOM 6734 C CA . PRO B 1 444 ? 0.691 13.922 -4.59 1 96.69 444 PRO B CA 1
ATOM 6735 C C . PRO B 1 444 ? 1.431 14.477 -3.377 1 96.69 444 PRO B C 1
ATOM 6737 O O . PRO B 1 444 ? 2.365 15.266 -3.529 1 96.69 444 PRO B O 1
ATOM 6740 N N . PHE B 1 445 ? 0.938 14.117 -2.205 1 97.19 445 PHE B N 1
ATOM 6741 C CA . PHE B 1 445 ? 1.504 14.5 -0.918 1 97.19 445 PHE B CA 1
ATOM 6742 C C . PHE B 1 445 ? 1.805 13.273 -0.066 1 97.19 445 PHE B C 1
ATOM 6744 O O . PHE B 1 445 ? 0.957 12.391 0.08 1 97.19 445 PHE B O 1
ATOM 6751 N N . GLY B 1 446 ? 3.01 13.125 0.501 1 95.62 446 GLY B N 1
ATOM 6752 C CA . GLY B 1 446 ? 3.398 12.039 1.39 1 95.62 446 GLY B CA 1
ATOM 6753 C C . GLY B 1 446 ? 4.898 11.93 1.575 1 95.62 446 GLY B C 1
ATOM 6754 O O . GLY B 1 446 ? 5.668 12.273 0.677 1 95.62 446 GLY B O 1
ATOM 6755 N N . GLY B 1 447 ? 5.316 11.469 2.658 1 97.25 447 GLY B N 1
ATOM 6756 C CA . GLY B 1 447 ? 6.727 11.438 3.016 1 97.25 447 GLY B CA 1
ATOM 6757 C C . GLY B 1 447 ? 7.367 10.086 2.777 1 97.25 447 GLY B C 1
ATOM 6758 O O . GLY B 1 447 ? 6.676 9.094 2.523 1 97.25 447 GLY B O 1
ATOM 6759 N N . TYR B 1 448 ? 8.703 10.086 2.777 1 97.25 448 TYR B N 1
ATOM 6760 C CA . TYR B 1 448 ? 9.516 8.875 2.785 1 97.25 448 TYR B CA 1
ATOM 6761 C C . TYR B 1 448 ? 9.828 8.438 4.211 1 97.25 448 TYR B C 1
ATOM 6763 O O . TYR B 1 448 ? 9.422 9.094 5.172 1 97.25 448 TYR B O 1
ATOM 6771 N N . LYS B 1 449 ? 10.484 7.336 4.359 1 96.56 449 LYS B N 1
ATOM 6772 C CA . LYS B 1 449 ? 11.031 6.836 5.617 1 96.56 449 LYS B CA 1
ATOM 6773 C C . LYS B 1 449 ? 9.953 6.746 6.691 1 96.56 449 LYS B C 1
ATOM 6775 O O . LYS B 1 449 ? 8.891 6.172 6.461 1 96.56 449 LYS B O 1
ATOM 6780 N N . ALA B 1 450 ? 10.195 7.297 7.867 1 96.69 450 ALA B N 1
ATOM 6781 C CA . ALA B 1 450 ? 9.289 7.129 9 1 96.69 450 ALA B CA 1
ATOM 6782 C C . ALA B 1 450 ? 8.18 8.172 8.984 1 96.69 450 ALA B C 1
ATOM 6784 O O . ALA B 1 450 ? 7.367 8.25 9.906 1 96.69 450 ALA B O 1
ATOM 6785 N N . SER B 1 451 ? 8.133 8.953 7.906 1 97.88 451 SER B N 1
ATOM 6786 C CA . SER B 1 451 ? 7.168 10.039 7.852 1 97.88 451 SER B CA 1
ATOM 6787 C C . SER B 1 451 ? 5.844 9.57 7.262 1 97.88 451 SER B C 1
ATOM 6789 O O . SER B 1 451 ? 4.832 10.273 7.359 1 97.88 451 SER B O 1
ATOM 6791 N N . SER B 1 452 ? 5.824 8.406 6.641 1 97.5 452 SER B N 1
ATOM 6792 C CA . SER B 1 452 ? 4.598 7.887 6.047 1 97.5 452 SER B CA 1
ATOM 6793 C C . SER B 1 452 ? 4.664 6.371 5.883 1 97.5 452 SER B C 1
ATOM 6795 O O . SER B 1 452 ? 5.742 5.781 5.938 1 97.5 452 SER B O 1
ATOM 6797 N N . THR B 1 453 ? 3.5 5.789 5.738 1 96.25 453 THR B N 1
ATOM 6798 C CA . THR B 1 453 ? 3.48 4.441 5.176 1 96.25 453 THR B CA 1
ATOM 6799 C C . THR B 1 453 ? 4.062 4.438 3.766 1 96.25 453 THR B C 1
ATOM 6801 O O . THR B 1 453 ? 3.73 5.297 2.949 1 96.25 453 THR B O 1
ATOM 6804 N N . GLN B 1 454 ? 4.906 3.412 3.473 1 95 454 GLN B N 1
ATOM 6805 C CA . GLN B 1 454 ? 5.605 3.447 2.189 1 95 454 GLN B CA 1
ATOM 6806 C C . GLN B 1 454 ? 4.879 2.602 1.146 1 95 454 GLN B C 1
ATOM 6808 O O . GLN B 1 454 ? 5.121 2.744 -0.053 1 95 454 GLN B O 1
ATOM 6813 N N . THR B 1 455 ? 3.996 1.771 1.537 1 93.81 455 THR B N 1
ATOM 6814 C CA . THR B 1 455 ? 3.262 0.991 0.547 1 93.81 455 THR B CA 1
ATOM 6815 C C . THR B 1 455 ? 2.281 1.873 -0.218 1 93.81 455 THR B C 1
ATOM 6817 O O . THR B 1 455 ? 2.086 1.694 -1.423 1 93.81 455 THR B O 1
ATOM 6820 N N . PHE B 1 456 ? 1.696 2.873 0.463 1 93.19 456 PHE B N 1
ATOM 6821 C CA . PHE B 1 456 ? 0.847 3.898 -0.13 1 93.19 456 PHE B CA 1
ATOM 6822 C C . PHE B 1 456 ? 0.912 5.188 0.679 1 93.19 456 PHE B C 1
ATOM 6824 O O . PHE B 1 456 ? 0.168 5.355 1.648 1 93.19 456 PHE B O 1
ATOM 6831 N N . LYS B 1 457 ? 1.678 6.082 0.208 1 93.25 457 LYS B N 1
ATOM 6832 C CA . LYS B 1 457 ? 1.96 7.219 1.08 1 93.25 457 LYS B CA 1
ATOM 6833 C C . LYS B 1 457 ? 1.094 8.422 0.714 1 93.25 457 LYS B C 1
ATOM 6835 O O . LYS B 1 457 ? 1.064 9.414 1.441 1 93.25 457 LYS B O 1
ATOM 6840 N N . GLU B 1 458 ? 0.368 8.43 -0.401 1 92.81 458 GLU B N 1
ATOM 6841 C CA . GLU B 1 458 ? -0.298 9.609 -0.937 1 92.81 458 GLU B CA 1
ATOM 6842 C C . GLU B 1 458 ? -1.466 10.031 -0.051 1 92.81 458 GLU B C 1
ATOM 6844 O O . GLU B 1 458 ? -2.283 9.203 0.347 1 92.81 458 GLU B O 1
ATOM 6849 N N . GLN B 1 459 ? -1.494 11.328 0.206 1 95.62 459 GLN B N 1
ATOM 6850 C CA . GLN B 1 459 ? -2.541 11.906 1.043 1 95.62 459 GLN B CA 1
ATOM 6851 C C . GLN B 1 459 ? -3.207 13.094 0.35 1 95.62 459 GLN B C 1
ATOM 6853 O O . GLN B 1 459 ? -3.92 13.867 0.988 1 95.62 459 GLN B O 1
ATOM 6858 N N . ALA B 1 460 ? -2.951 13.328 -0.889 1 96.5 460 ALA B N 1
ATOM 6859 C CA . ALA B 1 460 ? -3.555 14.359 -1.729 1 96.5 460 ALA B CA 1
ATOM 6860 C C . ALA B 1 460 ? -3.391 14.031 -3.209 1 96.5 460 ALA B C 1
ATOM 6862 O O . ALA B 1 460 ? -2.691 13.078 -3.564 1 96.5 460 ALA B O 1
ATOM 6863 N N . GLY B 1 461 ? -4.086 14.812 -4.082 1 95.62 461 GLY B N 1
ATOM 6864 C CA . GLY B 1 461 ? -3.982 14.617 -5.52 1 95.62 461 GLY B CA 1
ATOM 6865 C C . GLY B 1 461 ? -4.895 13.523 -6.043 1 95.62 461 GLY B C 1
ATOM 6866 O O . GLY B 1 461 ? -5.543 12.82 -5.266 1 95.62 461 GLY B O 1
ATOM 6867 N N . PRO B 1 462 ? -4.926 13.383 -7.316 1 95.12 462 PRO B N 1
ATOM 6868 C CA . PRO B 1 462 ? -5.809 12.383 -7.918 1 95.12 462 PRO B CA 1
ATOM 6869 C C . PRO B 1 462 ? -5.383 10.953 -7.598 1 95.12 462 PRO B C 1
ATOM 6871 O O . PRO B 1 462 ? -6.23 10.062 -7.484 1 95.12 462 PRO B O 1
ATOM 6874 N N . THR B 1 463 ? -4.098 10.75 -7.398 1 93.56 463 THR B N 1
ATOM 6875 C CA . THR B 1 463 ? -3.588 9.406 -7.152 1 93.56 463 THR B CA 1
ATOM 6876 C C . THR B 1 463 ? -4.102 8.867 -5.82 1 93.56 463 THR B C 1
ATOM 6878 O O . THR B 1 463 ? -4.07 7.66 -5.578 1 93.56 463 THR B O 1
ATOM 6881 N N . LEU B 1 464 ? -4.547 9.805 -4.977 1 95.81 464 LEU B N 1
ATOM 6882 C CA . LEU B 1 464 ? -5.094 9.422 -3.682 1 95.81 464 LEU B CA 1
ATOM 6883 C C . LEU B 1 464 ? -6.316 8.523 -3.85 1 95.81 464 LEU B C 1
ATOM 6885 O O . LEU B 1 464 ? -6.621 7.715 -2.975 1 95.81 464 LEU B O 1
ATOM 6889 N N . MET B 1 465 ? -7.051 8.594 -4.961 1 96.75 465 MET B N 1
ATOM 6890 C CA . MET B 1 465 ? -8.266 7.828 -5.207 1 96.75 465 MET B CA 1
ATOM 6891 C C . MET B 1 465 ? -7.969 6.336 -5.27 1 96.75 465 MET B C 1
ATOM 6893 O O . MET B 1 465 ? -8.844 5.508 -5.004 1 96.75 465 MET B O 1
ATOM 6897 N N . GLU B 1 466 ? -6.711 6.051 -5.559 1 95.06 466 GLU B N 1
ATOM 6898 C CA . GLU B 1 466 ? -6.32 4.645 -5.629 1 95.06 466 GLU B CA 1
ATOM 6899 C C . GLU B 1 466 ? -6.422 3.975 -4.262 1 95.06 466 GLU B C 1
ATOM 6901 O O . GLU B 1 466 ? -6.715 2.779 -4.172 1 95.06 466 GLU B O 1
ATOM 6906 N N . PHE B 1 467 ? -6.18 4.688 -3.188 1 97.31 467 PHE B N 1
ATOM 6907 C CA . PHE B 1 467 ? -6.285 4.141 -1.839 1 97.31 467 PHE B CA 1
ATOM 6908 C C . PHE B 1 467 ? -7.734 3.809 -1.5 1 97.31 467 PHE B C 1
ATOM 6910 O O . PHE B 1 467 ? -8 2.832 -0.797 1 97.31 467 PHE B O 1
ATOM 6917 N N . TYR B 1 468 ? -8.672 4.547 -2.07 1 98.12 468 TYR B N 1
ATOM 6918 C CA . TYR B 1 468 ? -10.062 4.445 -1.646 1 98.12 468 TYR B CA 1
ATOM 6919 C C . TYR B 1 468 ? -10.859 3.561 -2.596 1 98.12 468 TYR B C 1
ATOM 6921 O O . TYR B 1 468 ? -12.07 3.389 -2.428 1 98.12 468 TYR B O 1
ATOM 6929 N N . THR B 1 469 ? -10.227 3.01 -3.596 1 96.69 469 THR B N 1
ATOM 6930 C CA . THR B 1 469 ? -10.898 2.111 -4.531 1 96.69 469 THR B CA 1
ATOM 6931 C C . THR B 1 469 ? -10.078 0.841 -4.738 1 96.69 469 THR B C 1
ATOM 6933 O O . THR B 1 469 ? -8.852 0.862 -4.633 1 96.69 469 THR B O 1
ATOM 6936 N N . LEU B 1 470 ? -10.773 -0.22 -4.992 1 95.06 470 LEU B N 1
ATOM 6937 C CA . LEU B 1 470 ? -10.172 -1.478 -5.422 1 95.06 470 LEU B CA 1
ATOM 6938 C C . LEU B 1 470 ? -10.305 -1.656 -6.93 1 95.06 470 LEU B C 1
ATOM 6940 O O . LEU B 1 470 ? -11.32 -1.271 -7.52 1 95.06 470 LEU B O 1
ATOM 6944 N N . GLU B 1 471 ? -9.305 -2.256 -7.484 1 95.25 471 GLU B N 1
ATOM 6945 C CA . GLU B 1 471 ? -9.328 -2.52 -8.922 1 95.25 471 GLU B CA 1
ATOM 6946 C C . GLU B 1 471 ? -9.523 -4.008 -9.203 1 95.25 471 GLU B C 1
ATOM 6948 O O . GLU B 1 471 ? -8.781 -4.844 -8.688 1 95.25 471 GLU B O 1
ATOM 6953 N N . LYS B 1 472 ? -10.539 -4.285 -9.961 1 96.75 472 LYS B N 1
ATOM 6954 C CA . LYS B 1 472 ? -10.883 -5.645 -10.375 1 96.75 472 LYS B CA 1
ATOM 6955 C C . LYS B 1 472 ? -10.602 -5.852 -11.859 1 96.75 472 LYS B C 1
ATOM 6957 O O . LYS B 1 472 ? -10.969 -5.016 -12.688 1 96.75 472 LYS B O 1
ATOM 6962 N N . THR B 1 473 ? -9.922 -6.922 -12.188 1 98.38 473 THR B N 1
ATOM 6963 C CA . THR B 1 473 ? -9.688 -7.25 -13.594 1 98.38 473 THR B CA 1
ATOM 6964 C C . THR B 1 473 ? -10.719 -8.258 -14.086 1 98.38 473 THR B C 1
ATOM 6966 O O . THR B 1 473 ? -10.898 -9.32 -13.484 1 98.38 473 THR B O 1
ATOM 6969 N N . VAL B 1 474 ? -11.359 -7.965 -15.172 1 98.25 474 VAL B N 1
ATOM 6970 C CA . VAL B 1 474 ? -12.398 -8.812 -15.75 1 98.25 474 VAL B CA 1
ATOM 6971 C C . VAL B 1 474 ? -11.945 -9.336 -17.109 1 98.25 474 VAL B C 1
ATOM 6973 O O . VAL B 1 474 ? -11.5 -8.562 -17.953 1 98.25 474 VAL B O 1
ATOM 6976 N N . TYR B 1 475 ? -11.977 -10.617 -17.234 1 97.62 475 TYR B N 1
ATOM 6977 C CA . TYR B 1 475 ? -11.727 -11.297 -18.5 1 97.62 475 TYR B CA 1
ATOM 6978 C C . TYR B 1 475 ? -13.031 -11.797 -19.125 1 97.62 475 TYR B C 1
ATOM 6980 O O . TYR B 1 475 ? -13.75 -12.594 -18.516 1 97.62 475 TYR B O 1
ATOM 6988 N N . LEU B 1 476 ? -13.289 -11.32 -20.266 1 95.44 476 LEU B N 1
ATOM 6989 C CA . LEU B 1 476 ? -14.555 -11.664 -20.906 1 95.44 476 LEU B CA 1
ATOM 6990 C C . LEU B 1 476 ? -14.32 -12.359 -22.25 1 95.44 476 LEU B C 1
ATOM 6992 O O . LEU B 1 476 ? -13.641 -11.812 -23.125 1 95.44 476 LEU B O 1
ATOM 6996 N N . THR B 1 477 ? -14.789 -13.594 -22.344 1 93 477 THR B N 1
ATOM 6997 C CA . THR B 1 477 ? -14.875 -14.328 -23.609 1 93 477 THR B CA 1
ATOM 6998 C C . THR B 1 477 ? -16.328 -14.531 -24.016 1 93 477 THR B C 1
ATOM 7000 O O . THR B 1 477 ? -17.078 -15.242 -23.359 1 93 477 THR B O 1
ATOM 7003 N N . PRO B 1 478 ? -16.812 -13.875 -25.062 1 82.56 478 PRO B N 1
ATOM 7004 C CA . PRO B 1 478 ? -18.234 -13.914 -25.438 1 82.56 478 PRO B CA 1
ATOM 7005 C C . PRO B 1 478 ? -18.703 -15.312 -25.828 1 82.56 478 PRO B C 1
ATOM 7007 O O . PRO B 1 478 ? -19.844 -15.68 -25.547 1 82.56 478 PRO B O 1
ATOM 7010 N N . ALA B 1 479 ? -17.969 -16.047 -26.625 1 73.88 479 ALA B N 1
ATOM 7011 C CA . ALA B 1 479 ? -18.5 -17.297 -27.172 1 73.88 479 ALA B CA 1
ATOM 7012 C C . ALA B 1 479 ? -17.703 -18.5 -26.688 1 73.88 479 ALA B C 1
ATOM 7014 O O . ALA B 1 479 ? -16.469 -18.469 -26.688 1 73.88 479 ALA B O 1
ATOM 7015 N N . LEU B 1 480 ? -18.406 -19.328 -25.844 1 66.19 480 LEU B N 1
ATOM 7016 C CA . LEU B 1 480 ? -17.703 -20.594 -25.688 1 66.19 480 LEU B CA 1
ATOM 7017 C C . LEU B 1 480 ? -18.016 -21.516 -26.875 1 66.19 480 LEU B C 1
ATOM 7019 O O . LEU B 1 480 ? -19.094 -21.453 -27.469 1 66.19 480 LEU B O 1
#

Radius of gyration: 29.9 Å; Cα contacts (8 Å, |Δi|>4): 2560; chains: 2; bounding box: 63×89×63 Å

InterPro domains:
  IPR015590 Aldehyde dehydrogenase domain [PF00171] (13-474)
  IPR016160 Aldehyde dehydrogenase, cysteine active site [PS00070] (274-285)
  IPR016161 Aldehyde/histidinol dehydrogenase [SSF53720] (3-476)
  IPR016162 Aldehyde dehydrogenase, N-terminal [G3DSA:3.40.605.10] (11-472)
  IPR016163 Aldehyde dehydrogenase, C-terminal [G3DSA:3.40.309.10] (250-444)
  IPR029510 Aldehyde dehydrogenase, glutamic acid active site [PS00687] (246-253)

Nearest PDB structures (foldseek):
  4pxl-assembly1_A  TM=9.616E-01  e=2.340E-53  Zea mays
  3jz4-assembly1_D  TM=9.673E-01  e=5.692E-53  Escherichia coli
  8s33-assembly2_F  TM=9.630E-01  e=8.620E-53  Acinetobacter baumannii
  8c54-assembly1_D  TM=9.621E-01  e=1.654E-52  Rhizobium leguminosarum bv. trifolii SRDI565
  5vbf-assembly1_C  TM=9.571E-01  e=3.047E-50  Burkholderia vietnamiensis

Sequence (960 aa):
MTVEGANFIDGQWIPAASGRTFARHNPADPDDLVGVFPASDGVDVRTAVDALDKAAPEWAATPPERRAAILEAAAVQLESRAAELIAELIREEGKTTAEATMEVSRTPANLRFYAGEALRSTGTTYPAPGEGLVYTLREPVGIVGAITPWNFPFNIPSRKLGPALAAGNPVLYKPSELTPLMGQRLVEALLDGGLPPSAVALVQGDGVAGAAVAADPRVAAVTFTGSTAVGRAIHQQVGPQRRVQLEMGGKNPVVVAGDADLDAAAALIVKGAFGLSGQACTGTSRVIAVDEVHDALLDRVVAKADALQVGPGNEPGVQMGPLASAAQREKFLHYVHAGITEGATLRCGGTTVGDHGFFVRPAVFADALPTMRIVTEEVFGPLVAFQRAASLDEAVALANATEYGLAASIVTSDLAAATRFARQSKTGLVKINQPTTGMAMNAPFGGYKASSTQTFKEQAGPTLMEFYTLEKTVYLTPALMTVEGANFIDGQWIPAASGRTFARHNPADPDDLVGVFPASDGVDVRTAVDALDKAAPEWAATPPERRAAILEAAAVQLESRAAELIAELIREEGKTTAEATMEVSRTPANLRFYAGEALRSTGTTYPAPGEGLVYTLREPVGIVGAITPWNFPFNIPSRKLGPALAAGNPVLYKPSELTPLMGQRLVEALLDGGLPPSAVALVQGDGVAGAAVAADPRVAAVTFTGSTAVGRAIHQQVGPQRRVQLEMGGKNPVVVAGDADLDAAAALIVKGAFGLSGQACTGTSRVIAVDEVHDALLDRVVAKADALQVGPGNEPGVQMGPLASAAQREKFLHYVHAGITEGATLRCGGTTVGDHGFFVRPAVFADALPTMRIVTEEVFGPLVAFQRAASLDEAVALANATEYGLAASIVTSDLAAATRFARQSKTGLVKINQPTTGMAMNAPFGGYKASSTQTFKEQAGPTLMEFYTLEKTVYLTPAL

Foldseek 3Di:
DEDEAAWQALNDGHAAPVNDWDWFFFQQFRVHTNYIHHAHFLVQLVRRLVLLQVCLVVLQPPQLLVLLQLLLLLLVLLVVCLVVQLVSLCRQQFAASVVSSVLSNVLSVLLNVLSVLLVVQDKDWDDDPDPKTKIKDKGFQEEEEEEEESLRQRRQVSLVCNLLSSRRYAYEYEYALSHVVSVVVSVVSSVSSPPDSSSYIYDYHHVRRVLSNLQDQNNQEYEYEEALVVLVVSVVRHDPSGYYKYFHAAAEEEEEELAFDLLLVLVQLLCQQCRSQNQDRLGHLEYEYEPNCQVVSLVSNQVVLQPAAEHGNHDPRHRHTFHSDPVLLVLLLVLVVQCVVVPWAWPDWSAADDDGGRHTRATETEPDDLVGCSNADGSSGRYYYYDYDNHLVRSQVSSQPYQWAFFYEYGDPDPVSQVVSVVSRQWPYYYYSHHSDDDDQADFHFIPGSRIDPVDGGSHHSCVSPSRIDMDMDMDDPDD/DEDEAAWQALNDGHAAPVNDWDWFFFLQFRVHTNYIHHAHFLVQLVRRLVLLQVCLVVLQPPQLLVLLQLLLLLLVLLVVCLVVQLVSLLRQQFAASVVSSVLSNVLSVLLNVLSVLLVVQDKDWDDDPDPKTKIKDKGFQEEEEEEEESLRQRRQVSLVCNLLSSRRYAYEYEYALSPVVSVVVSVVSSVSSPPDSSSYIYDYHHVRRVLSNLQDQNNQEYEEEEALVSLVVSVVRHDPSGYYKYFHAAAEEEEEELAFDLLLVLVQLLCQQCRSQNQDRLGHLEYEYEPNCQVVSLVSNQVVLVPAAEHGNHDPRHRHTFHSDPVLLVLLLVLVVQCVVVPWAWPDWSAADDDGGRHTRATETEPDDLVGCSNADGSSGRYYYYHYDNHLVRSLVSRQPYQWAFFYEYGDPDPVSQVVSVVSRQWPYYYYSHHSDDDDQADFHFIPGSRIDPVDGGSHHSCVSPSRIDMDMDMDDPDD

Secondary structure (DSSP, 8-state):
--EE--EEETTEEE--TT--EEEEEETTEEEEEEEEEE---HHHHHHHHHHHHHHHHHHHHS-HHHHHHHHHHHHHHHHHTHHHHHHHHHHHH---HHHHHHHHHHHHHHHHHHHHHHTT----EE--STT-EEEEEEEE-SEEEEE--SSSTTHHHHHHHHHHHHTT--EEEE--TTSHHHHHHHHHHHHHTT--GGGEEE---SHHHHHHHHH-TTEEEEEEES-HHHHHHHHHHS-TTSEEEEE----EEEEE-TT--HHHHHHHHHHHHHGGGG--TT-EEEEEEEHHHHHHHHHHHHHHHHHPPBS-TTSTT--B---SSHHHHHHHHHHHHHHHHTT-EEEE--SB-SSSSS-B--EEEES--TTSHHHHS---SSEEEEEEESSHHHHHHHHH-SSEESEEEEE-S-HHHHHHHHHH--SSEEEESS-S----TTS----EETTB-SSS---SSGGGHHHHEEEEEEEE----/--EE--EEETTEEE--TT--EEEEEETTEEEEEEEEEE---HHHHHHHHHHHHHHHHHHHHS-HHHHHHHHHHHHHHHHHTHHHHHHHHHHHH---HHHHHHHHHHHHHHHHHHHHHHTT----EE--STT-EEEEEEEE-SEEEEE--SSSTTHHHHHHHHHHHHTT--EEEE--TTSHHHHHHHHHHHHHTT--GGGEEE---SHHHHHHHHH-TTEEEEEEES-HHHHHHHHHHS-TTSEEEEE----EEEEE-TT--HHHHHHHHHHHHHGGGG--TT-EEEEEEEHHHHHHHHHHHHHHHHHPPBS-TTSTT--B---SSHHHHHHHHHHHHHHHHTT-EEEE--SB-SSSSS-B--EEEES--TTSHHHHS---SSEEEEEEESSHHHHHHHHH-SSEESEEEEE-S-HHHHHHHHHH--SSEEEESS-S----TTS----EETTB-SSS---SSGGGHHHHEEEEEEEE-S--

Solvent-accessible surface area (backbone atoms only — not comparable to full-atom values): 45123 Å² total; per-residue (Å²): 124,67,40,81,52,51,23,32,43,73,64,34,79,36,70,23,83,87,66,39,63,46,75,38,42,13,15,50,38,64,85,43,57,43,29,42,30,23,44,25,37,53,67,47,44,52,54,32,48,56,41,32,61,72,34,33,64,59,47,48,66,49,52,38,68,56,41,18,48,23,32,42,37,15,20,51,46,46,61,74,40,40,72,61,51,32,54,50,44,27,46,36,39,7,37,23,53,70,57,31,47,52,39,63,58,47,24,33,52,43,19,40,53,23,20,53,49,24,72,62,74,69,58,52,78,47,93,48,71,85,82,34,44,32,35,37,45,67,40,46,62,43,37,31,28,38,38,34,44,47,75,45,41,50,40,55,44,29,52,50,51,29,41,32,41,23,44,22,17,23,38,42,37,29,40,23,60,66,27,46,65,50,37,49,52,52,52,50,24,35,44,75,20,60,44,60,48,45,42,43,26,38,48,39,18,52,68,61,25,52,53,34,48,48,59,38,82,78,40,30,27,37,41,38,39,47,52,42,70,58,43,51,53,46,50,72,55,44,54,50,54,30,29,65,32,30,41,27,38,26,61,10,28,35,34,36,44,78,69,35,59,50,68,58,48,27,53,35,49,50,48,16,15,33,40,69,27,6,43,40,65,35,18,24,26,31,35,30,20,21,58,88,41,31,65,67,34,49,53,48,35,48,52,54,49,70,65,54,39,69,37,49,16,84,41,88,81,36,66,24,22,19,32,61,32,67,66,52,40,52,50,39,45,51,44,46,50,46,32,49,74,71,60,26,41,76,75,41,61,56,40,73,40,80,92,60,36,30,32,56,41,49,24,38,30,37,71,41,50,80,83,37,62,59,59,58,48,70,70,66,28,33,43,34,31,28,31,79,19,90,36,70,67,50,28,51,53,59,59,48,65,44,67,38,7,27,23,28,18,37,31,57,74,47,66,68,59,53,54,48,45,63,72,65,51,62,33,13,28,34,20,32,54,46,34,31,40,83,80,60,72,76,36,65,36,40,19,27,46,51,6,12,19,52,61,45,30,54,61,28,23,73,73,31,51,58,78,35,33,40,71,26,30,37,40,40,39,80,74,127,125,67,39,81,52,53,21,31,43,74,64,34,79,37,69,22,84,86,66,41,64,47,74,38,45,13,16,49,38,63,84,44,57,44,28,39,30,21,45,25,36,52,68,48,44,51,54,32,48,56,40,32,61,70,33,32,64,60,47,48,66,50,53,38,68,55,41,17,50,23,32,40,37,16,20,50,47,46,61,77,39,39,72,62,50,32,53,47,46,26,45,38,39,8,37,23,52,70,58,31,46,51,39,62,59,47,24,34,52,43,19,41,53,23,20,52,48,22,73,61,74,69,60,52,79,46,96,48,72,84,84,35,44,34,36,36,45,67,40,44,64,42,35,31,29,38,38,33,45,48,74,47,40,50,41,56,43,29,53,49,53,29,41,31,43,25,44,23,17,23,36,42,37,30,37,23,62,65,27,47,66,50,37,49,52,52,53,49,23,37,44,75,20,60,44,59,46,47,43,43,25,38,47,38,18,52,68,60,25,53,52,34,48,50,59,39,81,76,41,29,27,37,40,37,37,49,51,41,71,58,46,52,53,46,51,71,56,45,54,50,56,30,29,67,31,31,41,27,38,27,63,12,28,34,34,36,44,78,70,36,58,52,69,57,47,24,52,34,47,48,49,17,15,34,40,69,26,7,42,40,66,35,18,25,26,30,35,30,19,22,60,89,41,30,65,67,34,48,54,49,34,48,52,53,49,71,64,54,38,69,39,48,15,81,42,85,80,38,66,24,19,21,30,60,32,69,66,52,40,51,49,38,46,51,43,46,50,47,33,48,74,71,61,24,43,76,75,42,62,56,39,74,40,80,94,62,37,29,31,55,40,49,23,38,30,36,70,43,48,81,82,36,62,60,59,59,46,70,72,66,28,31,42,33,31,28,29,78,18,91,35,70,68,51,28,53,52,59,58,49,66,44,68,38,9,27,23,28,17,37,31,56,74,47,66,68,59,53,54,50,45,63,71,66,51,63,32,12,29,34,20,33,55,44,36,32,40,84,78,60,72,76,37,66,36,41,18,28,47,51,6,10,20,53,62,44,30,54,60,28,23,74,74,30,51,56,77,36,32,42,69,26,30,36,38,37,39,79,76,126

Organism: Mycolicibacterium smegmatis (strain ATCC 700084 / mc(2)155) (NCBI:txid246196)